Protein AF-A0A9N8F0C7-F1 (afdb_monomer_lite)

Sequence (1007 aa):
MGDLCKSLGCKVITGYLIVAVLGLASSATMNYLWTFNYNYATQPADQWLLVGGITENSASFRIRLADNGRARTAQQDDSRLVIAEDPGLLLVVSEHSLFSQNDDSTSTSSSDSDNHPASNPQYGIHAITVTDLTPQSLLYYGVRSSYYGTSLNGKFQTPAPEGTRFNFSIAAAGCAWTGSRNSVFDFIRRDHPNLQFMMHMGDFHYEDIKSDSLTQRLDAYSTVLKSSQQANLYREVPLVYTWDDHDYVGDEDINYQVPSSRVRRSAQLAYQQAIPHYPLPAAAADGLQNATVIPVPIYHAFTVGTVRFIMSDLQSDKSNTSIYSAQQQEWLFNELQQADQYDFVIWITSKPWIGSETEENRDDVAGSWLDASYAQDRSALSNLITQVFADGPRNLLVLAGDAHMVAFDQGTHTYYGDDPSGAYSFPILQSAPLDRLGTTKGGPFTDGCASLSGERTHQYSTLWFEFVEGEDPCIEIESYRIDEWEYSDRIFQKKLCGQFFVPAKAPNDIPIEDQKCRIALVSDITQVFYIVAVVVSFALAVGTCMVVSLEPGSDQGCASRTCCGLIATFIAWATAALILLIALIIPLSSDIPQYDLRWSFVISICTTVLMAVVLFIIFCCCSKKQTPQQEPKIGESTNLSYAGPIVQSTKTPAILPPSVYRAAATSDVDEDRLPLGVMLTGGAKLQEEGLTGKGVRVAVIDSGVDQEHPGFRGQVKSRDWIRSGTPLEEDDHGTHVAGTIHLMAPDAELYDYRVFGSEGSLSVDQAIAKAIRDATDAKCQVINMSLGGAFPNDKIWEAVQYASNKGVVLVCAAGNEGDDNPLTNEISFPASYKECFSIAAVAKAEGLPVAVFSNSNPLIDYAGIGVDVTSFKPGGGFQNMSGTSMACPHVAGLIACLMTNGQYYSADRLRNRLDRLAIDIDVAGVDNATGVGFVTYLDEDSFDKIMPRKAGMVPPQGEEGVEVSATLDPPTGSVRSSASNPAASVRASSLAPGSVRGSSSVPATNV

InterPro domains:
  IPR000209 Peptidase S8/S53 domain [PF00082] (693-933)
  IPR015500 Peptidase S8, subtilisin-related [PR00723] (693-712)
  IPR015500 Peptidase S8, subtilisin-related [PR00723] (729-742)
  IPR015500 Peptidase S8, subtilisin-related [PR00723] (882-898)
  IPR018946 PhoD-like phosphatase, metallophosphatase domain [PF09423] (174-411)
  IPR023827 Peptidase S8, subtilisin, Asp-active site [PS00136] (698-709)
  IPR023828 Peptidase S8, subtilisin, Ser-active site [PS00138] (883-893)
  IPR029052 Metallo-dependent phosphatase-like [SSF56300] (168-420)
  IPR036852 Peptidase S8/S53 domain superfamily [G3DSA:3.40.50.200] (674-946)
  IPR036852 Peptidase S8/S53 domain superfamily [SSF52743] (684-936)
  IPR038607 PhoD-like superfamily [G3DSA:3.60.21.70] (162-434)
  IPR050131 Subtilisin-like serine protease [PTHR43806] (668-918)

Radius of gyration: 35.98 Å; chains: 1; bounding box: 130×80×90 Å

Foldseek 3Di:
DVVVCVPPDPVVVVVVVVVVLVVVVVVVVVVVVVVVPPFFQPWFAQWAKFWAQFAQFKIKMKIHHRDQQDPDACVGWAKWKFKALDQVSPRTPDIGGQHDNPPDDPDDDDDDDDDFPLDPSVGRIGMDMGGRHHGQGKMKIFMDTPPPPTPHIEIATHFHHAQADDKAKEWFFEAAEQGGQDCLLVCCCPVVVGHNAYEYFEALYQQQDLDLDLPVLLGSLRRNCVRPSSRHSRRHHHYDYAYDRSLQHDQDWDDFDQRDPSSLFSSLLSCSRRHGYHDDVQCVVVVNRTYDSGRDDRWDWDDRHQEIEGEDHQRSADHSQASHDPVSLVVVLVVLLCCQSGLAYEYEENADQAADDDPVCVRVCRSGNNPPSHLVVLQVVQVSNQVRCLPHFQHYEYEYHDQQFWAKALFQGRHSYDDLVSGKGHIYTYHHHQFDAFDGHHDDGPFLGETAHPDTFNKMKMWIWDDDVPFFIKIKIWMWTQDPVRDIDISDIDMDGGRRIDRYDDPPDDDPPPVPRPNPPDDCVLVVVVVSLVVVLVVVVVVLVVVVPPDDDDDPPCPVVVVVSVVVVVVSVVVSVVVVVCSVVVVVPPDDDPPCVVVVVVVVVVVVVVVVVVVVVVVVVPPPDDDDDDDDDDDDDDDDDDDDDDPDDPDDDDWDAADKDFDPFDPDDPPVDQFLQLVLQPLVVLVVVVLQLAPAEEEQEEQWAQCVAVLLVNLAPEEDEQFDADPCLVVVLSNFLVQLLCSSRVNYRYYYQHLDHDGHPDHSLLSLLVSLQVCLVVVHQEYFAAIWDQDDDPSNLVSLVVSLVSLRAYFYQQGQQAQQDLSDARGIPPLQPLSYAYEFEFAPAALGHGDRRTGFDQSHAFYGHFFQDWGFGRPYDITGMGGSSNRRSSVRSSLSSCCPPNHDSHPVVVSVVQLVQADARPSPAAGRRGGSHHGHPDDPVSSCVSHNHDPPSDDPDDDDDDDDDDDDDDDDDDDDDDDDDDDDDDDDDDDDDDDDDDDDDDDDDDD

Secondary structure (DSSP, 8-state):
-HHHHHHH-HHHHHHHHHHHHHHHHHHHHHHHHHTTSSSB--S--SEEEEEEEEETTEEEEEEEE--SS----TTT---EEEEESSTTS-SEEEEEESS-TT-----------------BTTTTEEEEEE-SPPTT-EEEEEEE-TTT-S--EEEEE--PPTT----EEEEEEEEE-TTB--THHHHHHHH-TT-SEEEEES-S------S--HHHHHHHHHHHTTSHHHHHHHHHS-EEEE--STTTT----SS-----HHHHHHHHHHHHHHS--PPPHHHHHTT-SSS--------EEEEETTEEEEEE-SSTT--SS-SS-HHHHHHHHHHHHTGGGSSEEEEEESS-------SSSHHHHTTSTT-GGGHHHHHHHHHHHHHHHSSS---EEEEE--SSSEEEE-SSS---SS--TT-EE--EEEPEEEESBB---S---SEEEE--BTSB--EEEEEEEE--TTS--EEEEEEEEE-TTS-EEEEEEEEEES---EEPPPTTS--------------THHHHHHHHHHHHHHHHHHHHHHHHTS----TTSHHHHHHHHHHHHHHHHHHHHHHHHHHHHGGG-----GGGHHHHHHHHHHHHHHHHHHHHHHHHHH----------------------------PPPPPB----EEPPPPS---TTS--HHHHHTTHHHHHHTT-S-TT-EEEEEES---TT-GGGTT-EEEEEESSB-S-TTT--HHHHHHHHHHHH-TTPEEEEEE---SB-SS-HHHHHHHHHHHHHHTT-SEEEE--BBSS--HHHHHHHHHHHHTT-EEEEE--S---S-TTS----BTTTSTTEEEEEEEESSTT-PBPTTS---TT--EEEEEESEEEE-TTSSEEEEESHHHHHHHHHHHHHHHTGGG---SHHHHHHHHHTTEEP-SSSSSBTTTBT-EE-SS-HHHHHHHSPPPTT-SPP-PPP-----------------------------------------------

Structure (mmCIF, N/CA/C/O backbone):
data_AF-A0A9N8F0C7-F1
#
_entry.id   AF-A0A9N8F0C7-F1
#
loop_
_atom_site.group_PDB
_atom_site.id
_atom_site.type_symbol
_atom_site.label_atom_id
_atom_site.label_alt_id
_atom_site.label_comp_id
_atom_site.label_asym_id
_atom_site.label_entity_id
_atom_site.label_seq_id
_atom_site.pdbx_PDB_ins_code
_atom_site.Cartn_x
_atom_site.Cartn_y
_atom_site.Cartn_z
_atom_site.occupancy
_atom_site.B_iso_or_equiv
_atom_site.auth_seq_id
_atom_site.auth_comp_id
_atom_site.auth_asym_id
_atom_site.auth_atom_id
_atom_site.pdbx_PDB_model_num
ATOM 1 N N . MET A 1 1 ? 50.670 -28.737 12.733 1.00 33.75 1 MET A N 1
ATOM 2 C CA . MET A 1 1 ? 50.566 -27.305 13.106 1.00 33.75 1 MET A CA 1
ATOM 3 C C . MET A 1 1 ? 51.916 -26.687 13.455 1.00 33.75 1 MET A C 1
ATOM 5 O O . MET A 1 1 ? 52.259 -25.696 12.831 1.00 33.75 1 MET A O 1
ATOM 9 N N . GLY A 1 2 ? 52.715 -27.281 14.355 1.00 37.91 2 GLY A N 1
ATOM 10 C CA . GLY A 1 2 ? 54.055 -26.768 14.700 1.00 37.91 2 GLY A CA 1
ATOM 11 C C . GLY A 1 2 ? 55.017 -26.604 13.511 1.00 37.91 2 GLY A C 1
ATOM 12 O O . GLY A 1 2 ? 55.696 -25.586 13.418 1.00 37.91 2 GLY A O 1
ATOM 13 N N . ASP A 1 3 ? 55.003 -27.531 12.549 1.00 33.72 3 ASP A N 1
ATOM 14 C CA . ASP A 1 3 ? 55.842 -27.422 11.341 1.00 33.72 3 ASP A CA 1
ATOM 15 C C . ASP A 1 3 ? 55.278 -26.455 10.286 1.00 33.72 3 ASP A C 1
ATOM 17 O O . ASP A 1 3 ? 56.037 -25.840 9.542 1.00 33.72 3 ASP A O 1
ATOM 21 N N . LEU A 1 4 ? 53.957 -26.234 10.285 1.00 38.50 4 LEU A N 1
ATOM 22 C CA . LEU A 1 4 ? 53.286 -25.267 9.406 1.00 38.50 4 LEU A CA 1
ATOM 23 C C . LEU A 1 4 ? 53.572 -23.816 9.848 1.00 38.50 4 LEU A C 1
ATOM 25 O O . LEU A 1 4 ? 53.736 -22.924 9.020 1.00 38.50 4 LEU A O 1
ATOM 29 N N . CYS A 1 5 ? 53.707 -23.582 11.160 1.00 38.44 5 CYS A N 1
ATOM 30 C CA . CYS A 1 5 ? 54.113 -22.284 11.710 1.00 38.44 5 CYS A CA 1
ATOM 31 C C . CYS A 1 5 ? 55.572 -21.928 11.386 1.00 38.44 5 CYS A C 1
ATOM 33 O O . CYS A 1 5 ? 55.890 -20.750 11.235 1.00 38.44 5 CYS A O 1
ATOM 35 N N . LYS A 1 6 ? 56.457 -22.925 11.244 1.00 42.81 6 LYS A N 1
ATOM 36 C CA . LYS A 1 6 ? 57.858 -22.692 10.863 1.00 42.81 6 LYS A CA 1
ATOM 37 C C . LYS A 1 6 ? 58.019 -22.297 9.393 1.00 42.81 6 LYS A C 1
ATOM 39 O O . LYS A 1 6 ? 58.952 -21.562 9.087 1.00 42.81 6 LYS A O 1
ATOM 44 N N . SER A 1 7 ? 57.133 -22.745 8.499 1.00 42.28 7 SER A N 1
ATOM 45 C CA . SER A 1 7 ? 57.271 -22.496 7.056 1.00 42.28 7 SER A CA 1
ATOM 46 C C . SER A 1 7 ? 56.627 -21.194 6.569 1.00 42.28 7 SER A C 1
ATOM 48 O O . SER A 1 7 ? 57.057 -20.664 5.551 1.00 42.28 7 SER A O 1
ATOM 50 N N . LEU A 1 8 ? 55.606 -20.671 7.258 1.00 41.19 8 LEU A N 1
ATOM 51 C CA . LEU A 1 8 ? 54.816 -19.530 6.763 1.00 41.19 8 LEU A CA 1
ATOM 52 C C . LEU A 1 8 ? 55.243 -18.161 7.313 1.00 41.19 8 LEU A C 1
ATOM 54 O O . LEU A 1 8 ? 54.853 -17.141 6.754 1.00 41.19 8 LEU A O 1
ATOM 58 N N . GLY A 1 9 ? 56.070 -18.117 8.363 1.00 42.44 9 GLY A N 1
ATOM 59 C CA . GLY A 1 9 ? 56.484 -16.873 9.017 1.00 42.44 9 GLY A CA 1
ATOM 60 C C . GLY A 1 9 ? 55.324 -16.173 9.744 1.00 42.44 9 GLY A C 1
ATOM 61 O O . GLY A 1 9 ? 54.255 -15.935 9.186 1.00 42.44 9 GLY A O 1
ATOM 62 N N . CYS A 1 10 ? 55.530 -15.782 11.006 1.00 41.50 10 CYS A N 1
ATOM 63 C CA . CYS A 1 10 ? 54.481 -15.216 11.874 1.00 41.50 10 CYS A CA 1
ATOM 64 C C . CYS A 1 10 ? 53.710 -14.012 11.289 1.00 41.50 10 CYS A C 1
ATOM 66 O O . CYS A 1 10 ? 52.603 -13.735 11.734 1.00 41.50 10 CYS A O 1
ATOM 68 N N . LYS A 1 11 ? 54.244 -13.312 10.278 1.00 42.22 11 LYS A N 1
ATOM 69 C CA . LYS A 1 11 ? 53.556 -12.195 9.605 1.00 42.22 11 LYS A CA 1
ATOM 70 C C . LYS A 1 11 ? 52.319 -12.630 8.811 1.00 42.22 11 LYS A C 1
ATOM 72 O O . LYS A 1 11 ? 51.364 -11.866 8.721 1.00 42.22 11 LYS A O 1
ATOM 77 N N . VAL A 1 12 ? 52.329 -13.839 8.251 1.00 40.56 12 VAL A N 1
ATOM 78 C CA . VAL A 1 12 ? 51.256 -14.328 7.375 1.00 40.56 12 VAL A CA 1
ATOM 79 C C . VAL A 1 12 ? 50.042 -14.758 8.202 1.00 40.56 12 VAL A C 1
ATOM 81 O O . VAL A 1 12 ? 48.916 -14.394 7.882 1.00 40.56 12 VAL A O 1
ATOM 84 N N . ILE A 1 13 ? 50.268 -15.438 9.328 1.00 43.62 13 ILE A N 1
ATOM 85 C CA . ILE A 1 13 ? 49.198 -15.946 10.201 1.00 43.62 13 ILE A CA 1
ATOM 86 C C . ILE A 1 13 ? 48.434 -14.799 10.884 1.00 43.62 13 ILE A C 1
ATOM 88 O O . ILE A 1 13 ? 47.207 -14.826 10.917 1.00 43.62 13 ILE A O 1
ATOM 92 N N . THR A 1 14 ? 49.124 -13.753 11.357 1.00 44.53 14 THR A N 1
ATOM 93 C CA . THR A 1 14 ? 48.466 -12.575 11.955 1.00 44.53 14 THR A CA 1
ATOM 94 C C . THR A 1 14 ? 47.661 -11.781 10.923 1.00 44.53 14 THR A C 1
ATOM 96 O O . THR A 1 14 ? 46.577 -11.298 11.237 1.00 44.53 14 THR A O 1
ATOM 99 N N . GLY A 1 15 ? 48.146 -11.697 9.677 1.00 40.41 15 GLY A N 1
ATOM 100 C CA . GLY A 1 15 ? 47.399 -11.098 8.568 1.00 40.41 15 GLY A CA 1
ATOM 101 C C . GLY A 1 15 ? 46.108 -11.858 8.259 1.00 40.41 15 GLY A C 1
ATOM 102 O O . GLY A 1 15 ? 45.049 -11.245 8.169 1.00 40.41 15 GLY A O 1
ATOM 103 N N . TYR A 1 16 ? 46.168 -13.193 8.194 1.00 42.16 16 TYR A N 1
ATOM 104 C CA . TYR A 1 16 ? 44.977 -14.022 7.986 1.00 42.16 16 TYR A CA 1
ATOM 105 C C . TYR A 1 16 ? 43.977 -13.935 9.141 1.00 42.16 16 TYR A C 1
ATOM 107 O O . TYR A 1 16 ? 42.778 -13.930 8.887 1.00 42.16 16 TYR A O 1
ATOM 115 N N . LEU A 1 17 ? 44.439 -13.815 10.391 1.00 43.16 17 LEU A N 1
ATOM 116 C CA . LEU A 1 17 ? 43.542 -13.672 11.540 1.00 43.16 17 LEU A CA 1
ATOM 117 C C . LEU A 1 17 ? 42.807 -12.321 11.531 1.00 43.16 17 LEU A C 1
ATOM 119 O O . LEU A 1 17 ? 41.611 -12.276 11.798 1.00 43.16 17 LEU A O 1
ATOM 123 N N . ILE A 1 18 ? 43.499 -11.232 11.175 1.00 45.75 18 ILE A N 1
ATOM 124 C CA . ILE A 1 18 ? 42.893 -9.898 11.036 1.00 45.75 18 ILE A CA 1
ATOM 125 C C . ILE A 1 18 ? 41.884 -9.885 9.884 1.00 45.75 18 ILE A C 1
ATOM 127 O O . ILE A 1 18 ? 40.776 -9.387 10.052 1.00 45.75 18 ILE A O 1
ATOM 131 N N . VAL A 1 19 ? 42.227 -10.480 8.738 1.00 44.00 19 VAL A N 1
ATOM 132 C CA . VAL A 1 19 ? 41.310 -10.601 7.594 1.00 44.00 19 VAL A CA 1
ATOM 133 C C . VAL A 1 19 ? 40.110 -11.488 7.932 1.00 44.00 19 VAL A C 1
ATOM 135 O O . VAL A 1 19 ? 38.999 -11.167 7.529 1.00 44.00 19 VAL A O 1
ATOM 138 N N . ALA A 1 20 ? 40.292 -12.556 8.712 1.00 42.09 20 ALA A N 1
ATOM 139 C CA . ALA A 1 20 ? 39.197 -13.421 9.147 1.00 42.09 20 ALA A CA 1
ATOM 140 C C . ALA A 1 20 ? 38.248 -12.714 10.126 1.00 42.09 20 ALA A C 1
ATOM 142 O O . ALA A 1 20 ? 37.036 -12.836 9.987 1.00 42.09 20 ALA A O 1
ATOM 143 N N . VAL A 1 21 ? 38.774 -11.939 11.081 1.00 46.66 21 VAL A N 1
ATOM 144 C CA . VAL A 1 21 ? 37.954 -11.165 12.029 1.00 46.66 21 VAL A CA 1
ATOM 145 C C . VAL A 1 21 ? 37.242 -10.007 11.328 1.00 46.66 21 VAL A C 1
ATOM 147 O O . VAL A 1 21 ? 36.055 -9.807 11.564 1.00 46.66 21 VAL A O 1
ATOM 150 N N . LEU A 1 22 ? 37.917 -9.289 10.423 1.00 43.34 22 LEU A N 1
ATOM 151 C CA . LEU A 1 22 ? 37.284 -8.252 9.600 1.00 43.34 22 LEU A CA 1
ATOM 152 C C . LEU A 1 22 ? 36.241 -8.850 8.650 1.00 43.34 22 LEU A C 1
ATOM 154 O O . LEU A 1 22 ? 35.168 -8.284 8.502 1.00 43.34 22 LEU A O 1
ATOM 158 N N . GLY A 1 23 ? 36.513 -10.018 8.067 1.00 40.22 23 GLY A N 1
ATOM 159 C CA . GLY A 1 23 ? 35.564 -10.750 7.231 1.00 40.22 23 GLY A CA 1
ATOM 160 C C . GLY A 1 23 ? 34.338 -11.230 8.007 1.00 40.22 23 GLY A C 1
ATOM 161 O O . GLY A 1 23 ? 33.226 -11.104 7.509 1.00 40.22 23 GLY A O 1
ATOM 162 N N . LEU A 1 24 ? 34.510 -11.715 9.242 1.00 43.09 24 LEU A N 1
ATOM 163 C CA . LEU A 1 24 ? 33.406 -12.102 10.128 1.00 43.09 24 LEU A CA 1
ATOM 164 C C . LEU A 1 24 ? 32.593 -10.892 10.596 1.00 43.09 24 LEU A C 1
ATOM 166 O O . LEU A 1 24 ? 31.369 -10.956 10.583 1.00 43.09 24 LEU A O 1
ATOM 170 N N . ALA A 1 25 ? 33.247 -9.782 10.951 1.00 40.16 25 ALA A N 1
ATOM 171 C CA . ALA A 1 25 ? 32.572 -8.540 11.318 1.00 40.16 25 ALA A CA 1
ATOM 172 C C . ALA A 1 25 ? 31.788 -7.966 10.129 1.00 40.16 25 ALA A C 1
ATOM 174 O O . ALA A 1 25 ? 30.601 -7.698 10.260 1.00 40.16 25 ALA A O 1
ATOM 175 N N . SER A 1 26 ? 32.401 -7.880 8.943 1.00 39.94 26 SER A N 1
ATOM 176 C CA . SER A 1 26 ? 31.709 -7.472 7.718 1.00 39.94 26 SER A CA 1
ATOM 177 C C . SER A 1 26 ? 30.591 -8.437 7.338 1.00 39.94 26 SER A C 1
ATOM 179 O O . SER A 1 26 ? 29.548 -7.977 6.901 1.00 39.94 26 SER A O 1
ATOM 181 N N . SER A 1 27 ? 30.750 -9.748 7.534 1.00 35.94 27 SER A N 1
ATOM 182 C CA . SER A 1 27 ? 29.686 -10.726 7.282 1.00 35.94 27 SER A CA 1
ATOM 183 C C . SER A 1 27 ? 28.531 -10.601 8.274 1.00 35.94 27 SER A C 1
ATOM 185 O O . SER A 1 27 ? 27.392 -10.790 7.870 1.00 35.94 27 SER A O 1
ATOM 187 N N . ALA A 1 28 ? 28.794 -10.286 9.544 1.00 36.81 28 ALA A N 1
ATOM 188 C CA . ALA A 1 28 ? 27.758 -10.059 10.548 1.00 36.81 28 ALA A CA 1
ATOM 189 C C . ALA A 1 28 ? 27.016 -8.739 10.294 1.00 36.81 28 ALA A C 1
ATOM 191 O O . ALA A 1 28 ? 25.792 -8.720 10.313 1.00 36.81 28 ALA A O 1
ATOM 192 N N . THR A 1 29 ? 27.737 -7.663 9.958 1.00 36.56 29 THR A N 1
ATOM 193 C CA . THR A 1 29 ? 27.137 -6.380 9.558 1.00 36.56 29 THR A CA 1
ATOM 194 C C . THR A 1 29 ? 26.360 -6.508 8.248 1.00 36.56 29 THR A C 1
ATOM 196 O O . THR A 1 29 ? 25.266 -5.973 8.140 1.00 36.56 29 THR A O 1
ATOM 199 N N . MET A 1 30 ? 26.874 -7.257 7.268 1.00 34.97 30 MET A N 1
ATOM 200 C CA . MET A 1 30 ? 26.164 -7.523 6.015 1.00 34.97 30 MET A CA 1
ATOM 201 C C . MET A 1 30 ? 24.947 -8.420 6.228 1.00 34.97 30 MET A C 1
ATOM 203 O O . MET A 1 30 ? 23.926 -8.126 5.633 1.00 34.97 30 MET A O 1
ATOM 207 N N . ASN A 1 31 ? 25.007 -9.448 7.084 1.00 32.94 31 ASN A N 1
ATOM 208 C CA . ASN A 1 31 ? 23.831 -10.257 7.426 1.00 32.94 31 ASN A CA 1
ATOM 209 C C . ASN A 1 31 ? 22.766 -9.433 8.158 1.00 32.94 31 ASN A C 1
ATOM 211 O O . ASN A 1 31 ? 21.598 -9.574 7.832 1.00 32.94 31 ASN A O 1
ATOM 215 N N . TYR A 1 32 ? 23.167 -8.540 9.069 1.00 36.34 32 TYR A N 1
ATOM 216 C CA . TYR A 1 32 ? 22.258 -7.640 9.786 1.00 36.34 32 TYR A CA 1
ATOM 217 C C . TYR A 1 32 ? 21.609 -6.596 8.856 1.00 36.34 32 TYR A C 1
ATOM 219 O O . TYR A 1 32 ? 20.418 -6.316 8.963 1.00 36.34 32 TYR A O 1
ATOM 227 N N . LEU A 1 33 ? 22.361 -6.074 7.878 1.00 35.38 33 LEU A N 1
ATOM 228 C CA . LEU A 1 33 ? 21.824 -5.202 6.825 1.00 35.38 33 LEU A CA 1
ATOM 229 C C . LEU A 1 33 ? 20.983 -5.978 5.791 1.00 35.38 33 LEU A C 1
ATOM 231 O O . LEU A 1 33 ? 20.032 -5.431 5.243 1.00 35.38 33 LEU A O 1
ATOM 235 N N . TRP A 1 34 ? 21.290 -7.256 5.542 1.00 28.58 34 TRP A N 1
ATOM 236 C CA . TRP A 1 34 ? 20.539 -8.136 4.636 1.00 28.58 34 TRP A CA 1
ATOM 237 C C . TRP A 1 34 ? 19.193 -8.593 5.207 1.00 28.58 34 TRP A C 1
ATOM 239 O O . TRP A 1 34 ? 18.262 -8.806 4.431 1.00 28.58 34 TRP A O 1
ATOM 249 N N . THR A 1 35 ? 19.044 -8.706 6.531 1.00 32.19 35 THR A N 1
ATOM 250 C CA . THR A 1 35 ? 17.763 -9.045 7.182 1.00 32.19 35 THR A CA 1
ATOM 251 C C . THR A 1 35 ? 16.663 -8.006 6.959 1.00 32.19 35 THR A C 1
ATOM 253 O O . THR A 1 35 ? 15.491 -8.338 7.101 1.00 32.19 35 THR A O 1
ATOM 256 N N . PHE A 1 36 ? 16.995 -6.784 6.531 1.00 36.03 36 PHE A N 1
ATOM 257 C CA . PHE A 1 36 ? 15.990 -5.771 6.200 1.00 36.03 36 PHE A CA 1
ATOM 258 C C . PHE A 1 36 ? 15.333 -5.968 4.822 1.00 36.03 36 PHE A C 1
ATOM 260 O O . PHE A 1 36 ? 14.203 -5.530 4.646 1.00 36.03 36 PHE A O 1
ATOM 267 N N . ASN A 1 37 ? 15.959 -6.667 3.866 1.00 36.66 37 ASN A N 1
ATOM 268 C CA . ASN A 1 37 ? 15.472 -6.730 2.474 1.00 36.66 37 ASN A CA 1
ATOM 269 C C . ASN A 1 37 ? 14.581 -7.945 2.127 1.00 36.66 37 ASN A C 1
ATOM 271 O O . ASN A 1 37 ? 14.116 -8.046 0.995 1.00 36.66 37 ASN A O 1
ATOM 275 N N . TYR A 1 38 ? 14.291 -8.854 3.068 1.00 39.06 38 TYR A N 1
ATOM 276 C CA . TYR A 1 38 ? 13.431 -10.036 2.828 1.00 39.06 38 TYR A CA 1
ATOM 277 C C . TYR A 1 38 ? 12.018 -9.944 3.436 1.00 39.06 38 TYR A C 1
ATOM 279 O O . TYR A 1 38 ? 11.198 -10.853 3.248 1.00 39.06 38 TYR A O 1
ATOM 287 N N . ASN A 1 39 ? 11.712 -8.846 4.132 1.00 50.69 39 ASN A N 1
ATOM 288 C CA . ASN A 1 39 ? 10.536 -8.749 5.000 1.00 50.69 39 ASN A CA 1
ATOM 289 C C . ASN A 1 39 ? 9.330 -8.038 4.379 1.00 50.69 39 ASN A C 1
ATOM 291 O O . ASN A 1 39 ? 8.344 -7.858 5.083 1.00 50.69 39 ASN A O 1
ATOM 295 N N . TYR A 1 40 ? 9.363 -7.665 3.096 1.00 58.06 40 TYR A N 1
ATOM 296 C CA . TYR A 1 40 ? 8.264 -6.916 2.477 1.00 58.06 40 TYR A CA 1
ATOM 297 C C . TYR A 1 40 ? 7.818 -7.540 1.160 1.00 58.06 40 TYR A C 1
ATOM 299 O O . TYR A 1 40 ? 8.636 -7.999 0.360 1.00 58.06 40 TYR A O 1
ATOM 307 N N . ALA A 1 41 ? 6.511 -7.567 0.931 1.00 54.94 41 ALA A N 1
ATOM 308 C CA . ALA A 1 41 ? 5.973 -7.759 -0.404 1.00 54.94 41 ALA A CA 1
ATOM 309 C C . ALA A 1 41 ? 6.097 -6.453 -1.202 1.00 54.94 41 ALA A C 1
ATOM 311 O O . ALA A 1 41 ? 5.813 -5.381 -0.683 1.00 54.94 41 ALA A O 1
ATOM 312 N N . THR A 1 42 ? 6.519 -6.553 -2.461 1.00 57.78 42 THR A N 1
ATOM 313 C CA . THR A 1 42 ? 6.748 -5.401 -3.354 1.00 57.78 42 THR A CA 1
ATOM 314 C C . THR A 1 42 ? 5.833 -5.405 -4.579 1.00 57.78 42 THR A C 1
ATOM 316 O O . THR A 1 42 ? 6.036 -4.623 -5.500 1.00 57.78 42 THR A O 1
ATOM 319 N N . GLN A 1 43 ? 4.864 -6.322 -4.619 1.00 66.00 43 GLN A N 1
ATOM 320 C CA . GLN A 1 43 ? 3.925 -6.508 -5.723 1.00 66.00 43 GLN A CA 1
ATOM 321 C C . GLN A 1 43 ? 2.511 -6.718 -5.165 1.00 66.00 43 GLN A C 1
ATOM 323 O O . GLN A 1 43 ? 2.379 -7.350 -4.106 1.00 66.00 43 GLN A O 1
ATOM 328 N N . PRO A 1 44 ? 1.463 -6.258 -5.868 1.00 72.44 44 PRO A N 1
ATOM 329 C CA . PRO A 1 44 ? 0.088 -6.438 -5.432 1.00 72.44 44 PRO A CA 1
ATOM 330 C C . PRO A 1 44 ? -0.315 -7.918 -5.413 1.00 72.44 44 PRO A C 1
ATOM 332 O O . PRO A 1 44 ? 0.148 -8.739 -6.207 1.00 72.44 44 PRO A O 1
ATOM 335 N N . ALA A 1 45 ? -1.182 -8.289 -4.474 1.00 76.00 45 ALA A N 1
ATOM 336 C CA . ALA A 1 45 ? -1.824 -9.592 -4.464 1.00 76.00 45 ALA A CA 1
ATOM 337 C C . ALA A 1 45 ? -2.894 -9.696 -5.546 1.00 76.00 45 ALA A C 1
ATOM 339 O O . ALA A 1 45 ? -3.823 -8.892 -5.605 1.00 76.00 45 ALA A O 1
ATOM 340 N N . ASP A 1 46 ? -2.785 -10.763 -6.331 1.00 75.12 46 ASP A N 1
ATOM 341 C CA . ASP A 1 46 ? -3.767 -11.152 -7.340 1.00 75.12 46 ASP A CA 1
ATOM 342 C C . ASP A 1 46 ? -5.087 -11.573 -6.687 1.00 75.12 46 ASP A C 1
ATOM 344 O O . ASP A 1 46 ? -6.162 -11.401 -7.249 1.00 75.12 46 ASP A O 1
ATOM 348 N N . GLN A 1 47 ? -5.023 -12.116 -5.471 1.00 81.75 47 GLN A N 1
ATOM 349 C CA . GLN A 1 47 ? -6.203 -12.531 -4.733 1.00 81.75 47 GLN A CA 1
ATOM 350 C C . GLN A 1 47 ? -6.083 -12.179 -3.263 1.00 81.75 47 GLN A C 1
ATOM 352 O O . GLN A 1 47 ? -5.050 -12.419 -2.634 1.00 81.75 47 GLN A O 1
ATOM 357 N N . TRP A 1 48 ? -7.165 -11.661 -2.705 1.00 89.31 48 TRP A N 1
ATOM 358 C CA . TRP A 1 48 ? -7.274 -11.398 -1.283 1.00 89.31 48 TRP A CA 1
ATOM 359 C C . TRP A 1 48 ? -8.736 -11.320 -0.866 1.00 89.31 48 TRP A C 1
ATOM 361 O O . TRP A 1 48 ? -9.649 -11.176 -1.677 1.00 89.31 48 TRP A O 1
ATOM 371 N N . LEU A 1 49 ? -8.952 -11.452 0.433 1.00 91.81 49 LEU A N 1
ATOM 372 C CA . LEU A 1 49 ? -10.267 -11.527 1.035 1.00 91.81 49 LEU A CA 1
ATOM 373 C C . LEU A 1 49 ? -10.188 -10.858 2.404 1.00 91.81 49 LEU A C 1
ATOM 375 O O . LEU A 1 49 ? -9.336 -11.227 3.210 1.00 91.81 49 LEU A O 1
ATOM 379 N N . LEU A 1 50 ? -11.064 -9.888 2.639 1.00 94.56 50 LEU A N 1
ATOM 380 C CA . LEU A 1 50 ? -11.201 -9.158 3.892 1.00 94.56 50 LEU A CA 1
ATOM 381 C C . LEU A 1 50 ? -12.633 -9.262 4.410 1.00 94.56 50 LEU A C 1
ATOM 383 O O . LEU A 1 50 ? -13.583 -9.274 3.623 1.00 94.56 50 LEU A O 1
ATOM 387 N N . VAL A 1 51 ? -12.772 -9.274 5.734 1.00 96.31 51 VAL A N 1
ATOM 388 C CA . VAL A 1 51 ? -14.051 -9.200 6.446 1.00 96.31 51 VAL A CA 1
ATOM 389 C C . VAL A 1 51 ? -14.016 -8.060 7.463 1.00 96.31 51 VAL A C 1
ATOM 391 O O . VAL A 1 51 ? -12.998 -7.817 8.110 1.00 96.31 51 VAL A O 1
ATOM 394 N N . GLY A 1 52 ? -15.132 -7.356 7.600 1.00 96.19 52 GLY A N 1
ATOM 395 C CA . GLY A 1 52 ? -15.316 -6.232 8.514 1.00 96.19 52 GLY A CA 1
ATOM 396 C C . GLY A 1 52 ? -16.782 -5.807 8.543 1.00 96.19 52 GLY A C 1
ATOM 397 O O . GLY A 1 52 ? -17.646 -6.527 8.039 1.00 96.19 52 GLY A O 1
ATOM 398 N N . GLY A 1 53 ? -17.080 -4.651 9.142 1.00 94.00 53 GLY A N 1
ATOM 399 C CA . GLY A 1 53 ? -18.459 -4.147 9.231 1.00 94.00 53 GLY A CA 1
ATOM 400 C C . GLY A 1 53 ? -19.429 -5.174 9.828 1.00 94.00 53 GLY A C 1
ATOM 401 O O . GLY A 1 53 ? -20.476 -5.439 9.239 1.00 94.00 53 GLY A O 1
ATOM 402 N N . ILE A 1 54 ? -19.025 -5.828 10.921 1.00 96.06 54 ILE A N 1
ATOM 403 C CA . ILE A 1 54 ? -19.762 -6.946 11.518 1.00 96.06 54 ILE A CA 1
ATOM 404 C C . ILE A 1 54 ? -20.785 -6.403 12.511 1.00 96.06 54 ILE A C 1
ATOM 406 O O . ILE A 1 54 ? -20.431 -5.711 13.461 1.00 96.06 54 ILE A O 1
ATOM 410 N N . THR A 1 55 ? -22.044 -6.773 12.317 1.00 95.69 55 THR A N 1
ATOM 411 C CA . THR A 1 55 ? -23.133 -6.559 13.277 1.00 95.69 55 THR A CA 1
ATOM 412 C C . THR A 1 55 ? -23.539 -7.893 13.895 1.00 95.69 55 THR A C 1
ATOM 414 O O . THR A 1 55 ? -23.053 -8.955 13.501 1.00 95.69 55 THR A O 1
ATOM 417 N N . GLU A 1 56 ? -24.467 -7.877 14.847 1.00 95.06 56 GLU A N 1
ATOM 418 C CA . GLU A 1 56 ? -25.007 -9.091 15.461 1.00 95.06 56 GLU A CA 1
ATOM 419 C C . GLU A 1 56 ? -25.610 -10.079 14.448 1.00 95.06 56 GLU A C 1
ATOM 421 O O . GLU A 1 56 ? -25.727 -11.262 14.748 1.00 95.06 56 GLU A O 1
ATOM 426 N N . ASN A 1 57 ? -25.985 -9.615 13.255 1.00 95.56 57 ASN A N 1
ATOM 427 C CA . ASN A 1 57 ? -26.665 -10.414 12.238 1.00 95.56 57 ASN A CA 1
ATOM 428 C C . ASN A 1 57 ? -26.114 -10.226 10.818 1.00 95.56 57 ASN A C 1
ATOM 430 O O . ASN A 1 57 ? -26.701 -10.750 9.870 1.00 95.56 57 ASN A O 1
ATOM 434 N N . SER A 1 58 ? -25.014 -9.493 10.639 1.00 95.56 58 SER A N 1
ATOM 435 C CA . SER A 1 58 ? -24.438 -9.262 9.317 1.00 95.56 58 SER A CA 1
ATOM 436 C C . SER A 1 58 ? -22.919 -9.130 9.335 1.00 95.56 58 SER A C 1
ATOM 438 O O . SER A 1 58 ? -22.318 -8.833 10.365 1.00 95.56 58 SER A O 1
ATOM 440 N N . ALA A 1 59 ? -22.290 -9.371 8.189 1.00 95.75 59 ALA A N 1
ATOM 441 C CA . ALA A 1 59 ? -20.862 -9.155 7.980 1.00 95.75 59 ALA A CA 1
ATOM 442 C C . ALA A 1 59 ? -20.602 -8.691 6.544 1.00 95.75 59 ALA A C 1
ATOM 444 O O . ALA A 1 59 ? -21.232 -9.176 5.599 1.00 95.75 59 ALA A O 1
ATOM 445 N N . SER A 1 60 ? -19.664 -7.759 6.379 1.00 94.44 60 SER A N 1
ATOM 446 C CA . SER A 1 60 ? -19.275 -7.217 5.078 1.00 94.44 60 SER A CA 1
ATOM 447 C C . SER A 1 60 ? -17.926 -7.764 4.632 1.00 94.44 60 SER A C 1
ATOM 449 O O . SER A 1 60 ? -16.958 -7.787 5.388 1.00 94.44 60 SER A O 1
ATOM 451 N N . PHE A 1 61 ? -17.853 -8.160 3.369 1.00 93.44 61 PHE A N 1
ATOM 452 C CA . PHE A 1 61 ? -16.686 -8.761 2.747 1.00 93.44 61 PHE A CA 1
ATOM 453 C C . PHE A 1 61 ? -16.209 -7.915 1.570 1.00 93.44 61 PHE A C 1
ATOM 455 O O . PHE A 1 61 ? -17.013 -7.299 0.858 1.00 93.44 61 PHE A O 1
ATOM 462 N N . ARG A 1 62 ? -14.892 -7.912 1.362 1.00 91.38 62 ARG A N 1
ATOM 463 C CA . ARG A 1 62 ? -14.235 -7.421 0.146 1.00 91.38 62 ARG A CA 1
ATOM 464 C C . ARG A 1 62 ? -13.343 -8.518 -0.392 1.00 91.38 62 ARG A C 1
ATOM 466 O O . ARG A 1 62 ? -12.541 -9.083 0.349 1.00 91.38 62 ARG A O 1
ATOM 473 N N . ILE A 1 63 ? -13.533 -8.857 -1.658 1.00 87.44 63 ILE A N 1
ATOM 474 C CA . ILE A 1 63 ? -12.952 -10.055 -2.253 1.00 87.44 63 ILE A CA 1
ATOM 475 C C . ILE A 1 63 ? -12.350 -9.659 -3.583 1.00 87.44 63 ILE A C 1
ATOM 477 O O . ILE A 1 63 ? -13.090 -9.370 -4.516 1.00 87.44 63 ILE A O 1
ATOM 481 N N . ARG A 1 64 ? -11.023 -9.655 -3.679 1.00 83.75 64 ARG A N 1
ATOM 482 C CA . ARG A 1 64 ? -10.350 -9.597 -4.972 1.00 83.75 64 ARG A CA 1
ATOM 483 C C . ARG A 1 64 ? -10.081 -11.014 -5.421 1.00 83.75 64 ARG A C 1
ATOM 485 O O . ARG A 1 64 ? -9.342 -11.743 -4.761 1.00 83.75 64 ARG A O 1
ATOM 492 N N . LEU A 1 65 ? -10.658 -11.378 -6.553 1.00 76.56 65 LEU A N 1
ATOM 493 C CA . LEU A 1 65 ? -10.218 -12.526 -7.323 1.00 76.56 65 LEU A CA 1
ATOM 494 C C . LEU A 1 65 ? -9.652 -11.957 -8.616 1.00 76.56 65 LEU A C 1
ATOM 496 O O . LEU A 1 65 ? -10.370 -11.290 -9.353 1.00 76.56 65 LEU A O 1
ATOM 500 N N . ALA A 1 66 ? -8.357 -12.146 -8.870 1.00 62.38 66 ALA A N 1
ATOM 501 C CA . ALA A 1 66 ? -7.805 -11.800 -10.167 1.00 62.38 66 ALA A CA 1
ATOM 502 C C . ALA A 1 66 ? -8.549 -12.595 -11.240 1.00 62.38 66 ALA A C 1
ATOM 504 O O . ALA A 1 66 ? -8.435 -13.822 -11.346 1.00 62.38 66 ALA A O 1
ATOM 505 N N . ASP A 1 67 ? -9.289 -11.856 -12.053 1.00 50.03 67 ASP A N 1
ATOM 506 C CA . ASP A 1 67 ? -9.587 -12.270 -13.400 1.00 50.03 67 ASP A CA 1
ATOM 507 C C . ASP A 1 67 ? -8.305 -12.103 -14.205 1.00 50.03 67 ASP A C 1
ATOM 509 O O . ASP A 1 67 ? -7.699 -11.034 -14.235 1.00 50.03 67 ASP A O 1
ATOM 513 N N . ASN A 1 68 ? -7.893 -13.183 -14.858 1.00 37.34 68 ASN A N 1
ATOM 514 C CA . ASN A 1 68 ? -6.808 -13.241 -15.834 1.00 37.34 68 ASN A CA 1
ATOM 515 C C . ASN A 1 68 ? -7.125 -12.367 -17.076 1.00 37.34 68 ASN A C 1
ATOM 517 O O . ASN A 1 68 ? -7.234 -12.890 -18.185 1.00 37.34 68 ASN A O 1
ATOM 521 N N . GLY A 1 69 ? -7.388 -11.068 -16.895 1.00 35.41 69 GLY A N 1
ATOM 522 C CA . GLY A 1 69 ? -7.726 -10.112 -17.950 1.00 35.41 69 GLY A CA 1
ATOM 523 C C . GLY A 1 69 ? -9.045 -10.381 -18.684 1.00 35.41 69 GLY A C 1
ATOM 524 O O . GLY A 1 69 ? -9.200 -9.960 -19.826 1.00 35.41 69 GLY A O 1
ATOM 525 N N . ARG A 1 70 ? -10.006 -11.107 -18.094 1.00 34.19 70 ARG A N 1
ATOM 526 C CA . ARG A 1 70 ? -11.315 -11.365 -18.723 1.00 34.19 70 ARG A CA 1
ATOM 527 C C . ARG A 1 70 ? -12.441 -11.117 -17.741 1.00 34.19 70 ARG A C 1
ATOM 529 O O . ARG A 1 70 ? -12.493 -11.806 -16.736 1.00 34.19 70 ARG A O 1
ATOM 536 N N . ALA A 1 71 ? -13.397 -10.264 -18.103 1.00 35.09 71 ALA A N 1
ATOM 537 C CA . ALA A 1 71 ? -14.725 -10.319 -17.507 1.00 35.09 71 ALA A CA 1
ATOM 538 C C . ALA A 1 71 ? -15.312 -11.710 -17.797 1.00 35.09 71 ALA A C 1
ATOM 540 O O . ALA A 1 71 ? -15.744 -11.992 -18.920 1.00 35.09 71 ALA A O 1
ATOM 541 N N . ARG A 1 72 ? -15.263 -12.624 -16.825 1.00 44.50 72 ARG A N 1
ATOM 542 C CA . ARG A 1 72 ? -16.006 -13.879 -16.930 1.00 44.50 72 ARG A CA 1
ATOM 543 C C . ARG A 1 72 ? -17.463 -13.570 -16.624 1.00 44.50 72 ARG A C 1
ATOM 545 O O . ARG A 1 72 ? -17.789 -13.020 -15.579 1.00 44.50 72 ARG A O 1
ATOM 552 N N . THR A 1 73 ? -18.356 -13.923 -17.543 1.00 44.03 73 THR A N 1
ATOM 553 C CA . THR A 1 73 ? -19.789 -13.916 -17.242 1.00 44.03 73 THR A CA 1
ATOM 554 C C . THR A 1 73 ? -20.062 -14.978 -16.174 1.00 44.03 73 THR A C 1
ATOM 556 O O . THR A 1 73 ? -19.350 -15.984 -16.099 1.00 44.03 73 THR A O 1
ATOM 559 N N . ALA A 1 74 ? -21.123 -14.833 -15.378 1.00 46.03 74 ALA A N 1
ATOM 560 C CA . ALA A 1 74 ? -21.511 -15.837 -14.374 1.00 46.03 74 ALA A CA 1
ATOM 561 C C . ALA A 1 74 ? -21.811 -17.242 -14.941 1.00 46.03 74 ALA A C 1
ATOM 563 O O . ALA A 1 74 ? -22.096 -18.177 -14.195 1.00 46.03 74 ALA A O 1
ATOM 564 N N . GLN A 1 75 ? -21.759 -17.411 -16.265 1.00 44.53 75 GLN A N 1
ATOM 565 C CA . GLN A 1 75 ? -21.798 -18.703 -16.940 1.00 44.53 75 GLN A CA 1
ATOM 566 C C . GLN A 1 75 ? -20.452 -19.456 -16.915 1.00 44.53 75 GLN A C 1
ATOM 568 O O . GLN A 1 75 ? -20.446 -20.658 -17.177 1.00 44.53 75 GLN A O 1
ATOM 573 N N . GLN A 1 76 ? -19.325 -18.787 -16.628 1.00 53.94 76 GLN A N 1
ATOM 574 C CA . GLN A 1 76 ? -17.967 -19.354 -16.697 1.00 53.94 76 GLN A CA 1
ATOM 575 C C . GLN A 1 76 ? -17.233 -19.451 -15.352 1.00 53.94 76 GLN A C 1
ATOM 577 O O . GLN A 1 76 ? -16.255 -20.201 -15.278 1.00 53.94 76 GLN A O 1
ATOM 582 N N . ASP A 1 77 ? -17.680 -18.743 -14.313 1.00 65.12 77 ASP A N 1
ATOM 583 C CA . ASP A 1 77 ? -17.071 -18.757 -12.979 1.00 65.12 77 ASP A CA 1
ATOM 584 C C . ASP A 1 77 ? -18.117 -19.087 -11.899 1.00 65.12 77 ASP A C 1
ATOM 586 O O . ASP A 1 77 ? -19.116 -18.386 -11.741 1.00 65.12 77 ASP A O 1
ATOM 590 N N . ASP A 1 78 ? -17.902 -20.197 -11.188 1.00 74.56 78 ASP A N 1
ATOM 591 C CA . ASP A 1 78 ? -18.782 -20.705 -10.135 1.00 74.56 78 ASP A CA 1
ATOM 592 C C . ASP A 1 78 ? -18.344 -20.280 -8.726 1.00 74.56 78 ASP A C 1
ATOM 594 O O . ASP A 1 78 ? -18.823 -20.848 -7.740 1.00 74.56 78 ASP A O 1
ATOM 598 N N . SER A 1 79 ? -17.438 -19.303 -8.619 1.00 81.94 79 SER A N 1
ATOM 599 C CA . SER A 1 79 ? -16.863 -18.890 -7.344 1.00 81.94 79 SER A CA 1
ATOM 600 C C . SER A 1 79 ? -17.923 -18.316 -6.405 1.00 81.94 79 SER A C 1
ATOM 602 O O . SER A 1 79 ? -18.688 -17.403 -6.736 1.00 81.94 79 SER A O 1
ATOM 604 N N . ARG A 1 80 ? -17.950 -18.860 -5.190 1.00 86.69 80 ARG A N 1
ATOM 605 C CA . ARG A 1 80 ? -18.890 -18.497 -4.129 1.00 86.69 80 ARG A CA 1
ATOM 606 C C . ARG A 1 80 ? -18.145 -18.154 -2.858 1.00 86.69 80 ARG A C 1
ATOM 608 O O . ARG A 1 80 ? -17.240 -18.883 -2.453 1.00 86.69 80 ARG A O 1
ATOM 615 N N . LEU A 1 81 ? -18.587 -17.097 -2.190 1.00 91.00 81 LEU A N 1
ATOM 616 C CA . LEU A 1 81 ? -18.304 -16.915 -0.775 1.00 91.00 81 LEU A CA 1
ATOM 617 C C . LEU A 1 81 ? -19.160 -17.915 0.006 1.00 91.00 81 LEU A C 1
ATOM 619 O O . LEU A 1 81 ? -20.383 -17.924 -0.127 1.00 91.00 81 LEU A O 1
ATOM 623 N N . VAL A 1 82 ? -18.517 -18.753 0.809 1.00 93.50 82 VAL A N 1
ATOM 624 C CA . VAL A 1 82 ? -19.162 -19.735 1.682 1.00 93.50 82 VAL A CA 1
ATOM 625 C C . VAL A 1 82 ? -18.973 -19.290 3.122 1.00 93.50 82 VAL A C 1
ATOM 627 O O . VAL A 1 82 ? -17.843 -19.012 3.520 1.00 93.50 82 VAL A O 1
ATOM 630 N N . ILE A 1 83 ? -20.059 -19.260 3.892 1.00 95.88 83 ILE A N 1
ATOM 631 C CA . ILE A 1 83 ? -20.062 -19.063 5.344 1.00 95.88 83 ILE A CA 1
ATOM 632 C C . ILE A 1 83 ? -20.479 -20.381 5.997 1.00 95.88 83 ILE A C 1
ATOM 634 O O . ILE A 1 83 ? -21.441 -21.010 5.557 1.00 95.88 83 ILE A O 1
ATOM 638 N N . ALA A 1 84 ? -19.769 -20.817 7.032 1.00 95.50 84 ALA A N 1
ATOM 639 C CA . ALA A 1 84 ? -19.966 -22.109 7.680 1.00 95.50 84 ALA A CA 1
ATOM 640 C C . ALA A 1 84 ? -19.728 -22.052 9.196 1.00 95.50 84 ALA A C 1
ATOM 642 O O . ALA A 1 84 ? -19.063 -21.151 9.702 1.00 95.50 84 ALA A O 1
ATOM 643 N N . GLU A 1 85 ? -20.232 -23.052 9.917 1.00 95.44 85 GLU A N 1
ATOM 644 C CA . GLU A 1 85 ? -20.031 -23.208 11.370 1.00 95.44 85 GLU A CA 1
ATOM 645 C C . GLU A 1 85 ? -18.746 -23.980 11.724 1.00 95.44 85 GLU A C 1
ATOM 647 O O . GLU A 1 85 ? -18.389 -24.105 12.895 1.00 95.44 85 GLU A O 1
ATOM 652 N N . ASP A 1 86 ? -18.031 -24.510 10.728 1.00 94.00 86 ASP A N 1
ATOM 653 C CA . ASP A 1 86 ? -16.811 -25.295 10.919 1.00 94.00 86 ASP A CA 1
ATOM 654 C C . ASP A 1 86 ? -15.645 -24.800 10.040 1.00 94.00 86 ASP A C 1
ATOM 656 O O . ASP A 1 86 ? -15.857 -24.336 8.915 1.00 94.00 86 ASP A O 1
ATOM 660 N N . PRO A 1 87 ? -14.387 -24.965 10.494 1.00 89.25 87 PRO A N 1
ATOM 661 C CA . PRO A 1 87 ? -13.207 -24.508 9.756 1.00 89.25 87 PRO A CA 1
ATOM 662 C C . PRO A 1 87 ? -12.983 -25.235 8.423 1.00 89.25 87 PRO A C 1
ATOM 664 O O . PRO A 1 87 ? -12.228 -24.747 7.584 1.00 89.25 87 PRO A O 1
ATOM 667 N N . GLY A 1 88 ? -13.605 -26.402 8.220 1.00 86.94 88 GLY A N 1
ATOM 668 C CA . GLY A 1 88 ? -13.548 -27.150 6.967 1.00 86.94 88 GLY A CA 1
ATOM 669 C C . GLY A 1 88 ? -14.511 -26.635 5.895 1.00 86.94 88 GLY A C 1
ATOM 670 O O . GLY A 1 88 ? -14.455 -27.126 4.767 1.00 86.94 88 GLY A O 1
ATOM 671 N N . LEU A 1 89 ? -15.369 -25.661 6.222 1.00 88.75 89 LEU A N 1
ATOM 672 C CA . LEU A 1 89 ? -16.413 -25.127 5.344 1.00 88.75 89 LEU A CA 1
ATOM 673 C C . LEU A 1 89 ? -17.387 -26.216 4.844 1.00 88.75 89 LEU A C 1
ATOM 675 O O . LEU A 1 89 ? -17.774 -26.225 3.670 1.00 88.75 89 LEU A O 1
ATOM 679 N N . LEU A 1 90 ? -17.756 -27.161 5.718 1.00 87.31 90 LEU A N 1
ATOM 680 C CA . LEU A 1 90 ? -18.635 -28.300 5.415 1.00 87.31 90 LEU A CA 1
ATOM 681 C C . LEU A 1 90 ? -20.073 -28.101 5.928 1.00 87.31 90 LEU A C 1
ATOM 683 O O . LEU A 1 90 ? -21.026 -28.518 5.271 1.00 87.31 90 LEU A O 1
ATOM 687 N N . LEU A 1 91 ? -20.233 -27.461 7.083 1.00 91.81 91 LEU A N 1
ATOM 688 C CA . LEU A 1 91 ? -21.484 -27.078 7.734 1.00 91.81 91 LEU A CA 1
ATOM 689 C C . LEU A 1 91 ? -21.880 -25.673 7.275 1.00 91.81 91 LEU A C 1
ATOM 691 O O . LEU A 1 91 ? -21.761 -24.694 8.009 1.00 91.81 91 LEU A O 1
ATOM 695 N N . VAL A 1 92 ? -22.287 -25.578 6.012 1.00 92.75 92 VAL A N 1
ATOM 696 C CA . VAL A 1 92 ? -22.593 -24.310 5.343 1.00 92.75 92 VAL A CA 1
ATOM 697 C C . VAL A 1 92 ? -23.849 -23.655 5.932 1.00 92.75 92 VAL A C 1
ATOM 699 O O . VAL A 1 92 ? -24.920 -24.259 5.939 1.00 92.75 92 VAL A O 1
ATOM 702 N N . VAL A 1 93 ? -23.704 -22.403 6.371 1.00 92.31 93 VAL A N 1
ATOM 703 C CA . VAL A 1 93 ? -24.780 -21.510 6.834 1.00 92.31 93 VAL A CA 1
ATOM 704 C C . VAL A 1 93 ? -25.377 -20.752 5.655 1.00 92.31 93 VAL A C 1
ATOM 706 O O . VAL A 1 93 ? -26.594 -20.722 5.481 1.00 92.31 93 VAL A O 1
ATOM 709 N N . SER A 1 94 ? -24.520 -20.162 4.820 1.00 92.50 94 SER A N 1
ATOM 710 C CA . SER A 1 94 ? -24.929 -19.437 3.620 1.00 92.50 94 SER A CA 1
ATOM 711 C C . SER A 1 94 ? -23.870 -19.525 2.523 1.00 92.50 94 SER A C 1
ATOM 713 O O . SER A 1 94 ? -22.680 -19.719 2.780 1.00 92.50 94 SER A O 1
ATOM 715 N N . GLU A 1 95 ? -24.311 -19.382 1.274 1.00 90.50 95 GLU A N 1
ATOM 716 C CA . GLU A 1 95 ? -23.431 -19.230 0.117 1.00 90.50 95 GLU A CA 1
ATOM 717 C C . GLU A 1 95 ? -23.901 -18.050 -0.725 1.00 90.50 95 GLU A C 1
ATOM 719 O O . GLU A 1 95 ? -25.095 -17.901 -0.990 1.00 90.50 95 GLU A O 1
ATOM 724 N N . HIS A 1 96 ? -22.954 -17.244 -1.189 1.00 87.88 96 HIS A N 1
ATOM 725 C CA . HIS A 1 96 ? -23.216 -16.063 -2.001 1.00 87.88 96 HIS A CA 1
ATOM 726 C C . HIS A 1 96 ? -22.380 -16.143 -3.279 1.00 87.88 96 HIS A C 1
ATOM 728 O O . HIS A 1 96 ? -21.159 -16.296 -3.217 1.00 87.88 96 HIS A O 1
ATOM 734 N N . SER A 1 97 ? -23.035 -16.078 -4.443 1.00 82.50 97 SER A N 1
ATOM 735 C CA . SER A 1 97 ? -22.333 -16.063 -5.735 1.00 82.50 97 SER A CA 1
ATOM 736 C C . SER A 1 97 ? -21.564 -14.759 -5.879 1.00 82.50 97 SER A C 1
ATOM 738 O O . SER A 1 97 ? -22.123 -13.694 -5.625 1.00 82.50 97 SER A O 1
ATOM 740 N N . LEU A 1 98 ? -20.303 -14.841 -6.301 1.00 76.31 98 LEU A N 1
ATOM 741 C CA . LEU A 1 98 ? -19.493 -13.650 -6.569 1.00 76.31 98 LEU A CA 1
ATOM 742 C C . LEU A 1 98 ? -19.853 -13.005 -7.914 1.00 76.31 98 LEU A C 1
ATOM 744 O O . LEU A 1 98 ? -19.681 -11.800 -8.084 1.00 76.31 98 LEU A O 1
ATOM 748 N N . PHE A 1 99 ? -20.432 -13.794 -8.821 1.00 69.62 99 PHE A N 1
ATOM 749 C CA . PHE A 1 99 ? -20.888 -13.385 -10.149 1.00 69.62 99 PHE A CA 1
ATOM 750 C C . PHE A 1 99 ? -22.402 -13.634 -10.295 1.00 69.62 99 PHE A C 1
ATOM 752 O O . PHE A 1 99 ? -22.906 -14.675 -9.851 1.00 69.62 99 PHE A O 1
ATOM 759 N N . SER A 1 100 ? -23.147 -12.701 -10.905 1.00 52.97 100 SER A N 1
ATOM 760 C CA . SER A 1 100 ? -24.610 -12.803 -11.087 1.00 52.97 100 SER A CA 1
ATOM 761 C C . SER A 1 100 ? -24.986 -13.349 -12.473 1.00 52.97 100 SER A C 1
ATOM 763 O O . SER A 1 100 ? -24.424 -12.929 -13.480 1.00 52.97 100 SER A O 1
ATOM 765 N N . GLN A 1 101 ? -25.992 -14.232 -12.559 1.00 38.44 101 GLN A N 1
ATOM 766 C CA . GLN A 1 101 ? -26.492 -14.797 -13.832 1.00 38.44 101 GLN A CA 1
ATOM 767 C C . GLN A 1 101 ? -27.082 -13.769 -14.824 1.00 38.44 101 GLN A C 1
ATOM 769 O O . GLN A 1 101 ? -27.438 -14.160 -15.931 1.00 38.44 101 GLN A O 1
ATOM 774 N N . ASN A 1 102 ? -27.170 -12.484 -14.461 1.00 33.38 102 ASN A N 1
ATOM 775 C CA . ASN A 1 102 ? -27.742 -11.426 -15.298 1.00 33.38 102 ASN A CA 1
ATOM 776 C C . ASN A 1 102 ? -26.699 -10.537 -16.002 1.00 33.38 102 ASN A C 1
ATOM 778 O O . ASN A 1 102 ? -27.097 -9.590 -16.676 1.00 33.38 102 ASN A O 1
ATOM 782 N N . ASP A 1 103 ? -25.400 -10.848 -15.930 1.00 36.16 103 ASP A N 1
ATOM 783 C CA . ASP A 1 103 ? -24.361 -10.160 -16.726 1.00 36.16 103 ASP A CA 1
ATOM 784 C C . ASP A 1 103 ? -24.340 -10.622 -18.198 1.00 36.16 103 ASP A C 1
ATOM 786 O O . ASP A 1 103 ? -23.290 -10.837 -18.802 1.00 36.16 103 ASP A O 1
ATOM 790 N N . ASP A 1 104 ? -25.529 -10.796 -18.778 1.00 31.64 104 ASP A N 1
ATOM 791 C CA . ASP A 1 104 ? -25.751 -11.197 -20.163 1.00 31.64 104 ASP A CA 1
ATOM 792 C C . ASP A 1 104 ? -26.748 -10.225 -20.822 1.00 31.64 104 ASP A C 1
ATOM 794 O O . ASP A 1 104 ? -27.946 -10.483 -20.885 1.00 31.64 104 ASP A O 1
ATOM 798 N N . SER A 1 105 ? -26.276 -9.048 -21.255 1.00 29.64 105 SER A N 1
ATOM 799 C CA . SER A 1 105 ? -26.872 -8.234 -22.339 1.00 29.64 105 SER A CA 1
ATOM 800 C C . SER A 1 105 ? -25.904 -7.074 -22.660 1.00 29.64 105 SER A C 1
ATOM 802 O O . SER A 1 105 ? -25.378 -6.447 -21.754 1.00 29.64 105 SER A O 1
ATOM 804 N N . THR A 1 106 ? -25.536 -6.690 -23.885 1.00 31.34 106 THR A N 1
ATOM 805 C CA . THR A 1 106 ? -26.338 -6.500 -25.105 1.00 31.34 106 THR A CA 1
ATOM 806 C C . THR A 1 106 ? -27.746 -5.957 -24.864 1.00 31.34 106 THR A C 1
ATOM 808 O O . THR A 1 106 ? -28.692 -6.380 -25.519 1.00 31.34 106 THR A O 1
ATOM 811 N N . SER A 1 107 ? -27.923 -4.986 -23.962 1.00 25.33 107 SER A N 1
ATOM 812 C CA . SER A 1 107 ? -29.150 -4.185 -23.985 1.00 25.33 107 SER A CA 1
ATOM 813 C C . SER A 1 107 ? -28.939 -2.721 -23.603 1.00 25.33 107 SER A C 1
ATOM 815 O O . SER A 1 107 ? -28.525 -2.334 -22.516 1.00 25.33 107 SER A O 1
ATOM 817 N N . THR A 1 108 ? -29.244 -1.885 -24.584 1.00 31.27 108 THR A N 1
ATOM 818 C CA . THR A 1 108 ? -29.601 -0.483 -24.444 1.00 31.27 108 THR A CA 1
ATOM 819 C C . THR A 1 108 ? -30.930 -0.349 -23.688 1.00 31.27 108 THR A C 1
ATOM 821 O O . THR A 1 108 ? -31.915 -0.974 -24.074 1.00 31.27 108 THR A O 1
ATOM 824 N N . SER A 1 109 ? -30.975 0.589 -22.739 1.00 30.44 109 SER A N 1
ATOM 825 C CA . SER A 1 109 ? -32.153 1.276 -22.170 1.00 30.44 109 SER A CA 1
ATOM 826 C C . SER A 1 109 ? -33.062 0.584 -21.125 1.00 30.44 109 SER A C 1
ATOM 828 O O . SER A 1 109 ? -33.628 -0.476 -21.351 1.00 30.44 109 SER A O 1
ATOM 830 N N . SER A 1 110 ? -33.293 1.372 -20.060 1.00 27.55 110 SER A N 1
ATOM 831 C CA . SER A 1 110 ? -34.442 1.487 -19.133 1.00 27.55 110 SER A CA 1
ATOM 832 C C . SER A 1 110 ? -34.623 0.541 -17.927 1.00 27.55 110 SER A C 1
ATOM 834 O O . SER A 1 110 ? -34.962 -0.622 -18.084 1.00 27.55 110 SER A O 1
ATOM 836 N N . SER A 1 111 ? -34.516 1.179 -16.746 1.00 30.98 111 SER A N 1
ATOM 837 C CA . SER A 1 111 ? -35.357 1.155 -15.522 1.00 30.98 111 SER A CA 1
ATOM 838 C C . SER A 1 111 ? -35.766 -0.160 -14.834 1.00 30.98 111 SER A C 1
ATOM 840 O O . SER A 1 111 ? -36.564 -0.918 -15.375 1.00 30.98 111 SER A O 1
ATOM 842 N N . ASP A 1 112 ? -35.361 -0.234 -13.556 1.00 28.36 112 ASP A N 1
ATOM 843 C CA . ASP A 1 112 ? -35.881 -1.012 -12.414 1.00 28.36 112 ASP A CA 1
ATOM 844 C C . ASP A 1 112 ? -35.811 -2.549 -12.459 1.00 28.36 112 ASP A C 1
ATOM 846 O O . ASP A 1 112 ? -36.674 -3.204 -13.034 1.00 28.36 112 ASP A O 1
ATOM 850 N N . SER A 1 113 ? -34.847 -3.124 -11.722 1.00 25.17 113 SER A N 1
ATOM 851 C CA . SER A 1 113 ? -35.090 -3.810 -10.431 1.00 25.17 113 SER A CA 1
ATOM 852 C C . SER A 1 113 ? -33.824 -4.539 -9.938 1.00 25.17 113 SER A C 1
ATOM 854 O O . SER A 1 113 ? -33.310 -5.405 -10.641 1.00 25.17 113 SER A O 1
ATOM 856 N N . ASP A 1 114 ? -33.368 -4.183 -8.734 1.00 28.53 114 ASP A N 1
ATOM 857 C CA . ASP A 1 114 ? -32.583 -4.968 -7.766 1.00 28.53 114 ASP A CA 1
ATOM 858 C C . ASP A 1 114 ? -31.460 -5.888 -8.286 1.00 28.53 114 ASP A C 1
ATOM 860 O O . ASP A 1 114 ? -31.646 -7.089 -8.454 1.00 28.53 114 ASP A O 1
ATOM 864 N N . ASN A 1 115 ? -30.251 -5.333 -8.430 1.00 29.61 115 ASN A N 1
ATOM 865 C CA . ASN A 1 115 ? -28.987 -6.040 -8.189 1.00 29.61 115 ASN A CA 1
ATOM 866 C C . ASN A 1 115 ? -27.880 -5.017 -7.862 1.00 29.61 115 ASN A C 1
ATOM 868 O O . ASN A 1 115 ? -27.683 -4.041 -8.583 1.00 29.61 115 ASN A O 1
ATOM 872 N N . HIS A 1 116 ? -27.204 -5.230 -6.730 1.00 29.56 116 HIS A N 1
ATOM 873 C CA . HIS A 1 116 ? -26.201 -4.355 -6.112 1.00 29.56 116 HIS A CA 1
ATOM 874 C C . HIS A 1 116 ? -25.027 -3.989 -7.047 1.00 29.56 116 HIS A C 1
ATOM 876 O O . HIS A 1 116 ? -24.291 -4.885 -7.459 1.00 29.56 116 HIS A O 1
ATOM 882 N N . PRO A 1 117 ? -24.745 -2.695 -7.297 1.00 32.34 117 PRO A N 1
ATOM 883 C CA . PRO A 1 117 ? -23.552 -2.259 -8.008 1.00 32.34 117 PRO A CA 1
ATOM 884 C C . PRO A 1 117 ? -22.504 -1.740 -7.006 1.00 32.34 117 PRO A C 1
ATOM 886 O O . PRO A 1 117 ? -22.460 -0.556 -6.677 1.00 32.34 117 PRO A O 1
ATOM 889 N N . ALA A 1 118 ? -21.656 -2.645 -6.510 1.00 35.94 118 ALA A N 1
ATOM 890 C CA . ALA A 1 118 ? -20.448 -2.318 -5.735 1.00 35.94 118 ALA A CA 1
ATOM 891 C C . ALA A 1 118 ? -19.163 -2.939 -6.325 1.00 35.94 118 ALA A C 1
ATOM 893 O O . ALA A 1 118 ? -18.072 -2.726 -5.802 1.00 35.94 118 ALA A O 1
ATOM 894 N N . SER A 1 119 ? -19.274 -3.677 -7.432 1.00 38.41 119 SER A N 1
ATOM 895 C CA . SER A 1 119 ? -18.141 -4.190 -8.199 1.00 38.41 119 SER A CA 1
ATOM 896 C C . SER A 1 119 ? -17.659 -3.136 -9.192 1.00 38.41 119 SER A C 1
ATOM 898 O O . SER A 1 119 ? -18.438 -2.675 -10.028 1.00 38.41 119 SER A O 1
ATOM 900 N N . ASN A 1 120 ? -16.373 -2.790 -9.156 1.00 42.03 120 ASN A N 1
ATOM 901 C CA . ASN A 1 120 ? -15.712 -2.284 -10.352 1.00 42.03 120 ASN A CA 1
ATOM 902 C C . ASN A 1 120 ? -15.268 -3.510 -11.170 1.00 42.03 120 ASN A C 1
ATOM 904 O O . ASN A 1 120 ? -14.273 -4.136 -10.790 1.00 42.03 120 ASN A O 1
ATOM 908 N N . PRO A 1 121 ? -15.960 -3.877 -12.267 1.00 42.81 121 PRO A N 1
ATOM 909 C CA . PRO A 1 121 ? -15.573 -5.034 -13.074 1.00 42.81 121 PRO A CA 1
ATOM 910 C C . PRO A 1 121 ? -14.152 -4.907 -13.652 1.00 42.81 121 PRO A C 1
ATOM 912 O O . PRO A 1 121 ? -13.561 -5.911 -14.022 1.00 42.81 121 PRO A O 1
ATOM 915 N N . GLN A 1 122 ? -13.566 -3.701 -13.671 1.00 43.00 122 GLN A N 1
ATOM 916 C CA . GLN A 1 122 ? -12.194 -3.459 -14.122 1.00 43.00 122 GLN A CA 1
ATOM 917 C C . GLN A 1 122 ? -11.112 -3.938 -13.132 1.00 43.00 122 GLN A C 1
ATOM 919 O O . GLN A 1 122 ? -9.980 -4.149 -13.551 1.00 43.00 122 GLN A O 1
ATOM 924 N N . TYR A 1 123 ? -11.424 -4.099 -11.836 1.00 52.59 123 TYR A N 1
ATOM 925 C CA . TYR A 1 123 ? -10.435 -4.465 -10.800 1.00 52.59 123 TYR A CA 1
ATOM 926 C C . TYR A 1 123 ? -10.702 -5.806 -10.102 1.00 52.59 123 TYR A C 1
ATOM 928 O O . TYR A 1 123 ? -9.916 -6.217 -9.247 1.00 52.59 123 TYR A O 1
ATOM 936 N N . GLY A 1 124 ? -11.809 -6.481 -10.436 1.00 66.56 124 GLY A N 1
ATOM 937 C CA . GLY A 1 124 ? -12.151 -7.799 -9.886 1.00 66.56 124 GLY A CA 1
ATOM 938 C C . GLY A 1 124 ? -12.394 -7.810 -8.372 1.00 66.56 124 GLY A C 1
ATOM 939 O O . GLY A 1 124 ? -12.197 -8.840 -7.727 1.00 66.56 124 GLY A O 1
ATOM 940 N N . ILE A 1 125 ? -12.765 -6.664 -7.779 1.00 78.19 125 ILE A N 1
ATOM 941 C CA . ILE A 1 125 ? -13.116 -6.569 -6.356 1.00 78.19 125 ILE A CA 1
ATOM 942 C C . ILE A 1 125 ? -14.633 -6.674 -6.205 1.00 78.19 125 ILE A C 1
ATOM 944 O O . ILE A 1 125 ? -15.386 -5.827 -6.690 1.00 78.19 125 ILE A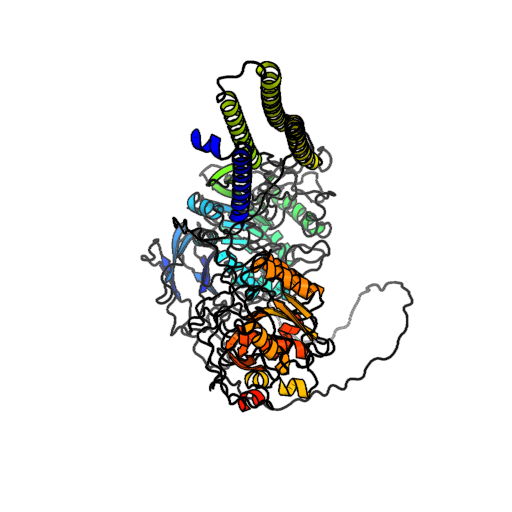 O 1
ATOM 948 N N . HIS A 1 126 ? -15.069 -7.702 -5.488 1.00 79.94 126 HIS A N 1
ATOM 949 C CA . HIS A 1 126 ? -16.455 -7.969 -5.142 1.00 79.94 126 HIS A CA 1
ATOM 950 C C . HIS A 1 126 ? -16.723 -7.520 -3.707 1.00 79.94 126 HIS A C 1
ATOM 952 O O . HIS A 1 126 ? -15.983 -7.863 -2.781 1.00 79.94 126 HIS A O 1
ATOM 958 N N . ALA A 1 127 ? -17.811 -6.781 -3.515 1.00 82.38 127 ALA A N 1
ATOM 959 C CA . ALA A 1 127 ? -18.321 -6.420 -2.203 1.00 82.38 127 ALA A CA 1
ATOM 960 C C . ALA A 1 127 ? -19.593 -7.221 -1.919 1.00 82.38 127 ALA A C 1
ATOM 962 O O . ALA A 1 127 ? -20.536 -7.192 -2.708 1.00 82.38 127 ALA A O 1
ATOM 963 N N . ILE A 1 128 ? -19.615 -7.933 -0.794 1.00 85.81 128 ILE A N 1
ATOM 964 C CA . ILE A 1 128 ? -20.768 -8.729 -0.363 1.00 85.81 128 ILE A CA 1
ATOM 965 C C . ILE A 1 128 ? -21.079 -8.389 1.085 1.00 85.81 128 ILE A C 1
ATOM 967 O O . ILE A 1 128 ? -20.191 -8.443 1.930 1.00 85.81 128 ILE A O 1
ATOM 971 N N . THR A 1 129 ? -22.343 -8.108 1.379 1.00 90.31 129 THR A N 1
ATOM 972 C CA . THR A 1 129 ? -22.852 -8.079 2.751 1.00 90.31 129 THR A CA 1
ATOM 973 C C . THR A 1 129 ? -23.735 -9.299 2.953 1.00 90.31 129 THR A C 1
ATOM 975 O O . THR A 1 129 ? -24.710 -9.502 2.231 1.00 90.31 129 THR A O 1
ATOM 978 N N . VAL A 1 130 ? -23.364 -10.133 3.919 1.00 93.06 130 VAL A N 1
ATOM 979 C CA . VAL A 1 130 ? -24.154 -11.287 4.349 1.00 93.06 130 VAL A CA 1
ATOM 980 C C . VAL A 1 130 ? -25.022 -10.846 5.516 1.00 93.06 130 VAL A C 1
ATOM 982 O O . VAL A 1 130 ? -24.498 -10.252 6.452 1.00 93.06 130 VAL A O 1
ATOM 985 N N . THR A 1 131 ? -26.321 -11.130 5.464 1.00 93.75 131 THR A N 1
ATOM 986 C CA . THR A 1 131 ? -27.305 -10.826 6.516 1.00 93.75 131 THR A CA 1
ATOM 987 C C . THR A 1 131 ? -27.871 -12.110 7.124 1.00 93.75 131 THR A C 1
ATOM 989 O O . THR A 1 131 ? -27.471 -13.210 6.742 1.00 93.75 131 THR A O 1
ATOM 992 N N . ASP A 1 132 ? -28.801 -11.973 8.073 1.00 94.12 132 ASP A N 1
ATOM 993 C CA . ASP A 1 132 ? -29.495 -13.081 8.746 1.00 94.12 132 ASP A CA 1
ATOM 994 C C . ASP A 1 132 ? -28.556 -14.058 9.480 1.00 94.12 132 ASP A C 1
ATOM 996 O O . ASP A 1 132 ? -28.888 -15.225 9.706 1.00 94.12 132 ASP A O 1
ATOM 1000 N N . LEU A 1 133 ? -27.378 -13.577 9.886 1.00 95.56 133 LEU A N 1
ATOM 1001 C CA . LEU A 1 133 ? -26.454 -14.332 10.721 1.00 95.56 133 LEU A CA 1
ATOM 1002 C C . LEU A 1 133 ? -27.001 -14.454 12.147 1.00 95.56 133 LEU A C 1
ATOM 1004 O O . LEU A 1 133 ? -27.736 -13.597 12.639 1.00 95.56 133 LEU A O 1
ATOM 1008 N N . THR A 1 134 ? -26.629 -15.538 12.824 1.00 96.44 134 THR A N 1
ATOM 1009 C CA . THR A 1 134 ? -27.037 -15.766 14.213 1.00 96.44 134 THR A CA 1
ATOM 1010 C C . THR A 1 134 ? -26.089 -15.023 15.157 1.00 96.44 134 THR A C 1
ATOM 1012 O O . THR A 1 134 ? -24.895 -15.317 15.109 1.00 96.44 134 THR A O 1
ATOM 1015 N N . PRO A 1 135 ? -26.583 -14.144 16.052 1.00 97.00 135 PRO A N 1
ATOM 1016 C CA . PRO A 1 135 ? -25.750 -13.451 17.034 1.00 97.00 135 PRO A CA 1
ATOM 1017 C C . PRO A 1 135 ? -24.900 -14.397 17.884 1.00 97.00 135 PRO A C 1
ATOM 1019 O O . PRO A 1 135 ? -25.285 -15.537 18.140 1.00 97.00 135 PRO A O 1
ATOM 1022 N N . GLN A 1 136 ? -23.758 -13.904 18.367 1.00 95.62 136 GLN A N 1
ATOM 1023 C CA . GLN A 1 136 ? -22.805 -14.660 19.196 1.00 95.62 136 GLN A CA 1
ATOM 1024 C C . GLN A 1 136 ? -22.300 -15.987 18.596 1.00 95.62 136 GLN A C 1
ATOM 1026 O O . GLN A 1 136 ? -21.858 -16.868 19.336 1.00 95.62 136 GLN A O 1
ATOM 1031 N N . SER A 1 137 ? -22.303 -16.127 17.271 1.00 95.50 137 SER A N 1
ATOM 1032 C CA . SER A 1 137 ? -21.805 -17.318 16.579 1.00 95.50 137 SER A CA 1
ATOM 1033 C C . SER A 1 137 ? -20.385 -17.114 16.060 1.00 95.50 137 SER A C 1
ATOM 1035 O O . SER A 1 137 ? -20.085 -16.094 15.441 1.00 95.50 137 SER A O 1
ATOM 1037 N N . LEU A 1 138 ? -19.515 -18.102 16.291 1.00 96.62 138 LEU A N 1
ATOM 1038 C CA . LEU A 1 138 ? -18.224 -18.206 15.611 1.00 96.62 138 LEU A CA 1
ATOM 1039 C C . LEU A 1 138 ? -18.453 -18.830 14.234 1.00 96.62 138 LEU A C 1
ATOM 1041 O O . LEU A 1 138 ? -18.913 -19.966 14.137 1.00 96.62 138 LEU A O 1
ATOM 1045 N N . LEU A 1 139 ? -18.117 -18.086 13.189 1.00 97.38 139 LEU A N 1
ATOM 1046 C CA . LEU A 1 139 ? -18.310 -18.477 11.803 1.00 97.38 139 LEU A CA 1
ATOM 1047 C C . LEU A 1 139 ? -16.970 -18.515 11.076 1.00 97.38 139 LEU A C 1
ATOM 1049 O O . LEU A 1 139 ? -16.063 -17.718 11.323 1.00 97.38 139 LEU A O 1
ATOM 1053 N N . TYR A 1 140 ? -16.871 -19.447 10.144 1.00 96.69 140 TYR A N 1
ATOM 1054 C CA . TYR A 1 140 ? -15.761 -19.590 9.221 1.00 96.69 140 TYR A CA 1
ATOM 1055 C C . TYR A 1 140 ? -16.234 -19.209 7.836 1.00 96.69 140 TYR A C 1
ATOM 1057 O O . TYR A 1 140 ? -17.393 -19.415 7.478 1.00 96.69 140 TYR A O 1
ATOM 1065 N N . TYR A 1 141 ? -15.336 -18.646 7.047 1.00 95.44 141 TYR A N 1
ATOM 1066 C CA . TYR A 1 141 ? -15.669 -18.242 5.698 1.00 95.44 141 TYR A CA 1
ATOM 1067 C C . TYR A 1 141 ? -14.529 -18.537 4.744 1.00 95.44 141 TYR A C 1
ATOM 1069 O O . TYR A 1 141 ? -13.372 -18.649 5.147 1.00 95.44 141 TYR A O 1
ATOM 1077 N N . GLY A 1 142 ? -14.857 -18.645 3.466 1.00 92.69 142 GLY A N 1
ATOM 1078 C CA . GLY A 1 142 ? -13.857 -18.710 2.420 1.00 92.69 142 GLY A CA 1
ATOM 1079 C C . GLY A 1 142 ? -14.459 -18.722 1.031 1.00 92.69 142 GLY A C 1
ATOM 1080 O O . GLY A 1 142 ? -15.674 -18.824 0.859 1.00 92.69 142 GLY A O 1
ATOM 1081 N N . VAL A 1 143 ? -13.594 -18.613 0.031 1.00 88.12 143 VAL A N 1
ATOM 1082 C CA . VAL A 1 143 ? -14.005 -18.708 -1.370 1.00 88.12 143 VAL A CA 1
ATOM 1083 C C . VAL A 1 143 ? -13.932 -20.167 -1.810 1.00 88.12 143 VAL A C 1
ATOM 1085 O O . VAL A 1 143 ? -12.875 -20.796 -1.746 1.00 88.12 143 VAL A O 1
ATOM 1088 N N . ARG A 1 144 ? -15.062 -20.711 -2.267 1.00 84.00 144 ARG A N 1
ATOM 1089 C CA . ARG A 1 144 ? -15.122 -21.999 -2.961 1.00 84.00 144 ARG A CA 1
ATOM 1090 C C . ARG A 1 144 ? -15.188 -21.724 -4.455 1.00 84.00 144 ARG A C 1
ATOM 1092 O O . ARG A 1 144 ? -16.115 -21.069 -4.914 1.00 84.00 144 ARG A O 1
ATOM 1099 N N . SER A 1 145 ? -14.217 -22.245 -5.192 1.00 74.50 145 SER A N 1
ATOM 1100 C CA . SER A 1 145 ? -14.133 -22.110 -6.644 1.00 74.50 145 SER A CA 1
ATOM 1101 C C . SER A 1 145 ? -13.636 -23.409 -7.261 1.00 74.50 145 SER A C 1
ATOM 1103 O O . SER A 1 145 ? -12.732 -24.048 -6.713 1.00 74.50 145 SER A O 1
ATOM 1105 N N . SER A 1 146 ? -14.190 -23.783 -8.414 1.00 65.56 146 SER A N 1
ATOM 1106 C CA . SER A 1 146 ? -13.650 -24.882 -9.221 1.00 65.56 146 SER A CA 1
ATOM 1107 C C . SER A 1 146 ? -12.281 -24.557 -9.841 1.00 65.56 146 SER A C 1
ATOM 1109 O O . SER A 1 146 ? -11.547 -25.479 -10.199 1.00 65.56 146 SER A O 1
ATOM 1111 N N . TYR A 1 147 ? -11.907 -23.271 -9.916 1.00 59.81 147 TYR A N 1
ATOM 1112 C CA . TYR A 1 147 ? -10.676 -22.790 -10.553 1.00 59.81 147 TYR A CA 1
ATOM 1113 C C . TYR A 1 147 ? -9.555 -22.457 -9.564 1.00 59.81 147 TYR A C 1
ATOM 1115 O O . TYR A 1 147 ? -8.396 -22.770 -9.828 1.00 59.81 147 TYR A O 1
ATOM 1123 N N . TYR A 1 148 ? -9.885 -21.819 -8.438 1.00 57.22 148 TYR A N 1
ATOM 1124 C CA . TYR A 1 148 ? -8.887 -21.178 -7.571 1.00 57.22 148 TYR A CA 1
ATOM 1125 C C . TYR A 1 148 ? -8.461 -22.009 -6.342 1.00 57.22 148 TYR A C 1
ATOM 1127 O O . TYR A 1 148 ? -7.532 -21.626 -5.634 1.00 57.22 148 TYR A O 1
ATOM 1135 N N . GLY A 1 149 ? -9.084 -23.168 -6.084 1.00 54.22 149 GLY A N 1
ATOM 1136 C CA . GLY A 1 149 ? -8.846 -23.939 -4.851 1.00 54.22 149 GLY A CA 1
ATOM 1137 C C . GLY A 1 149 ? -9.388 -23.235 -3.591 1.00 54.22 149 GLY A C 1
ATOM 1138 O O . GLY A 1 149 ? -10.134 -22.267 -3.694 1.00 54.22 149 GLY A O 1
ATOM 1139 N N . THR A 1 150 ? -9.065 -23.733 -2.387 1.00 52.97 150 THR A N 1
ATOM 1140 C CA . THR A 1 150 ? -9.651 -23.273 -1.100 1.00 52.97 150 THR A CA 1
ATOM 1141 C C . THR A 1 150 ? -8.672 -22.507 -0.189 1.00 52.97 150 THR A C 1
ATOM 1143 O O . THR A 1 150 ? -8.717 -22.671 1.029 1.00 52.97 150 THR A O 1
ATOM 1146 N N . SER A 1 151 ? -7.745 -21.705 -0.727 1.00 63.03 151 SER A N 1
ATOM 1147 C CA . SER A 1 151 ? -6.690 -21.044 0.077 1.00 63.03 151 SER A CA 1
ATOM 1148 C C . SER A 1 151 ? -7.069 -19.691 0.697 1.00 63.03 151 SER A C 1
ATOM 1150 O O . SER A 1 151 ? -6.288 -19.145 1.472 1.00 63.03 151 SER A O 1
ATOM 1152 N N . LEU A 1 152 ? -8.239 -19.133 0.370 1.00 79.56 152 LEU A N 1
ATOM 1153 C CA . LEU A 1 152 ? -8.741 -17.877 0.940 1.00 79.56 152 LEU A CA 1
ATOM 1154 C C . LEU A 1 152 ? -9.833 -18.182 1.960 1.00 79.56 152 LEU A C 1
ATOM 1156 O O . LEU A 1 152 ? -11.013 -18.207 1.613 1.00 79.56 152 LEU A O 1
ATOM 1160 N N . ASN A 1 153 ? -9.439 -18.439 3.202 1.00 90.12 153 ASN A N 1
ATOM 1161 C CA . ASN A 1 153 ? -10.363 -18.669 4.302 1.00 90.12 153 ASN A CA 1
ATOM 1162 C C . ASN A 1 153 ? -9.977 -17.874 5.551 1.00 90.12 153 ASN A C 1
ATOM 1164 O O . ASN A 1 153 ? -8.844 -17.418 5.713 1.00 90.12 153 ASN A O 1
ATOM 1168 N N . GLY A 1 154 ? -10.962 -17.689 6.418 1.00 94.06 154 GLY A N 1
ATOM 1169 C CA . GLY A 1 154 ? -10.836 -16.941 7.653 1.00 94.06 154 GLY A CA 1
ATOM 1170 C C . GLY A 1 154 ? -11.954 -17.286 8.624 1.00 94.06 154 GLY A C 1
ATOM 1171 O O . GLY A 1 154 ? -12.724 -18.230 8.416 1.00 94.06 154 GLY A O 1
ATOM 1172 N N . LYS A 1 155 ? -12.042 -16.509 9.699 1.00 95.75 155 LYS A N 1
ATOM 1173 C CA . LYS A 1 155 ? -13.095 -16.634 10.708 1.00 95.75 155 LYS A CA 1
ATOM 1174 C C . LYS A 1 155 ? -13.514 -15.267 11.228 1.00 95.75 155 LYS A C 1
ATOM 1176 O O . LYS A 1 155 ? -12.749 -14.311 11.158 1.00 95.75 155 LYS A O 1
ATOM 1181 N N . PHE A 1 156 ? -14.720 -15.192 11.762 1.00 96.75 156 PHE A N 1
ATOM 1182 C CA . PHE A 1 156 ? -15.201 -14.043 12.514 1.00 96.75 156 PHE A CA 1
ATOM 1183 C C . PHE A 1 156 ? -16.255 -14.490 13.522 1.00 96.75 156 PHE A C 1
ATOM 1185 O O . PHE A 1 156 ? -16.814 -15.579 13.412 1.00 96.75 156 PHE A O 1
ATOM 1192 N N . GLN A 1 157 ? -16.536 -13.643 14.506 1.00 96.00 157 GLN A N 1
ATOM 1193 C CA . GLN A 1 157 ? -17.611 -13.871 15.461 1.00 96.00 157 GLN A CA 1
ATOM 1194 C C . GLN A 1 157 ? -18.627 -12.740 15.343 1.00 96.00 157 GLN A C 1
ATOM 1196 O O . GLN A 1 157 ? -18.249 -11.573 15.351 1.00 96.00 157 GLN A O 1
ATOM 1201 N N . THR A 1 158 ? -19.913 -13.056 15.233 1.00 97.25 158 THR A N 1
ATOM 1202 C CA . THR A 1 158 ? -20.964 -12.033 15.359 1.00 97.25 158 THR A CA 1
ATOM 1203 C C . THR A 1 158 ? -21.083 -11.616 16.831 1.00 97.25 158 THR A C 1
ATOM 1205 O O . THR A 1 158 ? -21.128 -12.508 17.685 1.00 97.25 158 THR A O 1
ATOM 1208 N N . PRO A 1 159 ? -21.174 -10.322 17.165 1.00 97.50 159 PRO A N 1
ATOM 1209 C CA . PRO A 1 159 ? -21.333 -9.869 18.542 1.00 97.50 159 PRO A CA 1
ATOM 1210 C C . PRO A 1 159 ? -22.712 -10.223 19.122 1.00 97.50 159 PRO A C 1
ATOM 1212 O O . PRO A 1 159 ? -23.587 -10.766 18.439 1.00 97.50 159 PRO A O 1
ATOM 1215 N N . ALA A 1 160 ? -22.911 -9.925 20.410 1.00 97.00 160 ALA A N 1
ATOM 1216 C CA . ALA A 1 160 ? -24.252 -9.918 20.988 1.00 97.00 160 ALA A CA 1
ATOM 1217 C C . ALA A 1 160 ? -25.101 -8.788 20.380 1.00 97.00 160 ALA A C 1
ATOM 1219 O O . ALA A 1 160 ? -24.532 -7.781 19.947 1.00 97.00 160 ALA A O 1
ATOM 1220 N N . PRO A 1 161 ? -26.441 -8.916 20.391 1.00 96.44 161 PRO A N 1
ATOM 1221 C CA . PRO A 1 161 ? -27.327 -7.852 19.936 1.00 96.44 161 PRO A CA 1
ATOM 1222 C C . PRO A 1 161 ? -27.043 -6.522 20.633 1.00 96.44 161 PRO A C 1
ATOM 1224 O O . PRO A 1 161 ? -26.743 -6.497 21.834 1.00 96.44 161 PRO A O 1
ATOM 1227 N N . GLU A 1 162 ? -27.182 -5.426 19.891 1.00 94.69 162 GLU A N 1
ATOM 1228 C CA . GLU A 1 162 ? -27.057 -4.073 20.430 1.00 94.69 162 GLU A CA 1
ATOM 1229 C C . GLU A 1 162 ? -27.927 -3.888 21.690 1.00 94.69 162 GLU A C 1
ATOM 1231 O O . GLU A 1 162 ? -29.062 -4.364 21.776 1.00 94.69 162 GLU A O 1
ATOM 1236 N N . GLY A 1 163 ? -27.355 -3.255 22.715 1.00 94.50 163 GLY A N 1
ATOM 1237 C CA . GLY A 1 163 ? -27.948 -3.118 24.047 1.00 94.50 163 GLY A CA 1
ATOM 1238 C C . GLY A 1 163 ? -27.667 -4.285 25.007 1.00 94.50 163 GLY A C 1
ATOM 1239 O O . GLY A 1 163 ? -28.040 -4.209 26.178 1.00 94.50 163 GLY A O 1
ATOM 1240 N N . THR A 1 164 ? -26.994 -5.352 24.562 1.00 96.50 164 THR A N 1
ATOM 1241 C CA . THR A 1 164 ? -26.657 -6.507 25.414 1.00 96.50 164 THR A CA 1
ATOM 1242 C C . THR A 1 164 ? -25.233 -6.404 25.956 1.00 96.50 164 THR A C 1
ATOM 1244 O O . THR A 1 164 ? -24.275 -6.350 25.187 1.00 96.50 164 THR A O 1
ATOM 1247 N N . ARG A 1 165 ? -25.070 -6.441 27.284 1.00 95.69 165 ARG A N 1
ATOM 1248 C CA . ARG A 1 165 ? -23.751 -6.562 27.927 1.00 95.69 165 ARG A CA 1
ATOM 1249 C C . ARG A 1 165 ? -23.173 -7.957 27.689 1.00 95.69 165 ARG A C 1
ATOM 1251 O O . ARG A 1 165 ? -23.812 -8.951 28.032 1.00 95.69 165 ARG A O 1
ATOM 1258 N N . PHE A 1 166 ? -21.966 -8.035 27.139 1.00 96.56 166 PHE A N 1
ATOM 1259 C CA . PHE A 1 166 ? -21.225 -9.285 26.972 1.00 96.56 166 PHE A CA 1
ATOM 1260 C C . PHE A 1 166 ? -19.723 -9.008 26.908 1.00 96.56 166 PHE A C 1
ATOM 1262 O O . PHE A 1 166 ? -19.309 -7.953 26.436 1.00 96.56 166 PHE A O 1
ATOM 1269 N N . ASN A 1 167 ? -18.910 -9.955 27.373 1.00 97.25 167 ASN A N 1
ATOM 1270 C CA . ASN A 1 167 ? -17.459 -9.793 27.361 1.00 97.25 167 ASN A CA 1
ATOM 1271 C C . ASN A 1 167 ? -16.907 -10.000 25.951 1.00 97.25 167 ASN A C 1
ATOM 1273 O O . ASN A 1 167 ? -17.241 -10.988 25.294 1.00 97.25 167 ASN A O 1
ATOM 1277 N N . PHE A 1 168 ? -16.017 -9.112 25.526 1.00 97.94 168 PHE A N 1
ATOM 1278 C CA . PHE A 1 168 ? -15.278 -9.243 24.274 1.00 97.94 168 PHE A CA 1
ATOM 1279 C C . PHE A 1 168 ? -13.947 -8.497 24.361 1.00 97.94 168 PHE A C 1
ATOM 1281 O O . PHE A 1 168 ? -13.736 -7.682 25.259 1.00 97.94 168 PHE A O 1
ATOM 1288 N N . SER A 1 169 ? -13.043 -8.769 23.425 1.00 97.69 169 SER A N 1
ATOM 1289 C CA . SER A 1 169 ? -11.781 -8.044 23.318 1.00 97.69 169 SER A CA 1
ATOM 1290 C C . SER A 1 169 ? -11.480 -7.622 21.890 1.00 97.69 169 SER A C 1
ATOM 1292 O O . SER A 1 169 ? -11.965 -8.225 20.934 1.00 97.69 169 SER A O 1
ATOM 1294 N N . ILE A 1 170 ? -10.696 -6.559 21.749 1.00 98.00 170 ILE A N 1
ATOM 1295 C CA . ILE A 1 170 ? -10.238 -6.025 20.464 1.00 98.00 170 ILE A CA 1
ATOM 1296 C C . ILE A 1 170 ? -8.731 -5.791 20.510 1.00 98.00 170 ILE A C 1
ATOM 1298 O O . ILE A 1 170 ? -8.164 -5.575 21.583 1.00 98.00 170 ILE A O 1
ATOM 1302 N N . ALA A 1 171 ? -8.091 -5.810 19.345 1.00 97.19 171 ALA A N 1
ATOM 1303 C CA . ALA A 1 171 ? -6.730 -5.311 19.191 1.00 97.19 171 ALA A CA 1
ATOM 1304 C C . ALA A 1 171 ? -6.766 -3.883 18.641 1.00 97.19 171 ALA A C 1
ATOM 1306 O O . ALA A 1 171 ? -7.641 -3.549 17.848 1.00 97.19 171 ALA A O 1
ATOM 1307 N N . ALA A 1 172 ? -5.814 -3.055 19.048 1.00 95.94 172 ALA A N 1
ATOM 1308 C CA . ALA A 1 172 ? -5.655 -1.671 18.629 1.00 95.94 172 ALA A CA 1
ATOM 1309 C C . ALA A 1 172 ? -4.188 -1.437 18.252 1.00 95.94 172 ALA A C 1
ATOM 1311 O O . ALA A 1 172 ? -3.298 -1.558 19.097 1.00 95.94 172 ALA A O 1
ATOM 1312 N N . ALA A 1 173 ? -3.937 -1.164 16.975 1.00 94.62 173 ALA A N 1
ATOM 1313 C CA . ALA A 1 173 ? -2.603 -0.906 16.438 1.00 94.62 173 ALA A CA 1
ATOM 1314 C C . ALA A 1 173 ? -2.715 -0.168 15.092 1.00 94.62 173 ALA A C 1
ATOM 1316 O O . ALA A 1 173 ? -3.816 0.086 14.614 1.0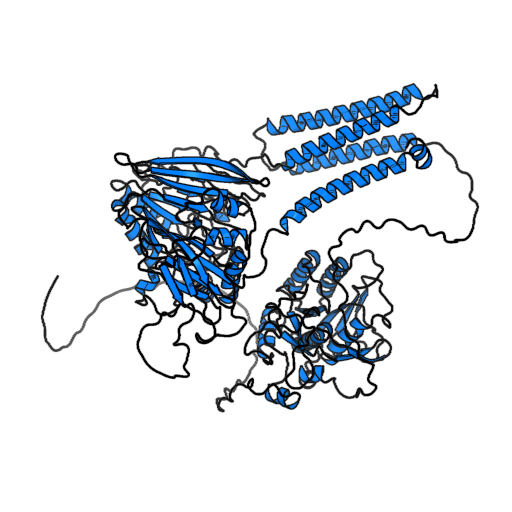0 94.62 173 ALA A O 1
ATOM 1317 N N . GLY A 1 174 ? -1.606 0.179 14.457 1.00 91.44 174 GLY A N 1
ATOM 1318 C CA . GLY A 1 174 ? -1.591 0.702 13.090 1.00 91.44 174 GLY A CA 1
ATOM 1319 C C . GLY A 1 174 ? -0.172 0.924 12.598 1.00 91.44 174 GLY A C 1
ATOM 1320 O O . GLY A 1 174 ? 0.759 0.450 13.243 1.00 91.44 174 GLY A O 1
ATOM 1321 N N . CYS A 1 175 ? 0.003 1.628 11.481 1.00 90.25 175 CYS A N 1
ATOM 1322 C CA . CYS A 1 175 ? 1.312 2.016 10.948 1.00 90.25 175 CYS A CA 1
ATOM 1323 C C . CYS A 1 175 ? 2.252 0.811 10.750 1.00 90.25 175 CYS A C 1
ATOM 1325 O O . CYS A 1 175 ? 3.094 0.471 11.592 1.00 90.25 175 CYS A O 1
ATOM 1327 N N . ALA A 1 176 ? 2.110 0.150 9.604 1.00 89.12 176 ALA A N 1
ATOM 1328 C CA . ALA A 1 176 ? 3.012 -0.907 9.165 1.00 89.12 176 ALA A CA 1
ATOM 1329 C C . ALA A 1 176 ? 3.555 -0.607 7.774 1.00 89.12 176 ALA A C 1
ATOM 1331 O O . ALA A 1 176 ? 2.824 -0.140 6.908 1.00 89.12 176 ALA A O 1
ATOM 1332 N N . TRP A 1 177 ? 4.821 -0.944 7.533 1.00 85.19 177 TRP A N 1
ATOM 1333 C CA . TRP A 1 177 ? 5.383 -0.858 6.187 1.00 85.19 177 TRP A CA 1
ATOM 1334 C C . TRP A 1 177 ? 4.547 -1.652 5.168 1.00 85.19 177 TRP A C 1
ATOM 1336 O O . TRP A 1 177 ? 4.045 -2.738 5.490 1.00 85.19 177 TRP A O 1
ATOM 1346 N N . THR A 1 178 ? 4.437 -1.148 3.932 1.00 87.25 178 THR A N 1
ATOM 1347 C CA . THR A 1 178 ? 3.687 -1.828 2.868 1.00 87.25 178 THR A CA 1
ATOM 1348 C C . THR A 1 178 ? 4.214 -3.254 2.686 1.00 87.25 178 THR A C 1
ATOM 1350 O O . THR A 1 178 ? 5.404 -3.471 2.444 1.00 87.25 178 THR A O 1
ATOM 1353 N N . GLY A 1 179 ? 3.333 -4.245 2.843 1.00 81.25 179 GLY A N 1
ATOM 1354 C CA . GLY A 1 179 ? 3.671 -5.655 2.658 1.00 81.25 179 GLY A CA 1
ATOM 1355 C C . GLY A 1 179 ? 4.536 -6.272 3.765 1.00 81.25 179 GLY A C 1
ATOM 1356 O O . GLY A 1 179 ? 5.194 -7.278 3.496 1.00 81.25 179 GLY A O 1
ATOM 1357 N N . SER A 1 180 ? 4.573 -5.701 4.973 1.00 86.69 180 SER A N 1
ATOM 1358 C CA . SER A 1 180 ? 5.329 -6.228 6.117 1.00 86.69 180 SER A CA 1
ATOM 1359 C C . SER A 1 180 ? 5.073 -7.706 6.425 1.00 86.69 180 SER A C 1
ATOM 1361 O O . SER A 1 180 ? 3.938 -8.168 6.513 1.00 86.69 180 SER A O 1
ATOM 1363 N N . ARG A 1 181 ? 6.158 -8.449 6.654 1.00 84.25 181 ARG A N 1
ATOM 1364 C CA . ARG A 1 181 ? 6.189 -9.861 7.070 1.00 84.25 181 ARG A CA 1
ATOM 1365 C C . ARG A 1 181 ? 6.621 -10.039 8.527 1.00 84.25 181 ARG A C 1
ATOM 1367 O O . ARG A 1 181 ? 7.068 -11.122 8.896 1.00 84.25 181 ARG A O 1
ATOM 1374 N N . ASN A 1 182 ? 6.547 -8.985 9.339 1.00 86.44 182 ASN A N 1
ATOM 1375 C CA . ASN A 1 182 ? 6.958 -9.046 10.739 1.00 86.44 182 ASN A CA 1
ATOM 1376 C C . ASN A 1 182 ? 6.120 -10.071 11.536 1.00 86.44 182 ASN A C 1
ATOM 1378 O O . ASN A 1 182 ? 4.945 -10.293 11.247 1.00 86.44 182 ASN A O 1
ATOM 1382 N N . SER A 1 183 ? 6.708 -10.696 12.556 1.00 87.19 183 SER A N 1
ATOM 1383 C CA . SER A 1 183 ? 6.016 -11.691 13.379 1.00 87.19 183 SER A CA 1
ATOM 1384 C C . SER A 1 183 ? 4.887 -11.093 14.227 1.00 87.19 183 SER A C 1
ATOM 1386 O O . SER A 1 183 ? 3.978 -11.830 14.599 1.00 87.19 183 SER A O 1
ATOM 1388 N N . VAL A 1 184 ? 4.861 -9.778 14.483 1.00 90.50 184 VAL A N 1
ATOM 1389 C CA . VAL A 1 184 ? 3.804 -9.096 15.259 1.00 90.50 184 VAL A CA 1
ATOM 1390 C C . VAL A 1 184 ? 2.387 -9.454 14.793 1.00 90.50 184 VAL A C 1
ATOM 1392 O O . VAL A 1 184 ? 1.508 -9.682 15.622 1.00 90.50 184 VAL A O 1
ATOM 1395 N N . PHE A 1 185 ? 2.165 -9.592 13.480 1.00 93.69 185 PHE A N 1
ATOM 1396 C CA . PHE A 1 185 ? 0.856 -9.958 12.934 1.00 93.69 185 PHE A CA 1
ATOM 1397 C C . PHE A 1 185 ? 0.466 -11.393 13.314 1.00 93.69 185 PHE A C 1
ATOM 1399 O O . PHE A 1 185 ? -0.691 -11.663 13.637 1.00 93.69 185 PHE A O 1
ATOM 1406 N N . ASP A 1 186 ? 1.442 -12.307 13.325 1.00 91.56 186 ASP A N 1
ATOM 1407 C CA . ASP A 1 186 ? 1.256 -13.681 13.787 1.00 91.56 186 ASP A CA 1
ATOM 1408 C C . ASP A 1 186 ? 1.035 -13.743 15.304 1.00 91.56 186 ASP A C 1
ATOM 1410 O O . ASP A 1 186 ? 0.201 -14.526 15.755 1.00 91.56 186 ASP A O 1
ATOM 1414 N N . PHE A 1 187 ? 1.715 -12.900 16.089 1.00 91.81 187 PHE A N 1
ATOM 1415 C CA . PHE A 1 187 ? 1.505 -12.793 17.538 1.00 91.81 187 PHE A CA 1
ATOM 1416 C C . PHE A 1 187 ? 0.077 -12.375 17.879 1.00 91.81 187 PHE A C 1
ATOM 1418 O O . PHE A 1 187 ? -0.568 -13.041 18.685 1.00 91.81 187 PHE A O 1
ATOM 1425 N N . ILE A 1 188 ? -0.446 -11.330 17.227 1.00 94.56 188 ILE A N 1
ATOM 1426 C CA . ILE A 1 188 ? -1.811 -10.847 17.476 1.00 94.56 188 ILE A CA 1
ATOM 1427 C C . ILE A 1 188 ? -2.826 -11.974 17.252 1.00 94.56 188 ILE A C 1
ATOM 1429 O O . ILE A 1 188 ? -3.612 -12.277 18.147 1.00 94.56 188 ILE A O 1
ATOM 1433 N N . ARG A 1 189 ? -2.792 -12.646 16.092 1.00 92.00 189 ARG A N 1
ATOM 1434 C CA . ARG A 1 189 ? -3.775 -13.701 15.777 1.00 92.00 189 ARG A CA 1
ATOM 1435 C C . ARG A 1 189 ? -3.585 -14.985 16.596 1.00 92.00 189 ARG A C 1
ATOM 1437 O O . ARG A 1 189 ? -4.568 -15.657 16.906 1.00 92.00 189 ARG A O 1
ATOM 1444 N N . ARG A 1 190 ? -2.340 -15.358 16.922 1.00 91.44 190 ARG A N 1
ATOM 1445 C CA . ARG A 1 190 ? -2.015 -16.616 17.616 1.00 91.44 190 ARG A CA 1
ATOM 1446 C C . ARG A 1 190 ? -2.270 -16.517 19.114 1.00 91.44 190 ARG A C 1
ATOM 1448 O O . ARG A 1 190 ? -2.848 -17.441 19.684 1.00 91.44 190 ARG A O 1
ATOM 1455 N N . ASP A 1 191 ? -1.835 -15.424 19.731 1.00 90.69 191 ASP A N 1
ATOM 1456 C CA . ASP A 1 191 ? -1.859 -15.270 21.186 1.00 90.69 191 ASP A CA 1
ATOM 1457 C C . ASP A 1 191 ? -3.199 -14.678 21.659 1.00 90.69 191 ASP A C 1
ATOM 1459 O O . ASP A 1 191 ? -3.611 -14.926 22.792 1.00 90.69 191 ASP A O 1
ATOM 1463 N N . HIS A 1 192 ? -3.943 -14.015 20.760 1.00 92.50 192 HIS A N 1
ATOM 1464 C CA . HIS A 1 192 ? -5.292 -13.491 21.015 1.00 92.50 192 HIS A CA 1
ATOM 1465 C C . HIS A 1 192 ? -6.324 -14.049 20.011 1.00 92.50 192 HIS A C 1
ATOM 1467 O O . HIS A 1 192 ? -6.906 -13.315 19.215 1.00 92.50 192 HIS A O 1
ATOM 1473 N N . PRO A 1 193 ? -6.617 -15.362 20.029 1.00 90.50 193 PRO A N 1
ATOM 1474 C CA . PRO A 1 193 ? -7.429 -16.013 18.993 1.00 90.50 193 PRO A CA 1
ATOM 1475 C C . PRO A 1 193 ? -8.933 -15.676 19.025 1.00 90.50 193 PRO A C 1
ATOM 1477 O O . PRO A 1 193 ? -9.653 -16.095 18.113 1.00 90.50 193 PRO A O 1
ATOM 1480 N N . ASN A 1 194 ? -9.401 -14.973 20.065 1.00 91.88 194 ASN A N 1
ATOM 1481 C CA . ASN A 1 194 ? -10.813 -14.659 20.334 1.00 91.88 194 ASN A CA 1
ATOM 1482 C C . ASN A 1 194 ? -11.135 -13.160 20.187 1.00 91.88 194 ASN A C 1
ATOM 1484 O O . ASN A 1 194 ? -12.124 -12.688 20.744 1.00 91.88 194 ASN A O 1
ATOM 1488 N N . LEU A 1 195 ? -10.285 -12.400 19.493 1.00 97.12 195 LEU A N 1
ATOM 1489 C CA . LEU A 1 195 ? -10.536 -10.985 19.232 1.00 97.12 195 LEU A CA 1
ATOM 1490 C C . LEU A 1 195 ? -11.804 -10.806 18.387 1.00 97.12 195 LEU A C 1
ATOM 1492 O O . LEU A 1 195 ? -11.967 -11.439 17.345 1.00 97.12 195 LEU A O 1
ATOM 1496 N N . GLN A 1 196 ? -12.673 -9.896 18.822 1.00 97.50 196 GLN A N 1
ATOM 1497 C CA . GLN A 1 196 ? -13.901 -9.523 18.126 1.00 97.50 196 GLN A CA 1
ATOM 1498 C C . GLN A 1 196 ? -13.594 -8.795 16.809 1.00 97.50 196 GLN A C 1
ATOM 1500 O O . GLN A 1 196 ? -14.273 -9.026 15.808 1.00 97.50 196 GLN A O 1
ATOM 1505 N N . PHE A 1 197 ? -12.575 -7.931 16.812 1.00 97.69 197 PHE A N 1
ATOM 1506 C CA . PHE A 1 197 ? -11.975 -7.305 15.632 1.00 97.69 197 PHE A CA 1
ATOM 1507 C C . PHE A 1 197 ? -10.621 -6.667 15.981 1.00 97.69 197 PHE A C 1
ATOM 1509 O O . PHE A 1 197 ? -10.264 -6.496 17.152 1.00 97.69 197 PHE A O 1
ATOM 1516 N N . MET A 1 198 ? -9.877 -6.289 14.946 1.00 95.75 198 MET A N 1
ATOM 1517 C CA . MET A 1 198 ? -8.697 -5.445 15.015 1.00 95.75 198 MET A CA 1
ATOM 1518 C C . MET A 1 198 ? -9.055 -4.044 14.528 1.00 95.75 198 MET A C 1
ATOM 1520 O O . MET A 1 198 ? -9.516 -3.856 13.404 1.00 95.75 198 MET A O 1
ATOM 1524 N N . MET A 1 199 ? -8.802 -3.064 15.384 1.00 95.44 199 MET A N 1
ATOM 1525 C CA . MET A 1 199 ? -8.876 -1.648 15.081 1.00 95.44 199 MET A CA 1
ATOM 1526 C C . MET A 1 199 ? -7.518 -1.180 14.542 1.00 95.44 199 MET A C 1
ATOM 1528 O O . MET A 1 199 ? -6.565 -1.033 15.310 1.00 95.44 199 MET A O 1
ATOM 1532 N N . HIS A 1 200 ? -7.431 -0.959 13.230 1.00 94.00 200 HIS A N 1
ATOM 1533 C CA . HIS A 1 200 ? -6.263 -0.391 12.565 1.00 94.00 200 HIS A CA 1
ATOM 1534 C C . HIS A 1 200 ? -6.392 1.140 12.485 1.00 94.00 200 HIS A C 1
ATOM 1536 O O . HIS A 1 200 ? -7.311 1.649 11.841 1.00 94.00 200 HIS A O 1
ATOM 1542 N N . MET A 1 201 ? -5.491 1.878 13.137 1.00 89.81 201 MET A N 1
ATOM 1543 C CA . MET A 1 201 ? -5.520 3.348 13.227 1.00 89.81 201 MET A CA 1
ATOM 1544 C C . MET A 1 201 ? -4.184 3.944 12.795 1.00 89.81 201 MET A C 1
ATOM 1546 O O . MET A 1 201 ? -3.175 3.708 13.458 1.00 89.81 201 MET A O 1
ATOM 1550 N N . GLY A 1 202 ? -4.190 4.722 11.716 1.00 86.12 202 GLY A N 1
ATOM 1551 C CA . GLY A 1 202 ? -2.973 5.191 11.049 1.00 86.12 202 GLY A CA 1
ATOM 1552 C C . GLY A 1 202 ? -2.789 4.491 9.704 1.00 86.12 202 GLY A C 1
ATOM 1553 O O . GLY A 1 202 ? -3.717 3.839 9.220 1.00 86.12 202 GLY A O 1
ATOM 1554 N N . ASP A 1 203 ? -1.585 4.558 9.144 1.00 89.25 203 ASP A N 1
ATOM 1555 C CA . ASP A 1 203 ? -1.353 4.136 7.761 1.00 89.25 203 ASP A CA 1
ATOM 1556 C C . ASP A 1 203 ? -1.416 2.628 7.548 1.00 89.25 203 ASP A C 1
ATOM 1558 O O . ASP A 1 203 ? -0.673 1.860 8.177 1.00 89.25 203 ASP A O 1
ATOM 1562 N N . PHE A 1 204 ? -2.275 2.196 6.626 1.00 91.69 204 PHE A N 1
ATOM 1563 C CA . PHE A 1 204 ? -2.339 0.801 6.189 1.00 91.69 204 PHE A CA 1
ATOM 1564 C C . PHE A 1 204 ? -1.220 0.477 5.195 1.00 91.69 204 PHE A C 1
ATOM 1566 O O . PHE A 1 204 ? -0.738 -0.658 5.160 1.00 91.69 204 PHE A O 1
ATOM 1573 N N . HIS A 1 205 ? -0.794 1.470 4.407 1.00 91.31 205 HIS A N 1
ATOM 1574 C CA . HIS A 1 205 ? 0.351 1.403 3.500 1.00 91.31 205 HIS A CA 1
ATOM 1575 C C . HIS A 1 205 ? 1.145 2.723 3.469 1.00 91.31 205 HIS A C 1
ATOM 1577 O O . HIS A 1 205 ? 0.597 3.788 3.722 1.00 91.31 205 HIS A O 1
ATOM 1583 N N . TYR A 1 206 ? 2.409 2.682 3.033 1.00 87.88 206 TYR A N 1
ATOM 1584 C CA . TYR A 1 206 ? 3.314 3.849 2.981 1.00 87.88 206 TYR A CA 1
ATOM 1585 C C . TYR A 1 206 ? 3.697 4.272 1.544 1.00 87.88 206 TYR A C 1
ATOM 1587 O O . TYR A 1 206 ? 4.835 4.654 1.284 1.00 87.88 206 TYR A O 1
ATOM 1595 N N . GLU A 1 207 ? 2.779 4.157 0.576 1.00 82.06 207 GLU A N 1
ATOM 1596 C CA . GLU A 1 207 ? 3.083 4.377 -0.855 1.00 82.06 207 GLU A CA 1
ATOM 1597 C C . GLU A 1 207 ? 3.047 5.846 -1.335 1.00 82.06 207 GLU A C 1
ATOM 1599 O O . GLU A 1 207 ? 3.522 6.125 -2.436 1.00 82.06 207 GLU A O 1
ATOM 1604 N N . ASP A 1 208 ? 2.498 6.792 -0.562 1.00 82.88 208 ASP A N 1
ATOM 1605 C CA . ASP A 1 208 ? 2.454 8.236 -0.888 1.00 82.88 208 ASP A CA 1
ATOM 1606 C C . ASP A 1 208 ? 1.914 8.564 -2.282 1.00 82.88 208 ASP A C 1
ATOM 1608 O O . ASP A 1 208 ? 2.537 9.233 -3.118 1.00 82.88 208 ASP A O 1
ATOM 1612 N N . ILE A 1 209 ? 0.710 8.071 -2.559 1.00 80.69 209 ILE A N 1
ATOM 1613 C CA . ILE A 1 209 ? 0.124 8.151 -3.895 1.00 80.69 209 ILE A CA 1
ATOM 1614 C C . ILE A 1 209 ? -0.452 9.548 -4.128 1.00 80.69 209 ILE A C 1
ATOM 1616 O O . ILE A 1 209 ? -1.558 9.883 -3.702 1.00 80.69 209 ILE A O 1
ATOM 1620 N N . LYS A 1 210 ? 0.294 10.364 -4.874 1.00 82.38 210 LYS A N 1
ATOM 1621 C CA . LYS A 1 210 ? -0.073 11.753 -5.219 1.00 82.38 210 LYS A CA 1
ATOM 1622 C C . LYS A 1 210 ? -0.922 11.878 -6.489 1.00 82.38 210 LYS A C 1
ATOM 1624 O O . LYS A 1 210 ? -1.411 12.963 -6.803 1.00 82.38 210 LYS A O 1
ATOM 1629 N N . SER A 1 211 ? -1.091 10.788 -7.237 1.00 77.19 211 SER A N 1
ATOM 1630 C CA . SER A 1 211 ? -1.905 10.746 -8.456 1.00 77.19 211 SER A CA 1
ATOM 1631 C C . SER A 1 211 ? -3.398 10.543 -8.139 1.00 77.19 211 SER A C 1
ATOM 1633 O O . SER A 1 211 ? -3.777 10.153 -7.029 1.00 77.19 211 SER A O 1
ATOM 1635 N N . ASP A 1 212 ? -4.265 10.804 -9.121 1.00 74.69 212 ASP A N 1
ATOM 1636 C CA . ASP A 1 212 ? -5.688 10.434 -9.087 1.00 74.69 212 ASP A CA 1
ATOM 1637 C C . ASP A 1 212 ? -5.944 9.007 -9.612 1.00 74.69 212 ASP A C 1
ATOM 1639 O O . ASP A 1 212 ? -7.086 8.636 -9.897 1.00 74.69 212 ASP A O 1
ATOM 1643 N N . SER A 1 213 ? -4.891 8.185 -9.710 1.00 77.88 213 SER A N 1
ATOM 1644 C CA . SER A 1 213 ? -4.979 6.798 -10.160 1.00 77.88 213 SER A CA 1
ATOM 1645 C C . SER A 1 213 ? -5.599 5.913 -9.083 1.00 77.88 213 SER A C 1
ATOM 1647 O O . SER A 1 213 ? -4.954 5.552 -8.098 1.00 77.88 213 SER A O 1
ATOM 1649 N N . LEU A 1 214 ? -6.857 5.521 -9.294 1.00 76.81 214 LEU A N 1
ATOM 1650 C CA . LEU A 1 214 ? -7.538 4.535 -8.453 1.00 76.81 214 LEU A CA 1
ATOM 1651 C C . LEU A 1 214 ? -6.786 3.193 -8.438 1.00 76.81 214 LEU A C 1
ATOM 1653 O O . LEU A 1 214 ? -6.659 2.577 -7.386 1.00 76.81 214 LEU A O 1
ATOM 1657 N N . THR A 1 215 ? -6.237 2.790 -9.586 1.00 74.62 215 THR A N 1
ATOM 1658 C CA . THR A 1 215 ? -5.417 1.584 -9.771 1.00 74.62 215 THR A CA 1
ATOM 1659 C C . THR A 1 215 ? -4.245 1.541 -8.793 1.00 74.62 215 THR A C 1
ATOM 1661 O O . THR A 1 215 ? -4.156 0.631 -7.975 1.00 74.62 215 THR A O 1
ATOM 1664 N N . GLN A 1 216 ? -3.407 2.586 -8.779 1.00 78.31 216 GLN A N 1
ATOM 1665 C CA . GLN A 1 216 ? -2.240 2.642 -7.886 1.00 78.31 216 GLN A CA 1
ATOM 1666 C C . GLN A 1 216 ? -2.634 2.494 -6.410 1.00 78.31 216 GLN A C 1
ATOM 1668 O O . GLN A 1 216 ? -1.933 1.840 -5.641 1.00 78.31 216 GLN A O 1
ATOM 1673 N N . ARG A 1 217 ? -3.780 3.059 -6.013 1.00 84.69 217 ARG A N 1
ATOM 1674 C CA . ARG A 1 217 ? -4.284 2.975 -4.634 1.00 84.69 217 ARG A CA 1
ATOM 1675 C C . ARG A 1 217 ? -4.779 1.580 -4.276 1.00 84.69 217 ARG A C 1
ATOM 1677 O O . ARG A 1 217 ? -4.456 1.064 -3.211 1.00 84.69 217 ARG A O 1
ATOM 1684 N N . LEU A 1 218 ? -5.534 0.943 -5.168 1.00 85.56 218 LEU A N 1
ATOM 1685 C CA . LEU A 1 218 ? -5.987 -0.436 -4.971 1.00 85.56 218 LEU A CA 1
ATOM 1686 C C . LEU A 1 218 ? -4.814 -1.428 -4.963 1.00 85.56 218 LEU A C 1
ATOM 1688 O O . LEU A 1 218 ? -4.849 -2.423 -4.230 1.00 85.56 218 LEU A O 1
ATOM 1692 N N . ASP A 1 219 ? -3.754 -1.149 -5.721 1.00 83.06 219 ASP A N 1
ATOM 1693 C CA . ASP A 1 219 ? -2.527 -1.946 -5.706 1.00 83.06 219 ASP A CA 1
ATOM 1694 C C . ASP A 1 219 ? -1.742 -1.795 -4.405 1.00 83.06 219 ASP A C 1
ATOM 1696 O O . ASP A 1 219 ? -1.187 -2.786 -3.931 1.00 83.06 219 ASP A O 1
ATOM 1700 N N . ALA A 1 220 ? -1.756 -0.625 -3.766 1.00 88.44 220 ALA A N 1
ATOM 1701 C CA . ALA A 1 220 ? -1.144 -0.444 -2.452 1.00 88.44 220 ALA A CA 1
ATOM 1702 C C . ALA A 1 220 ? -1.819 -1.325 -1.384 1.00 88.44 220 ALA A C 1
ATOM 1704 O O . ALA A 1 220 ? -1.140 -2.117 -0.724 1.00 88.44 220 ALA A O 1
ATOM 1705 N N . TYR A 1 221 ? -3.158 -1.310 -1.301 1.00 92.50 221 TYR A N 1
ATOM 1706 C CA . TYR A 1 221 ? -3.909 -2.249 -0.450 1.00 92.50 221 TYR A CA 1
ATOM 1707 C C . TYR A 1 221 ? -3.594 -3.709 -0.795 1.00 92.50 221 TYR A C 1
ATOM 1709 O O . TYR A 1 221 ? -3.367 -4.542 0.082 1.00 92.50 221 TYR A O 1
ATOM 1717 N N . SER A 1 222 ? -3.529 -4.031 -2.085 1.00 88.94 222 SER A N 1
ATOM 1718 C CA . SER A 1 222 ? -3.244 -5.395 -2.532 1.00 88.94 222 SER A CA 1
ATOM 1719 C C . SER A 1 222 ? -1.809 -5.824 -2.207 1.00 88.94 222 SER A C 1
ATOM 1721 O O . SER A 1 222 ? -1.574 -7.000 -1.950 1.00 88.94 222 SER A O 1
ATOM 1723 N N . THR A 1 223 ? -0.848 -4.902 -2.181 1.00 85.69 223 THR A N 1
ATOM 1724 C CA . THR A 1 223 ? 0.556 -5.180 -1.835 1.00 85.69 223 THR A CA 1
ATOM 1725 C C . THR A 1 223 ? 0.696 -5.518 -0.354 1.00 85.69 223 THR A C 1
ATOM 1727 O O . THR A 1 223 ? 1.376 -6.485 -0.010 1.00 85.69 223 THR A O 1
ATOM 1730 N N . VAL A 1 224 ? -0.035 -4.816 0.520 1.00 91.81 224 VAL A N 1
ATOM 1731 C CA . VAL A 1 224 ? -0.181 -5.195 1.938 1.00 91.81 224 VAL A CA 1
ATOM 1732 C C . VAL A 1 224 ? -0.694 -6.632 2.053 1.00 91.81 224 VAL A C 1
ATOM 1734 O O . VAL A 1 224 ? -0.101 -7.471 2.730 1.00 91.81 224 VAL A O 1
ATOM 1737 N N . LEU A 1 225 ? -1.749 -6.963 1.307 1.00 92.38 225 LEU A N 1
ATOM 1738 C CA . LEU A 1 225 ? -2.394 -8.278 1.354 1.00 92.38 225 LEU A CA 1
ATOM 1739 C C . LEU A 1 225 ? -1.628 -9.385 0.609 1.00 92.38 225 LEU A C 1
ATOM 1741 O O . LEU A 1 225 ? -2.020 -10.551 0.674 1.00 92.38 225 LEU A O 1
ATOM 1745 N N . LYS A 1 226 ? -0.508 -9.062 -0.053 1.00 86.38 226 LYS A N 1
ATOM 1746 C CA . LYS A 1 226 ? 0.439 -10.055 -0.588 1.00 86.38 226 LYS A CA 1
ATOM 1747 C C . LYS A 1 226 ? 1.295 -10.667 0.514 1.00 86.38 226 LYS A C 1
ATOM 1749 O O . LYS A 1 226 ? 1.758 -11.801 0.373 1.00 86.38 226 LYS A O 1
ATOM 1754 N N . SER A 1 227 ? 1.520 -9.938 1.607 1.00 87.81 227 SER A N 1
ATOM 1755 C CA . SER A 1 227 ? 2.198 -10.489 2.774 1.00 87.81 227 SER A CA 1
ATOM 1756 C C . SER A 1 227 ? 1.325 -11.543 3.444 1.00 87.81 227 SER A C 1
ATOM 1758 O O . SER A 1 227 ? 0.200 -11.265 3.856 1.00 87.81 227 SER A O 1
ATOM 1760 N N . SER A 1 228 ? 1.859 -12.755 3.604 1.00 87.81 228 SER A N 1
ATOM 1761 C CA . SER A 1 228 ? 1.155 -13.833 4.299 1.00 87.81 228 SER A CA 1
ATOM 1762 C C . SER A 1 228 ? 0.800 -13.460 5.736 1.00 87.81 228 SER A C 1
ATOM 1764 O O . SER A 1 228 ? -0.291 -13.785 6.184 1.00 87.81 228 SER A O 1
ATOM 1766 N N . GLN A 1 229 ? 1.684 -12.762 6.447 1.00 90.06 229 GLN A N 1
ATOM 1767 C CA . GLN A 1 229 ? 1.514 -12.397 7.852 1.00 90.06 229 GLN A CA 1
ATOM 1768 C C . GLN A 1 229 ? 0.348 -11.419 8.023 1.00 90.06 229 GLN A C 1
ATOM 1770 O O . GLN A 1 229 ? -0.583 -11.690 8.781 1.00 90.06 229 GLN A O 1
ATOM 1775 N N . GLN A 1 230 ? 0.352 -10.331 7.249 1.00 92.31 230 GLN A N 1
ATOM 1776 C CA . GLN A 1 230 ? -0.730 -9.344 7.252 1.00 92.31 230 GLN A CA 1
ATOM 1777 C C . GLN A 1 230 ? -2.045 -9.964 6.773 1.00 92.31 230 GLN A C 1
ATOM 1779 O O . GLN A 1 230 ? -3.067 -9.860 7.447 1.00 92.31 230 GLN A O 1
ATOM 1784 N N . ALA A 1 231 ? -2.020 -10.681 5.647 1.00 92.12 231 ALA A N 1
ATOM 1785 C CA . ALA A 1 231 ? -3.221 -11.279 5.080 1.00 92.12 231 ALA A CA 1
ATOM 1786 C C . ALA A 1 231 ? -3.839 -12.360 5.984 1.00 92.12 231 ALA A C 1
ATOM 1788 O O . ALA A 1 231 ? -5.059 -12.485 6.031 1.00 92.12 231 ALA A O 1
ATOM 1789 N N . ASN A 1 232 ? -3.028 -13.136 6.712 1.00 92.69 232 ASN A N 1
ATOM 1790 C CA . ASN A 1 232 ? -3.528 -14.115 7.679 1.00 92.69 232 ASN A CA 1
ATOM 1791 C C . ASN A 1 232 ? -4.200 -13.432 8.872 1.00 92.69 232 ASN A C 1
ATOM 1793 O O . ASN A 1 232 ? -5.299 -13.839 9.244 1.00 92.69 232 ASN A O 1
ATOM 1797 N N . LEU A 1 233 ? -3.586 -12.386 9.439 1.00 95.12 233 LEU A N 1
ATOM 1798 C CA . LEU A 1 233 ? -4.201 -11.627 10.529 1.00 95.12 233 LEU A CA 1
ATOM 1799 C C . LEU A 1 233 ? -5.554 -11.056 10.102 1.00 95.12 233 LEU A C 1
ATOM 1801 O O . LEU A 1 233 ? -6.552 -11.322 10.761 1.00 95.12 233 LEU A O 1
ATOM 1805 N N . TYR A 1 234 ? -5.606 -10.340 8.977 1.00 94.88 234 TYR A N 1
ATOM 1806 C CA . TYR A 1 234 ? -6.828 -9.664 8.531 1.00 94.88 234 TYR A CA 1
ATOM 1807 C C . TYR A 1 234 ? -7.929 -10.616 8.031 1.00 94.88 234 TYR A C 1
ATOM 1809 O O . TYR A 1 234 ? -9.078 -10.201 7.879 1.00 94.88 234 TYR A O 1
ATOM 1817 N N . ARG A 1 235 ? -7.611 -11.899 7.791 1.00 93.62 235 ARG A N 1
ATOM 1818 C CA . ARG A 1 235 ? -8.616 -12.947 7.544 1.00 93.62 235 ARG A CA 1
ATOM 1819 C C . ARG A 1 235 ? -9.119 -13.616 8.824 1.00 93.62 235 ARG A C 1
ATOM 1821 O O . ARG A 1 235 ? -10.286 -14.005 8.887 1.00 93.62 235 ARG A O 1
ATOM 1828 N N . GLU A 1 236 ? -8.258 -13.797 9.824 1.00 93.75 236 GLU A N 1
ATOM 1829 C CA . GLU A 1 236 ? -8.609 -14.462 11.090 1.00 93.75 236 GLU A CA 1
ATOM 1830 C C . GLU A 1 236 ? -9.191 -13.513 12.143 1.00 93.75 236 GLU A C 1
ATOM 1832 O O . GLU A 1 236 ? -9.876 -13.974 13.058 1.00 93.75 236 GLU A O 1
ATOM 1837 N N . VAL A 1 237 ? -8.914 -12.214 12.019 1.00 96.12 237 VAL A N 1
ATOM 1838 C CA . VAL A 1 237 ? -9.394 -11.153 12.901 1.00 96.12 237 VAL A CA 1
ATOM 1839 C C . VAL A 1 237 ? -10.020 -10.059 12.028 1.00 96.12 237 VAL A C 1
ATOM 1841 O O . VAL A 1 237 ? -9.302 -9.433 11.247 1.00 96.12 237 VAL A O 1
ATOM 1844 N N . PRO A 1 238 ? -11.341 -9.818 12.134 1.00 96.12 238 PRO A N 1
ATOM 1845 C CA . PRO A 1 238 ? -12.030 -8.820 11.319 1.00 96.12 238 PRO A CA 1
ATOM 1846 C C . PRO A 1 238 ? -11.401 -7.432 11.413 1.00 96.12 238 PRO A C 1
ATOM 1848 O O . PRO A 1 238 ? -10.964 -7.024 12.488 1.00 96.12 238 PRO A O 1
ATOM 1851 N N . LEU A 1 239 ? -11.392 -6.694 10.305 1.00 96.00 239 LEU A N 1
ATOM 1852 C CA . LEU A 1 239 ? -10.754 -5.383 10.219 1.00 96.00 239 LEU A CA 1
ATOM 1853 C C . LEU A 1 239 ? -11.767 -4.250 10.437 1.00 96.00 239 LEU A C 1
ATOM 1855 O O . LEU A 1 239 ? -12.814 -4.197 9.792 1.00 96.00 239 LEU A O 1
ATOM 1859 N N . VAL A 1 240 ? -11.409 -3.307 11.305 1.00 95.62 240 VAL A N 1
ATOM 1860 C CA . VAL A 1 240 ? -12.012 -1.974 11.404 1.00 95.62 240 VAL A CA 1
ATOM 1861 C C . VAL A 1 240 ? -10.889 -0.965 11.208 1.00 95.62 240 VAL A C 1
ATOM 1863 O O . VAL A 1 240 ? -9.918 -0.984 11.956 1.00 95.62 240 VAL A O 1
ATOM 1866 N N . TYR A 1 241 ? -10.978 -0.112 10.190 1.00 93.62 241 TYR A N 1
ATOM 1867 C CA . TYR A 1 241 ? -9.824 0.664 9.735 1.00 93.62 241 TYR A CA 1
ATOM 1868 C C . TYR A 1 241 ? -10.157 2.140 9.504 1.00 93.62 241 TYR A C 1
ATOM 1870 O O . TYR A 1 241 ? -11.100 2.464 8.783 1.00 93.62 241 TYR A O 1
ATOM 1878 N N . THR A 1 242 ? -9.352 3.019 10.104 1.00 88.31 242 THR A N 1
ATOM 1879 C CA . THR A 1 242 ? -9.287 4.452 9.789 1.00 88.31 242 THR A CA 1
ATOM 1880 C C . THR A 1 242 ? -7.918 4.772 9.206 1.00 88.31 242 THR A C 1
ATOM 1882 O O . THR A 1 242 ? -6.898 4.418 9.798 1.00 88.31 242 THR A O 1
ATOM 1885 N N . TRP A 1 243 ? -7.910 5.444 8.060 1.00 87.69 243 TRP A N 1
ATOM 1886 C CA . TRP A 1 243 ? -6.691 5.804 7.341 1.00 87.69 243 TRP A CA 1
ATOM 1887 C C . TRP A 1 243 ? -5.994 7.039 7.923 1.00 87.69 243 TRP A C 1
ATOM 1889 O O . TRP A 1 243 ? -6.588 7.733 8.758 1.00 87.69 243 TRP A O 1
ATOM 1899 N N . ASP A 1 244 ? -4.773 7.332 7.469 1.00 85.94 244 ASP A N 1
ATOM 1900 C CA . ASP A 1 244 ? -4.125 8.627 7.722 1.00 85.94 244 ASP A CA 1
ATOM 1901 C C . ASP A 1 244 ? -3.517 9.275 6.465 1.00 85.94 244 ASP A C 1
ATOM 1903 O O . ASP A 1 244 ? -4.162 9.302 5.412 1.00 85.94 244 ASP A O 1
ATOM 1907 N N . ASP A 1 245 ? -2.366 9.941 6.561 1.00 77.12 245 ASP A N 1
ATOM 1908 C CA . ASP A 1 245 ? -1.787 10.715 5.465 1.00 77.12 245 ASP A CA 1
ATOM 1909 C C . ASP A 1 245 ? -1.175 9.860 4.364 1.00 77.12 245 ASP A C 1
ATOM 1911 O O . ASP A 1 245 ? -1.450 10.168 3.201 1.00 77.12 245 ASP A O 1
ATOM 1915 N N . HIS A 1 246 ? -0.440 8.789 4.654 1.00 84.38 246 HIS A N 1
ATOM 1916 C CA . HIS A 1 246 ? 0.197 7.965 3.618 1.00 84.38 246 HIS A CA 1
ATOM 1917 C C . HIS A 1 246 ? -0.807 7.147 2.788 1.00 84.38 246 HIS A C 1
ATOM 1919 O O . HIS A 1 246 ? -0.578 6.867 1.605 1.00 84.38 246 HIS A O 1
ATOM 1925 N N . ASP A 1 247 ? -1.968 6.833 3.362 1.00 84.75 247 ASP A N 1
ATOM 1926 C CA . ASP A 1 247 ? -3.107 6.245 2.645 1.00 84.75 247 ASP A CA 1
ATOM 1927 C C . ASP A 1 247 ? -3.807 7.260 1.714 1.00 84.75 247 ASP A C 1
ATOM 1929 O O . ASP A 1 247 ? -4.481 6.905 0.737 1.00 84.75 247 ASP A O 1
ATOM 1933 N N . TYR A 1 248 ? -3.633 8.552 2.003 1.00 82.38 248 TYR A N 1
ATOM 1934 C CA . TYR A 1 248 ? -4.237 9.660 1.278 1.00 82.38 248 TYR A CA 1
ATOM 1935 C C . TYR A 1 248 ? -3.296 10.251 0.214 1.00 82.38 248 TYR A C 1
ATOM 1937 O O . TYR A 1 248 ? -3.579 10.114 -0.978 1.00 82.38 248 TYR A O 1
ATOM 1945 N N . VAL A 1 249 ? -2.189 10.899 0.593 1.00 75.19 249 VAL A N 1
ATOM 1946 C CA . VAL A 1 249 ? -1.173 11.459 -0.335 1.00 75.19 249 VAL A CA 1
ATOM 1947 C C . VAL A 1 249 ? 0.268 11.487 0.210 1.00 75.19 249 VAL A C 1
ATOM 1949 O O . VAL A 1 249 ? 1.183 11.748 -0.575 1.00 75.19 249 VAL A O 1
ATOM 1952 N N . GLY A 1 250 ? 0.469 11.234 1.507 1.00 70.56 250 GLY A N 1
ATOM 1953 C CA . GLY A 1 250 ? 1.753 11.265 2.214 1.00 70.56 250 GLY A CA 1
ATOM 1954 C C . GLY A 1 250 ? 2.085 12.562 2.957 1.00 70.56 250 GLY A C 1
ATOM 1955 O O . GLY A 1 250 ? 1.334 13.543 2.905 1.00 70.56 250 GLY A O 1
ATOM 1956 N N . ASP A 1 251 ? 3.263 12.550 3.592 1.00 63.12 251 ASP A N 1
ATOM 1957 C CA . ASP A 1 251 ? 3.905 13.667 4.300 1.00 63.12 251 ASP A CA 1
ATOM 1958 C C . ASP A 1 251 ? 4.363 14.770 3.321 1.00 63.12 251 ASP A C 1
ATOM 1960 O O . ASP A 1 251 ? 5.530 14.856 2.927 1.00 63.12 251 ASP A O 1
ATOM 1964 N N . GLU A 1 252 ? 3.456 15.647 2.889 1.00 49.84 252 GLU A N 1
ATOM 1965 C CA . GLU A 1 252 ? 3.843 16.932 2.291 1.00 49.84 252 GLU A CA 1
ATOM 1966 C C . GLU A 1 252 ? 3.747 18.073 3.318 1.00 49.84 252 GLU A C 1
ATOM 1968 O O . GLU A 1 252 ? 2.739 18.767 3.447 1.00 49.84 252 GLU A O 1
ATOM 1973 N N . ASP A 1 253 ? 4.858 18.226 4.038 1.00 40.84 253 ASP A N 1
ATOM 1974 C CA . ASP A 1 253 ? 5.452 19.422 4.650 1.00 40.84 253 ASP A CA 1
ATOM 1975 C C . ASP A 1 253 ? 4.663 20.757 4.502 1.00 40.84 253 ASP A C 1
ATOM 1977 O O . ASP A 1 253 ? 4.591 21.374 3.432 1.00 40.84 253 ASP A O 1
ATOM 1981 N N . ILE A 1 254 ? 4.139 21.238 5.640 1.00 40.50 254 ILE A N 1
ATOM 1982 C CA . ILE A 1 254 ? 3.962 22.638 6.109 1.00 40.50 254 ILE A CA 1
ATOM 1983 C C . ILE A 1 254 ? 3.268 23.701 5.230 1.00 40.50 254 ILE A C 1
ATOM 1985 O O . ILE A 1 254 ? 3.108 24.840 5.675 1.00 40.50 254 ILE A O 1
ATOM 1989 N N . ASN A 1 255 ? 2.797 23.385 4.023 1.00 40.94 255 ASN A N 1
ATOM 1990 C CA . ASN A 1 255 ? 2.139 24.349 3.133 1.00 40.94 255 ASN A CA 1
ATOM 1991 C C . ASN A 1 255 ? 0.767 23.873 2.636 1.00 40.94 255 ASN A C 1
ATOM 1993 O O . ASN A 1 255 ? 0.544 23.839 1.434 1.00 40.94 255 ASN A O 1
ATOM 1997 N N . TYR A 1 256 ? -0.150 23.557 3.561 1.00 48.56 256 TYR A N 1
ATOM 1998 C CA . TYR A 1 256 ? -1.628 23.625 3.457 1.00 48.56 256 TYR A CA 1
ATOM 1999 C C . TYR A 1 256 ? -2.267 23.561 2.054 1.00 48.56 256 TYR A C 1
ATOM 2001 O O . TYR A 1 256 ? -3.147 24.365 1.717 1.00 48.56 256 TYR A O 1
ATOM 2009 N N . GLN A 1 257 ? -1.858 22.616 1.212 1.00 52.53 257 GLN A N 1
ATOM 2010 C CA . GLN A 1 257 ? -2.535 22.360 -0.048 1.00 52.53 257 GLN A CA 1
ATOM 2011 C C . GLN A 1 257 ? -3.322 21.076 0.113 1.00 52.53 257 GLN A C 1
ATOM 2013 O O . GLN A 1 257 ? -2.815 19.971 -0.045 1.00 52.53 257 GLN A O 1
ATOM 2018 N N . VAL A 1 258 ? -4.603 21.253 0.440 1.00 61.28 258 VAL A N 1
ATOM 2019 C CA . VAL A 1 258 ? -5.621 20.235 0.201 1.00 61.28 258 VAL A CA 1
ATOM 2020 C C . VAL A 1 258 ? -5.412 19.688 -1.218 1.00 61.28 258 VAL A C 1
ATOM 2022 O O . VAL A 1 258 ? -5.423 20.483 -2.166 1.00 61.28 258 VAL A O 1
ATOM 2025 N N . PRO A 1 259 ? -5.209 18.368 -1.387 1.00 59.31 259 PRO A N 1
ATOM 2026 C CA . PRO A 1 259 ? -5.027 17.775 -2.702 1.00 59.31 259 PRO A CA 1
ATOM 2027 C C . PRO A 1 259 ? -6.154 18.153 -3.651 1.00 59.31 259 PRO A C 1
ATOM 2029 O O . PRO A 1 259 ? -7.278 18.442 -3.229 1.00 59.31 259 PRO A O 1
ATOM 2032 N N . SER A 1 260 ? -5.865 18.122 -4.954 1.00 63.38 260 SER A N 1
ATOM 2033 C CA . SER A 1 260 ? -6.904 18.380 -5.950 1.00 63.38 260 SER A CA 1
ATOM 2034 C C . SER A 1 260 ? -8.119 17.483 -5.694 1.00 63.38 260 SER A C 1
ATOM 2036 O O . SER A 1 260 ? -7.981 16.334 -5.262 1.00 63.38 260 SER A O 1
ATOM 2038 N N . SER A 1 261 ? -9.316 17.988 -5.995 1.00 70.62 261 SER A N 1
ATOM 2039 C CA . SER A 1 261 ? -10.561 17.255 -5.750 1.00 70.62 261 SER A CA 1
ATOM 2040 C C . SER A 1 261 ? -10.563 15.853 -6.368 1.00 70.62 261 SER A C 1
ATOM 2042 O O . SER A 1 261 ? -11.189 14.962 -5.810 1.00 70.62 261 SER A O 1
ATOM 2044 N N . ARG A 1 262 ? -9.825 15.622 -7.465 1.00 73.06 262 ARG A N 1
ATOM 2045 C CA . ARG A 1 262 ? -9.674 14.303 -8.103 1.00 73.06 262 ARG A CA 1
ATOM 2046 C C . ARG A 1 262 ? -8.828 13.318 -7.293 1.00 73.06 262 ARG A C 1
ATOM 2048 O O . ARG A 1 262 ? -9.212 12.161 -7.175 1.00 73.06 262 ARG A O 1
ATOM 2055 N N . VAL A 1 263 ? -7.727 13.773 -6.698 1.00 79.94 263 VAL A N 1
ATOM 2056 C CA . VAL A 1 263 ? -6.853 12.933 -5.860 1.00 79.94 263 VAL A CA 1
ATOM 2057 C C . VAL A 1 263 ? -7.616 12.481 -4.618 1.00 79.94 263 VAL A C 1
ATOM 2059 O O . VAL A 1 263 ? -7.712 11.283 -4.357 1.00 79.94 263 VAL A O 1
ATOM 2062 N N . ARG A 1 264 ? -8.294 13.420 -3.944 1.00 84.06 264 ARG A N 1
ATOM 2063 C CA . ARG A 1 264 ? -9.190 13.115 -2.819 1.00 84.06 264 ARG A CA 1
ATOM 2064 C C . ARG A 1 264 ? -10.242 12.077 -3.181 1.00 84.06 264 ARG A C 1
ATOM 2066 O O . ARG A 1 264 ? -10.420 11.082 -2.483 1.00 84.06 264 ARG A O 1
ATOM 2073 N N . ARG A 1 265 ? -10.907 12.324 -4.309 1.00 82.94 265 ARG A N 1
ATOM 2074 C CA . ARG A 1 265 ? -11.943 11.462 -4.861 1.00 82.94 265 ARG A CA 1
ATOM 2075 C C . ARG A 1 265 ? -11.434 10.033 -5.059 1.00 82.94 265 ARG A C 1
ATOM 2077 O O . ARG A 1 265 ? -12.113 9.087 -4.684 1.00 82.94 265 ARG A O 1
ATOM 2084 N N . SER A 1 266 ? -10.241 9.884 -5.632 1.00 82.25 266 SER A N 1
ATOM 2085 C CA . SER A 1 266 ? -9.635 8.573 -5.883 1.00 82.25 266 SER A CA 1
ATOM 2086 C C . SER A 1 266 ? -9.291 7.817 -4.595 1.00 82.25 266 SER A C 1
ATOM 2088 O O . SER A 1 266 ? -9.516 6.612 -4.541 1.00 82.25 266 SER A O 1
ATOM 2090 N N . ALA A 1 267 ? -8.828 8.510 -3.547 1.00 87.50 267 ALA A N 1
ATOM 2091 C CA . ALA A 1 267 ? -8.573 7.904 -2.241 1.00 87.50 267 ALA A CA 1
ATOM 2092 C C . ALA A 1 267 ? -9.866 7.358 -1.622 1.00 87.50 267 ALA A C 1
ATOM 2094 O O . ALA A 1 267 ? -9.936 6.175 -1.302 1.00 87.50 267 ALA A O 1
ATOM 2095 N N . GLN A 1 268 ? -10.921 8.179 -1.555 1.00 88.06 268 GLN A N 1
ATOM 2096 C CA . GLN A 1 268 ? -12.225 7.778 -1.001 1.00 88.06 268 GLN A CA 1
ATOM 2097 C C . GLN A 1 268 ? -12.786 6.543 -1.713 1.00 88.06 268 GLN A C 1
ATOM 2099 O O . GLN A 1 268 ? -13.210 5.588 -1.064 1.00 88.06 268 GLN A O 1
ATOM 2104 N N . LEU A 1 269 ? -12.695 6.523 -3.046 1.00 84.56 269 LEU A N 1
ATOM 2105 C CA . LEU A 1 269 ? -13.110 5.369 -3.839 1.00 84.56 269 LEU A CA 1
ATOM 2106 C C . LEU A 1 269 ? -12.287 4.113 -3.548 1.00 84.56 269 LEU A C 1
ATOM 2108 O O . LEU A 1 269 ? -12.864 3.030 -3.469 1.00 84.56 269 LEU A O 1
ATOM 2112 N N . ALA A 1 270 ? -10.968 4.241 -3.392 1.00 87.69 270 ALA A N 1
ATOM 2113 C CA . ALA A 1 270 ? -10.103 3.107 -3.088 1.00 87.69 270 ALA A CA 1
ATOM 2114 C C . ALA A 1 270 ? -10.473 2.473 -1.740 1.00 87.69 270 ALA A C 1
ATOM 2116 O O . ALA A 1 270 ? -10.623 1.255 -1.672 1.00 87.69 270 ALA A O 1
ATOM 2117 N N . TYR A 1 271 ? -10.718 3.288 -0.708 1.00 91.50 271 TYR A N 1
ATOM 2118 C CA . TYR A 1 271 ? -11.175 2.804 0.597 1.00 91.50 271 TYR A CA 1
ATOM 2119 C C . TYR A 1 271 ? -12.528 2.094 0.498 1.00 91.50 271 TYR A C 1
ATOM 2121 O O . TYR A 1 271 ? -12.650 0.946 0.919 1.00 91.50 271 TYR A O 1
ATOM 2129 N N . GLN A 1 272 ? -13.537 2.728 -0.111 1.00 87.06 272 GLN A N 1
ATOM 2130 C CA . GLN A 1 272 ? -14.880 2.141 -0.235 1.00 87.06 272 GLN A CA 1
ATOM 2131 C C . GLN A 1 272 ? -14.864 0.790 -0.977 1.00 87.06 272 GLN A C 1
ATOM 2133 O O . GLN A 1 272 ? -15.649 -0.112 -0.654 1.00 87.06 272 GLN A O 1
ATOM 2138 N N . GLN A 1 273 ? -13.960 0.638 -1.954 1.00 85.12 273 GLN A N 1
ATOM 2139 C CA . GLN A 1 273 ? -13.789 -0.595 -2.724 1.00 85.12 273 GLN A CA 1
ATOM 2140 C C . GLN A 1 273 ? -12.968 -1.654 -1.984 1.00 85.12 273 GLN A C 1
ATOM 2142 O O . GLN A 1 273 ? -13.374 -2.811 -1.966 1.00 85.12 273 GLN A O 1
ATOM 2147 N N . ALA A 1 274 ? -11.836 -1.300 -1.374 1.00 88.62 274 ALA A N 1
ATOM 2148 C CA . ALA A 1 274 ? -10.913 -2.278 -0.800 1.00 88.62 274 ALA A CA 1
ATOM 2149 C C . ALA A 1 274 ? -11.260 -2.688 0.638 1.00 88.62 274 ALA A C 1
ATOM 2151 O O . ALA A 1 274 ? -10.995 -3.823 1.033 1.00 88.62 274 ALA A O 1
ATOM 2152 N N . ILE A 1 275 ? -11.869 -1.792 1.416 1.00 93.06 275 ILE A N 1
ATOM 2153 C CA . ILE A 1 275 ? -12.046 -1.962 2.858 1.00 93.06 275 ILE A CA 1
ATOM 2154 C C . ILE A 1 275 ? -13.500 -2.330 3.179 1.00 93.06 275 ILE A C 1
ATOM 2156 O O . ILE A 1 275 ? -14.424 -1.620 2.773 1.00 93.06 275 ILE A O 1
ATOM 2160 N N . PRO A 1 276 ? -13.757 -3.428 3.912 1.00 93.25 276 PRO A N 1
ATOM 2161 C CA . PRO A 1 276 ? -15.075 -3.671 4.479 1.00 93.25 276 PRO A CA 1
ATOM 2162 C C . PRO A 1 276 ? -15.323 -2.675 5.619 1.00 93.25 276 PRO A C 1
ATOM 2164 O O . PRO A 1 276 ? -14.576 -2.631 6.593 1.00 93.25 276 PRO A O 1
ATOM 2167 N N . HIS A 1 277 ? -16.378 -1.875 5.504 1.00 91.44 277 HIS A N 1
ATOM 2168 C CA . HIS A 1 277 ? -16.679 -0.789 6.437 1.00 91.44 277 HIS A CA 1
A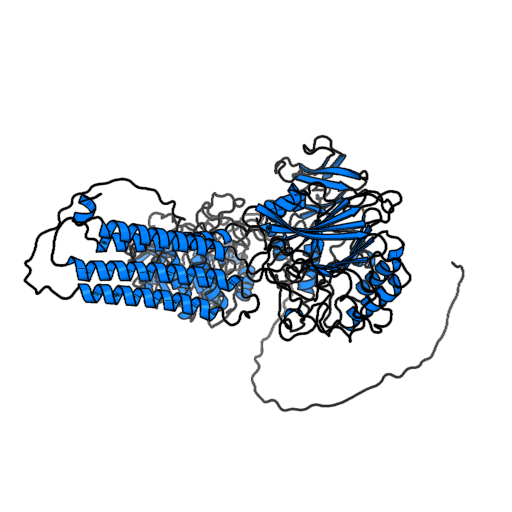TOM 2169 C C . HIS A 1 277 ? -18.149 -0.818 6.872 1.00 91.44 277 HIS A C 1
ATOM 2171 O O . HIS A 1 277 ? -19.004 -1.397 6.197 1.00 91.44 277 HIS A O 1
ATOM 2177 N N . TYR A 1 278 ? -18.447 -0.166 7.997 1.00 92.19 278 TYR A N 1
ATOM 2178 C CA . TYR A 1 278 ? -19.823 0.110 8.420 1.00 92.19 278 TYR A CA 1
ATOM 2179 C C . TYR A 1 278 ? -20.458 1.180 7.516 1.00 92.19 278 TYR A C 1
ATOM 2181 O O . TYR A 1 278 ? -19.739 1.853 6.769 1.00 92.19 278 TYR A O 1
ATOM 2189 N N . PRO A 1 279 ? -21.790 1.359 7.536 1.00 88.00 279 PRO A N 1
ATOM 2190 C CA . PRO A 1 279 ? -22.444 2.374 6.717 1.00 88.00 279 PRO A CA 1
ATOM 2191 C C . PRO A 1 279 ? -21.831 3.769 6.909 1.00 88.00 279 PRO A C 1
ATOM 2193 O O . PRO A 1 279 ? -21.715 4.257 8.032 1.00 88.00 279 PRO A O 1
ATOM 2196 N N . LEU A 1 280 ? -21.460 4.414 5.799 1.00 89.19 280 LEU A N 1
ATOM 2197 C CA . LEU A 1 280 ? -20.916 5.773 5.797 1.00 89.19 280 LEU A CA 1
ATOM 2198 C C . LEU A 1 280 ? -22.084 6.777 5.818 1.00 89.19 280 LEU A C 1
ATOM 2200 O O . LEU A 1 280 ? -22.857 6.806 4.855 1.00 89.19 280 LEU A O 1
ATOM 2204 N N . PRO A 1 281 ? -22.244 7.623 6.855 1.00 87.75 281 PRO A N 1
ATOM 2205 C CA . PRO A 1 281 ? -23.390 8.527 6.972 1.00 87.75 281 PRO A CA 1
ATOM 2206 C C . PRO A 1 281 ? -23.508 9.515 5.807 1.00 87.75 281 PRO A C 1
ATOM 2208 O O . PRO A 1 281 ? -24.616 9.851 5.390 1.00 87.75 281 PRO A O 1
ATOM 2211 N N . ALA A 1 282 ? -22.378 9.946 5.241 1.00 83.19 282 ALA A N 1
ATOM 2212 C CA . ALA A 1 282 ? -22.360 10.830 4.079 1.00 83.19 282 ALA A CA 1
ATOM 2213 C C . ALA A 1 282 ? -23.030 10.195 2.842 1.00 83.19 282 ALA A C 1
ATOM 2215 O O . ALA A 1 282 ? -23.760 10.880 2.131 1.00 83.19 282 ALA A O 1
ATOM 2216 N N . ALA A 1 283 ? -22.898 8.878 2.639 1.00 75.25 283 ALA A N 1
ATOM 2217 C CA . ALA A 1 283 ? -23.579 8.180 1.543 1.00 75.25 283 ALA A CA 1
ATOM 2218 C C . ALA A 1 283 ? -25.110 8.143 1.724 1.00 75.25 283 ALA A C 1
ATOM 2220 O O . ALA A 1 283 ? -25.863 8.185 0.750 1.00 75.25 283 ALA A O 1
ATOM 2221 N N . ALA A 1 284 ? -25.586 8.099 2.973 1.00 64.50 284 ALA A N 1
ATOM 2222 C CA . ALA A 1 284 ? -27.014 8.117 3.280 1.00 64.50 284 ALA A CA 1
ATOM 2223 C C . ALA A 1 284 ? -27.647 9.505 3.071 1.00 64.50 284 ALA A C 1
ATOM 2225 O O . ALA A 1 284 ? -28.803 9.590 2.652 1.00 64.50 284 ALA A O 1
ATOM 2226 N N . ALA A 1 285 ? -26.896 10.581 3.329 1.00 58.03 285 ALA A N 1
ATOM 2227 C CA . ALA A 1 285 ? -27.353 11.958 3.136 1.00 58.03 285 ALA A CA 1
ATOM 2228 C C . ALA A 1 285 ? -27.598 12.310 1.658 1.00 58.03 285 ALA A C 1
ATOM 2230 O O . ALA A 1 285 ? -28.514 13.073 1.355 1.00 58.03 285 ALA A O 1
ATOM 2231 N N . ASP A 1 286 ? -26.852 11.690 0.741 1.00 53.03 286 ASP A N 1
ATOM 2232 C CA . ASP A 1 286 ? -27.030 11.861 -0.706 1.00 53.03 286 ASP A CA 1
ATOM 2233 C C . ASP A 1 286 ? -28.223 11.063 -1.275 1.00 53.03 286 ASP A C 1
ATOM 2235 O O . ASP A 1 286 ? -28.476 11.083 -2.480 1.00 53.03 286 ASP A O 1
ATOM 2239 N N . GLY A 1 287 ? -28.985 10.352 -0.429 1.00 44.00 287 GLY A N 1
ATOM 2240 C CA . GLY A 1 287 ? -30.156 9.566 -0.838 1.00 44.00 287 GLY A CA 1
ATOM 2241 C C . GLY A 1 287 ? -29.817 8.296 -1.627 1.00 44.00 287 GLY A C 1
ATOM 2242 O O . GLY A 1 287 ? -30.708 7.634 -2.156 1.00 44.00 287 GLY A O 1
ATOM 2243 N N . LEU A 1 288 ? -28.536 7.935 -1.697 1.00 45.69 288 LEU A N 1
ATOM 2244 C CA . LEU A 1 288 ? -28.016 6.811 -2.465 1.00 45.69 288 LEU A CA 1
ATOM 2245 C C . LEU A 1 288 ? -27.603 5.702 -1.506 1.00 45.69 288 LEU A C 1
ATOM 2247 O O . LEU A 1 288 ? -26.425 5.404 -1.347 1.00 45.69 288 LEU A O 1
ATOM 2251 N N . GLN A 1 289 ? -28.585 5.077 -0.857 1.00 41.28 289 GLN A N 1
ATOM 2252 C CA . GLN A 1 289 ? -28.282 4.061 0.149 1.00 41.28 289 GLN A CA 1
ATOM 2253 C C . GLN A 1 289 ? -27.604 2.807 -0.414 1.00 41.28 289 GLN A C 1
ATOM 2255 O O . GLN A 1 289 ? -27.081 2.052 0.390 1.00 41.28 289 GLN A O 1
ATOM 2260 N N . ASN A 1 290 ? -27.585 2.569 -1.739 1.00 43.91 290 ASN A N 1
ATOM 2261 C CA . ASN A 1 290 ? -27.020 1.322 -2.275 1.00 43.91 290 ASN A CA 1
ATOM 2262 C C . ASN A 1 290 ? -26.636 1.260 -3.776 1.00 43.91 290 ASN A C 1
ATOM 2264 O O . ASN A 1 290 ? -26.479 0.147 -4.268 1.00 43.91 290 ASN A O 1
ATOM 2268 N N . ALA A 1 291 ? -26.495 2.355 -4.550 1.00 35.72 291 ALA A N 1
ATOM 2269 C CA . ALA A 1 291 ? -26.434 2.172 -6.021 1.00 35.72 291 ALA A CA 1
ATOM 2270 C C . ALA A 1 291 ? -25.586 3.114 -6.903 1.00 35.72 291 ALA A C 1
ATOM 2272 O O . ALA A 1 291 ? -25.665 3.013 -8.125 1.00 35.72 291 ALA A O 1
ATOM 2273 N N . THR A 1 292 ? -24.723 3.976 -6.361 1.00 37.12 292 THR A N 1
ATOM 2274 C CA . THR A 1 292 ? -23.759 4.697 -7.218 1.00 37.12 292 THR A CA 1
ATOM 2275 C C . THR A 1 292 ? -22.471 4.933 -6.457 1.00 37.12 292 THR A C 1
ATOM 2277 O O . THR A 1 292 ? -22.511 5.429 -5.336 1.00 37.12 292 THR A O 1
ATOM 2280 N N . VAL A 1 293 ? -21.339 4.578 -7.070 1.00 54.34 293 VAL A N 1
ATOM 2281 C CA . VAL A 1 293 ? -19.976 4.741 -6.543 1.00 54.34 293 VAL A CA 1
ATOM 2282 C C . VAL A 1 293 ? -19.637 6.238 -6.499 1.00 54.34 293 VAL A C 1
ATOM 2284 O O . VAL A 1 293 ? -18.897 6.772 -7.330 1.00 54.34 293 VAL A O 1
ATOM 2287 N N . ILE A 1 294 ? -20.277 6.949 -5.568 1.00 66.38 294 ILE A N 1
ATOM 2288 C CA . ILE A 1 294 ? -19.951 8.322 -5.225 1.00 66.38 294 ILE A CA 1
ATOM 2289 C C . ILE A 1 294 ? -18.944 8.265 -4.069 1.00 66.38 294 ILE A C 1
ATOM 2291 O O . ILE A 1 294 ? -19.238 7.701 -3.014 1.00 66.38 294 ILE A O 1
ATOM 2295 N N . PRO A 1 295 ? -17.750 8.821 -4.282 1.00 78.38 295 PRO A N 1
ATOM 2296 C CA . PRO A 1 295 ? -16.770 9.027 -3.232 1.00 78.38 295 PRO A CA 1
ATOM 2297 C C . PRO A 1 295 ? -17.334 9.943 -2.164 1.00 78.38 295 PRO A C 1
ATOM 2299 O O . PRO A 1 295 ? -17.722 11.075 -2.460 1.00 78.38 295 PRO A O 1
ATOM 2302 N N . VAL A 1 296 ? -17.363 9.430 -0.941 1.00 84.81 296 VAL A N 1
ATOM 2303 C CA . VAL A 1 296 ? -17.818 10.162 0.234 1.00 84.81 296 VAL A CA 1
ATOM 2304 C C . VAL A 1 296 ? -16.756 10.126 1.327 1.00 84.81 296 VAL A C 1
ATOM 2306 O O . VAL A 1 296 ? -15.893 9.242 1.322 1.00 84.81 296 VAL A O 1
ATOM 2309 N N . PRO A 1 297 ? -16.814 11.068 2.277 1.00 88.62 297 PRO A N 1
ATOM 2310 C CA . PRO A 1 297 ? -16.026 10.985 3.491 1.00 88.62 297 PRO A CA 1
ATOM 2311 C C . PRO A 1 297 ? -16.268 9.680 4.257 1.00 88.62 297 PRO A C 1
ATOM 2313 O O . PRO A 1 297 ? -17.389 9.169 4.283 1.00 88.62 297 PRO A O 1
ATOM 2316 N N . ILE A 1 298 ? -15.220 9.143 4.882 1.00 90.50 298 ILE A N 1
ATOM 2317 C CA . ILE A 1 298 ? -15.222 7.765 5.410 1.00 90.50 298 ILE A CA 1
ATOM 2318 C C . ILE A 1 298 ? -15.468 7.666 6.926 1.00 90.50 298 ILE A C 1
ATOM 2320 O O . ILE A 1 298 ? -15.195 6.634 7.532 1.00 90.50 298 ILE A O 1
ATOM 2324 N N . TYR A 1 299 ? -15.977 8.723 7.559 1.00 92.62 299 TYR A N 1
ATOM 2325 C CA . TYR A 1 299 ? -16.359 8.676 8.973 1.00 92.62 299 TYR A CA 1
ATOM 2326 C C . TYR A 1 299 ? -17.593 7.787 9.176 1.00 92.62 299 TYR A C 1
ATOM 2328 O O . TYR A 1 299 ? -18.477 7.753 8.322 1.00 92.62 299 TYR A O 1
ATOM 2336 N N . HIS A 1 300 ? -17.672 7.068 10.297 1.00 93.69 300 HIS A N 1
ATOM 2337 C CA . HIS A 1 300 ? -18.817 6.213 10.633 1.00 93.69 300 HIS A CA 1
ATOM 2338 C C . HIS A 1 300 ? -18.828 5.826 12.120 1.00 93.69 300 HIS A C 1
ATOM 2340 O O . HIS A 1 300 ? -17.846 6.010 12.836 1.00 93.69 300 HIS A O 1
ATOM 2346 N N . ALA A 1 301 ? -19.936 5.256 12.595 1.00 96.06 301 ALA A N 1
ATOM 2347 C CA . ALA A 1 301 ? -20.061 4.729 13.952 1.00 96.06 301 ALA A CA 1
ATOM 2348 C C . ALA A 1 301 ? -20.821 3.399 13.955 1.00 96.06 301 ALA A C 1
ATOM 2350 O O . ALA A 1 301 ? -21.616 3.127 13.054 1.00 96.06 301 ALA A O 1
ATOM 2351 N N . PHE A 1 302 ? -20.556 2.567 14.957 1.00 96.56 302 PHE A N 1
ATOM 2352 C CA . PHE A 1 302 ? -21.185 1.259 15.128 1.00 96.56 302 PHE A CA 1
ATOM 2353 C C . PHE A 1 302 ? -21.208 0.858 16.603 1.00 96.56 302 PHE A C 1
ATOM 2355 O O . PHE A 1 302 ? -20.472 1.418 17.417 1.00 96.56 302 PHE A O 1
ATOM 2362 N N . THR A 1 303 ? -22.045 -0.117 16.949 1.00 97.25 303 THR A N 1
ATOM 2363 C CA . THR A 1 303 ? -22.204 -0.584 18.328 1.00 97.25 303 THR A CA 1
ATOM 2364 C C . THR A 1 303 ? -21.892 -2.076 18.420 1.00 97.25 303 THR A C 1
ATOM 2366 O O . THR A 1 303 ? -22.302 -2.858 17.568 1.00 97.25 303 THR A O 1
ATOM 2369 N N . VAL A 1 304 ? -21.176 -2.477 19.471 1.00 97.50 304 VAL A N 1
ATOM 2370 C CA . VAL A 1 304 ? -20.930 -3.880 19.823 1.00 97.50 304 VAL A CA 1
ATOM 2371 C C . VAL A 1 304 ? -21.462 -4.111 21.229 1.00 97.50 304 VAL A C 1
ATOM 2373 O O . VAL A 1 304 ? -20.888 -3.630 22.207 1.00 97.50 304 VAL A O 1
ATOM 2376 N N . GLY A 1 305 ? -22.592 -4.816 21.338 1.00 96.50 305 GLY A N 1
ATOM 2377 C CA . GLY A 1 305 ? -23.301 -4.956 22.610 1.00 96.50 305 GLY A CA 1
ATOM 2378 C C . GLY A 1 305 ? -23.733 -3.590 23.138 1.00 96.50 305 GLY A C 1
ATOM 2379 O O . GLY A 1 305 ? -24.578 -2.938 22.533 1.00 96.50 305 GLY A O 1
ATOM 2380 N N . THR A 1 306 ? -23.143 -3.134 24.242 1.00 95.56 306 THR A N 1
ATOM 2381 C CA . THR A 1 306 ? -23.391 -1.805 24.834 1.00 95.56 306 THR A CA 1
ATOM 2382 C C . THR A 1 306 ? -22.246 -0.805 24.628 1.00 95.56 306 THR A C 1
ATOM 2384 O O . THR A 1 306 ? -22.247 0.256 25.253 1.00 95.56 306 THR A O 1
ATOM 2387 N N . VAL A 1 307 ? -21.266 -1.120 23.773 1.00 97.44 307 VAL A N 1
ATOM 2388 C CA . VAL A 1 307 ? -20.096 -0.269 23.497 1.00 97.44 307 VAL A CA 1
ATOM 2389 C C . VAL A 1 307 ? -20.243 0.419 22.144 1.00 97.44 307 VAL A C 1
ATOM 2391 O O . VAL A 1 307 ? -20.308 -0.252 21.112 1.00 97.44 307 VAL A O 1
ATOM 2394 N N . ARG A 1 308 ? -20.259 1.756 22.138 1.00 97.44 308 ARG A N 1
ATOM 2395 C CA . ARG A 1 308 ? -20.315 2.584 20.926 1.00 97.44 308 ARG A CA 1
ATOM 2396 C C . ARG A 1 308 ? -18.910 2.898 20.434 1.00 97.44 308 ARG A C 1
ATOM 2398 O O . ARG A 1 308 ? -18.102 3.414 21.196 1.00 97.44 308 ARG A O 1
ATOM 2405 N N . PHE A 1 309 ? -18.640 2.659 19.160 1.00 97.94 309 PHE A N 1
ATOM 2406 C CA . PHE A 1 309 ? -17.405 3.051 18.486 1.00 97.94 309 PHE A CA 1
ATOM 2407 C C . PHE A 1 309 ? -17.708 4.186 17.507 1.00 97.94 309 PHE A C 1
ATOM 2409 O O . PHE A 1 309 ? -18.571 4.040 16.642 1.00 97.94 309 PHE A O 1
ATOM 2416 N N . ILE A 1 310 ? -17.007 5.311 17.640 1.00 97.50 310 ILE A N 1
ATOM 2417 C CA . ILE A 1 310 ? -17.169 6.503 16.798 1.00 97.50 310 ILE A CA 1
ATOM 2418 C C . ILE A 1 310 ? -15.853 6.756 16.072 1.00 97.50 310 ILE A C 1
ATOM 2420 O O . ILE A 1 310 ? -14.856 7.094 16.704 1.00 97.50 310 ILE A O 1
ATOM 2424 N N . MET A 1 311 ? -15.837 6.624 14.750 1.00 95.06 311 MET A N 1
ATOM 2425 C CA . MET A 1 311 ? -14.646 6.841 13.931 1.00 95.06 311 MET A CA 1
ATOM 2426 C C . MET A 1 311 ? -14.748 8.177 13.208 1.00 95.06 311 MET A C 1
ATOM 2428 O O . MET A 1 311 ? -15.510 8.327 12.251 1.00 95.06 311 MET A O 1
ATOM 2432 N N . SER A 1 312 ? -13.970 9.156 13.674 1.00 90.25 312 SER A N 1
ATOM 2433 C CA . SER A 1 312 ? -13.828 10.441 12.996 1.00 90.25 312 SER A CA 1
ATOM 2434 C C . SER A 1 312 ? -12.615 10.394 12.075 1.00 90.25 312 SER A C 1
ATOM 2436 O O . SER A 1 312 ? -11.477 10.454 12.541 1.00 90.25 312 SER A O 1
ATOM 2438 N N . ASP A 1 313 ? -12.859 10.305 10.772 1.00 87.44 313 ASP A N 1
ATOM 2439 C CA . ASP A 1 313 ? -11.816 10.517 9.772 1.00 87.44 313 ASP A CA 1
ATOM 2440 C C . ASP A 1 313 ? -11.339 11.980 9.792 1.00 87.44 313 ASP A C 1
ATOM 2442 O O . ASP A 1 313 ? -12.146 12.896 9.904 1.00 87.44 313 ASP A O 1
ATOM 2446 N N . LEU A 1 314 ? -10.033 12.208 9.678 1.00 87.50 314 LEU A N 1
ATOM 2447 C CA . LEU A 1 314 ? -9.440 13.550 9.758 1.00 87.50 314 LEU A CA 1
ATOM 2448 C C . LEU A 1 314 ? -8.771 13.994 8.455 1.00 87.50 314 LEU A C 1
ATOM 2450 O O . LEU A 1 314 ? -8.035 14.984 8.447 1.00 87.50 314 LEU A O 1
ATOM 2454 N N . GLN A 1 315 ? -8.981 13.248 7.367 1.00 85.56 315 GLN A N 1
ATOM 2455 C CA . GLN A 1 315 ? -8.274 13.444 6.102 1.00 85.56 315 GLN A CA 1
ATOM 2456 C C . GLN A 1 315 ? -9.227 13.567 4.913 1.00 85.56 315 GLN A C 1
ATOM 2458 O O . GLN A 1 315 ? -9.015 14.428 4.051 1.00 85.56 315 GLN A O 1
ATOM 2463 N N . SER A 1 316 ? -10.285 12.752 4.863 1.00 85.44 316 SER A N 1
ATOM 2464 C CA . SER A 1 316 ? -11.116 12.595 3.665 1.00 85.44 316 SER A CA 1
ATOM 2465 C C . SER A 1 316 ? -11.865 13.868 3.270 1.00 85.44 316 SER A C 1
ATOM 2467 O O . SER A 1 316 ? -12.118 14.065 2.081 1.00 85.44 316 SER A O 1
ATOM 2469 N N . ASP A 1 317 ? -12.164 14.753 4.228 1.00 84.94 317 ASP A N 1
ATOM 2470 C CA . ASP A 1 317 ? -12.949 15.970 3.981 1.00 84.94 317 ASP A CA 1
ATOM 2471 C C . ASP A 1 317 ? -12.452 17.224 4.718 1.00 84.94 317 ASP A C 1
ATOM 2473 O O . ASP A 1 317 ? -13.186 18.197 4.898 1.00 84.94 317 ASP A O 1
ATOM 2477 N N . LYS A 1 318 ? -11.177 17.238 5.127 1.00 85.75 318 LYS A N 1
ATOM 2478 C CA . LYS A 1 318 ? -10.581 18.417 5.770 1.00 85.75 318 LYS A CA 1
ATOM 2479 C C . LYS A 1 318 ? -10.442 19.602 4.806 1.00 85.75 318 LYS A C 1
ATOM 2481 O O . LYS A 1 318 ? -10.309 19.451 3.583 1.00 85.75 318 LYS A O 1
ATOM 2486 N N . SER A 1 319 ? -10.390 20.798 5.375 1.00 83.44 319 SER A N 1
ATOM 2487 C CA . SER A 1 319 ? -10.100 22.061 4.693 1.00 83.44 319 SER A CA 1
ATOM 2488 C C . SER A 1 319 ? -8.872 22.740 5.308 1.00 83.44 319 SER A C 1
ATOM 2490 O O . SER A 1 319 ? -8.309 22.257 6.283 1.00 83.44 319 SER A O 1
ATOM 2492 N N . ASN A 1 320 ? -8.469 23.897 4.779 1.00 79.19 320 ASN A N 1
ATOM 2493 C CA . ASN A 1 320 ? -7.338 24.653 5.334 1.00 79.19 320 ASN A CA 1
ATOM 2494 C C . ASN A 1 320 ? -7.613 25.248 6.727 1.00 79.19 320 ASN A C 1
ATOM 2496 O O . ASN A 1 320 ? -6.683 25.720 7.368 1.00 79.19 320 ASN A O 1
ATOM 2500 N N . THR A 1 321 ? -8.872 25.297 7.168 1.00 82.25 321 THR A N 1
ATOM 2501 C CA . THR A 1 321 ? -9.277 25.949 8.428 1.00 82.25 321 THR A CA 1
ATOM 2502 C C . THR A 1 321 ? -10.127 25.057 9.321 1.00 82.25 321 THR A C 1
ATOM 2504 O O . THR A 1 321 ? -10.612 25.517 10.347 1.00 82.25 321 THR A O 1
ATOM 2507 N N . SER A 1 322 ? -10.389 23.820 8.903 1.00 87.88 322 SER A N 1
ATOM 2508 C CA . SER A 1 322 ? -11.161 22.866 9.690 1.00 87.88 322 SER A CA 1
ATOM 2509 C C . SER A 1 322 ? -10.752 21.439 9.346 1.00 87.88 322 SER A C 1
ATOM 2511 O O . SER A 1 322 ? -10.533 21.134 8.171 1.00 87.88 322 SER A O 1
ATOM 2513 N N . ILE A 1 323 ? -10.620 20.592 10.366 1.00 86.38 323 ILE A N 1
ATOM 2514 C CA . ILE A 1 323 ? -10.123 19.214 10.249 1.00 86.38 323 ILE A CA 1
ATOM 2515 C C . ILE A 1 323 ? -11.201 18.235 9.765 1.00 86.38 323 ILE A C 1
ATOM 2517 O O . ILE A 1 323 ? -10.886 17.162 9.260 1.00 86.38 323 ILE A O 1
ATOM 2521 N N . TYR A 1 324 ? -12.466 18.631 9.864 1.00 88.75 324 TYR A N 1
ATOM 2522 C CA . TYR A 1 324 ? -13.632 17.908 9.368 1.00 88.75 324 TYR A CA 1
ATOM 2523 C C . TYR A 1 324 ? -14.507 18.844 8.526 1.00 88.75 324 TYR A C 1
ATOM 2525 O O . TYR A 1 324 ? -14.351 20.066 8.553 1.00 88.75 324 TYR A O 1
ATOM 2533 N N . SER A 1 325 ? -15.455 18.297 7.769 1.00 88.50 325 SER A N 1
ATOM 2534 C CA . SER A 1 325 ? -16.505 19.126 7.174 1.00 88.50 325 SER A CA 1
ATOM 2535 C C . SER A 1 325 ? -17.585 19.473 8.195 1.00 88.50 325 SER A C 1
ATOM 2537 O O . SER A 1 325 ? -17.739 18.806 9.218 1.00 88.50 325 SER A O 1
ATOM 2539 N N . ALA A 1 326 ? -18.381 20.507 7.908 1.00 89.94 326 ALA A N 1
ATOM 2540 C CA . ALA A 1 326 ? -19.478 20.919 8.789 1.00 89.94 326 ALA A CA 1
ATOM 2541 C C . ALA A 1 326 ? -20.478 19.775 9.054 1.00 89.94 326 ALA A C 1
ATOM 2543 O O . ALA A 1 326 ? -20.964 19.627 10.172 1.00 89.94 326 ALA A O 1
ATOM 2544 N N . GLN A 1 327 ? -20.741 18.940 8.043 1.00 90.62 327 GLN A N 1
ATOM 2545 C CA . GLN A 1 327 ? -21.627 17.782 8.165 1.00 90.62 327 GLN A CA 1
ATOM 2546 C C . GLN A 1 327 ? -21.039 16.709 9.086 1.00 90.62 327 GLN A C 1
ATOM 2548 O O . GLN A 1 327 ? -21.749 16.159 9.927 1.00 90.62 327 GLN A O 1
ATOM 2553 N N . GLN A 1 328 ? -19.744 16.421 8.950 1.00 93.25 328 GLN A N 1
ATOM 2554 C CA . GLN A 1 328 ? -19.064 15.476 9.826 1.00 93.25 328 GLN A CA 1
ATOM 2555 C C . GLN A 1 328 ? -18.992 15.990 11.267 1.00 93.25 328 GLN A C 1
ATOM 2557 O O . GLN A 1 328 ? -19.190 15.212 12.197 1.00 93.25 328 GLN A O 1
ATOM 2562 N N . GLN A 1 329 ? -18.737 17.285 11.461 1.00 93.62 329 GLN A N 1
ATOM 2563 C CA . GLN A 1 329 ? -18.718 17.900 12.786 1.00 93.62 329 GLN A CA 1
ATOM 2564 C C . GLN A 1 329 ? -20.070 17.759 13.484 1.00 93.62 329 GLN A C 1
ATOM 2566 O O . GLN A 1 329 ? -20.132 17.303 14.623 1.00 93.62 329 GLN A O 1
ATOM 2571 N N . GLU A 1 330 ? -21.152 18.128 12.796 1.00 94.06 330 GLU A N 1
ATOM 2572 C CA . GLU A 1 330 ? -22.511 18.003 13.320 1.00 94.06 330 GLU A CA 1
ATOM 2573 C C . GLU A 1 330 ? -22.839 16.544 13.657 1.00 94.06 330 GLU A C 1
ATOM 2575 O O . GLU A 1 330 ? -23.349 16.256 14.740 1.00 94.06 330 GLU A O 1
ATOM 2580 N N . TRP A 1 331 ? -22.481 15.612 12.770 1.00 95.38 331 TRP A N 1
ATOM 2581 C CA . TRP A 1 331 ? -22.638 14.181 13.013 1.00 95.38 331 TRP A CA 1
ATOM 2582 C C . TRP A 1 331 ? -21.878 13.718 14.266 1.00 95.38 331 TRP A C 1
ATOM 2584 O O . TRP A 1 331 ? -22.491 13.134 15.157 1.00 95.38 331 TRP A O 1
ATOM 2594 N N . LEU A 1 332 ? -20.583 14.029 14.386 1.00 95.75 332 LEU A N 1
ATOM 2595 C CA . LEU A 1 332 ? -19.760 13.650 15.540 1.00 95.75 332 LEU A CA 1
ATOM 2596 C C . LEU A 1 332 ? -20.330 14.220 16.844 1.00 95.75 332 LEU A C 1
ATOM 2598 O O . LEU A 1 332 ? -20.359 13.544 17.871 1.00 95.75 332 LEU A O 1
ATOM 2602 N N . PHE A 1 333 ? -20.807 15.463 16.805 1.00 95.69 333 PHE A N 1
ATOM 2603 C CA . PHE A 1 333 ? -21.379 16.121 17.973 1.00 95.69 333 PHE A CA 1
ATOM 2604 C C . PHE A 1 333 ? -22.665 15.417 18.419 1.00 95.69 333 PHE A C 1
ATOM 2606 O O . PHE A 1 333 ? -22.848 15.173 19.612 1.00 95.69 333 PHE A O 1
ATOM 2613 N N . ASN A 1 334 ? -23.514 15.026 17.469 1.00 95.56 334 ASN A N 1
ATOM 2614 C CA . ASN A 1 334 ? -24.735 14.271 17.745 1.00 95.56 334 ASN A CA 1
ATOM 2615 C C . ASN A 1 334 ? -24.448 12.859 18.281 1.00 95.56 334 ASN A C 1
ATOM 2617 O O . ASN A 1 334 ? -25.190 12.377 19.136 1.00 95.56 334 ASN A O 1
ATOM 2621 N N . GLU A 1 335 ? -23.389 12.195 17.811 1.00 96.12 335 GLU A N 1
ATOM 2622 C CA . GLU A 1 335 ? -22.953 10.895 18.340 1.00 96.12 335 GLU A CA 1
ATOM 2623 C C . GLU A 1 335 ? -22.506 11.010 19.803 1.00 96.12 335 GLU A C 1
ATOM 2625 O O . GLU A 1 335 ? -22.953 10.247 20.659 1.00 96.12 335 GLU A O 1
ATOM 2630 N N . LEU A 1 336 ? -21.678 12.011 20.122 1.00 94.50 336 LEU A N 1
ATOM 2631 C CA . LEU A 1 336 ? -21.194 12.230 21.487 1.00 94.50 336 LEU A CA 1
ATOM 2632 C C . LEU A 1 336 ? -22.316 12.627 22.450 1.00 94.50 336 LEU A C 1
ATOM 2634 O O . LEU A 1 336 ? -22.316 12.186 23.593 1.00 94.50 336 LEU A O 1
ATOM 2638 N N . GLN A 1 337 ? -23.301 13.410 22.005 1.00 94.44 337 GLN A N 1
ATOM 2639 C CA . GLN A 1 337 ? -24.453 13.788 22.833 1.00 94.44 337 GLN A CA 1
ATOM 2640 C C . GLN A 1 337 ? -25.324 12.600 23.270 1.00 94.44 337 GLN A C 1
ATOM 2642 O O . GLN A 1 337 ? -26.072 12.732 24.233 1.00 94.44 337 GLN A O 1
ATOM 2647 N N . GLN A 1 338 ? -25.220 11.452 22.595 1.00 93.12 338 GLN A N 1
ATOM 2648 C CA . GLN A 1 338 ? -25.958 10.223 22.911 1.00 93.12 338 GLN A CA 1
ATOM 2649 C C . GLN A 1 338 ? -25.149 9.245 23.777 1.00 93.12 338 GLN A C 1
ATOM 2651 O O . GLN A 1 338 ? -25.525 8.082 23.924 1.00 93.12 338 GLN A O 1
ATOM 2656 N N . ALA A 1 339 ? -24.024 9.687 24.349 1.00 91.62 339 ALA A N 1
ATOM 2657 C CA . ALA A 1 339 ? -23.120 8.833 25.116 1.00 91.62 339 ALA A CA 1
ATOM 2658 C C . ALA A 1 339 ? -23.772 8.133 26.324 1.00 91.62 339 ALA A C 1
ATOM 2660 O O . ALA A 1 339 ? -23.241 7.133 26.803 1.00 91.62 339 ALA A O 1
ATOM 2661 N N . ASP A 1 340 ? -24.897 8.642 26.830 1.00 91.38 340 ASP A N 1
ATOM 2662 C CA . ASP A 1 340 ? -25.587 8.134 28.021 1.00 91.38 340 ASP A CA 1
ATOM 2663 C C . ASP A 1 340 ? -26.356 6.832 27.773 1.00 91.38 340 ASP A C 1
ATOM 2665 O O . ASP A 1 340 ? -26.718 6.135 28.721 1.00 91.38 340 ASP A O 1
ATOM 2669 N N . GLN A 1 341 ? -26.561 6.482 26.505 1.00 93.19 341 GLN A N 1
ATOM 2670 C CA . GLN A 1 341 ? -27.225 5.251 26.082 1.00 93.19 341 GLN A CA 1
ATOM 2671 C C . GLN A 1 341 ? -26.302 4.027 26.130 1.00 93.19 341 GLN A C 1
ATOM 2673 O O . GLN A 1 341 ? -26.779 2.895 26.045 1.00 93.19 341 GLN A O 1
ATOM 2678 N N . TYR A 1 342 ? -24.993 4.242 26.267 1.00 93.88 342 TYR A N 1
ATOM 2679 C CA . TYR A 1 342 ? -23.970 3.208 26.143 1.00 93.88 342 TYR A CA 1
ATOM 2680 C C . TYR A 1 342 ? -23.217 3.011 27.460 1.00 93.88 342 TYR A C 1
ATOM 2682 O O . TYR A 1 342 ? -23.045 3.943 28.244 1.00 93.88 342 TYR A O 1
ATOM 2690 N N . ASP A 1 343 ? -22.703 1.805 27.699 1.00 92.88 343 ASP A N 1
ATOM 2691 C CA . ASP A 1 343 ? -21.815 1.571 28.845 1.00 92.88 343 ASP A CA 1
ATOM 2692 C C . ASP A 1 343 ? -20.429 2.173 28.602 1.00 92.88 343 ASP A C 1
ATOM 2694 O O . ASP A 1 343 ? -19.800 2.642 29.545 1.00 92.88 343 ASP A O 1
ATOM 2698 N N . PHE A 1 344 ? -19.984 2.200 27.340 1.00 94.69 344 PHE A N 1
ATOM 2699 C CA . PHE A 1 344 ? -18.735 2.819 26.902 1.00 94.69 344 PHE A CA 1
ATOM 2700 C C . PHE A 1 344 ? -18.898 3.499 25.545 1.00 94.69 344 PHE A C 1
ATOM 2702 O O . PHE A 1 344 ? -19.559 2.969 24.651 1.00 94.69 344 PHE A O 1
ATOM 2709 N N . VAL A 1 345 ? -18.228 4.638 25.380 1.00 95.31 345 VAL A N 1
ATOM 2710 C CA . VAL A 1 345 ? -18.023 5.297 24.090 1.00 95.31 345 VAL A CA 1
ATOM 2711 C C . VAL A 1 345 ? -16.532 5.282 23.786 1.00 95.31 345 VAL A C 1
ATOM 2713 O O . VAL A 1 345 ? -15.726 5.798 24.553 1.00 95.31 345 VAL A O 1
ATOM 2716 N N . ILE A 1 346 ? -16.157 4.686 22.665 1.00 96.62 346 ILE A N 1
ATOM 2717 C CA . ILE A 1 346 ? -14.790 4.646 22.164 1.00 96.62 346 ILE A CA 1
ATOM 2718 C C . ILE A 1 346 ? -14.726 5.582 20.967 1.00 96.62 346 ILE A C 1
ATOM 2720 O O . ILE A 1 346 ? -15.306 5.294 19.921 1.00 96.62 346 ILE A O 1
ATOM 2724 N N . TRP A 1 347 ? -14.055 6.717 21.122 1.00 95.88 347 TRP A N 1
ATOM 2725 C CA . TRP A 1 347 ? -13.848 7.661 20.028 1.00 95.88 347 TRP A CA 1
ATOM 2726 C C . TRP A 1 347 ? -12.467 7.445 19.411 1.00 95.88 347 TRP A C 1
ATOM 2728 O O . TRP A 1 347 ? -11.456 7.423 20.106 1.00 95.88 347 TRP A O 1
ATOM 2738 N N . ILE A 1 348 ? -12.432 7.260 18.097 1.00 94.75 348 ILE A N 1
ATOM 2739 C CA . ILE A 1 348 ? -11.239 6.945 17.328 1.00 94.75 348 ILE A CA 1
ATOM 2740 C C . ILE A 1 348 ? -10.862 8.126 16.433 1.00 94.75 348 ILE A C 1
ATOM 2742 O O . ILE A 1 348 ? -11.697 8.649 15.691 1.00 94.75 348 ILE A O 1
ATOM 2746 N N . THR A 1 349 ? -9.578 8.478 16.459 1.00 90.00 349 THR A N 1
ATOM 2747 C CA . THR A 1 349 ? -8.937 9.506 15.627 1.00 90.00 349 THR A CA 1
ATOM 2748 C C . THR A 1 349 ? -7.648 8.952 15.016 1.00 90.00 349 THR A C 1
ATOM 2750 O O . THR A 1 349 ? -6.931 8.200 15.673 1.00 90.00 349 THR A O 1
ATOM 2753 N N . SER A 1 350 ? -7.313 9.322 13.775 1.00 85.50 350 SER A N 1
ATOM 2754 C CA . SER A 1 350 ? -6.017 8.944 13.186 1.00 85.50 350 SER A CA 1
ATOM 2755 C C . SER A 1 350 ? -4.849 9.721 13.796 1.00 85.50 350 SER A C 1
ATOM 2757 O O . SER A 1 350 ? -3.749 9.202 13.829 1.00 85.50 350 SER A O 1
ATOM 2759 N N . LYS A 1 351 ? -5.101 10.903 14.381 1.00 84.00 351 LYS A N 1
ATOM 2760 C CA . LYS A 1 351 ? -4.050 11.823 14.843 1.00 84.00 351 LYS A CA 1
ATOM 2761 C C . LYS A 1 351 ? -3.940 11.931 16.365 1.00 84.00 351 LYS A C 1
ATOM 2763 O O . LYS A 1 351 ? -4.977 11.901 17.045 1.00 84.00 351 LYS A O 1
ATOM 2768 N N . PRO A 1 352 ? -2.731 12.182 16.905 1.00 82.62 352 PRO A N 1
ATOM 2769 C CA . PRO A 1 352 ? -2.529 12.469 18.323 1.00 82.62 352 PRO A CA 1
ATOM 2770 C C . PRO A 1 352 ? -3.281 13.726 18.780 1.00 82.62 352 PRO A C 1
ATOM 2772 O O . PRO A 1 352 ? -3.200 14.776 18.146 1.00 82.62 352 PRO A O 1
ATOM 2775 N N . TRP A 1 353 ? -4.000 13.626 19.902 1.00 85.62 353 TRP A N 1
ATOM 2776 C CA . TRP A 1 353 ? -4.758 14.742 20.491 1.00 85.62 353 TRP A CA 1
ATOM 2777 C C . TRP A 1 353 ? -3.926 15.623 21.435 1.00 85.62 353 TRP A C 1
ATOM 2779 O O . TRP A 1 353 ? -4.095 16.838 21.454 1.00 85.62 353 TRP A O 1
ATOM 2789 N N . ILE A 1 354 ? -3.050 15.013 22.244 1.00 81.94 354 ILE A N 1
ATOM 2790 C CA . ILE A 1 354 ? -2.271 15.706 23.282 1.00 81.94 354 ILE A CA 1
ATOM 2791 C C . ILE A 1 354 ? -0.992 16.273 22.676 1.00 81.94 354 ILE A C 1
ATOM 2793 O O . ILE A 1 354 ? -0.262 15.538 22.024 1.00 81.94 354 ILE A O 1
ATOM 2797 N N . GLY A 1 355 ? -0.646 17.518 22.995 1.00 73.56 355 GLY A N 1
ATOM 2798 C CA . GLY A 1 355 ? 0.670 18.094 22.720 1.00 73.56 355 GLY A CA 1
ATOM 2799 C C . GLY A 1 355 ? 0.771 19.591 23.008 1.00 73.56 355 GLY A C 1
ATOM 2800 O O . GLY A 1 355 ? -0.228 20.254 23.307 1.00 73.56 355 GLY A O 1
ATOM 2801 N N . SER A 1 356 ? 1.992 20.116 22.896 1.00 62.53 356 SER A N 1
ATOM 2802 C CA . SER A 1 356 ? 2.323 21.544 22.956 1.00 62.53 356 SER A CA 1
ATOM 2803 C C . SER A 1 356 ? 3.172 21.945 21.747 1.00 62.53 356 SER A C 1
ATOM 2805 O O . SER A 1 356 ? 3.964 21.143 21.257 1.00 62.53 356 SER A O 1
ATOM 2807 N N . GLU A 1 357 ? 3.026 23.176 21.250 1.00 55.91 357 GLU A N 1
ATOM 2808 C CA . GLU A 1 357 ? 3.931 23.704 20.222 1.00 55.91 357 GLU A CA 1
ATOM 2809 C C . GLU A 1 357 ? 5.319 23.947 20.837 1.00 55.91 357 GLU A C 1
ATOM 2811 O O . GLU A 1 357 ? 5.485 24.794 21.719 1.00 55.91 357 GLU A O 1
ATOM 2816 N N . THR A 1 358 ? 6.330 23.218 20.370 1.00 53.12 358 THR A N 1
ATOM 2817 C CA . THR A 1 358 ? 7.742 23.432 20.713 1.00 53.12 358 THR A CA 1
ATOM 2818 C C . THR A 1 358 ? 8.567 23.623 19.438 1.00 53.12 358 THR A C 1
ATOM 2820 O O . THR A 1 358 ? 8.092 23.400 18.327 1.00 53.12 358 THR A O 1
ATOM 2823 N N . GLU A 1 359 ? 9.818 24.073 19.559 1.00 43.91 359 GLU A N 1
ATOM 2824 C CA . GLU A 1 359 ? 10.710 24.162 18.391 1.00 43.91 359 GLU A CA 1
ATOM 2825 C C . GLU A 1 359 ? 11.122 22.782 17.847 1.00 43.91 359 GLU A C 1
ATOM 2827 O O . GLU A 1 359 ? 11.498 22.698 16.683 1.00 43.91 359 GLU A O 1
ATOM 2832 N N . GLU A 1 360 ? 11.030 21.718 18.656 1.00 46.91 360 GLU A N 1
ATOM 2833 C CA . GLU A 1 360 ? 11.474 20.359 18.307 1.00 46.91 360 GLU A CA 1
ATOM 2834 C C . GLU A 1 360 ? 10.397 19.517 17.601 1.00 46.91 360 GLU A C 1
ATOM 2836 O O . GLU A 1 360 ? 10.749 18.599 16.872 1.00 46.91 360 GLU A O 1
ATOM 2841 N N . ASN A 1 361 ? 9.109 19.833 17.775 1.00 54.25 361 ASN A N 1
ATOM 2842 C CA . ASN A 1 361 ? 7.979 19.105 17.172 1.00 54.25 361 ASN A CA 1
ATOM 2843 C C . ASN A 1 361 ? 7.198 19.949 16.151 1.00 54.25 361 ASN A C 1
ATOM 2845 O O . ASN A 1 361 ? 6.047 19.655 15.843 1.00 54.25 361 ASN A O 1
ATOM 2849 N N . ARG A 1 362 ? 7.801 21.038 15.661 1.00 51.38 362 ARG A N 1
ATOM 2850 C CA . ARG A 1 362 ? 7.120 22.028 14.818 1.00 51.38 362 ARG A CA 1
ATOM 2851 C C . ARG A 1 362 ? 6.625 21.433 13.489 1.00 51.38 362 ARG A C 1
ATOM 2853 O O . ARG A 1 362 ? 5.595 21.879 12.989 1.00 51.38 362 ARG A O 1
ATOM 2860 N N . ASP A 1 363 ? 7.310 20.409 12.985 1.00 52.56 363 ASP A N 1
ATOM 2861 C CA . ASP A 1 363 ? 6.945 19.693 11.758 1.00 52.56 363 ASP A CA 1
ATOM 2862 C C . ASP A 1 363 ? 5.790 18.692 12.008 1.00 52.56 363 ASP A C 1
ATOM 2864 O O . ASP A 1 363 ? 4.917 18.552 11.160 1.00 52.56 363 ASP A O 1
ATOM 2868 N N . ASP A 1 364 ? 5.687 18.117 13.218 1.00 56.75 364 ASP A N 1
ATOM 2869 C CA . ASP A 1 364 ? 4.586 17.223 13.644 1.00 56.75 364 ASP A CA 1
ATOM 2870 C C . ASP A 1 364 ? 3.295 17.983 14.039 1.00 56.75 364 ASP A C 1
ATOM 2872 O O . ASP A 1 364 ? 2.224 17.398 14.237 1.00 56.75 364 ASP A O 1
ATOM 2876 N N . VAL A 1 365 ? 3.378 19.305 14.222 1.00 61.69 365 VAL A N 1
ATOM 2877 C CA . VAL A 1 365 ? 2.226 20.161 14.562 1.00 61.69 365 VAL A CA 1
ATOM 2878 C C . VAL A 1 365 ? 1.398 20.496 13.319 1.00 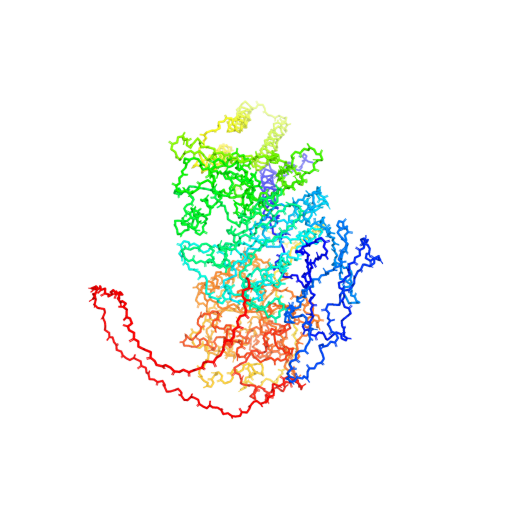61.69 365 VAL A C 1
ATOM 2880 O O . VAL A 1 365 ? 0.176 20.619 13.412 1.00 61.69 365 VAL A O 1
ATOM 2883 N N . ALA A 1 366 ? 2.038 20.635 12.157 1.00 58.31 366 ALA A N 1
ATOM 2884 C CA . ALA A 1 366 ? 1.364 21.028 10.928 1.00 58.31 366 ALA A CA 1
ATOM 2885 C C . ALA A 1 366 ? 0.374 19.944 10.477 1.00 58.31 366 ALA A C 1
ATOM 2887 O O . ALA A 1 366 ? 0.732 18.791 10.267 1.00 58.31 366 ALA A O 1
ATOM 2888 N N . GLY A 1 367 ? -0.900 20.306 10.327 1.00 64.81 367 GLY A N 1
ATOM 2889 C CA . GLY A 1 367 ? -1.938 19.358 9.933 1.00 64.81 367 GLY A CA 1
ATOM 2890 C C . GLY A 1 367 ? -2.407 18.399 11.037 1.00 64.81 367 GLY A C 1
ATOM 2891 O O . GLY A 1 367 ? -3.292 17.586 10.748 1.00 64.81 367 GLY A O 1
ATOM 2892 N N . SER A 1 368 ? -1.886 18.492 12.268 1.00 75.81 368 SER A N 1
ATOM 2893 C CA . SER A 1 368 ? -2.338 17.707 13.427 1.00 75.81 368 SER A CA 1
ATOM 2894 C C . SER A 1 368 ? -3.420 18.424 14.232 1.00 75.81 368 SER A C 1
ATOM 2896 O O . SER A 1 368 ? -3.772 19.566 13.941 1.00 75.81 368 SER A O 1
ATOM 2898 N N . TRP A 1 369 ? -3.952 17.780 15.277 1.00 81.06 369 TRP A N 1
ATOM 2899 C CA . TRP A 1 369 ? -4.885 18.447 16.186 1.00 81.06 369 TRP A CA 1
ATOM 2900 C C . TRP A 1 369 ? -4.301 19.709 16.808 1.00 81.06 369 TRP A C 1
ATOM 2902 O O . TRP A 1 369 ? -5.087 20.556 17.197 1.00 81.06 369 TRP A O 1
ATOM 2912 N N . LEU A 1 370 ? -2.978 19.861 16.906 1.00 77.81 370 LEU A N 1
ATOM 2913 C CA . LEU A 1 370 ? -2.329 21.001 17.561 1.00 77.81 370 LEU A CA 1
ATOM 2914 C C . LEU A 1 370 ? -2.194 22.227 16.663 1.00 77.81 370 LEU A C 1
ATOM 2916 O O . LEU A 1 370 ? -1.959 23.317 17.178 1.00 77.81 370 LEU A O 1
ATOM 2920 N N . ASP A 1 371 ? -2.405 22.063 15.360 1.00 78.38 371 ASP A N 1
ATOM 2921 C CA . ASP A 1 371 ? -2.361 23.144 14.390 1.00 78.38 371 ASP A CA 1
ATOM 2922 C C . ASP A 1 371 ? -3.281 24.305 14.814 1.00 78.38 371 ASP A C 1
ATOM 2924 O O . ASP A 1 371 ? -4.452 24.122 15.189 1.00 78.38 371 ASP A O 1
ATOM 2928 N N . ALA A 1 372 ? -2.749 25.527 14.760 1.00 80.06 372 ALA A N 1
ATOM 2929 C CA . ALA A 1 372 ? -3.494 26.740 15.076 1.00 80.06 372 ALA A CA 1
ATOM 2930 C C . ALA A 1 372 ? -4.728 26.918 14.172 1.00 80.06 372 ALA A C 1
ATOM 2932 O O . ALA A 1 372 ? -5.736 27.480 14.610 1.00 80.06 372 ALA A O 1
ATOM 2933 N N . SER A 1 373 ? -4.680 26.399 12.943 1.00 82.75 373 SER A N 1
ATOM 2934 C CA . SER A 1 373 ? -5.772 26.440 11.966 1.00 82.75 373 SER A CA 1
ATOM 2935 C C . SER A 1 373 ? -6.998 25.645 12.421 1.00 82.75 373 SER A C 1
ATOM 2937 O O . SER A 1 373 ? -8.108 25.984 12.021 1.00 82.75 373 SER A O 1
ATOM 2939 N N . TYR A 1 374 ? -6.823 24.647 13.297 1.00 86.44 374 TYR A N 1
ATOM 2940 C CA . TYR A 1 374 ? -7.902 23.805 13.834 1.00 86.44 374 TYR A CA 1
ATOM 2941 C C . TYR A 1 374 ? -8.206 24.084 15.312 1.00 86.44 374 TYR A C 1
ATOM 2943 O O . TYR A 1 374 ? -8.945 23.337 15.953 1.00 86.44 374 TYR A O 1
ATOM 2951 N N . ALA A 1 375 ? -7.675 25.172 15.880 1.00 86.50 375 ALA A N 1
ATOM 2952 C CA . ALA A 1 375 ? -7.914 25.525 17.280 1.00 86.50 375 ALA A CA 1
ATOM 2953 C C . ALA A 1 375 ? -9.407 25.709 17.609 1.00 86.50 375 ALA A C 1
ATOM 2955 O O . ALA A 1 375 ? -9.836 25.374 18.712 1.00 86.50 375 ALA A O 1
ATOM 2956 N N . GLN A 1 376 ? -10.202 26.202 16.652 1.00 89.69 376 GLN A N 1
ATOM 2957 C CA . GLN A 1 376 ? -11.652 26.347 16.819 1.00 89.69 376 GLN A CA 1
ATOM 2958 C C . GLN A 1 376 ? -12.355 24.990 16.899 1.00 89.69 376 GLN A C 1
ATOM 2960 O O . GLN A 1 376 ? -13.165 24.788 17.800 1.00 89.69 376 GLN A O 1
ATOM 2965 N N . ASP A 1 377 ? -12.005 24.056 16.015 1.00 91.62 377 ASP A N 1
ATOM 2966 C CA . ASP A 1 377 ? -12.534 22.690 16.022 1.00 91.62 377 ASP A CA 1
ATOM 2967 C C . ASP A 1 377 ? -12.190 21.972 17.326 1.00 91.62 377 ASP A C 1
ATOM 2969 O O . ASP A 1 377 ? -13.064 21.434 18.008 1.00 91.62 377 ASP A O 1
ATOM 2973 N N . ARG A 1 378 ? -10.914 22.048 17.718 1.00 89.88 378 ARG A N 1
ATOM 2974 C CA . ARG A 1 378 ? -10.392 21.440 18.942 1.00 89.88 378 ARG A CA 1
ATOM 2975 C C . ARG A 1 378 ? -11.068 21.996 20.200 1.00 89.88 378 ARG A C 1
ATOM 2977 O O . ARG A 1 378 ? -11.495 21.211 21.047 1.00 89.88 378 ARG A O 1
ATOM 2984 N N . SER A 1 379 ? -11.207 23.322 20.318 1.00 89.00 379 SER A N 1
ATOM 2985 C CA . SER A 1 379 ? -11.905 23.947 21.456 1.00 89.00 379 SER A CA 1
ATOM 2986 C C . SER A 1 379 ? -13.397 23.600 21.456 1.00 89.00 379 SER A C 1
ATOM 2988 O O . SER A 1 379 ? -13.926 23.192 22.488 1.00 89.00 379 SER A O 1
ATOM 2990 N N . ALA A 1 380 ? -14.076 23.658 20.304 1.00 91.94 380 ALA A N 1
ATOM 2991 C CA . ALA A 1 380 ? -15.499 23.332 20.202 1.00 91.94 380 ALA A CA 1
ATOM 2992 C C . ALA A 1 380 ? -15.798 21.889 20.639 1.00 91.94 380 ALA A C 1
ATOM 2994 O O . ALA A 1 380 ? -16.720 21.663 21.423 1.00 91.94 380 ALA A O 1
ATOM 2995 N N . LEU A 1 381 ? -14.994 20.926 20.183 1.00 91.88 381 LEU A N 1
ATOM 2996 C CA . LEU A 1 381 ? -15.128 19.526 20.572 1.00 91.88 381 LEU A CA 1
ATOM 2997 C C . LEU A 1 381 ? -14.800 19.312 22.057 1.00 91.88 381 LEU A C 1
ATOM 2999 O O . LEU A 1 381 ? -15.550 18.640 22.761 1.00 91.88 381 LEU A O 1
ATOM 3003 N N . SER A 1 382 ? -13.736 19.941 22.567 1.00 89.06 382 SER A N 1
ATOM 3004 C CA . SER A 1 382 ? -13.386 19.878 23.991 1.00 89.06 382 SER A CA 1
ATOM 3005 C C . SER A 1 382 ? -14.477 20.480 24.887 1.00 89.06 382 SER A C 1
ATOM 3007 O O . SER A 1 382 ? -14.772 19.929 25.946 1.00 89.06 382 SER A O 1
ATOM 3009 N N . ASN A 1 383 ? -15.090 21.591 24.474 1.00 89.31 383 ASN A N 1
ATOM 3010 C CA . ASN A 1 383 ? -16.199 22.230 25.180 1.00 89.31 383 ASN A CA 1
ATOM 3011 C C . ASN A 1 383 ? -17.453 21.344 25.166 1.00 89.31 383 ASN A C 1
ATOM 3013 O O . ASN A 1 383 ? -18.111 21.213 26.197 1.00 89.31 383 ASN A O 1
ATOM 3017 N N . LEU A 1 384 ? -17.768 20.707 24.030 1.00 90.38 384 LEU A N 1
ATOM 3018 C CA . LEU A 1 384 ? -18.875 19.755 23.939 1.00 90.38 384 LEU A CA 1
ATOM 3019 C C . LEU A 1 384 ? -18.654 18.560 24.869 1.00 90.38 384 LEU A C 1
ATOM 3021 O O . LEU A 1 384 ? -19.571 18.178 25.589 1.00 90.38 384 LEU A O 1
ATOM 3025 N N . ILE A 1 385 ? -17.451 17.982 24.881 1.00 89.06 385 ILE A N 1
ATOM 3026 C CA . ILE A 1 385 ? -17.129 16.866 25.776 1.00 89.06 385 ILE A CA 1
ATOM 3027 C C . ILE A 1 385 ? -17.282 17.306 27.236 1.00 89.06 385 ILE A C 1
ATOM 3029 O O . ILE A 1 385 ? -17.930 16.619 28.020 1.00 89.06 385 ILE A O 1
ATOM 3033 N N . THR A 1 386 ? -16.793 18.490 27.612 1.00 85.31 386 THR A N 1
ATOM 3034 C CA . THR A 1 386 ? -17.074 19.027 28.950 1.00 85.31 386 THR A CA 1
ATOM 3035 C C . THR A 1 386 ? -18.578 19.124 29.200 1.00 85.31 386 THR A C 1
ATOM 3037 O O . THR A 1 386 ? -19.043 18.655 30.229 1.00 85.31 386 THR A O 1
ATOM 3040 N N . GLN A 1 387 ? -19.363 19.665 28.267 1.00 86.44 387 GLN A N 1
ATOM 3041 C CA . GLN A 1 387 ? -20.809 19.817 28.437 1.00 86.44 387 GLN A CA 1
ATOM 3042 C C . GLN A 1 387 ? -21.538 18.477 28.617 1.00 86.44 387 GLN A C 1
ATOM 3044 O O . GLN A 1 387 ? -22.398 18.364 29.488 1.00 86.44 387 GLN A O 1
ATOM 3049 N N . VAL A 1 388 ? -21.220 17.480 27.792 1.00 87.56 388 VAL A N 1
ATOM 3050 C CA . VAL A 1 388 ? -21.896 16.177 27.794 1.00 87.56 388 VAL A CA 1
ATOM 3051 C C . VAL A 1 388 ? -21.488 15.349 29.011 1.00 87.56 388 VAL A C 1
ATOM 3053 O O . VAL A 1 388 ? -22.340 14.746 29.655 1.00 87.56 388 VAL A O 1
ATOM 3056 N N . PHE A 1 389 ? -20.200 15.333 29.356 1.00 83.44 389 PHE A N 1
ATOM 3057 C CA . PHE A 1 389 ? -19.645 14.398 30.339 1.00 83.44 389 PHE A CA 1
ATOM 3058 C C . PHE A 1 389 ? -19.473 15.021 31.738 1.00 83.44 389 PHE A C 1
ATOM 3060 O O . PHE A 1 389 ? -19.141 14.314 32.693 1.00 83.44 389 PHE A O 1
ATOM 3067 N N . ALA A 1 390 ? -19.733 16.329 31.896 1.00 74.88 390 ALA A N 1
ATOM 3068 C CA . ALA A 1 390 ? -19.615 17.005 33.185 1.00 74.88 390 ALA A CA 1
ATOM 3069 C C . ALA A 1 390 ? -20.533 16.436 34.258 1.00 74.88 390 ALA A C 1
ATOM 3071 O O . ALA A 1 390 ? -20.075 15.972 35.305 1.00 74.88 390 ALA A O 1
ATOM 3072 N N . ASP A 1 391 ? -21.823 16.443 33.954 1.00 73.06 391 ASP A N 1
ATOM 3073 C CA . ASP A 1 391 ? -22.882 15.905 34.805 1.00 73.06 391 ASP A CA 1
ATOM 3074 C C . ASP A 1 391 ? -23.548 14.673 34.163 1.00 73.06 391 ASP A C 1
ATOM 3076 O O . ASP A 1 391 ? -24.514 14.137 34.706 1.00 73.06 391 ASP A O 1
ATOM 3080 N N . GLY A 1 392 ? -23.050 14.243 32.998 1.00 72.94 392 GLY A N 1
ATOM 3081 C CA . GLY A 1 392 ? -23.571 13.121 32.223 1.00 72.94 392 GLY A CA 1
ATOM 3082 C C . GLY A 1 392 ? -22.775 11.820 32.402 1.00 72.94 392 GLY A C 1
ATOM 3083 O O . GLY A 1 392 ? -22.180 11.589 33.462 1.00 72.94 392 GLY A O 1
ATOM 3084 N N . PRO A 1 393 ? -22.792 10.925 31.400 1.00 74.69 393 PRO A N 1
ATOM 3085 C CA . PRO A 1 393 ? -22.114 9.637 31.481 1.00 74.69 393 PRO A CA 1
ATOM 3086 C C . PRO A 1 393 ? -20.598 9.858 31.546 1.00 74.69 393 PRO A C 1
ATOM 3088 O O . PRO A 1 393 ? -20.086 10.849 31.045 1.00 74.69 393 PRO A O 1
ATOM 3091 N N . ARG A 1 394 ? -19.862 8.968 32.212 1.00 81.62 394 ARG A N 1
ATOM 3092 C CA . ARG A 1 394 ? -18.410 9.103 32.460 1.00 81.62 394 ARG A CA 1
ATOM 3093 C C . ARG A 1 394 ? -17.649 7.954 31.801 1.00 81.62 394 ARG A C 1
ATOM 3095 O O . ARG A 1 394 ? -16.824 7.310 32.442 1.00 81.62 394 ARG A O 1
ATOM 3102 N N . ASN A 1 395 ? -17.976 7.694 30.538 1.00 87.81 395 ASN A N 1
ATOM 3103 C CA . ASN A 1 395 ? -17.716 6.438 29.834 1.00 87.81 395 ASN A CA 1
ATOM 3104 C C . ASN A 1 395 ? -16.941 6.564 28.495 1.00 87.81 395 ASN A C 1
ATOM 3106 O O . ASN A 1 395 ? -16.884 5.595 27.742 1.00 87.81 395 ASN A O 1
ATOM 3110 N N . LEU A 1 396 ? -16.352 7.723 28.180 1.00 91.69 396 LEU A N 1
ATOM 3111 C CA . LEU A 1 396 ? -15.536 7.959 26.978 1.00 91.69 396 LEU A CA 1
ATOM 3112 C C . LEU A 1 396 ? -14.075 7.519 27.148 1.00 91.69 396 LEU A C 1
ATOM 3114 O O . LEU A 1 396 ? -13.396 7.980 28.064 1.00 91.69 396 LEU A O 1
ATOM 3118 N N . LEU A 1 397 ? -13.561 6.749 26.193 1.00 93.75 397 LEU A N 1
ATOM 3119 C CA . LEU A 1 397 ? -12.131 6.523 25.969 1.00 93.75 397 LEU A CA 1
ATOM 3120 C C . LEU A 1 397 ? -11.774 6.934 24.539 1.00 93.75 397 LEU A C 1
ATOM 3122 O O . LEU A 1 397 ? -12.489 6.590 23.600 1.00 93.75 397 LEU A O 1
ATOM 3126 N N . VAL A 1 398 ? -10.656 7.640 24.367 1.00 94.06 398 VAL A N 1
ATOM 3127 C CA . VAL A 1 398 ? -10.151 7.998 23.036 1.00 94.06 398 VAL A CA 1
ATOM 3128 C C . VAL A 1 398 ? -9.016 7.070 22.620 1.00 94.06 398 VAL A C 1
ATOM 3130 O O . VAL A 1 398 ? -8.102 6.815 23.402 1.00 94.06 398 VAL A O 1
ATOM 3133 N N . LEU A 1 399 ? -9.059 6.581 21.383 1.00 94.50 399 LEU A N 1
ATOM 3134 C CA . LEU A 1 399 ? -7.962 5.864 20.734 1.00 94.50 399 LEU A CA 1
ATOM 3135 C C . LEU A 1 399 ? -7.411 6.734 19.600 1.00 94.50 399 LEU A C 1
ATOM 3137 O O . LEU A 1 399 ? -8.177 7.197 18.753 1.00 94.50 399 LEU A O 1
ATOM 3141 N N . ALA A 1 400 ? -6.101 6.968 19.587 1.00 90.25 400 ALA A N 1
ATOM 3142 C CA . ALA A 1 400 ? -5.440 7.800 18.583 1.00 90.25 400 ALA A CA 1
ATOM 3143 C C . ALA A 1 400 ? -4.359 7.031 17.817 1.00 90.25 400 ALA A C 1
ATOM 3145 O O . ALA A 1 400 ? -3.592 6.298 18.427 1.00 90.25 400 ALA A O 1
ATOM 3146 N N . GLY A 1 401 ? -4.316 7.180 16.493 1.00 87.19 401 GLY A N 1
ATOM 3147 C CA . GLY A 1 401 ? -3.325 6.572 15.597 1.00 87.19 401 GLY A CA 1
ATOM 3148 C C . GLY A 1 401 ? -2.039 7.387 15.412 1.00 87.19 401 GLY A C 1
ATOM 3149 O O . GLY A 1 401 ? -1.853 8.432 16.035 1.00 87.19 401 GLY A O 1
ATOM 3150 N N . ASP A 1 402 ? -1.153 6.865 14.556 1.00 84.06 402 ASP A N 1
ATOM 3151 C CA . ASP A 1 402 ? -0.022 7.568 13.915 1.00 84.06 402 ASP A CA 1
ATOM 3152 C C . ASP A 1 402 ? 1.046 8.212 14.835 1.00 84.06 402 ASP A C 1
ATOM 3154 O O . ASP A 1 402 ? 2.025 8.817 14.400 1.00 84.06 402 ASP A O 1
ATOM 3158 N N . ALA A 1 403 ? 0.964 8.007 16.150 1.00 81.81 403 ALA A N 1
ATOM 3159 C CA . ALA A 1 403 ? 1.984 8.500 17.078 1.00 81.81 403 ALA A CA 1
ATOM 3160 C C . ALA A 1 403 ? 3.346 7.780 16.958 1.00 81.81 403 ALA A C 1
ATOM 3162 O O . ALA A 1 403 ? 4.351 8.274 17.474 1.00 81.81 403 ALA A O 1
ATOM 3163 N N . HIS A 1 404 ? 3.367 6.600 16.326 1.00 85.81 404 HIS A N 1
ATOM 3164 C CA . HIS A 1 404 ? 4.452 5.606 16.336 1.00 85.81 404 HIS A CA 1
ATOM 3165 C C . HIS A 1 404 ? 5.044 5.327 17.723 1.00 85.81 404 HIS A C 1
ATOM 3167 O O . HIS A 1 404 ? 6.249 5.108 17.891 1.00 85.81 404 HIS A O 1
ATOM 3173 N N . MET A 1 405 ? 4.167 5.280 18.717 1.00 84.75 405 MET A N 1
ATOM 3174 C CA . MET A 1 405 ? 4.463 4.818 20.060 1.00 84.75 405 MET A CA 1
ATOM 3175 C C . MET A 1 405 ? 3.172 4.377 20.726 1.00 84.75 405 MET A C 1
ATOM 3177 O O . MET A 1 405 ? 2.113 4.945 20.468 1.00 84.75 405 MET A O 1
ATOM 3181 N N . VAL A 1 406 ? 3.273 3.449 21.666 1.00 89.12 406 VAL A N 1
ATOM 3182 C CA . VAL A 1 406 ? 2.213 3.307 22.661 1.00 89.12 406 VAL A CA 1
ATOM 3183 C C . VAL A 1 406 ? 2.416 4.378 23.730 1.00 89.12 406 VAL A C 1
ATOM 3185 O O . VAL A 1 406 ? 3.547 4.641 24.134 1.00 89.12 406 VAL A O 1
ATOM 3188 N N . ALA A 1 407 ? 1.331 5.006 24.177 1.00 88.56 407 ALA A N 1
ATOM 3189 C CA . ALA A 1 407 ? 1.301 5.881 25.346 1.00 88.56 407 ALA A CA 1
ATOM 3190 C C . ALA A 1 407 ? -0.123 5.959 25.913 1.00 88.56 407 ALA A C 1
ATOM 3192 O O . ALA A 1 407 ? -1.093 5.812 25.175 1.00 88.56 407 ALA A O 1
ATOM 3193 N N . PHE A 1 408 ? -0.268 6.216 27.212 1.00 89.62 408 PHE A N 1
ATOM 3194 C CA . PHE A 1 408 ? -1.572 6.378 27.853 1.00 89.62 408 PHE A CA 1
ATOM 3195 C C . PHE A 1 408 ? -1.613 7.645 28.708 1.00 89.62 408 PHE A C 1
ATOM 3197 O O . PHE A 1 408 ? -0.779 7.849 29.596 1.00 89.62 408 PHE A O 1
ATOM 3204 N N . ASP A 1 409 ? -2.621 8.482 28.488 1.00 88.00 409 ASP A N 1
ATOM 3205 C CA . ASP A 1 409 ? -2.952 9.588 29.382 1.00 88.00 409 ASP A CA 1
ATOM 3206 C C . ASP A 1 409 ? -4.297 9.317 30.049 1.00 88.00 409 ASP A C 1
ATOM 3208 O O . ASP A 1 409 ? -5.289 9.036 29.384 1.00 88.00 409 ASP A O 1
ATOM 3212 N N . GLN A 1 410 ? -4.344 9.424 31.373 1.00 84.81 410 GLN A N 1
ATOM 3213 C CA . GLN A 1 410 ? -5.569 9.234 32.158 1.00 84.81 410 GLN A CA 1
ATOM 3214 C C . GLN A 1 410 ? -6.544 10.429 32.086 1.00 84.81 410 GLN A C 1
ATOM 3216 O O . GLN A 1 410 ? -7.457 10.525 32.900 1.00 84.81 410 GLN A O 1
ATOM 3221 N N . GLY A 1 411 ? -6.328 11.368 31.162 1.00 82.62 411 GLY A N 1
ATOM 3222 C CA . GLY A 1 411 ? -7.092 12.603 31.047 1.00 82.62 411 GLY A CA 1
ATOM 3223 C C . GLY A 1 411 ? -6.536 13.720 31.917 1.00 82.62 411 GLY A C 1
ATOM 3224 O O . GLY A 1 411 ? -7.290 14.499 32.476 1.00 82.62 411 GLY A O 1
ATOM 3225 N N . THR A 1 412 ? -5.223 13.827 32.079 1.00 77.62 412 THR A N 1
ATOM 3226 C CA . THR A 1 412 ? -4.607 15.001 32.718 1.00 77.62 412 THR A CA 1
ATOM 3227 C C . THR A 1 412 ? -4.249 16.100 31.725 1.00 77.62 412 THR A C 1
ATOM 3229 O O . THR A 1 412 ? -4.092 17.244 32.150 1.00 77.62 412 THR A O 1
ATOM 3232 N N . HIS A 1 413 ? -4.155 15.777 30.429 1.00 80.19 413 HIS A N 1
ATOM 3233 C CA . HIS A 1 413 ? -3.648 16.692 29.397 1.00 80.19 413 HIS A CA 1
ATOM 3234 C C . HIS A 1 413 ? -4.539 16.779 28.145 1.00 80.19 413 HIS A C 1
ATOM 3236 O O . HIS A 1 413 ? -4.075 17.180 27.084 1.00 80.19 413 HIS A O 1
ATOM 3242 N N . THR A 1 414 ? -5.818 16.402 28.244 1.00 84.31 414 THR A N 1
ATOM 3243 C CA . THR A 1 414 ? -6.730 16.315 27.086 1.00 84.31 414 THR A CA 1
ATOM 3244 C C . THR A 1 414 ? -7.706 17.486 26.943 1.00 84.31 414 THR A C 1
ATOM 3246 O O . THR A 1 414 ? -8.526 17.474 26.029 1.00 84.31 414 THR A O 1
ATOM 3249 N N . TYR A 1 415 ? -7.633 18.515 27.793 1.00 85.50 415 TYR A N 1
ATOM 3250 C CA . TYR A 1 415 ? -8.551 19.655 27.721 1.00 85.50 415 TYR A CA 1
ATOM 3251 C C . TYR A 1 415 ? -7.999 20.820 26.889 1.00 85.50 415 TYR A C 1
ATOM 3253 O O . TYR A 1 415 ? -6.914 21.328 27.170 1.00 85.50 415 TYR A O 1
ATOM 3261 N N . TYR A 1 416 ? -8.793 21.283 25.920 1.00 85.44 416 TYR A N 1
ATOM 3262 C CA . TYR A 1 416 ? -8.481 22.409 25.028 1.00 85.44 416 TYR A CA 1
ATOM 3263 C C . TYR A 1 416 ? -9.614 23.446 24.930 1.00 85.44 416 TYR A C 1
ATOM 3265 O O . TYR A 1 416 ? -9.592 24.291 24.036 1.00 85.44 416 TYR A O 1
ATOM 3273 N N . GLY A 1 417 ? -10.616 23.360 25.808 1.00 82.12 417 GLY A N 1
ATOM 3274 C CA . GLY A 1 417 ? -11.763 24.266 25.817 1.00 82.12 417 GLY A CA 1
ATOM 3275 C C . GLY A 1 417 ? -11.473 25.629 26.453 1.00 82.12 417 GLY A C 1
ATOM 3276 O O . GLY A 1 417 ? -10.383 25.892 26.966 1.00 82.12 417 GLY A O 1
ATOM 3277 N N . ASP A 1 418 ? -12.479 26.502 26.436 1.00 81.00 418 ASP A N 1
ATOM 3278 C CA . ASP A 1 418 ? -12.306 27.929 26.748 1.00 81.00 418 ASP A CA 1
ATOM 3279 C C . ASP A 1 418 ? -12.278 28.235 28.258 1.00 81.00 418 ASP A C 1
ATOM 3281 O O . ASP A 1 418 ? -11.680 29.228 28.679 1.00 81.00 418 ASP A O 1
ATOM 3285 N N . ASP A 1 419 ? -12.912 27.393 29.085 1.00 72.50 419 ASP A N 1
ATOM 3286 C CA . ASP A 1 419 ? -12.974 27.558 30.545 1.00 72.50 419 ASP A CA 1
ATOM 3287 C C . ASP A 1 419 ? -12.341 26.357 31.264 1.00 72.50 419 ASP A C 1
ATOM 3289 O O . ASP A 1 419 ? -12.953 25.292 31.341 1.00 72.50 419 ASP A O 1
ATOM 3293 N N . PRO A 1 420 ? -11.116 26.475 31.798 1.00 66.62 420 PRO A N 1
ATOM 3294 C CA . PRO A 1 420 ? -10.481 25.382 32.526 1.00 66.62 420 PRO A CA 1
ATOM 3295 C C . PRO A 1 420 ? -11.068 25.161 33.930 1.00 66.62 420 PRO A C 1
ATOM 3297 O O . PRO A 1 420 ? -10.753 24.159 34.574 1.00 66.62 420 PRO A O 1
ATOM 3300 N N . SER A 1 421 ? -11.894 26.079 34.444 1.00 59.16 421 SER A N 1
ATOM 3301 C CA . SER A 1 421 ? -12.482 25.965 35.778 1.00 59.16 421 SER A CA 1
ATOM 3302 C C . SER A 1 421 ? -13.720 25.060 35.755 1.00 59.16 421 SER A C 1
ATOM 3304 O O . SER A 1 421 ? -14.827 25.478 35.451 1.00 59.16 421 SER A O 1
ATOM 3306 N N . GLY A 1 422 ? -13.524 23.778 36.081 1.00 57.78 422 GLY A N 1
ATOM 3307 C CA . GLY A 1 422 ? -14.595 22.768 36.067 1.00 57.78 422 GLY A CA 1
ATOM 3308 C C . GLY A 1 422 ? -14.672 21.936 34.783 1.00 57.78 422 GLY A C 1
ATOM 3309 O O . GLY A 1 422 ? -15.664 21.245 34.567 1.00 57.78 422 GLY A O 1
ATOM 3310 N N . ALA A 1 423 ? -13.631 21.984 33.952 1.00 67.00 423 ALA A N 1
ATOM 3311 C CA . ALA A 1 423 ? -13.516 21.177 32.748 1.00 67.00 423 ALA A CA 1
ATOM 3312 C C . ALA A 1 423 ? -13.325 19.681 33.047 1.00 67.00 423 ALA A C 1
ATOM 3314 O O . ALA A 1 423 ? -12.685 19.302 34.033 1.00 67.00 423 ALA A O 1
ATOM 3315 N N . TYR A 1 424 ? -13.852 18.836 32.162 1.00 67.69 424 TYR A N 1
ATOM 3316 C CA . TYR A 1 424 ? -13.689 17.389 32.225 1.00 67.69 424 TYR A CA 1
ATOM 3317 C C . TYR A 1 424 ? -12.795 16.928 31.094 1.00 67.69 424 TYR A C 1
ATOM 3319 O O . TYR A 1 424 ? -12.973 17.304 29.938 1.00 67.69 424 TYR A O 1
ATOM 3327 N N . SER A 1 425 ? -11.822 16.107 31.447 1.00 78.38 425 SER A N 1
ATOM 3328 C CA . SER A 1 425 ? -10.870 15.525 30.521 1.00 78.38 425 SER A CA 1
ATOM 3329 C C . SER A 1 425 ? -11.070 14.019 30.459 1.00 78.38 425 SER A C 1
ATOM 3331 O O . SER A 1 425 ? -11.537 13.380 31.402 1.00 78.38 425 SER A O 1
ATOM 3333 N N . PHE A 1 426 ? -10.737 13.456 29.309 1.00 87.44 426 PHE A N 1
ATOM 3334 C CA . PHE A 1 426 ? -10.971 12.057 28.974 1.00 87.44 426 PHE A CA 1
ATOM 3335 C C . PHE A 1 426 ? -9.643 11.305 28.867 1.00 87.44 426 PHE A C 1
ATOM 3337 O O . PHE A 1 426 ? -8.640 11.918 28.479 1.00 87.44 426 PHE A O 1
ATOM 3344 N N . PRO A 1 427 ? -9.606 10.001 29.190 1.00 91.25 427 PRO A N 1
ATOM 3345 C CA . PRO A 1 427 ? -8.432 9.187 28.935 1.00 91.25 427 PRO A CA 1
ATOM 3346 C C . PRO A 1 427 ? -8.215 8.981 27.436 1.00 91.25 427 PRO A C 1
ATOM 3348 O O . PRO A 1 427 ? -9.164 8.925 26.648 1.00 91.25 427 PRO A O 1
ATOM 3351 N N . ILE A 1 428 ? -6.954 8.816 27.055 1.00 91.94 428 ILE A N 1
ATOM 3352 C CA . ILE A 1 428 ? -6.553 8.541 25.681 1.00 91.94 428 ILE A CA 1
ATOM 3353 C C . ILE A 1 428 ? -5.426 7.510 25.637 1.00 91.94 428 ILE A C 1
ATOM 3355 O O . ILE A 1 428 ? -4.452 7.595 26.388 1.00 91.94 428 ILE A O 1
ATOM 3359 N N . LEU A 1 429 ? -5.565 6.549 24.728 1.00 92.94 429 LEU A N 1
ATOM 3360 C CA . LEU A 1 429 ? -4.535 5.591 24.347 1.00 92.94 429 LEU A CA 1
ATOM 3361 C C . LEU A 1 429 ? -3.981 5.977 22.970 1.00 92.94 429 LEU A C 1
ATOM 3363 O O . LEU A 1 429 ? -4.734 6.055 22.001 1.00 92.94 429 LEU A O 1
ATOM 3367 N N . GLN A 1 430 ? -2.669 6.188 22.885 1.00 90.69 430 GLN A N 1
ATOM 3368 C CA . GLN A 1 430 ? -1.952 6.248 21.614 1.00 90.69 430 GLN A CA 1
ATOM 3369 C C . GLN A 1 430 ? -1.689 4.825 21.127 1.00 90.69 430 GLN A C 1
ATOM 3371 O O . GLN A 1 430 ? -1.170 3.983 21.866 1.00 90.69 430 GLN A O 1
ATOM 3376 N N . SER A 1 431 ? -2.111 4.577 19.895 1.00 81.75 431 SER A N 1
ATOM 3377 C CA . SER A 1 431 ? -2.066 3.302 19.207 1.00 81.75 431 SER A CA 1
ATOM 3378 C C . SER A 1 431 ? -0.643 2.933 18.838 1.00 81.75 431 SER A C 1
ATOM 3380 O O . SER A 1 431 ? 0.215 3.762 18.536 1.00 81.75 431 SER A O 1
ATOM 3382 N N . ALA A 1 432 ? -0.426 1.634 18.837 1.00 81.94 432 ALA A N 1
ATOM 3383 C CA . ALA A 1 432 ? 0.865 1.035 18.689 1.00 81.94 432 ALA A CA 1
ATOM 3384 C C . ALA A 1 432 ? 1.282 0.896 17.207 1.00 81.94 432 ALA A C 1
ATOM 3386 O O . ALA A 1 432 ? 0.516 0.341 16.415 1.00 81.94 432 ALA A O 1
ATOM 3387 N N . PRO A 1 433 ? 2.494 1.325 16.823 1.00 88.56 433 PRO A N 1
ATOM 3388 C CA . PRO A 1 433 ? 3.090 1.009 15.521 1.00 88.56 433 PRO A CA 1
ATOM 3389 C C . PRO A 1 433 ? 3.428 -0.483 15.374 1.00 88.56 433 PRO A C 1
ATOM 3391 O O . PRO A 1 433 ? 4.367 -0.984 16.011 1.00 88.56 433 PRO A O 1
ATOM 3394 N N . LEU A 1 434 ? 2.712 -1.165 14.480 1.00 92.12 434 LEU A N 1
ATOM 3395 C CA . LEU A 1 434 ? 2.895 -2.578 14.143 1.00 92.12 434 LEU A CA 1
ATOM 3396 C C . LEU A 1 434 ? 4.270 -2.838 13.534 1.00 92.12 434 LEU A C 1
ATOM 3398 O O . LEU A 1 434 ? 4.951 -3.772 13.928 1.00 92.12 434 LEU A O 1
ATOM 3402 N N . ASP A 1 435 ? 4.701 -2.035 12.566 1.00 88.56 435 ASP A N 1
ATOM 3403 C CA . ASP A 1 435 ? 5.995 -2.241 11.911 1.00 88.56 435 ASP A CA 1
ATOM 3404 C C . ASP A 1 435 ? 6.529 -0.932 11.329 1.00 88.56 435 ASP A C 1
ATOM 3406 O O . ASP A 1 435 ? 6.718 -0.778 10.117 1.00 88.56 435 ASP A O 1
ATOM 3410 N N . ARG A 1 436 ? 6.743 0.041 12.221 1.00 85.88 436 ARG A N 1
ATOM 3411 C CA . ARG A 1 436 ? 7.261 1.366 11.881 1.00 85.88 436 ARG A CA 1
ATOM 3412 C C . ARG A 1 436 ? 8.347 1.815 12.852 1.00 85.88 436 ARG A C 1
ATOM 3414 O O . ARG A 1 436 ? 8.484 1.266 13.944 1.00 85.88 436 ARG A O 1
ATOM 3421 N N . LEU A 1 437 ? 9.168 2.768 12.406 1.00 81.19 437 LEU A N 1
ATOM 3422 C CA . LEU A 1 437 ? 10.192 3.381 13.248 1.00 81.19 437 LEU A CA 1
ATOM 3423 C C . LEU A 1 437 ? 9.526 4.175 14.368 1.00 81.19 437 LEU A C 1
ATOM 3425 O O . LEU A 1 437 ? 8.591 4.928 14.102 1.00 81.19 437 LEU A O 1
ATOM 3429 N N . GLY A 1 438 ? 10.033 4.031 15.590 1.00 75.81 438 GLY A N 1
ATOM 3430 C CA . GLY A 1 438 ? 9.503 4.762 16.732 1.00 75.81 438 GLY A CA 1
ATOM 3431 C C . GLY A 1 438 ? 9.705 6.269 16.583 1.00 75.81 438 GLY A C 1
ATOM 3432 O O . GLY A 1 438 ? 10.831 6.743 16.411 1.00 75.81 438 GLY A O 1
ATOM 3433 N N . THR A 1 439 ? 8.615 7.022 16.694 1.00 74.44 439 THR A N 1
ATOM 3434 C CA . THR A 1 439 ? 8.624 8.480 16.882 1.00 74.44 439 THR A CA 1
ATOM 3435 C C . THR A 1 439 ? 7.836 8.828 18.138 1.00 74.44 439 THR A C 1
ATOM 3437 O O . THR A 1 439 ? 7.127 7.983 18.679 1.00 74.44 439 THR A O 1
ATOM 3440 N N . THR A 1 440 ? 8.004 10.040 18.657 1.00 74.19 440 THR A N 1
ATOM 3441 C CA . THR A 1 440 ? 7.235 10.518 19.810 1.00 74.19 440 THR A CA 1
ATOM 3442 C C . THR A 1 440 ? 6.421 11.713 19.355 1.00 74.19 440 THR A C 1
ATOM 3444 O O . THR A 1 440 ? 6.968 12.809 19.261 1.00 74.19 440 THR A O 1
ATOM 3447 N N . LYS A 1 441 ? 5.131 11.510 19.068 1.00 77.12 441 LYS A N 1
ATOM 3448 C CA . LYS A 1 441 ? 4.215 12.604 18.720 1.00 77.12 441 LYS A CA 1
ATOM 3449 C C . LYS A 1 441 ? 3.346 12.979 19.922 1.00 77.12 441 LYS A C 1
ATOM 3451 O O . LYS A 1 441 ? 2.717 12.124 20.547 1.00 77.12 441 LYS A O 1
ATOM 3456 N N . GLY A 1 442 ? 3.281 14.271 20.231 1.00 75.38 442 GLY A N 1
ATOM 3457 C CA . GLY A 1 442 ? 2.425 14.789 21.296 1.00 75.38 442 GLY A CA 1
ATOM 3458 C C . GLY A 1 442 ? 2.971 14.646 22.724 1.00 75.38 442 GLY A C 1
ATOM 3459 O O . GLY A 1 442 ? 4.170 14.490 22.941 1.00 75.38 442 GLY A O 1
ATOM 3460 N N . GLY A 1 443 ? 2.072 14.721 23.709 1.00 74.19 443 GLY A N 1
ATOM 3461 C CA . GLY A 1 443 ? 2.373 14.584 25.142 1.00 74.19 443 GLY A CA 1
ATOM 3462 C C . GLY A 1 443 ? 2.331 15.898 25.942 1.00 74.19 443 GLY A C 1
ATOM 3463 O O . GLY A 1 443 ? 2.111 16.969 25.379 1.00 74.19 443 GLY A O 1
ATOM 3464 N N . PRO A 1 444 ? 2.515 15.852 27.272 1.00 76.31 444 PRO A N 1
ATOM 3465 C CA . PRO A 1 444 ? 2.935 14.700 28.075 1.00 76.31 444 PRO A CA 1
ATOM 3466 C C . PRO A 1 444 ? 1.847 13.628 28.252 1.00 76.31 444 PRO A C 1
ATOM 3468 O O . PRO A 1 444 ? 0.655 13.918 28.197 1.00 76.31 444 PRO A O 1
ATOM 3471 N N . PHE A 1 445 ? 2.274 12.387 28.502 1.00 79.44 445 PHE A N 1
ATOM 3472 C CA . PHE A 1 445 ? 1.405 11.242 28.802 1.00 79.44 445 PHE A CA 1
ATOM 3473 C C . PHE A 1 445 ? 1.677 10.738 30.217 1.00 79.44 445 PHE A C 1
ATOM 3475 O O . PHE A 1 445 ? 2.809 10.797 30.692 1.00 79.44 445 PHE A O 1
ATOM 3482 N N . THR A 1 446 ? 0.654 10.215 30.890 1.00 79.06 446 THR A N 1
ATOM 3483 C CA . THR A 1 446 ? 0.802 9.723 32.270 1.00 79.06 446 THR A CA 1
ATOM 3484 C C . THR A 1 446 ? 1.504 8.381 32.410 1.00 79.06 446 THR A C 1
ATOM 3486 O O . THR A 1 446 ? 2.023 8.084 33.484 1.00 79.06 446 THR A O 1
ATOM 3489 N N . ASP A 1 447 ? 1.475 7.541 31.377 1.00 79.44 447 ASP A N 1
ATOM 3490 C CA . ASP A 1 447 ? 2.096 6.223 31.409 1.00 79.44 447 ASP A CA 1
ATOM 3491 C C . ASP A 1 447 ? 2.418 5.721 30.001 1.00 79.44 447 ASP A C 1
ATOM 3493 O O . ASP A 1 447 ? 1.965 6.268 28.994 1.00 79.44 447 ASP A O 1
ATOM 3497 N N . GLY A 1 448 ? 3.186 4.640 29.943 1.00 71.44 448 GLY A N 1
ATOM 3498 C CA . GLY A 1 448 ? 3.271 3.787 28.777 1.00 71.44 448 GLY A CA 1
ATOM 3499 C C . GLY A 1 448 ? 3.999 4.374 27.586 1.00 71.44 448 GLY A C 1
ATOM 3500 O O . GLY A 1 448 ? 4.014 3.691 26.575 1.00 71.44 448 GLY A O 1
ATOM 3501 N N . CYS A 1 449 ? 4.585 5.575 27.690 1.00 74.81 449 CYS A N 1
ATOM 3502 C CA . CYS A 1 449 ? 5.245 6.228 26.566 1.00 74.81 449 CYS A CA 1
ATOM 3503 C C . CYS A 1 449 ? 6.526 5.488 26.157 1.00 74.81 449 CYS A C 1
ATOM 3505 O O . CYS A 1 449 ? 7.610 5.739 26.695 1.00 74.81 449 CYS A O 1
ATOM 3507 N N . ALA A 1 450 ? 6.377 4.561 25.216 1.00 74.00 450 ALA A N 1
ATOM 3508 C CA . ALA A 1 450 ? 7.422 3.668 24.749 1.00 74.00 450 ALA A CA 1
ATOM 3509 C C . ALA A 1 450 ? 7.641 3.870 23.247 1.00 74.00 450 ALA A C 1
ATOM 3511 O O . ALA A 1 450 ? 6.966 3.261 22.419 1.00 74.00 450 ALA A O 1
ATOM 3512 N N . SER A 1 451 ? 8.627 4.703 22.917 1.00 73.81 451 SER A N 1
ATOM 3513 C CA . SER A 1 451 ? 9.112 4.923 21.554 1.00 73.81 451 SER A CA 1
ATOM 3514 C C . SER A 1 451 ? 10.589 4.552 21.452 1.00 73.81 451 SER A C 1
ATOM 3516 O O . SER A 1 451 ? 11.349 4.713 22.413 1.00 73.81 451 SER A O 1
ATOM 3518 N N . LEU A 1 452 ? 11.004 4.060 20.287 1.00 66.06 452 LEU A N 1
ATOM 3519 C CA . LEU A 1 452 ? 12.384 3.668 20.011 1.00 66.06 452 LEU A CA 1
ATOM 3520 C C . LEU A 1 452 ? 12.859 4.357 18.743 1.00 66.06 452 LEU A C 1
ATOM 3522 O O . LEU A 1 452 ? 12.680 3.867 17.631 1.00 66.06 452 LEU A O 1
ATOM 3526 N N . SER A 1 453 ? 13.455 5.531 18.928 1.00 64.44 453 SER A N 1
ATOM 3527 C CA . SER A 1 453 ? 13.971 6.314 17.812 1.00 64.44 453 SER A CA 1
ATOM 3528 C C . SER A 1 453 ? 15.049 5.533 17.059 1.00 64.44 453 SER A C 1
ATOM 3530 O O . SER A 1 453 ? 16.043 5.104 17.645 1.00 64.44 453 SER A O 1
ATOM 3532 N N . GLY A 1 454 ? 14.841 5.349 15.754 1.00 59.72 454 GLY A N 1
ATOM 3533 C CA . GLY A 1 454 ? 15.758 4.618 14.877 1.00 59.72 454 GLY A CA 1
ATOM 3534 C C . GLY A 1 454 ? 15.608 3.092 14.898 1.00 59.72 454 GLY A C 1
ATOM 3535 O O . GLY A 1 454 ? 16.268 2.429 14.102 1.00 59.72 454 GLY A O 1
ATOM 3536 N N . GLU A 1 455 ? 14.721 2.540 15.729 1.00 66.44 455 GLU A N 1
ATOM 3537 C CA . GLU A 1 455 ? 14.359 1.120 15.721 1.00 66.44 455 GLU A CA 1
ATOM 3538 C C . GLU A 1 455 ? 12.880 0.944 15.378 1.00 66.44 455 GLU A C 1
ATOM 3540 O O . GLU A 1 455 ? 12.053 1.836 15.578 1.00 66.44 455 GLU A O 1
ATOM 3545 N N . ARG A 1 456 ? 12.540 -0.235 14.856 1.00 74.62 456 ARG A N 1
ATOM 3546 C CA . ARG A 1 456 ? 11.144 -0.620 14.682 1.00 74.62 456 ARG A CA 1
ATOM 3547 C C . ARG A 1 456 ? 10.586 -1.132 16.000 1.00 74.62 456 ARG A C 1
ATOM 3549 O O . ARG A 1 456 ? 11.241 -1.865 16.740 1.00 74.62 456 ARG A O 1
ATOM 3556 N N . THR A 1 457 ? 9.382 -0.695 16.309 1.00 74.19 457 THR A N 1
ATOM 3557 C CA . THR A 1 457 ? 8.773 -0.856 17.631 1.00 74.19 457 THR A CA 1
ATOM 3558 C C . THR A 1 457 ? 8.050 -2.188 17.797 1.00 74.19 457 THR A C 1
ATOM 3560 O O . THR A 1 457 ? 8.142 -2.759 18.877 1.00 74.19 457 THR A O 1
ATOM 3563 N N . HIS A 1 458 ? 7.365 -2.682 16.760 1.00 88.44 458 HIS A N 1
ATOM 3564 C CA . HIS A 1 458 ? 6.563 -3.917 16.765 1.00 88.44 458 HIS A CA 1
ATOM 3565 C C . HIS A 1 458 ? 5.567 -4.014 17.924 1.00 88.44 458 HIS A C 1
ATOM 3567 O O . HIS A 1 458 ? 5.569 -4.971 18.703 1.00 88.44 458 HIS A O 1
ATOM 3573 N N . GLN A 1 459 ? 4.742 -2.984 18.078 1.00 90.88 459 GLN A N 1
ATOM 3574 C CA . GLN A 1 459 ? 3.851 -2.844 19.221 1.00 90.88 459 GLN A CA 1
ATOM 3575 C C . GLN A 1 459 ? 2.386 -3.044 18.813 1.00 90.88 459 GLN A C 1
ATOM 3577 O O . GLN A 1 459 ? 1.991 -2.735 17.691 1.00 90.88 459 GLN A O 1
ATOM 3582 N N . TYR A 1 460 ? 1.569 -3.518 19.753 1.00 94.38 460 TYR A N 1
ATOM 3583 C CA . TYR A 1 460 ? 0.103 -3.554 19.659 1.00 94.38 460 TYR A CA 1
ATOM 3584 C C . TYR A 1 460 ? -0.521 -3.448 21.052 1.00 94.38 460 TYR A C 1
ATOM 3586 O O . TYR A 1 460 ? 0.118 -3.783 22.053 1.00 94.38 460 TYR A O 1
ATOM 3594 N N . SER A 1 461 ? -1.770 -2.998 21.127 1.00 95.69 461 SER A N 1
ATOM 3595 C CA . SER A 1 461 ? -2.558 -3.009 22.360 1.00 95.69 461 SER A CA 1
ATOM 3596 C C . SER A 1 461 ? -3.759 -3.938 22.225 1.00 95.69 461 SER A C 1
ATOM 3598 O O . SER A 1 461 ? -4.297 -4.127 21.138 1.00 95.69 461 SER A O 1
ATOM 3600 N N . THR A 1 462 ? -4.205 -4.503 23.340 1.00 96.88 462 THR A N 1
ATOM 3601 C CA . THR A 1 462 ? -5.478 -5.218 23.462 1.00 96.88 462 THR A CA 1
ATOM 3602 C C . THR A 1 462 ? -6.359 -4.503 24.469 1.00 96.88 462 THR A C 1
ATOM 3604 O O . THR A 1 462 ? -5.859 -3.982 25.466 1.00 96.88 462 THR A O 1
ATOM 3607 N N . LEU A 1 463 ? -7.657 -4.444 24.186 1.00 97.56 463 LEU A N 1
ATOM 3608 C CA . LEU A 1 463 ? -8.666 -3.890 25.078 1.00 97.56 463 LEU A CA 1
ATOM 3609 C C . LEU A 1 463 ? -9.697 -4.977 25.364 1.00 97.56 463 LEU A C 1
ATOM 3611 O O . LEU A 1 463 ? -10.277 -5.535 24.435 1.00 97.56 463 LEU A O 1
ATOM 3615 N N . TRP A 1 464 ? -9.924 -5.260 26.639 1.00 97.56 464 TRP A N 1
ATOM 3616 C CA . TRP A 1 464 ? -10.849 -6.272 27.133 1.00 97.56 464 TRP A CA 1
ATOM 3617 C C . TRP A 1 464 ? -12.015 -5.581 27.823 1.00 97.56 464 TRP A C 1
ATOM 3619 O O . TRP A 1 464 ? -11.832 -4.922 28.845 1.00 97.56 464 TRP A O 1
ATOM 3629 N N . PHE A 1 465 ? -13.206 -5.726 27.258 1.00 97.12 465 PHE A N 1
ATOM 3630 C CA . PHE A 1 465 ? -14.440 -5.198 27.820 1.00 97.12 465 PHE A CA 1
ATOM 3631 C C . PHE A 1 465 ? -15.052 -6.260 28.728 1.00 97.12 465 PHE A C 1
ATOM 3633 O O . PHE A 1 465 ? -15.415 -7.349 28.277 1.00 97.12 465 PHE A O 1
ATOM 3640 N N . GLU A 1 466 ? -15.132 -5.948 30.016 1.00 95.69 466 GLU A N 1
ATOM 3641 C CA . GLU A 1 466 ? -15.577 -6.856 31.064 1.00 95.69 466 GLU A CA 1
ATOM 3642 C C . GLU A 1 466 ? -16.879 -6.345 31.692 1.00 95.69 466 GLU A C 1
ATOM 3644 O O . GLU A 1 466 ? -16.962 -5.224 32.198 1.00 95.69 466 GLU A O 1
ATOM 3649 N N . PHE A 1 467 ? -17.896 -7.202 31.676 1.00 95.06 467 PHE A N 1
ATOM 3650 C CA . PHE A 1 467 ? -19.219 -6.965 32.231 1.00 95.06 467 PHE A CA 1
ATOM 3651 C C . PHE A 1 467 ? -19.556 -8.084 33.218 1.00 95.06 467 PHE A C 1
ATOM 3653 O O . PHE A 1 467 ? -20.058 -9.146 32.842 1.00 95.06 467 PHE A O 1
ATOM 3660 N N . VAL A 1 468 ? -19.277 -7.844 34.498 1.00 92.75 468 VAL A N 1
ATOM 3661 C CA . VAL A 1 468 ? -19.622 -8.764 35.589 1.00 92.75 468 VAL A CA 1
ATOM 3662 C C . VAL A 1 468 ? -20.954 -8.342 36.208 1.00 92.75 468 VAL A C 1
ATOM 3664 O O . VAL A 1 468 ? -21.195 -7.165 36.475 1.00 92.75 468 VAL 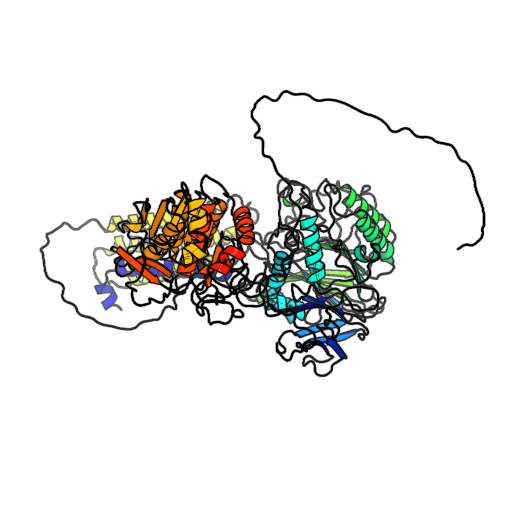A O 1
ATOM 3667 N N . GLU A 1 469 ? -21.853 -9.302 36.425 1.00 90.44 469 GLU A N 1
ATOM 3668 C CA . GLU A 1 469 ? -23.154 -9.030 37.039 1.00 90.44 469 GLU A CA 1
ATOM 3669 C C . GLU A 1 469 ? -22.980 -8.452 38.454 1.00 90.44 469 GLU A C 1
ATOM 3671 O O . GLU A 1 469 ? -22.394 -9.085 39.331 1.00 90.44 469 GLU A O 1
ATOM 3676 N N . GLY A 1 470 ? -23.518 -7.250 38.682 1.00 88.75 470 GLY A N 1
ATOM 3677 C CA . GLY A 1 470 ? -23.442 -6.557 39.972 1.00 88.75 470 GLY A CA 1
ATOM 3678 C C . GLY A 1 470 ? -22.181 -5.715 40.191 1.00 88.75 470 GLY A C 1
ATOM 3679 O O . GLY A 1 470 ? -22.081 -5.083 41.242 1.00 88.75 470 GLY A O 1
ATOM 3680 N N . GLU A 1 471 ? -21.265 -5.663 39.223 1.00 90.38 471 GLU A N 1
ATOM 3681 C CA . GLU A 1 471 ? -20.085 -4.790 39.239 1.00 90.38 471 GLU A CA 1
ATOM 3682 C C . GLU A 1 471 ? -20.182 -3.710 38.149 1.00 90.38 471 GLU A C 1
ATOM 3684 O O . GLU A 1 471 ? -20.973 -3.817 37.204 1.00 90.38 471 GLU A O 1
ATOM 3689 N N . ASP A 1 472 ? -19.391 -2.645 38.296 1.00 89.75 472 ASP A N 1
ATOM 3690 C CA . ASP A 1 472 ? -19.275 -1.626 37.254 1.00 89.75 472 ASP A CA 1
ATOM 3691 C C . ASP A 1 472 ? -18.560 -2.215 36.025 1.00 89.75 472 ASP A C 1
ATOM 3693 O O . ASP A 1 472 ? -17.566 -2.927 36.193 1.00 89.75 472 ASP A O 1
ATOM 3697 N N . PRO A 1 473 ? -19.007 -1.904 34.793 1.00 92.88 473 PRO A N 1
ATOM 3698 C CA . PRO A 1 473 ? -18.288 -2.288 33.584 1.00 92.88 473 PRO A CA 1
ATOM 3699 C C . PRO A 1 473 ? -16.836 -1.802 33.613 1.00 92.88 473 PRO A C 1
ATOM 3701 O O . PRO A 1 473 ? -16.551 -0.693 34.085 1.00 92.88 473 PRO A O 1
ATOM 3704 N N . CYS A 1 474 ? -15.930 -2.607 33.058 1.00 94.44 474 CYS A N 1
ATOM 3705 C CA . CYS A 1 474 ? -14.509 -2.288 32.985 1.00 94.44 474 CYS A CA 1
ATOM 3706 C C . CYS A 1 474 ? -13.933 -2.456 31.572 1.00 94.44 474 CYS A C 1
ATOM 3708 O O . CYS A 1 474 ? -14.354 -3.329 30.817 1.00 94.44 474 CYS A O 1
ATOM 3710 N N . ILE A 1 475 ? -12.906 -1.664 31.257 1.00 95.19 475 ILE A N 1
ATOM 3711 C CA . ILE A 1 475 ? -11.994 -1.865 30.128 1.00 95.19 475 ILE A CA 1
ATOM 3712 C C . ILE A 1 475 ? -10.607 -2.154 30.691 1.00 95.19 475 ILE A C 1
ATOM 3714 O O . ILE A 1 475 ? -10.045 -1.339 31.426 1.00 95.19 475 ILE A O 1
ATOM 3718 N N . GLU A 1 476 ? -10.032 -3.289 30.329 1.00 95.75 476 GLU A N 1
ATOM 3719 C CA . GLU A 1 476 ? -8.645 -3.621 30.624 1.00 95.75 476 GLU A CA 1
ATOM 3720 C C . GLU A 1 476 ? -7.790 -3.491 29.362 1.00 95.75 476 GLU A C 1
ATOM 3722 O O . GLU A 1 476 ? -8.057 -4.117 28.344 1.00 95.75 476 GLU A O 1
ATOM 3727 N N . ILE A 1 477 ? -6.781 -2.629 29.423 1.00 95.25 477 ILE A N 1
ATOM 3728 C CA . ILE A 1 477 ? -5.878 -2.284 28.332 1.00 95.25 477 ILE A CA 1
ATOM 3729 C C . ILE A 1 477 ? -4.519 -2.895 28.638 1.00 95.25 477 ILE A C 1
ATOM 3731 O O . ILE A 1 477 ? -3.905 -2.561 29.653 1.00 95.25 477 ILE A O 1
ATOM 3735 N N . GLU A 1 478 ? -4.014 -3.725 27.738 1.00 94.12 478 GLU A N 1
ATOM 3736 C CA . GLU A 1 478 ? -2.651 -4.245 27.793 1.00 94.12 478 GLU A CA 1
ATOM 3737 C C . GLU A 1 478 ? -1.916 -3.900 26.511 1.00 94.12 478 GLU A C 1
ATOM 3739 O O . GLU A 1 478 ? -2.447 -4.101 25.422 1.00 94.12 478 GLU A O 1
ATOM 3744 N N . SER A 1 479 ? -0.689 -3.409 26.638 1.00 92.00 479 SER A N 1
ATOM 3745 C CA . SER A 1 479 ? 0.142 -3.056 25.488 1.00 92.00 479 SER A CA 1
ATOM 3746 C C . SER A 1 479 ? 1.403 -3.893 25.457 1.00 92.00 479 SER A C 1
ATOM 3748 O O . SER A 1 479 ? 2.026 -4.125 26.494 1.00 92.00 479 SER A O 1
ATOM 3750 N N . TYR A 1 480 ? 1.787 -4.314 24.261 1.00 90.00 480 TYR A N 1
ATOM 3751 C CA . TYR A 1 480 ? 2.824 -5.300 24.010 1.00 90.00 480 TYR A CA 1
ATOM 3752 C C . TYR A 1 480 ? 3.863 -4.764 23.026 1.00 90.00 480 TYR A C 1
ATOM 3754 O O . TYR A 1 480 ? 3.539 -3.954 22.158 1.00 90.00 480 TYR A O 1
ATOM 3762 N N . ARG A 1 481 ? 5.099 -5.251 23.149 1.00 87.38 481 ARG A N 1
ATOM 3763 C CA . ARG A 1 481 ? 6.177 -5.140 22.163 1.00 87.38 481 ARG A CA 1
ATOM 3764 C C . ARG A 1 481 ? 6.657 -6.540 21.802 1.00 87.38 481 ARG A C 1
ATOM 3766 O O . ARG A 1 481 ? 6.898 -7.340 22.699 1.00 87.38 481 ARG A O 1
ATOM 3773 N N . ILE A 1 482 ? 6.844 -6.797 20.513 1.00 83.44 482 ILE A N 1
ATOM 3774 C CA . ILE A 1 482 ? 7.461 -8.025 20.012 1.00 83.44 482 ILE A CA 1
ATOM 3775 C C . ILE A 1 482 ? 8.922 -7.742 19.650 1.00 83.44 482 ILE A C 1
ATOM 3777 O O . ILE A 1 482 ? 9.218 -6.854 18.849 1.00 83.44 482 ILE A O 1
ATOM 3781 N N . ASP A 1 483 ? 9.856 -8.463 20.262 1.00 68.88 483 ASP A N 1
ATOM 3782 C CA . ASP A 1 483 ? 11.277 -8.337 19.936 1.00 68.88 483 ASP A CA 1
ATOM 3783 C C . ASP A 1 483 ? 11.689 -9.216 18.734 1.00 68.88 483 ASP A C 1
ATOM 3785 O O . ASP A 1 483 ? 10.906 -10.011 18.207 1.00 68.88 483 ASP A O 1
ATOM 3789 N N . GLU A 1 484 ? 12.935 -9.066 18.269 1.00 57.53 484 GLU A N 1
ATOM 3790 C CA . GLU A 1 484 ? 13.477 -9.838 17.135 1.00 57.53 484 GLU A CA 1
ATOM 3791 C C . GLU A 1 484 ? 13.576 -11.352 17.412 1.00 57.53 484 GLU A C 1
ATOM 3793 O O . GLU A 1 484 ? 13.742 -12.141 16.482 1.00 57.53 484 GLU A O 1
ATOM 3798 N N . TRP A 1 485 ? 13.473 -11.768 18.676 1.00 55.66 485 TRP A N 1
ATOM 3799 C CA . TRP A 1 485 ? 13.558 -13.161 19.114 1.00 55.66 485 TRP A CA 1
ATOM 3800 C C . TRP A 1 485 ? 12.187 -13.801 19.326 1.00 55.66 485 TRP A C 1
ATOM 3802 O O . TRP A 1 485 ? 12.120 -14.920 19.839 1.00 55.66 485 TRP A O 1
ATOM 3812 N N . GLU A 1 486 ? 11.114 -13.118 18.917 1.00 61.12 486 GLU A N 1
ATOM 3813 C CA . GLU A 1 486 ? 9.736 -13.559 19.117 1.00 61.12 486 GLU A CA 1
ATOM 3814 C C . GLU A 1 486 ? 9.365 -13.683 20.612 1.00 61.12 486 GLU A C 1
ATOM 3816 O O . GLU A 1 486 ? 8.557 -14.528 21.004 1.00 61.12 486 GLU A O 1
ATOM 3821 N N . TYR A 1 487 ? 9.927 -12.836 21.478 1.00 62.84 487 TYR A N 1
ATOM 3822 C CA . TYR A 1 487 ? 9.399 -12.621 22.824 1.00 62.84 487 TYR A CA 1
ATOM 3823 C C . TYR A 1 487 ? 8.438 -11.433 22.837 1.00 62.84 487 TYR A C 1
ATOM 3825 O O . TYR A 1 487 ? 8.651 -10.408 22.191 1.00 62.84 487 TYR A O 1
ATOM 3833 N N . SER A 1 488 ? 7.354 -11.596 23.595 1.00 75.19 488 SER A N 1
ATOM 3834 C CA . SER A 1 488 ? 6.351 -10.560 23.813 1.00 75.19 488 SER A CA 1
ATOM 3835 C C . SER A 1 488 ? 6.551 -9.929 25.187 1.00 75.19 488 SER A C 1
ATOM 3837 O O . SER A 1 488 ? 6.253 -10.552 26.209 1.00 75.19 488 SER A O 1
ATOM 3839 N N . ASP A 1 489 ? 6.985 -8.673 25.205 1.00 77.62 489 ASP A N 1
ATOM 3840 C CA . ASP A 1 489 ? 7.128 -7.870 26.414 1.00 77.62 489 ASP A CA 1
ATOM 3841 C C . ASP A 1 489 ? 5.888 -7.003 26.628 1.00 77.62 489 ASP A C 1
ATOM 3843 O O . ASP A 1 489 ? 5.509 -6.198 25.775 1.00 77.62 489 ASP A O 1
ATOM 3847 N N . ARG A 1 490 ? 5.254 -7.122 27.799 1.00 84.94 490 ARG A N 1
ATOM 3848 C CA . ARG A 1 490 ? 4.154 -6.227 28.176 1.00 84.94 490 ARG A CA 1
ATOM 3849 C C . ARG A 1 490 ? 4.718 -4.880 28.629 1.00 84.94 490 ARG A C 1
ATOM 3851 O O . ARG A 1 490 ? 5.402 -4.804 29.647 1.00 84.94 490 ARG A O 1
ATOM 3858 N N . ILE A 1 491 ? 4.380 -3.823 27.896 1.00 84.50 491 ILE A N 1
ATOM 3859 C CA . ILE A 1 491 ? 4.799 -2.440 28.149 1.00 84.50 491 ILE A CA 1
ATOM 3860 C C . ILE A 1 491 ? 4.060 -1.880 29.367 1.00 84.50 491 ILE A C 1
ATOM 3862 O O . ILE A 1 491 ? 4.684 -1.377 30.298 1.00 84.50 491 ILE A O 1
ATOM 3866 N N . PHE A 1 492 ? 2.728 -1.980 29.378 1.00 85.44 492 PHE A N 1
ATOM 3867 C CA . PHE A 1 492 ? 1.901 -1.592 30.520 1.00 85.44 492 PHE A CA 1
ATOM 3868 C C . PHE A 1 492 ? 0.545 -2.300 30.514 1.00 85.44 492 PHE A C 1
ATOM 3870 O O . PHE A 1 492 ? 0.137 -2.904 29.521 1.00 85.44 492 PHE A O 1
ATOM 3877 N N . GLN A 1 493 ? -0.152 -2.167 31.642 1.00 91.06 493 GLN A N 1
ATOM 3878 C CA . GLN A 1 493 ? -1.512 -2.641 31.868 1.00 91.06 493 GLN A CA 1
ATOM 3879 C C . GLN A 1 493 ? -2.314 -1.550 32.594 1.00 91.06 493 GLN A C 1
ATOM 3881 O O . GLN A 1 493 ? -1.834 -0.969 33.573 1.00 91.06 493 GLN A O 1
ATOM 3886 N N . LYS A 1 494 ? -3.526 -1.255 32.122 1.00 90.94 494 LYS A N 1
ATOM 3887 C CA . LYS A 1 494 ? -4.463 -0.301 32.735 1.00 90.94 494 LYS A CA 1
ATOM 3888 C C . LYS A 1 494 ? -5.842 -0.920 32.830 1.00 90.94 494 LYS A C 1
ATOM 3890 O O . LYS A 1 494 ? -6.282 -1.565 31.894 1.00 90.94 494 LYS A O 1
ATOM 3895 N N . LYS A 1 495 ? -6.545 -0.678 33.933 1.00 91.81 495 LYS A N 1
ATOM 3896 C CA . LYS A 1 495 ? -7.942 -1.081 34.096 1.00 91.81 495 LYS A CA 1
ATOM 3897 C C . LYS A 1 495 ? -8.779 0.149 34.426 1.00 91.81 495 LYS A C 1
ATOM 3899 O O . LYS A 1 495 ? -8.489 0.842 35.400 1.00 91.81 495 LYS A O 1
ATOM 3904 N N . LEU A 1 496 ? -9.767 0.432 33.587 1.00 90.50 496 LEU A N 1
ATOM 3905 C CA . LEU A 1 496 ? -10.696 1.552 33.703 1.00 90.50 496 LEU A CA 1
ATOM 3906 C C . LEU A 1 496 ? -12.067 0.978 34.046 1.00 90.50 496 LEU A C 1
ATOM 3908 O O . LEU A 1 496 ? -12.645 0.286 33.221 1.00 90.50 496 LEU A O 1
ATOM 3912 N N . CYS A 1 497 ? -12.569 1.228 35.251 1.00 88.75 497 CYS A N 1
ATOM 3913 C CA . CYS A 1 497 ? -13.866 0.727 35.711 1.00 88.75 497 CYS A CA 1
ATOM 3914 C C . CYS A 1 497 ? -14.746 1.882 36.176 1.00 88.75 497 CYS A C 1
ATOM 3916 O O . CYS A 1 497 ? -14.236 2.852 36.745 1.00 88.75 497 CYS A O 1
ATOM 3918 N N . GLY A 1 498 ? -16.059 1.755 35.994 1.00 76.50 498 GLY A N 1
ATOM 3919 C CA . GLY A 1 498 ? -17.024 2.739 36.486 1.00 76.50 498 GLY A CA 1
ATOM 3920 C C . GLY A 1 498 ? -16.793 4.133 35.892 1.00 76.50 498 GLY A C 1
ATOM 3921 O O . GLY A 1 498 ? -16.691 4.285 34.679 1.00 76.50 498 GLY A O 1
ATOM 3922 N N . GLN A 1 499 ? -16.721 5.165 36.739 1.00 66.38 499 GLN A N 1
ATOM 3923 C CA . GLN A 1 499 ? -16.464 6.546 36.307 1.00 66.38 499 GLN A CA 1
ATOM 3924 C C . GLN A 1 499 ? -14.958 6.848 36.312 1.00 66.38 499 GLN A C 1
ATOM 3926 O O . GLN A 1 499 ? -14.362 6.985 37.378 1.00 66.38 499 GLN A O 1
ATOM 3931 N N . PHE A 1 500 ? -14.344 7.010 35.137 1.00 74.62 500 PHE A N 1
ATOM 3932 C CA . PHE A 1 500 ? -12.884 7.186 35.015 1.00 74.62 500 PHE A CA 1
ATOM 3933 C C . PHE A 1 500 ? -12.453 8.523 34.385 1.00 74.62 500 PHE A C 1
ATOM 3935 O O . PHE A 1 500 ? -11.317 8.670 33.941 1.00 74.62 500 PHE A O 1
ATOM 3942 N N . PHE A 1 501 ? -13.332 9.527 34.391 1.00 72.62 501 PHE A N 1
ATOM 3943 C CA . PHE A 1 501 ? -12.954 10.903 34.050 1.00 72.62 501 PHE A CA 1
ATOM 3944 C C . PHE A 1 501 ? -12.274 11.601 35.220 1.00 72.62 501 PHE A C 1
ATOM 3946 O O . PHE A 1 501 ? -12.720 11.503 36.367 1.00 72.62 501 PHE A O 1
ATOM 3953 N N . VAL A 1 502 ? -11.271 12.413 34.900 1.00 65.19 502 VAL A N 1
ATOM 3954 C CA . VAL A 1 502 ? -10.570 13.265 35.859 1.00 65.19 502 VAL A CA 1
ATOM 3955 C C . VAL A 1 502 ? -10.945 14.728 35.575 1.00 65.19 502 VAL A C 1
ATOM 3957 O O . VAL A 1 502 ? -11.103 15.094 34.412 1.00 65.19 502 VAL A O 1
ATOM 3960 N N . PRO A 1 503 ? -11.135 15.589 36.593 1.00 62.12 503 PRO A N 1
ATOM 3961 C CA . PRO A 1 503 ? -11.223 17.029 36.368 1.00 62.12 503 PRO A CA 1
ATOM 3962 C C . PRO A 1 503 ? -9.945 17.538 35.694 1.00 62.12 503 PRO A C 1
ATOM 3964 O O . PRO A 1 503 ? -8.839 17.212 36.140 1.00 62.12 503 PRO A O 1
ATOM 3967 N N . ALA A 1 504 ? -10.086 18.352 34.652 1.00 59.31 504 ALA A N 1
ATOM 3968 C CA . ALA A 1 504 ? -8.947 18.929 33.956 1.00 59.31 504 ALA A CA 1
ATOM 3969 C C . ALA A 1 504 ? -8.134 19.806 34.920 1.00 59.31 504 ALA A C 1
ATOM 3971 O O . ALA A 1 504 ? -8.684 20.574 35.717 1.00 59.31 504 ALA A O 1
ATOM 3972 N N . LYS A 1 505 ? -6.802 19.700 34.872 1.00 56.03 505 LYS A N 1
ATOM 3973 C CA . LYS A 1 505 ? -5.938 20.592 35.653 1.00 56.03 505 LYS A CA 1
ATOM 3974 C C . LYS A 1 505 ? -5.933 21.982 35.014 1.00 56.03 505 LYS A C 1
ATOM 3976 O O . LYS A 1 505 ? -5.851 22.108 33.796 1.00 56.03 505 LYS A O 1
ATOM 3981 N N . ALA A 1 506 ? -5.998 23.028 35.841 1.00 47.91 506 ALA A N 1
ATOM 3982 C CA . ALA A 1 506 ? -5.888 24.403 35.365 1.00 47.91 506 ALA A CA 1
ATOM 3983 C C . ALA A 1 506 ? -4.548 24.604 34.612 1.00 47.91 506 ALA A C 1
ATOM 3985 O O . ALA A 1 506 ? -3.522 24.139 35.115 1.00 47.91 506 ALA A O 1
ATOM 3986 N N . PRO A 1 507 ? -4.517 25.331 33.476 1.00 45.78 507 PRO A N 1
ATOM 3987 C CA . PRO A 1 507 ? -3.339 25.485 32.611 1.00 45.78 507 PRO A CA 1
ATOM 3988 C C . PRO A 1 507 ? -2.069 26.079 33.250 1.00 45.78 507 PRO A C 1
ATOM 3990 O O . PRO A 1 507 ? -1.056 26.183 32.570 1.00 45.78 507 PRO A O 1
ATOM 3993 N N . ASN A 1 508 ? -2.096 26.502 34.520 1.00 40.41 508 ASN A N 1
ATOM 3994 C CA . ASN A 1 508 ? -1.107 27.433 35.072 1.00 40.41 508 ASN A CA 1
ATOM 3995 C C . ASN A 1 508 ? -0.267 26.941 36.265 1.00 40.41 508 ASN A C 1
ATOM 3997 O O . ASN A 1 508 ? 0.512 27.742 36.764 1.00 40.41 508 ASN A O 1
ATOM 4001 N N . ASP A 1 509 ? -0.355 25.686 36.725 1.00 38.56 509 ASP A N 1
ATOM 4002 C CA . ASP A 1 509 ? 0.335 25.290 37.978 1.00 38.56 509 ASP A CA 1
ATOM 4003 C C . ASP A 1 509 ? 1.055 23.931 37.960 1.00 38.56 509 ASP A C 1
ATOM 4005 O O . ASP A 1 509 ? 1.211 23.279 38.994 1.00 38.56 509 ASP A O 1
ATOM 4009 N N . ILE A 1 510 ? 1.566 23.491 36.809 1.00 40.22 510 ILE A N 1
ATOM 4010 C CA . ILE A 1 510 ? 2.504 22.361 36.792 1.00 40.22 510 ILE A CA 1
ATOM 4011 C C . ILE A 1 510 ? 3.762 22.793 36.044 1.00 40.22 510 ILE A C 1
ATOM 4013 O O . ILE A 1 510 ? 3.685 23.064 34.845 1.00 40.22 510 ILE A O 1
ATOM 4017 N N . PRO A 1 511 ? 4.929 22.863 36.714 1.00 37.03 511 PRO A N 1
ATOM 4018 C CA . PRO A 1 511 ? 6.187 22.772 35.994 1.00 37.03 511 PRO A CA 1
ATOM 4019 C C . PRO A 1 511 ? 6.083 21.504 35.157 1.00 37.03 511 PRO A C 1
ATOM 4021 O O . PRO A 1 511 ? 5.803 20.454 35.732 1.00 37.03 511 PRO A O 1
ATOM 4024 N N . ILE A 1 512 ? 6.246 21.606 33.837 1.00 43.88 512 ILE A N 1
ATOM 4025 C CA . ILE A 1 512 ? 6.429 20.451 32.955 1.00 43.88 512 ILE A CA 1
ATOM 4026 C C . ILE A 1 512 ? 7.684 19.748 33.479 1.00 43.88 512 ILE A C 1
ATOM 4028 O O . ILE A 1 512 ? 8.805 20.061 33.087 1.00 43.88 512 ILE A O 1
ATOM 4032 N N . GLU A 1 513 ? 7.522 18.905 34.495 1.00 40.38 513 GLU A N 1
ATOM 4033 C CA . GLU A 1 513 ? 8.568 18.017 34.939 1.00 40.38 513 GLU A CA 1
ATOM 4034 C C . GLU A 1 513 ? 8.695 17.056 33.773 1.00 40.38 513 GLU A C 1
ATOM 4036 O O . GLU A 1 513 ? 7.729 16.385 33.414 1.00 40.38 513 GLU A O 1
ATOM 4041 N N . ASP A 1 514 ? 9.842 17.157 33.114 1.00 41.09 514 ASP A N 1
ATOM 4042 C CA . ASP A 1 514 ? 10.232 16.581 31.835 1.00 41.09 514 ASP A CA 1
ATOM 4043 C C . ASP A 1 514 ? 10.095 15.039 31.879 1.00 41.09 514 ASP A C 1
ATOM 4045 O O . ASP A 1 514 ? 11.075 14.301 31.812 1.00 41.09 514 ASP A O 1
ATOM 4049 N N . GLN A 1 515 ? 8.876 14.498 31.993 1.00 42.91 515 GLN A N 1
ATOM 4050 C CA . GLN A 1 515 ? 8.554 13.118 31.639 1.00 42.91 515 GLN A CA 1
ATOM 4051 C C . GLN A 1 515 ? 8.524 13.035 30.113 1.00 42.91 515 GLN A C 1
ATOM 4053 O O . GLN A 1 515 ? 7.539 12.648 29.490 1.00 42.91 515 GLN A O 1
ATOM 4058 N N . LYS A 1 516 ? 9.650 13.421 29.502 1.00 51.47 516 LYS A N 1
ATOM 4059 C CA . LYS A 1 516 ? 10.002 13.011 28.154 1.00 51.47 516 LYS A CA 1
ATOM 4060 C C . LYS A 1 516 ? 9.871 11.502 28.120 1.00 51.47 516 LYS A C 1
ATOM 4062 O O . LYS A 1 516 ? 10.359 10.812 29.021 1.00 51.47 516 LYS A O 1
ATOM 4067 N N . CYS A 1 517 ? 9.198 11.011 27.089 1.00 53.22 517 CYS A N 1
ATOM 4068 C CA . CYS A 1 517 ? 9.138 9.596 26.778 1.00 53.22 517 CYS A CA 1
ATOM 4069 C C . CYS A 1 517 ? 10.555 9.035 26.871 1.00 53.22 517 CYS A C 1
ATOM 4071 O O . CYS A 1 517 ? 11.451 9.459 26.136 1.00 53.22 517 CYS A O 1
ATOM 4073 N N . ARG A 1 518 ? 10.799 8.186 27.876 1.00 44.72 518 ARG A N 1
ATOM 4074 C CA . ARG A 1 518 ? 12.139 7.661 28.120 1.00 44.72 518 ARG A CA 1
ATOM 4075 C C . ARG A 1 518 ? 12.456 6.739 26.955 1.00 44.72 518 ARG A C 1
ATOM 4077 O O . ARG A 1 518 ? 11.938 5.630 26.897 1.00 44.72 518 ARG A O 1
ATOM 4084 N N . ILE A 1 519 ? 13.311 7.195 26.046 1.00 44.50 519 ILE A N 1
ATOM 4085 C CA . ILE A 1 519 ? 13.921 6.328 25.041 1.00 44.50 519 ILE A CA 1
ATOM 4086 C C . ILE A 1 519 ? 14.680 5.255 25.828 1.00 44.50 519 ILE A C 1
ATOM 4088 O O . ILE A 1 519 ? 15.621 5.570 26.564 1.00 44.50 519 ILE A O 1
ATOM 4092 N N . ALA A 1 520 ? 14.240 4.001 25.745 1.00 40.09 520 ALA A N 1
ATOM 4093 C CA . ALA A 1 520 ? 14.946 2.899 26.380 1.00 40.09 520 ALA A CA 1
ATOM 4094 C C . ALA A 1 520 ? 16.317 2.767 25.702 1.00 40.09 520 ALA A C 1
ATOM 4096 O O . ALA A 1 520 ? 16.423 2.366 24.551 1.00 40.09 520 ALA A O 1
ATOM 4097 N N . LEU A 1 521 ? 17.380 3.151 26.412 1.00 41.16 521 LEU A N 1
ATOM 4098 C CA . LEU A 1 521 ? 18.735 3.281 25.862 1.00 41.16 521 LEU A CA 1
ATOM 4099 C C . LEU A 1 521 ? 19.482 1.942 25.741 1.00 41.16 521 LEU A C 1
ATOM 4101 O O . LEU A 1 521 ? 20.706 1.916 25.638 1.00 41.16 521 LEU A O 1
ATOM 4105 N N . VAL A 1 522 ? 18.772 0.817 25.794 1.00 40.50 522 VAL A N 1
ATOM 4106 C CA . VAL A 1 522 ? 19.386 -0.511 25.734 1.00 40.50 522 VAL A CA 1
ATOM 4107 C C . VAL A 1 522 ? 19.118 -1.102 24.359 1.00 40.50 522 VAL A C 1
ATOM 4109 O O . VAL A 1 522 ? 18.287 -1.983 24.207 1.00 40.50 522 VAL A O 1
ATOM 4112 N N . SER A 1 523 ? 19.831 -0.606 23.348 1.00 45.12 523 SER A N 1
ATOM 4113 C CA . SER A 1 523 ? 19.916 -1.321 22.073 1.00 45.12 523 SER A CA 1
ATOM 4114 C C . SER A 1 523 ? 20.755 -2.587 22.279 1.00 45.12 523 SER A C 1
ATOM 4116 O O . SER A 1 523 ? 21.853 -2.507 22.858 1.00 45.12 523 SER A O 1
ATOM 4118 N N . ASP A 1 524 ? 20.301 -3.724 21.754 1.00 42.62 524 ASP A N 1
ATOM 4119 C CA . ASP A 1 524 ? 21.039 -4.998 21.702 1.00 42.62 524 ASP A CA 1
ATOM 4120 C C . ASP A 1 524 ? 22.395 -4.876 20.991 1.00 42.62 524 ASP A C 1
ATOM 4122 O O . ASP A 1 524 ? 23.317 -5.656 21.236 1.00 42.62 524 ASP A O 1
ATOM 4126 N N . ILE A 1 525 ? 22.579 -3.806 20.213 1.00 44.50 525 ILE A N 1
ATOM 4127 C CA . ILE A 1 525 ? 23.864 -3.340 19.680 1.00 44.50 525 ILE A CA 1
ATOM 4128 C C . ILE A 1 525 ? 24.937 -3.289 20.784 1.00 44.50 525 ILE A C 1
ATOM 4130 O O . ILE A 1 525 ? 26.071 -3.718 20.571 1.00 44.50 525 ILE A O 1
ATOM 4134 N N . THR A 1 526 ? 24.586 -2.856 21.998 1.00 45.44 526 THR A N 1
ATOM 4135 C CA . THR A 1 526 ? 25.509 -2.799 23.144 1.00 45.44 526 THR A CA 1
ATOM 4136 C C . THR A 1 526 ? 25.919 -4.196 23.621 1.00 45.44 526 THR A C 1
ATOM 4138 O O . THR A 1 526 ? 27.080 -4.405 23.975 1.00 45.44 526 THR A O 1
ATOM 4141 N N . GLN A 1 527 ? 25.004 -5.174 23.584 1.00 41.25 527 GLN A N 1
ATOM 4142 C CA . GLN A 1 527 ? 25.297 -6.569 23.932 1.00 41.25 527 GLN A CA 1
ATOM 4143 C C . GLN A 1 527 ? 26.123 -7.267 22.844 1.00 41.25 527 GLN A C 1
ATOM 4145 O O . GLN A 1 527 ? 27.071 -7.989 23.155 1.00 41.25 527 GLN A O 1
ATOM 4150 N N . VAL A 1 528 ? 25.834 -7.008 21.567 1.00 44.62 528 VAL A N 1
ATOM 4151 C CA . VAL A 1 528 ? 26.613 -7.540 20.439 1.00 44.62 528 VAL A CA 1
ATOM 4152 C C . VAL A 1 528 ? 28.036 -6.979 20.460 1.00 44.62 528 VAL A C 1
ATOM 4154 O O . VAL A 1 528 ? 28.998 -7.745 20.368 1.00 44.62 528 VAL A O 1
ATOM 4157 N N . PHE A 1 529 ? 28.207 -5.669 20.678 1.00 48.56 529 PHE A N 1
ATOM 4158 C CA . PHE A 1 529 ? 29.536 -5.074 20.850 1.00 48.56 529 PHE A CA 1
ATOM 4159 C C . PHE A 1 529 ? 30.260 -5.606 22.094 1.00 48.56 529 PHE A C 1
ATOM 4161 O O . PHE A 1 529 ? 31.474 -5.812 22.040 1.00 48.56 529 PHE A O 1
ATOM 4168 N N . TYR A 1 530 ? 29.539 -5.903 23.179 1.00 46.59 530 TYR A N 1
ATOM 4169 C CA . TYR A 1 530 ? 30.096 -6.549 24.369 1.00 46.59 530 TYR A CA 1
ATOM 4170 C C . TYR A 1 530 ? 30.622 -7.962 24.066 1.00 46.59 530 TYR A C 1
ATOM 4172 O O . TYR A 1 530 ? 31.767 -8.277 24.398 1.00 46.59 530 TYR A O 1
ATOM 4180 N N . ILE A 1 531 ? 29.843 -8.797 23.369 1.00 47.88 531 ILE A N 1
ATOM 4181 C CA . ILE A 1 531 ? 30.246 -10.160 22.988 1.00 47.88 531 ILE A CA 1
ATOM 4182 C C . ILE A 1 531 ? 31.449 -10.120 22.038 1.00 47.88 531 ILE A C 1
ATOM 4184 O O . ILE A 1 531 ? 32.431 -10.834 22.257 1.00 47.88 531 ILE A O 1
ATOM 4188 N N . VAL A 1 532 ? 31.423 -9.248 21.025 1.00 49.88 532 VAL A N 1
ATOM 4189 C CA . VAL A 1 532 ? 32.542 -9.078 20.084 1.00 49.88 532 VAL A CA 1
ATOM 4190 C C . VAL A 1 532 ? 33.810 -8.624 20.819 1.00 49.88 532 VAL A C 1
ATOM 4192 O O . VAL A 1 532 ? 34.880 -9.192 20.598 1.00 49.88 532 VAL A O 1
ATOM 4195 N N . ALA A 1 533 ? 33.710 -7.669 21.747 1.00 49.16 533 ALA A N 1
ATOM 4196 C CA . ALA A 1 533 ? 34.845 -7.189 22.536 1.00 49.16 533 ALA A CA 1
ATOM 4197 C C . ALA A 1 533 ? 35.443 -8.272 23.454 1.00 49.16 533 ALA A C 1
ATOM 4199 O O . ALA A 1 533 ? 36.670 -8.380 23.563 1.00 49.16 533 ALA A O 1
ATOM 4200 N N . VAL A 1 534 ? 34.603 -9.103 24.082 1.00 51.22 534 VAL A N 1
ATOM 4201 C CA . VAL A 1 534 ? 35.035 -10.248 24.904 1.00 51.22 534 VAL A CA 1
ATOM 4202 C C . VAL A 1 534 ? 35.727 -11.314 24.049 1.00 51.22 534 VAL A C 1
ATOM 4204 O O . VAL A 1 534 ? 36.814 -11.769 24.409 1.00 51.22 534 VAL A O 1
ATOM 4207 N N . VAL A 1 535 ? 35.160 -11.672 22.891 1.00 52.28 535 VAL A N 1
ATOM 4208 C CA . VAL A 1 535 ? 35.742 -12.674 21.978 1.00 52.28 535 VAL A CA 1
ATOM 4209 C C . VAL A 1 535 ? 37.084 -12.200 21.417 1.00 52.28 535 VAL A C 1
ATOM 4211 O O . VAL A 1 535 ? 38.055 -12.960 21.418 1.00 52.28 535 VAL A O 1
ATOM 4214 N N . VAL A 1 536 ? 37.183 -10.933 21.000 1.00 53.69 536 VAL A N 1
ATOM 4215 C CA . VAL A 1 536 ? 38.435 -10.352 20.487 1.00 53.69 536 VAL A CA 1
ATOM 4216 C C . VAL A 1 536 ? 39.498 -10.283 21.585 1.00 53.69 536 VAL A C 1
ATOM 4218 O O . VAL A 1 536 ? 40.652 -10.642 21.344 1.00 53.69 536 VAL A O 1
ATOM 4221 N N . SER A 1 537 ? 39.118 -9.913 22.811 1.00 50.53 537 SER A N 1
ATOM 4222 C CA . SER A 1 537 ? 40.034 -9.870 23.959 1.00 50.53 537 SER A CA 1
ATOM 4223 C C . SER A 1 537 ? 40.555 -11.260 24.329 1.00 50.53 537 SER A C 1
ATOM 4225 O O . SER A 1 537 ? 41.747 -11.429 24.594 1.00 50.53 537 SER A O 1
ATOM 4227 N N . PHE A 1 538 ? 39.693 -12.277 24.279 1.00 52.22 538 PHE A N 1
ATOM 4228 C CA . PHE A 1 538 ? 40.074 -13.665 24.526 1.00 52.22 538 PHE A CA 1
ATOM 4229 C C . PHE A 1 538 ? 41.001 -14.214 23.430 1.00 52.22 538 PHE A C 1
ATOM 4231 O O . PHE A 1 538 ? 42.024 -14.827 23.736 1.00 52.22 538 PHE A O 1
ATOM 4238 N N . ALA A 1 539 ? 40.713 -13.934 22.155 1.00 51.84 539 ALA A N 1
ATOM 4239 C CA . ALA A 1 539 ? 41.556 -14.338 21.029 1.00 51.84 539 ALA A CA 1
ATOM 4240 C C . ALA A 1 539 ? 42.954 -13.693 21.083 1.00 51.84 539 ALA A C 1
ATOM 4242 O O . ALA A 1 539 ? 43.963 -14.367 20.854 1.00 51.84 539 ALA A O 1
ATOM 4243 N N . LEU A 1 540 ? 43.031 -12.411 21.454 1.00 52.78 540 LEU A N 1
ATOM 4244 C CA . LEU A 1 540 ? 44.298 -11.704 21.650 1.00 52.78 540 LEU A CA 1
ATOM 4245 C C . LEU A 1 540 ? 45.082 -12.263 22.846 1.00 52.78 540 LEU A C 1
ATOM 4247 O O . LEU A 1 540 ? 46.294 -12.463 22.741 1.00 52.78 540 LEU A O 1
ATOM 4251 N N . ALA A 1 541 ? 44.413 -12.593 23.955 1.00 49.16 541 ALA A N 1
ATOM 4252 C CA . ALA A 1 541 ? 45.052 -13.210 25.119 1.00 49.16 541 ALA A CA 1
ATOM 4253 C C . ALA A 1 541 ? 45.653 -14.589 24.785 1.00 49.16 541 ALA A C 1
ATOM 4255 O O . ALA A 1 541 ? 46.813 -14.859 25.107 1.00 49.16 541 ALA A O 1
ATOM 4256 N N . VAL A 1 542 ? 44.907 -15.434 24.065 1.00 50.28 542 VAL A N 1
ATOM 4257 C CA . VAL A 1 542 ? 45.374 -16.759 23.625 1.00 50.28 542 VAL A CA 1
ATOM 4258 C C . VAL A 1 542 ? 46.541 -16.637 22.641 1.00 50.28 542 VAL A C 1
ATOM 4260 O O . VAL A 1 542 ? 47.553 -17.322 22.804 1.00 50.28 542 VAL A O 1
ATOM 4263 N N . GLY A 1 543 ? 46.450 -15.725 21.666 1.00 50.62 543 GLY A N 1
ATOM 4264 C CA . GLY A 1 543 ? 47.527 -15.467 20.706 1.00 50.62 543 GLY A CA 1
ATOM 4265 C C . GLY A 1 543 ? 48.825 -15.019 21.384 1.00 50.62 543 GLY A C 1
ATOM 4266 O O . GLY A 1 543 ? 49.906 -15.493 21.036 1.00 50.62 543 GLY A O 1
ATOM 4267 N N . THR A 1 544 ? 48.721 -14.181 22.417 1.00 52.44 544 THR A N 1
ATOM 4268 C CA . THR A 1 544 ? 49.886 -13.697 23.175 1.00 52.44 544 THR A CA 1
ATOM 4269 C C . THR A 1 544 ? 50.520 -14.817 24.015 1.00 52.44 544 THR A C 1
ATOM 4271 O O . THR A 1 544 ? 51.743 -14.966 24.020 1.00 52.44 544 THR A O 1
ATOM 4274 N N . CYS A 1 545 ? 49.714 -15.681 24.646 1.00 43.28 545 CYS A N 1
ATOM 4275 C CA . CYS A 1 545 ? 50.204 -16.854 25.386 1.00 43.28 545 CYS A CA 1
ATOM 4276 C C . CYS A 1 545 ? 50.909 -17.890 24.491 1.00 43.28 545 CYS A C 1
ATOM 4278 O O . CYS A 1 545 ? 51.912 -18.481 24.903 1.00 43.28 545 CYS A O 1
ATOM 4280 N N . MET A 1 546 ? 50.424 -18.104 23.264 1.00 46.81 546 MET A N 1
ATOM 4281 C CA . MET A 1 546 ? 51.041 -19.045 22.320 1.00 46.81 546 MET A CA 1
ATOM 4282 C C . MET A 1 546 ? 52.408 -18.565 21.818 1.00 46.81 546 MET A C 1
ATOM 4284 O O . MET A 1 546 ? 53.318 -19.379 21.664 1.00 46.81 546 MET A O 1
ATOM 4288 N N . VAL A 1 547 ? 52.585 -17.255 21.620 1.00 50.03 547 VAL A N 1
ATOM 4289 C CA . VAL A 1 547 ? 53.866 -16.666 21.189 1.00 50.03 547 VAL A CA 1
ATOM 4290 C C . VAL A 1 547 ? 54.935 -16.764 22.285 1.00 50.03 547 VAL A C 1
ATOM 4292 O O . VAL A 1 547 ? 56.103 -16.976 21.976 1.00 50.03 547 VAL A O 1
ATOM 4295 N N . VAL A 1 548 ? 54.546 -16.685 23.561 1.00 48.53 548 VAL A N 1
ATOM 4296 C CA . VAL A 1 548 ? 55.476 -16.807 24.701 1.00 48.53 548 VAL A CA 1
ATOM 4297 C C . VAL A 1 548 ? 55.883 -18.263 24.981 1.00 48.53 548 VAL A C 1
ATOM 4299 O O . VAL A 1 548 ? 56.961 -18.508 25.515 1.00 48.53 548 VAL A O 1
ATOM 4302 N N . SER A 1 549 ? 55.068 -19.247 24.588 1.00 44.12 549 SER A N 1
ATOM 4303 C CA . SER A 1 549 ? 55.276 -20.659 24.957 1.00 44.12 549 SER A CA 1
ATOM 4304 C C . SER A 1 549 ? 56.131 -21.472 23.967 1.00 44.12 549 SER A C 1
ATOM 4306 O O . SER A 1 549 ? 56.380 -22.651 24.215 1.00 44.12 549 SER A O 1
ATOM 4308 N N . LEU A 1 550 ? 56.571 -20.888 22.843 1.00 43.75 550 LEU A N 1
ATOM 4309 C CA . LEU A 1 550 ? 57.192 -21.627 21.728 1.00 43.75 550 LEU A CA 1
ATOM 4310 C C . LEU A 1 550 ? 58.705 -21.414 21.521 1.00 43.75 550 LEU A C 1
ATOM 4312 O O . LEU A 1 550 ? 59.244 -21.923 20.540 1.00 43.75 550 LEU A O 1
ATOM 4316 N N . GLU A 1 551 ? 59.426 -20.772 22.445 1.00 45.34 551 GLU A N 1
ATOM 4317 C CA . GLU A 1 551 ? 60.897 -20.677 22.366 1.00 45.34 551 GLU A CA 1
ATOM 4318 C C . GLU A 1 551 ? 61.605 -21.251 23.608 1.00 45.34 551 GLU A C 1
ATOM 4320 O O . GLU A 1 551 ? 61.853 -20.531 24.576 1.00 45.34 551 GLU A O 1
ATOM 4325 N N . PRO A 1 552 ? 62.022 -22.532 23.593 1.00 44.38 552 PRO A N 1
ATOM 4326 C CA . PRO A 1 552 ? 63.055 -23.011 24.492 1.00 44.38 552 PRO A CA 1
ATOM 4327 C C . PRO A 1 552 ? 64.430 -22.739 23.864 1.00 44.38 552 PRO A C 1
ATOM 4329 O O . PRO A 1 552 ? 64.905 -23.497 23.020 1.00 44.38 552 PRO A O 1
ATOM 4332 N N . GLY A 1 553 ? 65.076 -21.658 24.311 1.00 50.84 553 GLY A N 1
ATOM 4333 C CA . GLY A 1 553 ? 66.531 -21.501 24.229 1.00 50.84 553 GLY A CA 1
ATOM 4334 C C . GLY A 1 553 ? 67.042 -20.297 23.434 1.00 50.84 553 GLY A C 1
ATOM 4335 O O . GLY A 1 553 ? 67.297 -20.402 22.241 1.00 50.84 553 GLY A O 1
ATOM 4336 N N . SER A 1 554 ? 67.319 -19.184 24.124 1.00 42.34 554 SER A N 1
ATOM 4337 C CA . SER A 1 554 ? 68.585 -18.439 23.973 1.00 42.34 554 SER A CA 1
ATOM 4338 C C . SER A 1 554 ? 68.734 -17.368 25.072 1.00 42.34 554 SER A C 1
ATOM 4340 O O . SER A 1 554 ? 67.951 -16.426 25.189 1.00 42.34 554 SER A O 1
ATOM 4342 N N . ASP A 1 555 ? 69.778 -17.510 25.887 1.00 49.50 555 ASP A N 1
ATOM 4343 C CA . ASP A 1 555 ? 69.969 -16.832 27.180 1.00 49.50 555 ASP A CA 1
ATOM 4344 C C . ASP A 1 555 ? 70.439 -15.362 27.146 1.00 49.50 555 ASP A C 1
ATOM 4346 O O . ASP A 1 555 ? 70.903 -14.848 28.160 1.00 49.50 555 ASP A O 1
ATOM 4350 N N . GLN A 1 556 ? 70.333 -14.614 26.040 1.00 44.25 556 GLN A N 1
ATOM 4351 C CA . GLN A 1 556 ? 70.849 -13.223 26.020 1.00 44.25 556 GLN A CA 1
ATOM 4352 C C . GLN A 1 556 ? 69.919 -12.148 25.439 1.00 44.25 556 GLN A C 1
ATOM 4354 O O . GLN A 1 556 ? 70.273 -10.971 25.440 1.00 44.25 556 GLN A O 1
ATOM 4359 N N . GLY A 1 557 ? 68.692 -12.498 25.040 1.00 44.22 557 GLY A N 1
ATOM 4360 C CA . GLY A 1 557 ? 67.662 -11.528 24.622 1.00 44.22 557 GLY A CA 1
ATOM 4361 C C . GLY A 1 557 ? 66.469 -11.394 25.576 1.00 44.22 557 GLY A C 1
ATOM 4362 O O . GLY A 1 557 ? 65.600 -10.546 25.358 1.00 44.22 557 GLY A O 1
ATOM 4363 N N . CYS A 1 558 ? 66.406 -12.227 26.621 1.00 40.88 558 CYS A N 1
ATOM 4364 C CA . CYS A 1 558 ? 65.154 -12.516 27.316 1.00 40.88 558 CYS A CA 1
ATOM 4365 C C . CYS A 1 558 ? 64.655 -11.354 28.192 1.00 40.88 558 CYS A C 1
ATOM 4367 O O . CYS A 1 558 ? 63.474 -11.037 28.141 1.00 40.88 558 CYS A O 1
ATOM 4369 N N . ALA A 1 559 ? 65.506 -10.631 28.926 1.00 41.16 559 ALA A N 1
ATOM 4370 C CA . ALA A 1 559 ? 65.019 -9.619 29.878 1.00 41.16 559 ALA A CA 1
ATOM 4371 C C . ALA A 1 559 ? 64.339 -8.405 29.204 1.00 41.16 559 ALA A C 1
ATOM 4373 O O . ALA A 1 559 ? 63.273 -7.974 29.632 1.00 41.16 559 ALA A O 1
ATOM 4374 N N . SER A 1 560 ? 64.901 -7.882 28.107 1.00 43.91 560 SER A N 1
ATOM 4375 C CA . SER A 1 560 ? 64.328 -6.725 27.397 1.00 43.91 560 SER A CA 1
ATOM 4376 C C . SER A 1 560 ? 63.078 -7.093 26.588 1.00 43.91 560 SER A C 1
ATOM 4378 O O . SER A 1 560 ? 62.129 -6.313 26.555 1.00 43.91 560 SER A O 1
ATOM 4380 N N . ARG A 1 561 ? 63.037 -8.289 25.983 1.00 46.16 561 ARG A N 1
ATOM 4381 C CA . ARG A 1 561 ? 61.902 -8.733 25.156 1.00 46.16 561 ARG A CA 1
ATOM 4382 C C . ARG A 1 561 ? 60.743 -9.298 25.981 1.00 46.16 561 ARG A C 1
ATOM 4384 O O . ARG A 1 561 ? 59.594 -9.041 25.637 1.00 46.16 561 ARG A O 1
ATOM 4391 N N . THR A 1 562 ? 61.027 -9.957 27.107 1.00 46.53 562 THR A N 1
ATOM 4392 C CA . THR A 1 562 ? 59.994 -10.394 28.067 1.00 46.53 562 THR A CA 1
ATOM 4393 C C . THR A 1 562 ? 59.368 -9.190 28.769 1.00 46.53 562 THR A C 1
ATOM 4395 O O . THR A 1 562 ? 58.154 -9.156 28.927 1.00 46.53 562 THR A O 1
ATOM 4398 N N . CYS A 1 563 ? 60.147 -8.145 29.089 1.00 43.88 563 CYS A N 1
ATOM 4399 C CA . CYS A 1 563 ? 59.589 -6.873 29.562 1.00 43.88 563 CYS A CA 1
ATOM 4400 C C . CYS A 1 563 ? 58.675 -6.217 28.519 1.00 43.88 563 CYS A C 1
ATOM 4402 O O . CYS A 1 563 ? 57.586 -5.789 28.876 1.00 43.88 563 CYS A O 1
ATOM 4404 N N . CYS A 1 564 ? 59.052 -6.174 27.236 1.00 46.03 564 CYS A N 1
ATOM 4405 C CA . CYS A 1 564 ? 58.167 -5.645 26.191 1.00 46.03 564 CYS A CA 1
ATOM 4406 C C . CYS A 1 564 ? 56.883 -6.477 26.021 1.00 46.03 564 CYS A C 1
ATOM 4408 O O . CYS A 1 564 ? 55.815 -5.896 25.854 1.00 46.03 564 CYS A O 1
ATOM 4410 N N . GLY A 1 565 ? 56.963 -7.810 26.115 1.00 49.31 565 GLY A N 1
ATOM 4411 C CA . GLY A 1 565 ? 55.793 -8.695 26.073 1.00 49.31 565 GLY A CA 1
ATOM 4412 C C . GLY A 1 565 ? 54.871 -8.533 27.285 1.00 49.31 565 GLY A C 1
ATOM 4413 O O . GLY A 1 565 ? 53.656 -8.445 27.127 1.00 49.31 565 GLY A O 1
ATOM 4414 N N . LEU A 1 566 ? 55.435 -8.410 28.490 1.00 49.75 566 LEU A N 1
ATOM 4415 C CA . LEU A 1 566 ? 54.678 -8.154 29.719 1.00 49.75 566 LEU A CA 1
ATOM 4416 C C . LEU A 1 566 ? 54.052 -6.758 29.726 1.00 49.75 566 LEU A C 1
ATOM 4418 O O . LEU A 1 566 ? 52.902 -6.624 30.123 1.00 49.75 566 LEU A O 1
ATOM 4422 N N . ILE A 1 567 ? 54.757 -5.735 29.232 1.00 51.69 567 ILE A N 1
ATOM 4423 C CA . ILE A 1 567 ? 54.223 -4.374 29.082 1.00 51.69 567 ILE A CA 1
ATOM 4424 C C . ILE A 1 567 ? 53.092 -4.356 28.047 1.00 51.69 567 ILE A C 1
ATOM 4426 O O . ILE A 1 567 ? 52.047 -3.777 28.319 1.00 51.69 567 ILE A O 1
ATOM 4430 N N . ALA A 1 568 ? 53.242 -5.031 26.903 1.00 51.22 568 ALA A N 1
ATOM 4431 C CA . ALA A 1 568 ? 52.176 -5.143 25.905 1.00 51.22 568 ALA A CA 1
ATOM 4432 C C . ALA A 1 568 ? 50.950 -5.894 26.453 1.00 51.22 568 ALA A C 1
ATOM 4434 O O . ALA A 1 568 ? 49.819 -5.466 26.240 1.00 51.22 568 ALA A O 1
ATOM 4435 N N . THR A 1 569 ? 51.173 -6.963 27.224 1.00 51.69 569 THR A N 1
ATOM 4436 C CA . THR A 1 569 ? 50.099 -7.723 27.882 1.00 51.69 569 THR A CA 1
ATOM 4437 C C . THR A 1 569 ? 49.407 -6.878 28.951 1.00 51.69 569 THR A C 1
ATOM 4439 O O . THR A 1 569 ? 48.183 -6.850 29.015 1.00 51.69 569 THR A O 1
ATOM 4442 N N . PHE A 1 570 ? 50.164 -6.128 29.753 1.00 54.22 570 PHE A N 1
ATOM 4443 C CA . PHE A 1 570 ? 49.621 -5.233 30.772 1.00 54.22 570 PHE A CA 1
ATOM 4444 C C . PHE A 1 570 ? 48.839 -4.070 30.153 1.00 54.22 570 PHE A C 1
ATOM 4446 O O . PHE A 1 570 ? 47.767 -3.739 30.642 1.00 54.22 570 PHE A O 1
ATOM 4453 N N . ILE A 1 571 ? 49.320 -3.490 29.048 1.00 54.59 571 ILE A N 1
ATOM 4454 C CA . ILE A 1 571 ? 48.600 -2.456 28.292 1.00 54.59 571 ILE A CA 1
ATOM 4455 C C . ILE A 1 571 ? 47.312 -3.033 27.697 1.00 54.59 571 ILE A C 1
ATOM 4457 O O . ILE A 1 571 ? 46.272 -2.394 27.809 1.00 54.59 571 ILE A O 1
ATOM 4461 N N . ALA A 1 572 ? 47.336 -4.241 27.128 1.00 53.16 572 ALA A N 1
ATOM 4462 C CA . ALA A 1 572 ? 46.131 -4.896 26.617 1.00 53.16 572 ALA A CA 1
ATOM 4463 C C . ALA A 1 572 ? 45.100 -5.146 27.732 1.00 53.16 572 ALA A C 1
ATOM 4465 O O . ALA A 1 572 ? 43.933 -4.797 27.572 1.00 53.16 572 ALA A O 1
ATOM 4466 N N . TRP A 1 573 ? 45.535 -5.652 28.890 1.00 53.09 573 TRP A N 1
ATOM 4467 C CA . TRP A 1 573 ? 44.669 -5.862 30.055 1.00 53.09 573 TRP A CA 1
ATOM 4468 C C . TRP A 1 573 ? 44.151 -4.554 30.659 1.00 53.09 573 TRP A C 1
ATOM 4470 O O . TRP A 1 573 ? 42.973 -4.468 30.987 1.00 53.09 573 TRP A O 1
ATOM 4480 N N . ALA A 1 574 ? 44.984 -3.518 30.769 1.00 50.66 574 ALA A N 1
ATOM 4481 C CA . ALA A 1 574 ? 44.575 -2.205 31.262 1.00 50.66 574 ALA A CA 1
ATOM 4482 C C . ALA A 1 574 ? 43.604 -1.507 30.297 1.00 50.66 574 ALA A C 1
ATOM 4484 O O . ALA A 1 574 ? 42.672 -0.847 30.745 1.00 50.66 574 ALA A O 1
ATOM 4485 N N . THR A 1 575 ? 43.778 -1.690 28.985 1.00 53.78 575 THR A N 1
ATOM 4486 C CA . THR A 1 575 ? 42.861 -1.156 27.965 1.00 53.78 575 THR A CA 1
ATOM 4487 C C . THR A 1 575 ? 41.533 -1.910 27.987 1.00 53.78 575 THR A C 1
ATOM 4489 O O . THR A 1 575 ? 40.485 -1.277 27.988 1.00 53.78 575 THR A O 1
ATOM 4492 N N . ALA A 1 576 ? 41.555 -3.243 28.098 1.00 51.28 576 ALA A N 1
ATOM 4493 C CA . ALA A 1 576 ? 40.345 -4.047 28.266 1.00 51.28 576 ALA A CA 1
ATOM 4494 C C . ALA A 1 576 ? 39.605 -3.698 29.570 1.00 51.28 576 ALA A C 1
ATOM 4496 O O . ALA A 1 576 ? 38.388 -3.548 29.562 1.00 51.28 576 ALA A O 1
ATOM 4497 N N . ALA A 1 577 ? 40.333 -3.492 30.672 1.00 49.72 577 ALA A N 1
ATOM 4498 C CA . ALA A 1 577 ? 39.770 -3.060 31.948 1.00 49.72 577 ALA A CA 1
ATOM 4499 C C . ALA A 1 577 ? 39.203 -1.634 31.887 1.00 49.72 577 ALA A C 1
ATOM 4501 O O . ALA A 1 577 ? 38.164 -1.381 32.482 1.00 49.72 577 ALA A O 1
ATOM 4502 N N . LEU A 1 578 ? 39.839 -0.713 31.154 1.00 49.69 578 LEU A N 1
ATOM 4503 C CA . LEU A 1 578 ? 39.338 0.646 30.938 1.00 49.69 578 LEU A CA 1
ATOM 4504 C C . LEU A 1 578 ? 38.089 0.653 30.045 1.00 49.69 578 LEU A C 1
ATOM 4506 O O . LEU A 1 578 ? 37.150 1.378 30.345 1.00 49.69 578 LEU A O 1
ATOM 4510 N N . ILE A 1 579 ? 38.046 -0.180 29.000 1.00 52.91 579 ILE A N 1
ATOM 4511 C CA . ILE A 1 579 ? 36.852 -0.379 28.163 1.00 52.91 579 ILE A CA 1
ATOM 4512 C C . ILE A 1 579 ? 35.717 -0.976 29.002 1.00 52.91 579 ILE A C 1
ATOM 4514 O O . ILE A 1 579 ? 34.605 -0.467 28.943 1.00 52.91 579 ILE A O 1
ATOM 4518 N N . LEU A 1 580 ? 35.998 -1.985 29.837 1.00 47.59 580 LEU A N 1
ATOM 4519 C CA . LEU A 1 580 ? 35.038 -2.547 30.796 1.00 47.59 580 LEU A CA 1
ATOM 4520 C C . LEU A 1 580 ? 34.555 -1.497 31.802 1.00 47.59 580 LEU A C 1
ATOM 4522 O O . LEU A 1 580 ? 33.366 -1.437 32.081 1.00 47.59 580 LEU A O 1
ATOM 4526 N N . LEU A 1 581 ? 35.448 -0.653 32.324 1.00 46.00 581 LEU A N 1
ATOM 4527 C CA . LEU A 1 581 ? 35.109 0.402 33.279 1.00 46.00 581 LEU A CA 1
ATOM 4528 C C . LEU A 1 581 ? 34.248 1.493 32.625 1.00 46.00 581 LEU A C 1
ATOM 4530 O O . LEU A 1 581 ? 33.257 1.907 33.208 1.00 46.00 581 LEU A O 1
ATOM 4534 N N . ILE A 1 582 ? 34.580 1.924 31.407 1.00 49.91 582 ILE A N 1
ATOM 4535 C CA . ILE A 1 582 ? 33.792 2.897 30.635 1.00 49.91 582 ILE A CA 1
ATOM 4536 C C . ILE A 1 582 ? 32.425 2.297 30.271 1.00 49.91 582 ILE A C 1
ATOM 4538 O O . ILE A 1 582 ? 31.407 2.948 30.478 1.00 49.91 582 ILE A O 1
ATOM 4542 N N . ALA A 1 583 ? 32.378 1.037 29.830 1.00 47.44 583 ALA A N 1
ATOM 4543 C CA . ALA A 1 583 ? 31.136 0.323 29.524 1.00 47.44 583 ALA A CA 1
ATOM 4544 C C . ALA A 1 583 ? 30.267 0.043 30.765 1.00 47.44 583 ALA A C 1
ATOM 4546 O O . ALA A 1 583 ? 29.055 -0.066 30.636 1.00 47.44 583 ALA A O 1
ATOM 4547 N N . LEU A 1 584 ? 30.862 -0.053 31.960 1.00 42.97 584 LEU A N 1
ATOM 4548 C CA . LEU A 1 584 ? 30.144 -0.172 33.235 1.00 42.97 584 LEU A CA 1
ATOM 4549 C C . LEU A 1 584 ? 29.697 1.186 33.793 1.00 42.97 584 LEU A C 1
ATOM 4551 O O . LEU A 1 584 ? 28.676 1.245 34.469 1.00 42.97 584 LEU A O 1
ATOM 4555 N N . ILE A 1 585 ? 30.436 2.268 33.528 1.00 42.84 585 ILE A N 1
ATOM 4556 C CA . ILE A 1 585 ? 30.128 3.618 34.031 1.00 42.84 585 ILE A CA 1
ATOM 4557 C C . ILE A 1 585 ? 29.081 4.327 33.159 1.00 42.84 585 ILE A C 1
ATOM 4559 O O . ILE A 1 585 ? 28.237 5.025 33.712 1.00 42.84 585 ILE A O 1
ATOM 4563 N N . ILE A 1 586 ? 29.080 4.125 31.834 1.00 44.75 586 ILE A N 1
ATOM 4564 C CA . ILE A 1 586 ? 28.121 4.772 30.915 1.00 44.75 586 ILE A CA 1
ATOM 4565 C C . ILE A 1 586 ? 26.648 4.456 31.263 1.00 44.75 586 ILE A C 1
ATOM 4567 O O . ILE A 1 586 ? 25.854 5.394 31.292 1.00 44.75 586 ILE A O 1
ATOM 4571 N N . PRO A 1 587 ? 26.256 3.211 31.611 1.00 38.06 587 PRO A N 1
ATOM 4572 C CA . PRO A 1 587 ? 24.891 2.916 32.057 1.00 38.06 587 PRO A CA 1
ATOM 4573 C C . PRO A 1 587 ? 24.546 3.504 33.437 1.00 38.06 587 PRO A C 1
ATOM 4575 O O . PRO A 1 587 ? 23.371 3.635 33.766 1.00 38.06 587 PRO A O 1
ATOM 4578 N N . LEU A 1 588 ? 25.548 3.829 34.267 1.00 36.44 588 LEU A N 1
ATOM 4579 C CA . LEU A 1 588 ? 25.367 4.316 35.642 1.00 36.44 588 LEU A CA 1
ATOM 4580 C C . LEU A 1 588 ? 25.298 5.850 35.746 1.00 36.44 588 LEU A C 1
ATOM 4582 O O . LEU A 1 588 ? 24.900 6.361 36.791 1.00 36.44 588 LEU A O 1
ATOM 4586 N N . SER A 1 589 ? 25.660 6.593 34.695 1.00 37.09 589 SER A N 1
ATOM 4587 C CA . SER A 1 589 ? 25.526 8.055 34.634 1.00 37.09 589 SER A CA 1
ATOM 4588 C C . SER A 1 589 ? 24.301 8.446 33.803 1.00 37.09 589 SER A C 1
ATOM 4590 O O . SER A 1 589 ? 24.401 8.702 32.606 1.00 37.09 589 SER A O 1
ATOM 4592 N N . SER A 1 590 ? 23.139 8.474 34.446 1.00 37.12 590 SER A N 1
ATOM 4593 C CA . SER A 1 590 ? 21.807 8.629 33.848 1.00 37.12 590 SER A CA 1
ATOM 4594 C C . SER A 1 590 ? 21.450 10.017 33.280 1.00 37.12 590 SER A C 1
ATOM 4596 O O . SER A 1 590 ? 20.271 10.251 33.057 1.00 37.12 590 SER A O 1
ATOM 4598 N N . ASP A 1 591 ? 22.401 10.924 33.017 1.00 35.25 591 ASP A N 1
ATOM 4599 C CA . ASP A 1 591 ? 22.089 12.335 32.687 1.00 35.25 591 ASP A CA 1
ATOM 4600 C C . ASP A 1 591 ? 22.991 12.981 31.603 1.00 35.25 591 ASP A C 1
ATOM 4602 O O . ASP A 1 591 ? 23.338 14.158 31.706 1.00 35.25 591 ASP A O 1
ATOM 4606 N N . ILE A 1 592 ? 23.405 12.260 30.548 1.00 35.66 592 ILE A N 1
ATOM 4607 C CA . ILE A 1 592 ? 24.191 12.867 29.445 1.00 35.66 592 ILE A CA 1
ATOM 4608 C C . ILE A 1 592 ? 23.327 13.046 28.171 1.00 35.66 592 ILE A C 1
ATOM 4610 O O . ILE A 1 592 ? 22.868 12.048 27.616 1.00 35.66 592 ILE A O 1
ATOM 4614 N N . PRO A 1 593 ? 23.121 14.285 27.667 1.00 31.02 593 PRO A N 1
ATOM 4615 C CA . PRO A 1 593 ? 22.363 14.569 26.439 1.00 31.02 593 PRO A CA 1
ATOM 4616 C C . PRO A 1 593 ? 23.016 14.013 25.157 1.00 31.02 593 PRO A C 1
ATOM 4618 O O . PRO A 1 593 ? 24.239 14.009 25.020 1.00 31.02 593 PRO A O 1
ATOM 4621 N N . GLN A 1 594 ? 22.200 13.631 24.163 1.00 35.44 594 GLN A N 1
ATOM 4622 C CA . GLN A 1 594 ? 22.607 12.973 22.902 1.00 35.44 594 GLN A CA 1
ATOM 4623 C C . GLN A 1 594 ? 23.511 13.782 21.941 1.00 35.44 594 GLN A C 1
ATOM 4625 O O . GLN A 1 594 ? 23.913 13.255 20.902 1.00 35.44 594 GLN A O 1
ATOM 4630 N N . TYR A 1 595 ? 23.921 15.011 22.264 1.00 32.38 595 TYR A N 1
ATOM 4631 C CA . TYR A 1 595 ? 24.814 15.778 21.380 1.00 32.38 595 TYR A CA 1
ATOM 4632 C C . TYR A 1 595 ? 26.268 15.258 21.322 1.00 32.38 595 TYR A C 1
ATOM 4634 O O . TYR A 1 595 ? 27.024 15.686 20.448 1.00 32.38 595 TYR A O 1
ATOM 4642 N N . ASP A 1 596 ? 26.650 14.279 22.153 1.00 36.56 596 ASP A N 1
ATOM 4643 C CA . ASP A 1 596 ? 28.038 13.798 22.261 1.00 36.56 596 ASP A CA 1
ATOM 4644 C C . ASP A 1 596 ? 28.323 12.382 21.706 1.00 36.56 596 ASP A C 1
ATOM 4646 O O . ASP A 1 596 ? 29.453 11.900 21.805 1.00 36.56 596 ASP A O 1
ATOM 4650 N N . LEU A 1 597 ? 27.388 11.721 21.005 1.00 40.72 597 LEU A N 1
ATOM 4651 C CA . LEU A 1 597 ? 27.660 10.419 20.348 1.00 40.72 597 LEU A CA 1
ATOM 4652 C C . LEU A 1 597 ? 28.698 10.498 19.209 1.00 40.72 597 LEU A C 1
ATOM 4654 O O . LEU A 1 597 ? 29.331 9.496 18.864 1.00 40.72 597 LEU A O 1
ATOM 4658 N N . ARG A 1 598 ? 28.963 11.703 18.682 1.00 35.50 598 ARG A N 1
ATOM 4659 C CA . ARG A 1 598 ? 30.106 11.948 17.786 1.00 35.50 598 ARG A CA 1
ATOM 4660 C C . ARG A 1 598 ? 31.437 11.700 18.499 1.00 35.50 598 ARG A C 1
ATOM 4662 O O . ARG A 1 598 ? 32.371 11.211 17.867 1.00 35.50 598 ARG A O 1
ATOM 4669 N N . TRP A 1 599 ? 31.526 11.953 19.806 1.00 35.66 599 TRP A N 1
ATOM 4670 C CA . TRP A 1 599 ? 32.748 11.716 20.571 1.00 35.66 599 TRP A CA 1
ATOM 4671 C C . TRP A 1 599 ? 32.951 10.256 20.929 1.00 35.66 599 TRP A C 1
ATOM 4673 O O . TRP A 1 599 ? 34.090 9.827 20.909 1.00 35.66 599 TRP A O 1
ATOM 4683 N N . SER A 1 600 ? 31.912 9.451 21.152 1.00 42.03 600 SER A N 1
ATOM 4684 C CA . SER A 1 600 ? 32.072 8.002 21.377 1.00 42.03 600 SER A CA 1
ATOM 4685 C C . SER A 1 600 ? 32.664 7.304 20.146 1.00 42.03 600 SER A C 1
ATOM 4687 O O . SER A 1 600 ? 33.588 6.494 20.256 1.00 42.03 600 SER A O 1
ATOM 4689 N N . PHE A 1 601 ? 32.199 7.694 18.954 1.00 39.34 601 PHE A N 1
ATOM 4690 C CA . PHE A 1 601 ? 32.737 7.221 17.678 1.00 39.34 601 PHE A CA 1
ATOM 4691 C C . PHE A 1 601 ? 34.167 7.736 17.441 1.00 39.34 601 PHE A C 1
ATOM 4693 O O . PHE A 1 601 ? 35.058 6.965 17.086 1.00 39.34 601 PHE A O 1
ATOM 4700 N N . VAL A 1 602 ? 34.430 9.016 17.732 1.00 41.94 602 VAL A N 1
ATOM 4701 C CA . VAL A 1 602 ? 35.774 9.613 17.640 1.00 41.94 602 VAL A CA 1
ATOM 4702 C C . VAL A 1 602 ? 36.735 9.032 18.678 1.00 41.94 602 VAL A C 1
ATOM 4704 O O . VAL A 1 602 ? 37.898 8.837 18.357 1.00 41.94 602 VAL A O 1
ATOM 4707 N N . ILE A 1 603 ? 36.292 8.702 19.890 1.00 46.56 603 ILE A N 1
ATOM 4708 C CA . ILE A 1 603 ? 37.099 8.081 20.946 1.00 46.56 603 ILE A CA 1
ATOM 4709 C C . ILE A 1 603 ? 37.430 6.643 20.553 1.00 46.56 603 ILE A C 1
ATOM 4711 O O . ILE A 1 603 ? 38.584 6.251 20.708 1.00 46.56 603 ILE A O 1
ATOM 4715 N N . SER A 1 604 ? 36.481 5.891 19.984 1.00 43.59 604 SER A N 1
ATOM 4716 C CA . SER A 1 604 ? 36.701 4.531 19.463 1.00 43.59 604 SER A CA 1
ATOM 4717 C C . SER A 1 604 ? 37.665 4.517 18.268 1.00 43.59 604 SER A C 1
ATOM 4719 O O . SER A 1 604 ? 38.622 3.739 18.231 1.00 43.59 604 SER A O 1
ATOM 4721 N N . ILE A 1 605 ? 37.510 5.459 17.329 1.00 47.31 605 ILE A N 1
ATOM 4722 C CA . ILE A 1 605 ? 38.461 5.655 16.225 1.00 47.31 605 ILE A CA 1
ATOM 4723 C C . ILE A 1 605 ? 39.825 6.084 16.769 1.00 47.31 605 ILE A C 1
ATOM 4725 O O . ILE A 1 605 ? 40.837 5.503 16.390 1.00 47.31 605 ILE A O 1
ATOM 4729 N N . CYS A 1 606 ? 39.879 7.043 17.694 1.00 44.34 606 CYS A N 1
ATOM 4730 C CA . CYS A 1 606 ? 41.127 7.510 18.292 1.00 44.34 606 CYS A CA 1
ATOM 4731 C C . CYS A 1 606 ? 41.840 6.392 19.059 1.00 44.34 606 CYS A C 1
ATOM 4733 O O . CYS A 1 606 ? 43.053 6.272 18.930 1.00 44.34 606 CYS A O 1
ATOM 4735 N N . THR A 1 607 ? 41.129 5.542 19.805 1.00 49.34 607 THR A N 1
ATOM 4736 C CA . THR A 1 607 ? 41.732 4.394 20.510 1.00 49.34 607 THR A CA 1
ATOM 4737 C C . THR A 1 607 ? 42.193 3.307 19.544 1.00 49.34 607 THR A C 1
ATOM 4739 O O . THR A 1 607 ? 43.279 2.759 19.733 1.00 49.34 607 THR A O 1
ATOM 4742 N N . THR A 1 608 ? 41.449 3.054 18.466 1.00 47.47 608 THR A N 1
ATOM 4743 C CA . THR A 1 608 ? 41.844 2.104 17.411 1.00 47.47 608 THR A CA 1
ATOM 4744 C C . THR A 1 608 ? 43.070 2.598 16.637 1.00 47.47 608 THR A C 1
ATOM 4746 O O . THR A 1 608 ? 44.012 1.839 16.402 1.00 47.47 608 THR A O 1
ATOM 4749 N N . VAL A 1 609 ? 43.118 3.890 16.306 1.00 50.94 609 VAL A N 1
ATOM 4750 C CA . VAL A 1 609 ? 44.265 4.539 15.655 1.00 50.94 609 VAL A CA 1
ATOM 4751 C C . VAL A 1 609 ? 45.469 4.578 16.596 1.00 50.94 609 VAL A C 1
ATOM 4753 O O . VAL A 1 609 ? 46.578 4.266 16.171 1.00 50.94 609 VAL A O 1
ATOM 4756 N N . LEU A 1 610 ? 45.276 4.879 17.884 1.00 49.94 610 LEU A N 1
ATOM 4757 C CA . LEU A 1 610 ? 46.346 4.853 18.882 1.00 49.94 610 LEU A CA 1
ATOM 4758 C C . LEU A 1 610 ? 46.926 3.436 19.032 1.00 49.94 610 LEU A C 1
ATOM 4760 O O . LEU A 1 610 ? 48.145 3.279 19.052 1.00 49.94 610 LEU A O 1
ATOM 4764 N N . MET A 1 611 ? 46.077 2.402 19.050 1.00 50.53 611 MET A N 1
ATOM 4765 C CA . MET A 1 611 ? 46.502 0.996 19.046 1.00 50.53 611 MET A CA 1
ATOM 4766 C C . MET A 1 611 ? 47.282 0.634 17.778 1.00 50.53 611 MET A C 1
ATOM 4768 O O . MET A 1 611 ? 48.348 0.024 17.870 1.00 50.53 611 MET A O 1
ATOM 4772 N N . ALA A 1 612 ? 46.817 1.061 16.602 1.00 50.03 612 ALA A N 1
ATOM 4773 C CA . ALA A 1 612 ? 47.524 0.841 15.342 1.00 50.03 612 ALA A CA 1
ATOM 4774 C C . ALA A 1 612 ? 48.899 1.535 15.321 1.00 50.03 612 ALA A C 1
ATOM 4776 O O . ALA A 1 612 ? 49.884 0.941 14.880 1.00 50.03 612 ALA A O 1
ATOM 4777 N N . VAL A 1 613 ? 49.000 2.756 15.859 1.00 49.78 613 VAL A N 1
ATOM 4778 C CA . VAL A 1 613 ? 50.260 3.509 15.970 1.00 49.78 613 VAL A CA 1
ATOM 4779 C C . VAL A 1 613 ? 51.221 2.848 16.960 1.00 49.78 613 VAL A C 1
ATOM 4781 O O . VAL A 1 613 ? 52.403 2.701 16.650 1.00 49.78 613 VAL A O 1
ATOM 4784 N N . VAL A 1 614 ? 50.741 2.385 18.117 1.00 51.28 614 VAL A N 1
ATOM 4785 C CA . VAL A 1 614 ? 51.567 1.660 19.099 1.00 51.28 614 VAL A CA 1
ATOM 4786 C C . VAL A 1 614 ? 52.098 0.353 18.502 1.00 51.28 614 VAL A C 1
ATOM 4788 O O . VAL A 1 614 ? 53.295 0.075 18.600 1.00 51.28 614 VAL A O 1
ATOM 4791 N N . LEU A 1 615 ? 51.253 -0.410 17.802 1.00 51.28 615 LEU A N 1
ATOM 4792 C CA . LEU A 1 615 ? 51.657 -1.631 17.097 1.00 51.28 615 LEU A CA 1
ATOM 4793 C C . LEU A 1 615 ? 52.666 -1.341 15.972 1.00 51.28 615 LEU A C 1
ATOM 4795 O O . LEU A 1 615 ? 53.637 -2.083 15.809 1.00 51.28 615 LEU A O 1
ATOM 4799 N N . PHE A 1 616 ? 52.496 -0.236 15.242 1.00 48.09 616 PHE A N 1
ATOM 4800 C CA . PHE A 1 616 ? 53.417 0.192 14.187 1.00 48.09 616 PHE A CA 1
ATOM 4801 C C . PHE A 1 616 ? 54.785 0.628 14.736 1.00 48.09 616 PHE A C 1
ATOM 4803 O O . PHE A 1 616 ? 55.821 0.277 14.165 1.00 48.09 616 PHE A O 1
ATOM 4810 N N . ILE A 1 617 ? 54.819 1.336 15.871 1.00 47.75 617 ILE A N 1
ATOM 4811 C CA . ILE A 1 617 ? 56.062 1.728 16.556 1.00 47.75 617 ILE A CA 1
ATOM 4812 C C . ILE A 1 617 ? 56.818 0.486 17.047 1.00 47.75 617 ILE A C 1
ATOM 4814 O O . ILE A 1 617 ? 58.023 0.372 16.810 1.00 47.75 617 ILE A O 1
ATOM 4818 N N . ILE A 1 618 ? 56.118 -0.484 17.648 1.00 50.38 618 ILE A N 1
ATOM 4819 C CA . ILE A 1 618 ? 56.704 -1.766 18.072 1.00 50.38 618 ILE A CA 1
ATOM 4820 C C . ILE A 1 618 ? 57.297 -2.512 16.862 1.00 50.38 618 ILE A C 1
ATOM 4822 O O . ILE A 1 618 ? 58.436 -2.980 16.916 1.00 50.38 618 ILE A O 1
ATOM 4826 N N . PHE A 1 619 ? 56.578 -2.549 15.736 1.00 46.91 619 PHE A N 1
ATOM 4827 C CA . PHE A 1 619 ? 57.033 -3.190 14.499 1.00 46.91 619 PHE A CA 1
ATOM 4828 C C . PHE A 1 619 ? 58.273 -2.505 13.893 1.00 46.91 619 PHE A C 1
ATOM 4830 O O . PHE A 1 619 ? 59.223 -3.175 13.475 1.00 46.91 619 PHE A O 1
ATOM 4837 N N . CYS A 1 620 ? 58.312 -1.169 13.899 1.00 39.03 620 CYS A N 1
ATOM 4838 C CA . CYS A 1 620 ? 59.435 -0.381 13.384 1.00 39.03 620 CYS A CA 1
ATOM 4839 C C . CYS A 1 620 ? 60.694 -0.501 14.256 1.00 39.03 620 CYS A C 1
ATOM 4841 O O . CYS A 1 620 ? 61.806 -0.584 13.725 1.00 39.03 620 CYS A O 1
ATOM 4843 N N . CYS A 1 621 ? 60.542 -0.572 15.581 1.00 40.84 621 CYS A N 1
ATOM 4844 C CA . CYS A 1 621 ? 61.653 -0.798 16.507 1.00 40.84 621 CYS A CA 1
ATOM 4845 C C . CYS A 1 621 ? 62.282 -2.195 16.352 1.00 40.84 621 CYS A C 1
ATOM 4847 O O . CYS A 1 621 ? 63.482 -2.346 16.579 1.00 40.84 621 CYS A O 1
ATOM 4849 N N . CYS A 1 622 ? 61.522 -3.198 15.899 1.00 44.53 622 CYS A N 1
ATOM 4850 C CA . CYS A 1 622 ? 62.032 -4.552 15.660 1.00 44.53 622 CYS A CA 1
ATOM 4851 C C . CYS A 1 622 ? 62.686 -4.762 14.277 1.00 44.53 622 CYS A C 1
ATOM 4853 O O . CYS A 1 622 ? 63.384 -5.757 14.093 1.00 44.53 622 CYS A O 1
ATOM 4855 N N . SER A 1 623 ? 62.508 -3.849 13.311 1.00 37.31 623 SER A N 1
ATOM 4856 C CA . SER A 1 623 ? 62.923 -4.061 11.909 1.00 37.31 623 SER A CA 1
ATOM 4857 C C . SER A 1 623 ? 64.328 -3.551 11.539 1.00 37.31 623 SER A C 1
ATOM 4859 O O . SER A 1 623 ? 64.805 -3.833 10.437 1.00 37.31 623 SER A O 1
ATOM 4861 N N . LYS A 1 624 ? 65.030 -2.796 12.394 1.00 33.97 624 LYS A N 1
ATOM 4862 C CA . LYS A 1 624 ? 66.366 -2.267 12.051 1.00 33.97 624 LYS A CA 1
ATOM 4863 C C . LYS A 1 624 ? 67.489 -3.222 12.460 1.00 33.97 624 LYS A C 1
ATOM 4865 O O . LYS A 1 624 ? 68.076 -3.049 13.524 1.00 33.97 624 LYS A O 1
ATOM 4870 N N . LYS A 1 625 ? 67.819 -4.175 11.578 1.00 38.72 625 LYS A N 1
ATOM 4871 C CA . LYS A 1 625 ? 69.197 -4.613 11.245 1.00 38.72 625 LYS A CA 1
ATOM 4872 C C . LYS A 1 625 ? 69.158 -5.818 10.298 1.00 38.72 625 LYS A C 1
ATOM 4874 O O . LYS A 1 625 ? 69.002 -6.935 10.768 1.00 38.72 625 LYS A O 1
ATOM 4879 N N . GLN A 1 626 ? 69.376 -5.588 9.002 1.00 34.50 626 GLN A N 1
ATOM 4880 C CA . GLN A 1 626 ? 70.130 -6.490 8.117 1.00 34.50 626 GLN A CA 1
ATOM 4881 C C . GLN A 1 626 ? 70.434 -5.782 6.782 1.00 34.50 626 GLN A C 1
ATOM 4883 O O . GLN A 1 626 ? 69.557 -5.177 6.173 1.00 34.50 626 GLN A O 1
ATOM 4888 N N . THR A 1 627 ? 71.711 -5.782 6.398 1.00 31.11 627 THR A N 1
ATOM 4889 C CA . THR A 1 627 ? 72.298 -5.174 5.188 1.00 31.11 627 THR A CA 1
ATOM 4890 C C . THR A 1 627 ? 72.240 -6.123 3.973 1.00 31.11 627 THR A C 1
ATOM 4892 O O . THR A 1 627 ? 72.061 -7.324 4.168 1.00 31.11 627 THR A O 1
ATOM 4895 N N . PRO A 1 628 ? 72.393 -5.619 2.727 1.00 41.44 628 PRO A N 1
ATOM 4896 C CA . PRO A 1 628 ? 71.924 -6.302 1.515 1.00 41.44 628 PRO A CA 1
ATOM 4897 C C . PRO A 1 628 ? 73.008 -7.102 0.765 1.00 41.44 628 PRO A C 1
ATOM 4899 O O . PRO A 1 628 ? 74.152 -6.657 0.678 1.00 41.44 628 PRO A O 1
ATOM 4902 N N . GLN A 1 629 ? 72.621 -8.211 0.116 1.00 29.52 629 GLN A N 1
ATOM 4903 C CA . GLN A 1 629 ? 73.371 -8.810 -0.998 1.00 29.52 629 GLN A CA 1
ATOM 4904 C C . GLN A 1 629 ? 72.458 -9.442 -2.074 1.00 29.52 629 GLN A C 1
ATOM 4906 O O . GLN A 1 629 ? 71.652 -10.316 -1.782 1.00 29.52 629 GLN A O 1
ATOM 4911 N N . GLN A 1 630 ? 72.638 -8.915 -3.293 1.00 27.56 630 GLN 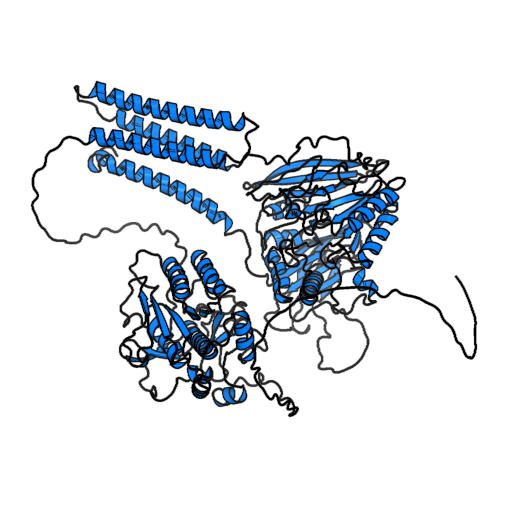A N 1
ATOM 4912 C CA . GLN A 1 630 ? 72.535 -9.442 -4.671 1.00 27.56 630 GLN A CA 1
ATOM 4913 C C . GLN A 1 630 ? 71.623 -10.634 -5.049 1.00 27.56 630 GLN A C 1
ATOM 4915 O O . GLN A 1 630 ? 71.772 -11.748 -4.561 1.00 27.56 630 GLN A O 1
ATOM 4920 N N . GLU A 1 631 ? 70.810 -10.390 -6.088 1.00 37.31 631 GLU A N 1
ATOM 4921 C CA . GLU A 1 631 ? 70.141 -11.375 -6.961 1.00 37.31 631 GLU A CA 1
ATOM 4922 C C . GLU A 1 631 ? 71.120 -12.216 -7.808 1.00 37.31 631 GLU A C 1
ATOM 4924 O O . GLU A 1 631 ? 72.225 -11.754 -8.121 1.00 37.31 631 GLU A O 1
ATOM 4929 N N . PRO A 1 632 ? 70.673 -13.392 -8.305 1.00 30.36 632 PRO A N 1
ATOM 4930 C CA . PRO A 1 632 ? 70.480 -13.491 -9.761 1.00 30.36 632 PRO A CA 1
ATOM 4931 C C . PRO A 1 632 ? 69.277 -14.343 -10.254 1.00 30.36 632 PRO A C 1
ATOM 4933 O O . PRO A 1 632 ? 69.075 -15.476 -9.838 1.00 30.36 632 PRO A O 1
ATOM 4936 N N . LYS A 1 633 ? 68.546 -13.764 -11.221 1.00 26.31 633 LYS A N 1
ATOM 4937 C CA . LYS A 1 633 ? 68.088 -14.246 -12.555 1.00 26.31 633 LYS A CA 1
ATOM 4938 C C . LYS A 1 633 ? 67.588 -15.692 -12.853 1.00 26.31 633 LYS A C 1
ATOM 4940 O O . LYS A 1 633 ? 68.361 -16.639 -12.830 1.00 26.31 633 LYS A O 1
ATOM 4945 N N . ILE A 1 634 ? 66.393 -15.686 -13.484 1.00 29.08 634 ILE A N 1
ATOM 4946 C CA . ILE A 1 634 ? 65.855 -16.443 -14.657 1.00 29.08 634 ILE A CA 1
ATOM 4947 C C . ILE A 1 634 ? 65.445 -17.922 -14.480 1.00 29.08 634 ILE A C 1
ATOM 4949 O O . ILE A 1 634 ? 66.267 -18.761 -14.140 1.00 29.08 634 ILE A O 1
ATOM 4953 N N . GLY A 1 635 ? 64.211 -18.251 -14.912 1.00 24.75 635 GLY A N 1
ATOM 4954 C CA . GLY A 1 635 ? 63.861 -19.591 -15.414 1.00 24.75 635 GLY A CA 1
ATOM 4955 C C . GLY A 1 635 ? 62.365 -19.939 -15.442 1.00 24.75 635 GLY A C 1
ATOM 4956 O O . GLY A 1 635 ? 61.802 -20.245 -14.405 1.00 24.75 635 GLY A O 1
ATOM 4957 N N . GLU A 1 636 ? 61.780 -19.883 -16.643 1.00 25.98 636 GLU A N 1
ATOM 4958 C CA . GLU A 1 636 ? 60.664 -20.670 -17.216 1.00 25.98 636 GLU A CA 1
ATOM 4959 C C . GLU A 1 636 ? 59.501 -21.203 -16.351 1.00 25.98 636 GLU A C 1
ATOM 4961 O O . GLU A 1 636 ? 59.643 -22.015 -15.440 1.00 25.98 636 GLU A O 1
ATOM 4966 N N . SER A 1 637 ? 58.293 -20.849 -16.797 1.00 32.19 637 SER A N 1
ATOM 4967 C CA . SER A 1 637 ? 57.020 -21.459 -16.436 1.00 32.19 637 SER A CA 1
ATOM 4968 C C . SER A 1 637 ? 56.839 -22.838 -17.085 1.00 32.19 637 SER A C 1
ATOM 4970 O O . SER A 1 637 ? 56.839 -22.972 -18.306 1.00 32.19 637 SER A O 1
ATOM 4972 N N . THR A 1 638 ? 56.566 -23.858 -16.268 1.00 25.80 638 THR A N 1
ATOM 4973 C CA . THR A 1 638 ? 55.830 -25.060 -16.689 1.00 25.80 638 THR A CA 1
ATOM 4974 C C . THR A 1 638 ? 54.835 -25.484 -15.607 1.00 25.80 638 THR A C 1
ATOM 4976 O O . THR A 1 638 ? 55.111 -25.432 -14.411 1.00 25.80 638 THR A O 1
ATOM 4979 N N . ASN A 1 639 ? 53.638 -25.840 -16.074 1.00 30.94 639 ASN A N 1
ATOM 4980 C CA . ASN A 1 639 ? 52.440 -26.184 -15.315 1.00 30.94 639 ASN A CA 1
ATOM 4981 C C . ASN A 1 639 ? 52.596 -27.430 -14.435 1.00 30.94 639 ASN A C 1
ATOM 4983 O O . ASN A 1 639 ? 53.161 -28.428 -14.873 1.00 30.94 639 ASN A O 1
ATOM 4987 N N . LEU A 1 640 ? 51.919 -27.428 -13.283 1.00 24.14 640 LEU A N 1
ATOM 4988 C CA . LEU A 1 640 ? 51.390 -28.635 -12.643 1.00 24.14 640 LEU A CA 1
ATOM 4989 C C . LEU A 1 640 ? 50.046 -28.304 -11.982 1.00 24.14 640 LEU A C 1
ATOM 4991 O O . LEU A 1 640 ? 49.970 -27.536 -11.026 1.00 24.14 640 LEU A O 1
ATOM 4995 N N . SER A 1 641 ? 48.980 -28.879 -12.539 1.00 28.28 641 SER A N 1
ATOM 4996 C CA . SER A 1 641 ? 47.626 -28.865 -11.994 1.00 28.28 641 SER A CA 1
ATOM 4997 C C . SER A 1 641 ? 47.534 -29.726 -10.734 1.00 28.28 641 SER A C 1
ATOM 4999 O O . SER A 1 641 ? 48.014 -30.862 -10.737 1.00 28.28 641 SER A O 1
ATOM 5001 N N . TYR A 1 642 ? 46.793 -29.266 -9.728 1.00 22.52 642 TYR A N 1
ATOM 5002 C CA . TYR A 1 642 ? 46.099 -30.165 -8.810 1.00 22.52 642 TYR A CA 1
ATOM 5003 C C . TYR A 1 642 ? 44.742 -29.569 -8.439 1.00 22.52 642 TYR A C 1
ATOM 5005 O O . TYR A 1 642 ? 44.653 -28.431 -7.984 1.00 22.52 642 TYR A O 1
ATOM 5013 N N . ALA A 1 643 ? 43.691 -30.339 -8.703 1.00 32.06 643 ALA A N 1
ATOM 5014 C CA . ALA A 1 643 ? 42.304 -29.994 -8.447 1.00 32.06 643 ALA A CA 1
ATOM 5015 C C . ALA A 1 643 ? 41.844 -30.540 -7.088 1.00 32.06 643 ALA A C 1
ATOM 5017 O O . ALA A 1 643 ? 42.177 -31.669 -6.726 1.00 32.06 643 ALA A O 1
ATOM 5018 N N . GLY A 1 644 ? 41.007 -29.756 -6.404 1.00 24.27 644 GLY A N 1
ATOM 5019 C CA . GLY A 1 644 ? 40.070 -30.204 -5.367 1.00 24.27 644 GLY A CA 1
ATOM 5020 C C . GLY A 1 644 ? 39.956 -29.238 -4.176 1.00 24.27 644 GLY A C 1
ATOM 5021 O O . GLY A 1 644 ? 40.940 -28.576 -3.857 1.00 24.27 644 GLY A O 1
ATOM 5022 N N . PRO A 1 645 ? 38.826 -29.196 -3.442 1.00 24.42 645 PRO A N 1
ATOM 5023 C CA . PRO A 1 645 ? 37.432 -29.425 -3.819 1.00 24.42 645 PRO A CA 1
ATOM 5024 C C . PRO A 1 645 ? 36.657 -28.092 -3.928 1.00 24.42 645 PRO A C 1
ATOM 5026 O O . PRO A 1 645 ? 36.918 -27.125 -3.215 1.00 24.42 645 PRO A O 1
ATOM 5029 N N . ILE A 1 646 ? 35.673 -28.053 -4.824 1.00 25.62 646 ILE A N 1
ATOM 5030 C CA . ILE A 1 646 ? 34.754 -26.922 -4.985 1.00 25.62 646 ILE A CA 1
ATOM 5031 C C . ILE A 1 646 ? 33.760 -26.952 -3.820 1.00 25.62 646 ILE A C 1
ATOM 5033 O O . ILE A 1 646 ? 32.921 -27.846 -3.745 1.00 25.62 646 ILE A O 1
ATOM 5037 N N . VAL A 1 647 ? 33.840 -25.964 -2.928 1.00 23.94 647 VAL A N 1
ATOM 5038 C CA . VAL A 1 647 ? 32.722 -25.580 -2.060 1.00 23.94 647 VAL A CA 1
ATOM 5039 C C . VAL A 1 647 ? 31.912 -24.558 -2.850 1.00 23.94 647 VAL A C 1
ATOM 5041 O O . VAL A 1 647 ? 32.372 -23.441 -3.087 1.00 23.94 647 VAL A O 1
ATOM 5044 N N . GLN A 1 648 ? 30.742 -24.970 -3.339 1.00 25.33 648 GLN A N 1
ATOM 5045 C CA . GLN A 1 648 ? 29.799 -24.087 -4.020 1.00 25.33 648 GLN A CA 1
ATOM 5046 C C . GLN A 1 648 ? 29.287 -23.036 -3.029 1.00 25.33 648 GLN A C 1
ATOM 5048 O O . GLN A 1 648 ? 28.432 -23.309 -2.195 1.00 25.33 648 GLN A O 1
ATOM 5053 N N . SER A 1 649 ? 29.820 -21.820 -3.139 1.00 28.19 649 SER A N 1
ATOM 5054 C CA . SER A 1 649 ? 29.116 -20.610 -2.724 1.00 28.19 649 SER A CA 1
ATOM 5055 C C . SER A 1 649 ? 27.927 -20.441 -3.670 1.00 28.19 649 SER A C 1
ATOM 5057 O O . SER A 1 649 ? 28.108 -20.300 -4.882 1.00 28.19 649 SER A O 1
ATOM 5059 N N . THR A 1 650 ? 26.712 -20.510 -3.134 1.00 26.67 650 THR A N 1
ATOM 5060 C CA . THR A 1 650 ? 25.484 -20.175 -3.857 1.00 26.67 650 THR A CA 1
ATOM 5061 C C . THR A 1 650 ? 25.490 -18.673 -4.145 1.00 26.67 650 THR A C 1
ATOM 5063 O O . THR A 1 650 ? 25.088 -17.865 -3.313 1.00 26.67 650 THR A O 1
ATOM 5066 N N . LYS A 1 651 ? 26.041 -18.304 -5.307 1.00 33.31 651 LYS A N 1
ATOM 5067 C CA . LYS A 1 651 ? 26.004 -16.956 -5.880 1.00 33.31 651 LYS A CA 1
ATOM 5068 C C . LYS A 1 651 ? 24.553 -16.550 -6.143 1.00 33.31 651 LYS A C 1
ATOM 5070 O O . LYS A 1 651 ? 23.848 -17.275 -6.839 1.00 33.31 651 LYS A O 1
ATOM 5075 N N . THR A 1 652 ? 24.152 -15.368 -5.687 1.00 34.38 652 THR A N 1
ATOM 5076 C CA . THR A 1 652 ? 23.059 -14.615 -6.319 1.00 34.38 652 THR A CA 1
ATOM 5077 C C . THR A 1 652 ? 23.409 -14.451 -7.806 1.00 34.38 652 THR A C 1
ATOM 5079 O O . THR A 1 652 ? 24.546 -14.057 -8.098 1.00 34.38 652 THR A O 1
ATOM 5082 N N . PRO A 1 653 ? 22.536 -14.810 -8.763 1.00 44.09 653 PRO A N 1
ATOM 5083 C CA . PRO A 1 653 ? 22.867 -14.676 -10.176 1.00 44.09 653 PRO A CA 1
ATOM 5084 C C . PRO A 1 653 ? 22.991 -13.187 -10.531 1.00 44.09 653 PRO A C 1
ATOM 5086 O O . PRO A 1 653 ? 22.089 -12.401 -10.260 1.00 44.09 653 PRO A O 1
ATOM 5089 N N . ALA A 1 654 ? 24.149 -12.801 -11.072 1.00 53.91 654 ALA A N 1
ATOM 5090 C CA . ALA A 1 654 ? 24.414 -11.448 -11.563 1.00 53.91 654 ALA A CA 1
ATOM 5091 C C . ALA A 1 654 ? 23.557 -11.141 -12.802 1.00 53.91 654 ALA A C 1
ATOM 5093 O O . ALA A 1 654 ? 23.138 -12.080 -13.480 1.00 53.91 654 ALA A O 1
ATOM 5094 N N . ILE A 1 655 ? 23.361 -9.859 -13.140 1.00 60.84 655 ILE A N 1
ATOM 5095 C CA . ILE A 1 655 ? 22.806 -9.477 -14.449 1.00 60.84 655 ILE A CA 1
ATOM 5096 C C . ILE A 1 655 ? 23.691 -10.078 -15.544 1.00 60.84 655 ILE A C 1
ATOM 5098 O O . ILE A 1 655 ? 24.917 -9.910 -15.538 1.00 60.84 655 ILE A O 1
ATOM 5102 N N . LEU A 1 656 ? 23.070 -10.816 -16.461 1.00 60.16 656 LEU A N 1
ATOM 5103 C CA . LEU A 1 656 ? 23.752 -11.513 -17.545 1.00 60.16 656 LEU A CA 1
ATOM 5104 C C . LEU A 1 656 ? 23.545 -10.764 -18.866 1.00 60.16 656 LEU A C 1
ATOM 5106 O O . LEU A 1 656 ? 22.549 -10.055 -19.024 1.00 60.16 656 LEU A O 1
ATOM 5110 N N . PRO A 1 657 ? 24.461 -10.927 -19.837 1.00 54.69 657 PRO A N 1
ATOM 5111 C CA . PRO A 1 657 ? 24.116 -10.623 -21.214 1.00 54.69 657 PRO A CA 1
ATOM 5112 C C . PRO A 1 657 ? 22.918 -11.506 -21.617 1.00 54.69 657 PRO A C 1
ATOM 5114 O O . PRO A 1 657 ? 22.905 -12.698 -21.287 1.00 54.69 657 PRO A O 1
ATOM 5117 N N . PRO A 1 658 ? 21.905 -10.949 -22.294 1.00 55.84 658 PRO A N 1
ATOM 5118 C CA . PRO A 1 658 ? 20.682 -11.674 -22.616 1.00 55.84 658 PRO A CA 1
ATOM 5119 C C . PRO A 1 658 ? 20.957 -12.852 -23.560 1.00 55.84 658 PRO A C 1
ATOM 5121 O O . PRO A 1 658 ? 21.771 -12.767 -24.483 1.00 55.84 658 PRO A O 1
ATOM 5124 N N . SER A 1 659 ? 20.246 -13.965 -23.363 1.00 55.41 659 SER A N 1
ATOM 5125 C CA . SER A 1 659 ? 20.200 -15.054 -24.341 1.00 55.41 659 SER A CA 1
ATOM 5126 C C . SER A 1 659 ? 19.473 -14.573 -25.596 1.00 55.41 659 SER A C 1
ATOM 5128 O O . SER A 1 659 ? 18.284 -14.266 -25.541 1.00 55.41 659 SER A O 1
ATOM 5130 N N . VAL A 1 660 ? 20.192 -14.501 -26.720 1.00 60.53 660 VAL A N 1
ATOM 5131 C CA . VAL A 1 660 ? 19.650 -14.100 -28.029 1.00 60.53 660 VAL A CA 1
ATOM 5132 C C . VAL A 1 660 ? 19.672 -15.257 -29.020 1.00 60.53 660 VAL A C 1
ATOM 5134 O O . VAL A 1 660 ? 20.657 -15.997 -29.120 1.00 60.53 660 VAL A O 1
ATOM 5137 N N . TYR A 1 661 ? 18.598 -15.387 -29.797 1.00 58.19 661 TYR A N 1
ATOM 5138 C CA . TYR A 1 661 ? 18.545 -16.330 -30.910 1.00 58.19 661 TYR A CA 1
ATOM 5139 C C . TYR A 1 661 ? 19.135 -15.671 -32.159 1.00 58.19 661 TYR A C 1
ATOM 5141 O O . TYR A 1 661 ? 18.672 -14.618 -32.601 1.00 58.19 661 TYR A O 1
ATOM 5149 N N . ARG A 1 662 ? 20.171 -16.298 -32.727 1.00 62.38 662 ARG A N 1
ATOM 5150 C CA . ARG A 1 662 ? 20.812 -15.863 -33.975 1.00 62.38 662 ARG A CA 1
ATOM 5151 C C . ARG A 1 662 ? 20.308 -16.731 -35.126 1.00 62.38 662 ARG A C 1
ATOM 5153 O O . ARG A 1 662 ? 20.564 -17.935 -35.143 1.00 62.38 662 ARG A O 1
ATOM 5160 N N . ALA A 1 663 ? 19.607 -16.130 -36.084 1.00 51.38 663 ALA A N 1
ATOM 5161 C CA . ALA A 1 663 ? 19.311 -16.776 -37.360 1.00 51.38 663 ALA A CA 1
ATOM 5162 C C . ALA A 1 663 ? 20.539 -16.689 -38.288 1.00 51.38 663 ALA A C 1
ATOM 5164 O O . ALA A 1 663 ? 21.384 -15.805 -38.136 1.00 51.38 663 ALA A O 1
ATOM 5165 N N . ALA A 1 664 ? 20.661 -17.604 -39.255 1.00 38.75 664 ALA A N 1
ATOM 5166 C CA . ALA A 1 664 ? 21.732 -17.535 -40.249 1.00 38.75 664 ALA A CA 1
ATOM 5167 C C . ALA A 1 664 ? 21.657 -16.203 -41.020 1.00 38.75 664 ALA A C 1
ATOM 5169 O O . ALA A 1 664 ? 20.573 -15.791 -41.431 1.00 38.75 664 ALA A O 1
ATOM 5170 N N . ALA A 1 665 ? 22.803 -15.538 -41.206 1.00 41.16 665 ALA A N 1
ATOM 5171 C CA . ALA A 1 665 ? 22.893 -14.274 -41.932 1.00 41.16 665 ALA A CA 1
ATOM 5172 C C . ALA A 1 665 ? 22.225 -14.399 -43.312 1.00 41.16 665 ALA A C 1
ATOM 5174 O O . ALA A 1 665 ? 22.625 -15.231 -44.127 1.00 41.16 665 ALA A O 1
ATOM 5175 N N . THR A 1 666 ? 21.198 -13.590 -43.563 1.00 43.72 666 THR A N 1
ATOM 5176 C CA . THR A 1 666 ? 20.518 -13.549 -44.858 1.00 43.72 666 THR A CA 1
ATOM 5177 C C . THR A 1 666 ? 21.256 -12.569 -45.763 1.00 43.72 666 THR A C 1
ATOM 5179 O O . THR A 1 666 ? 21.462 -11.422 -45.377 1.00 43.72 666 THR A O 1
ATOM 5182 N N . SER A 1 667 ? 21.627 -12.996 -46.969 1.00 40.47 667 SER A N 1
ATOM 5183 C CA . SER A 1 667 ? 22.278 -12.162 -47.994 1.00 40.47 667 SER A CA 1
ATOM 5184 C C . SER A 1 667 ? 21.358 -11.122 -48.647 1.00 40.47 667 SER A C 1
ATOM 5186 O O . SER A 1 667 ? 21.804 -10.395 -49.529 1.00 40.47 667 SER A O 1
ATOM 5188 N N . ASP A 1 668 ? 20.093 -11.053 -48.230 1.00 44.00 668 ASP A N 1
ATOM 5189 C CA . ASP A 1 668 ? 19.023 -10.361 -48.950 1.00 44.00 668 ASP A CA 1
ATOM 5190 C C . ASP A 1 668 ? 18.510 -9.145 -48.159 1.00 44.00 668 ASP A C 1
ATOM 5192 O O . ASP A 1 668 ? 17.306 -8.969 -47.972 1.00 44.00 668 ASP A O 1
ATOM 5196 N N . VAL A 1 669 ? 19.423 -8.319 -47.642 1.00 54.28 669 VAL A N 1
ATOM 5197 C CA . VAL A 1 669 ? 19.059 -7.021 -47.055 1.00 54.28 669 VAL A CA 1
ATOM 5198 C C . VAL A 1 669 ? 19.250 -5.952 -48.125 1.00 54.28 669 VAL A C 1
ATOM 5200 O O . VAL A 1 669 ? 20.363 -5.712 -48.584 1.00 54.28 669 VAL A O 1
ATOM 5203 N N . ASP A 1 670 ? 18.145 -5.346 -48.551 1.00 60.75 670 ASP A N 1
ATOM 5204 C CA . ASP A 1 670 ? 18.145 -4.175 -49.428 1.00 60.75 670 ASP A CA 1
ATOM 5205 C C . ASP A 1 670 ? 18.686 -2.975 -48.634 1.00 60.75 670 ASP A C 1
ATOM 5207 O O . ASP A 1 670 ? 17.962 -2.387 -47.833 1.00 60.75 670 ASP A O 1
ATOM 5211 N N . GLU A 1 671 ? 19.975 -2.649 -48.799 1.00 56.56 671 GLU A N 1
ATOM 5212 C CA . GLU A 1 671 ? 20.645 -1.564 -48.058 1.00 56.56 671 GLU A CA 1
ATOM 5213 C C . GLU A 1 671 ? 20.029 -0.177 -48.330 1.00 56.56 671 GLU A C 1
ATOM 5215 O O . GLU A 1 671 ? 20.238 0.751 -47.545 1.00 56.56 671 GLU A O 1
ATOM 5220 N N . ASP A 1 672 ? 19.239 -0.041 -49.403 1.00 58.91 672 ASP A N 1
ATOM 5221 C CA . ASP A 1 672 ? 18.551 1.194 -49.785 1.00 58.91 672 ASP A CA 1
ATOM 5222 C C . ASP A 1 672 ? 17.164 1.342 -49.120 1.00 58.91 672 ASP A C 1
ATOM 5224 O O . ASP A 1 672 ? 16.481 2.353 -49.316 1.00 58.91 672 ASP A O 1
ATOM 5228 N N . ARG A 1 673 ? 16.726 0.363 -48.310 1.00 74.44 673 ARG A N 1
ATOM 5229 C CA . ARG A 1 673 ? 15.439 0.381 -47.596 1.00 74.44 673 ARG A CA 1
ATOM 5230 C C . ARG A 1 673 ? 15.591 0.159 -46.094 1.00 74.44 673 ARG A C 1
ATOM 5232 O O . ARG A 1 673 ? 16.371 -0.667 -45.634 1.00 74.44 673 ARG A O 1
ATOM 5239 N N . LEU A 1 674 ? 14.777 0.873 -45.312 1.00 86.44 674 LEU A N 1
ATOM 5240 C CA . LEU A 1 674 ? 14.715 0.672 -43.864 1.00 86.44 674 LEU A CA 1
ATOM 5241 C C . LEU A 1 674 ? 14.179 -0.735 -43.536 1.00 86.44 674 LEU A C 1
ATOM 5243 O O . LEU A 1 674 ? 13.233 -1.191 -44.187 1.00 86.44 674 LEU A O 1
ATOM 5247 N N . PRO A 1 675 ? 14.723 -1.417 -42.508 1.00 90.31 675 PRO A N 1
ATOM 5248 C CA . PRO A 1 675 ? 14.176 -2.685 -42.040 1.00 90.31 675 PRO A CA 1
ATOM 5249 C C . PRO A 1 675 ? 12.697 -2.583 -41.665 1.00 90.31 675 PRO A C 1
ATOM 5251 O O . PRO A 1 675 ? 12.237 -1.558 -41.165 1.00 90.31 675 PRO A O 1
ATOM 5254 N N . LEU A 1 676 ? 11.955 -3.680 -41.836 1.00 86.88 676 LEU A N 1
ATOM 5255 C CA . LEU A 1 676 ? 10.509 -3.702 -41.586 1.00 86.88 676 LEU A CA 1
ATOM 5256 C C . LEU A 1 676 ? 10.129 -3.247 -40.169 1.00 86.88 676 LEU A C 1
ATOM 5258 O O . LEU A 1 676 ? 9.145 -2.534 -40.024 1.00 86.88 676 LEU A O 1
ATOM 5262 N N . GLY A 1 677 ? 10.915 -3.596 -39.144 1.00 90.31 677 GLY A N 1
ATOM 5263 C CA . GLY A 1 677 ? 10.649 -3.133 -37.777 1.00 90.31 677 GLY A CA 1
ATOM 5264 C C . GLY A 1 677 ? 10.757 -1.616 -37.629 1.00 90.31 677 GLY A C 1
ATOM 5265 O O . GLY A 1 677 ? 9.862 -0.988 -37.075 1.00 90.31 677 GLY A O 1
ATOM 5266 N N . VAL A 1 678 ? 11.772 -1.013 -38.251 1.00 93.62 678 VAL A N 1
ATOM 5267 C CA . VAL A 1 678 ? 11.951 0.445 -38.307 1.00 93.62 678 VAL A CA 1
ATOM 5268 C C . VAL A 1 678 ? 10.795 1.111 -39.058 1.00 93.62 678 VAL A C 1
ATOM 5270 O O . VAL A 1 678 ? 10.292 2.149 -38.633 1.00 93.62 678 VAL A O 1
ATOM 5273 N N . MET A 1 679 ? 10.328 0.510 -40.157 1.00 92.62 679 MET A N 1
ATOM 5274 C CA . MET A 1 679 ? 9.165 1.016 -40.892 1.00 92.62 679 MET A CA 1
ATOM 5275 C C . MET A 1 679 ? 7.873 0.928 -40.071 1.00 92.62 679 MET A C 1
ATOM 5277 O O . MET A 1 679 ? 7.141 1.912 -40.021 1.00 92.62 679 MET A O 1
ATOM 5281 N N . LEU A 1 680 ? 7.617 -0.199 -39.397 1.00 93.44 680 LEU A N 1
ATOM 5282 C CA . LEU A 1 680 ? 6.417 -0.412 -38.578 1.00 93.44 680 LEU A CA 1
ATOM 5283 C C . LEU A 1 680 ? 6.353 0.512 -37.364 1.00 93.44 680 LEU A C 1
ATOM 5285 O O . LEU A 1 680 ? 5.271 0.981 -37.030 1.00 93.44 680 LEU A O 1
ATOM 5289 N N . THR A 1 681 ? 7.488 0.835 -36.742 1.00 96.06 681 THR A N 1
ATOM 5290 C CA . THR A 1 681 ? 7.565 1.845 -35.670 1.00 96.06 681 THR A CA 1
ATOM 5291 C C . THR A 1 681 ? 7.414 3.283 -36.206 1.00 96.06 681 THR A C 1
ATOM 5293 O O . THR A 1 681 ? 7.231 4.226 -35.437 1.00 96.06 681 THR A O 1
ATOM 5296 N N . GLY A 1 682 ? 7.435 3.479 -37.531 1.00 95.31 682 GLY A N 1
ATOM 5297 C CA . GLY A 1 682 ? 7.193 4.768 -38.187 1.00 95.31 682 GLY A CA 1
ATOM 5298 C C . GLY A 1 682 ? 8.453 5.553 -38.565 1.00 95.31 682 GLY A C 1
ATOM 5299 O O . GLY A 1 682 ? 8.361 6.746 -38.847 1.00 95.31 682 GLY A O 1
ATOM 5300 N N . GLY A 1 683 ? 9.625 4.909 -38.610 1.00 93.75 683 GLY A N 1
ATOM 5301 C CA . GLY A 1 683 ? 10.913 5.555 -38.887 1.00 93.75 683 GLY A CA 1
ATOM 5302 C C . GLY A 1 683 ? 10.948 6.357 -40.193 1.00 93.75 683 GLY A C 1
ATOM 5303 O O . GLY A 1 683 ? 11.435 7.483 -40.198 1.00 93.75 683 GLY A O 1
ATOM 5304 N N . ALA A 1 684 ? 10.366 5.837 -41.281 1.00 92.00 684 ALA A N 1
ATOM 5305 C CA . ALA A 1 684 ? 10.297 6.560 -42.557 1.00 92.00 684 ALA A CA 1
ATOM 5306 C C . ALA A 1 684 ? 9.502 7.874 -42.435 1.00 92.00 684 ALA A C 1
ATOM 5308 O O . ALA A 1 684 ? 9.995 8.931 -42.822 1.00 92.00 684 ALA A O 1
ATOM 5309 N N . LYS A 1 685 ? 8.314 7.819 -41.817 1.00 94.31 685 LYS A N 1
ATOM 5310 C CA . LYS A 1 685 ? 7.435 8.981 -41.611 1.00 94.31 685 LYS A CA 1
ATOM 5311 C C . LYS A 1 685 ? 8.091 10.034 -40.714 1.00 94.31 685 LYS A C 1
ATOM 5313 O O . LYS A 1 685 ? 8.076 11.215 -41.038 1.00 94.31 685 LYS A O 1
ATOM 5318 N N . LEU A 1 686 ? 8.733 9.608 -39.625 1.00 94.62 686 LEU A N 1
ATOM 5319 C CA . LEU A 1 686 ? 9.487 10.500 -38.736 1.00 94.62 686 LEU A CA 1
ATOM 5320 C C . LEU A 1 686 ? 10.620 11.221 -39.479 1.00 94.62 686 LEU A C 1
ATOM 5322 O O . LEU A 1 686 ? 10.779 12.433 -39.336 1.00 94.62 686 LEU A O 1
ATOM 5326 N N . GLN A 1 687 ? 11.389 10.494 -40.295 1.00 92.38 687 GLN A N 1
ATOM 5327 C CA . GLN A 1 687 ? 12.489 11.068 -41.074 1.00 92.38 687 GLN A CA 1
ATOM 5328 C C . GLN A 1 687 ? 11.988 12.041 -42.151 1.00 92.38 687 GLN A C 1
ATOM 5330 O O . GLN A 1 687 ? 12.587 13.102 -42.329 1.00 92.38 687 GLN A O 1
ATOM 5335 N N . GLU A 1 688 ? 10.872 11.735 -42.818 1.00 93.50 688 GLU A N 1
ATOM 5336 C CA . GLU A 1 688 ? 10.201 12.645 -43.760 1.00 93.50 688 GLU A CA 1
ATOM 5337 C C . GLU A 1 688 ? 9.715 13.936 -43.080 1.00 93.50 688 GLU A C 1
ATOM 5339 O O . GLU A 1 688 ? 9.841 15.021 -43.651 1.00 93.50 688 GLU A O 1
ATOM 5344 N N . GLU A 1 689 ? 9.233 13.844 -41.837 1.00 93.44 689 GLU A N 1
ATOM 5345 C CA . GLU A 1 689 ? 8.823 14.990 -41.011 1.00 93.44 689 GLU A CA 1
ATOM 5346 C C . GLU A 1 689 ? 10.010 15.743 -40.369 1.00 93.44 689 GLU A C 1
ATOM 5348 O O . GLU A 1 689 ? 9.822 16.747 -39.678 1.00 93.44 689 GLU A O 1
ATOM 5353 N N . GLY A 1 690 ? 11.249 15.301 -40.609 1.00 93.19 690 GLY A N 1
ATOM 5354 C CA . GLY A 1 690 ? 12.462 15.916 -40.064 1.00 93.19 690 GLY A CA 1
ATOM 5355 C C . GLY A 1 690 ? 12.721 15.611 -38.583 1.00 93.19 690 GLY A C 1
ATOM 5356 O O . GLY A 1 690 ? 13.574 16.253 -37.964 1.00 93.19 690 GLY A O 1
ATOM 5357 N N . LEU A 1 691 ? 12.013 14.636 -38.009 1.00 95.19 691 LEU A N 1
ATOM 5358 C CA . LEU A 1 691 ? 12.207 14.118 -36.655 1.00 95.19 691 LEU A CA 1
ATOM 5359 C C . LEU A 1 691 ? 13.257 13.001 -36.686 1.00 95.19 691 LEU A C 1
ATOM 5361 O O . LEU A 1 691 ? 12.936 11.820 -36.639 1.00 95.19 691 LEU A O 1
ATOM 5365 N N . THR A 1 692 ? 14.528 13.380 -36.813 1.00 95.19 692 THR A N 1
ATOM 5366 C CA . THR A 1 692 ? 15.646 12.447 -37.056 1.00 95.19 692 THR A CA 1
ATOM 5367 C C . THR A 1 692 ? 16.480 12.116 -35.814 1.00 95.19 692 THR A C 1
ATOM 5369 O O . THR A 1 692 ? 17.485 11.414 -35.917 1.00 95.19 692 THR A O 1
ATOM 5372 N N . GLY A 1 693 ? 16.114 12.641 -34.641 1.00 95.56 693 GLY A N 1
ATOM 5373 C CA . GLY A 1 693 ? 16.902 12.542 -33.405 1.00 95.56 693 GLY A CA 1
ATOM 5374 C C . GLY A 1 693 ? 17.999 13.600 -33.283 1.00 95.56 693 GLY A C 1
ATOM 5375 O O . GLY A 1 693 ? 18.820 13.555 -32.367 1.00 95.56 693 GLY A O 1
ATOM 5376 N N . LYS A 1 694 ? 18.024 14.584 -34.187 1.00 95.25 694 LYS A N 1
ATOM 5377 C CA . LYS A 1 694 ? 19.040 15.637 -34.204 1.00 95.25 694 LYS A CA 1
ATOM 5378 C C . LYS A 1 694 ? 19.101 16.394 -32.872 1.00 95.25 694 LYS A C 1
ATOM 5380 O O . LYS A 1 694 ? 18.126 17.012 -32.443 1.00 95.25 694 LYS A O 1
ATOM 5385 N N . GLY A 1 695 ? 20.292 16.403 -32.267 1.00 92.06 695 GLY A N 1
ATOM 5386 C CA . GLY A 1 695 ? 20.566 17.066 -30.986 1.00 92.06 695 GLY A CA 1
ATOM 5387 C C . GLY A 1 695 ? 20.217 16.234 -29.748 1.00 92.06 695 GLY A C 1
ATOM 5388 O O . GLY A 1 695 ? 20.360 16.730 -28.629 1.00 92.06 695 GLY A O 1
ATOM 5389 N N . VAL A 1 696 ? 19.783 14.986 -29.935 1.00 96.38 696 VAL A N 1
ATOM 5390 C CA . VAL A 1 696 ? 19.501 14.034 -28.860 1.00 96.38 696 VAL A CA 1
ATOM 5391 C C . VAL A 1 696 ? 20.684 13.087 -28.701 1.00 96.38 696 VAL A C 1
ATOM 5393 O O . VAL A 1 696 ? 21.215 12.566 -29.679 1.00 96.38 696 VAL A O 1
ATOM 5396 N N . ARG A 1 697 ? 21.098 12.869 -27.455 1.00 97.38 697 ARG A N 1
ATOM 5397 C CA . ARG A 1 697 ? 22.142 11.929 -27.059 1.00 97.38 697 ARG A CA 1
ATOM 5398 C C . ARG A 1 697 ? 21.505 10.681 -26.475 1.00 97.38 697 ARG A C 1
ATOM 5400 O O . ARG A 1 697 ? 20.745 10.767 -25.506 1.00 97.38 697 ARG A O 1
ATOM 5407 N N . VAL A 1 698 ? 21.845 9.536 -27.052 1.00 98.31 698 VAL A N 1
ATOM 5408 C CA . VAL A 1 698 ? 21.334 8.228 -26.648 1.00 98.31 698 VAL A CA 1
ATOM 5409 C C . VAL A 1 698 ? 22.494 7.373 -26.158 1.00 98.31 698 VAL A C 1
ATOM 5411 O O . VAL A 1 698 ? 23.422 7.080 -26.913 1.00 98.31 698 VAL A O 1
ATOM 5414 N N . ALA A 1 699 ? 22.452 6.972 -24.891 1.00 98.62 699 ALA A N 1
ATOM 5415 C CA . ALA A 1 699 ? 23.407 6.029 -24.333 1.00 98.62 699 ALA A CA 1
ATOM 5416 C C . ALA A 1 699 ? 22.975 4.591 -24.622 1.00 98.62 699 ALA A C 1
ATOM 5418 O O . ALA A 1 699 ? 21.819 4.229 -24.413 1.00 98.62 699 ALA A O 1
ATOM 5419 N N . VAL A 1 700 ? 23.924 3.771 -25.057 1.00 98.38 700 VAL A N 1
ATOM 5420 C CA . VAL A 1 700 ? 23.763 2.334 -25.272 1.00 98.38 700 VAL A CA 1
ATOM 5421 C C . VAL A 1 700 ? 24.611 1.628 -24.222 1.00 98.38 700 VAL A C 1
ATOM 5423 O O . VAL A 1 700 ? 25.836 1.621 -24.323 1.00 98.38 700 VAL A O 1
ATOM 5426 N N . ILE A 1 701 ? 23.960 1.097 -23.185 1.00 97.69 701 ILE A N 1
ATOM 5427 C CA . ILE A 1 701 ? 24.619 0.358 -22.103 1.00 97.69 701 ILE A CA 1
ATOM 5428 C C . ILE A 1 701 ? 24.535 -1.132 -22.432 1.00 97.69 701 ILE A C 1
ATOM 5430 O O . ILE A 1 701 ? 23.491 -1.752 -22.237 1.00 97.69 701 ILE A O 1
ATOM 5434 N N . ASP A 1 702 ? 25.618 -1.688 -22.978 1.00 94.75 702 ASP A N 1
ATOM 5435 C CA . ASP A 1 702 ? 25.601 -3.013 -23.608 1.00 94.75 702 ASP A CA 1
ATOM 5436 C C . ASP A 1 702 ? 27.010 -3.662 -23.649 1.00 94.75 702 ASP A C 1
ATOM 5438 O O . ASP A 1 702 ? 27.869 -3.396 -22.799 1.00 94.75 702 ASP A O 1
ATOM 5442 N N . SER A 1 703 ? 27.268 -4.547 -24.614 1.00 91.06 703 SER A N 1
ATOM 5443 C CA . SER A 1 703 ? 28.531 -5.255 -24.820 1.00 91.06 703 SER A CA 1
ATOM 5444 C C . SER A 1 703 ? 29.574 -4.504 -25.652 1.00 91.06 703 SER A C 1
ATOM 5446 O O . SER A 1 703 ? 30.712 -4.967 -25.775 1.00 91.06 703 SER A O 1
ATOM 5448 N N . GLY A 1 704 ? 29.235 -3.307 -26.131 1.00 92.38 704 GLY A N 1
ATOM 5449 C CA . GLY A 1 704 ? 30.103 -2.437 -26.922 1.00 92.38 704 GLY A CA 1
ATOM 5450 C C . GLY A 1 704 ? 29.619 -2.261 -28.363 1.00 92.38 704 GLY A C 1
ATOM 5451 O O . GLY A 1 704 ? 28.944 -3.124 -28.927 1.00 92.38 704 GLY A O 1
ATOM 5452 N N . VAL A 1 705 ? 29.982 -1.133 -28.976 1.00 94.94 705 VAL A N 1
ATOM 5453 C CA . VAL A 1 705 ? 29.560 -0.769 -30.338 1.00 94.94 705 VAL A CA 1
ATOM 5454 C C . VAL A 1 705 ? 30.761 -0.689 -31.275 1.00 94.94 705 VAL A C 1
ATOM 5456 O O . VAL A 1 705 ? 31.748 -0.006 -30.983 1.00 94.94 705 VAL A O 1
ATOM 5459 N N . ASP A 1 706 ? 30.671 -1.325 -32.443 1.00 94.38 706 ASP A N 1
ATOM 5460 C CA . ASP A 1 706 ? 31.618 -1.135 -33.541 1.00 94.38 706 ASP A CA 1
ATOM 5461 C C . ASP A 1 706 ? 31.387 0.222 -34.222 1.00 94.38 706 ASP A C 1
ATOM 5463 O O . ASP A 1 706 ? 30.641 0.353 -35.191 1.00 94.38 706 ASP A O 1
ATOM 5467 N N . GLN A 1 707 ? 32.031 1.259 -33.687 1.00 93.56 707 GLN A N 1
ATOM 5468 C CA . GLN A 1 707 ? 31.933 2.629 -34.197 1.00 93.56 707 GLN A CA 1
ATOM 5469 C C . GLN A 1 707 ? 32.435 2.784 -35.645 1.00 93.56 707 GLN A C 1
ATOM 5471 O O . GLN A 1 707 ? 32.088 3.769 -36.294 1.00 93.56 707 GLN A O 1
ATOM 5476 N N . GLU A 1 708 ? 33.267 1.853 -36.132 1.00 93.25 708 GLU A N 1
ATOM 5477 C CA . GLU A 1 708 ? 33.837 1.900 -37.484 1.00 93.25 708 GLU A CA 1
ATOM 5478 C C . GLU A 1 708 ? 32.869 1.328 -38.530 1.00 93.25 708 GLU A C 1
ATOM 5480 O O . GLU A 1 708 ? 33.125 1.421 -39.733 1.00 93.25 708 GLU A O 1
ATOM 5485 N N . HIS A 1 709 ? 31.731 0.770 -38.097 1.00 93.62 709 HIS A N 1
ATOM 5486 C CA . HIS A 1 709 ? 30.697 0.300 -39.002 1.00 93.62 709 HIS A CA 1
ATOM 5487 C C . HIS A 1 709 ? 30.198 1.461 -39.889 1.00 93.62 709 HIS A C 1
ATOM 5489 O O . HIS A 1 709 ? 29.659 2.451 -39.374 1.00 93.62 709 HIS A O 1
ATOM 5495 N N . PRO A 1 710 ? 30.304 1.359 -41.230 1.00 90.12 710 PRO A N 1
ATOM 5496 C CA . PRO A 1 710 ? 30.043 2.481 -42.139 1.00 90.12 710 PRO A CA 1
ATOM 5497 C C . PRO A 1 710 ? 28.599 2.993 -42.054 1.00 90.12 710 PRO A C 1
ATOM 5499 O O . PRO A 1 710 ? 28.337 4.174 -42.292 1.00 90.12 710 PRO A O 1
ATOM 5502 N N . GLY A 1 711 ? 27.671 2.119 -41.654 1.00 88.69 711 GLY A N 1
ATOM 5503 C CA . GLY A 1 711 ? 26.264 2.447 -41.457 1.00 88.69 711 GLY A CA 1
ATOM 5504 C C . GLY A 1 711 ? 26.001 3.509 -40.385 1.00 88.69 711 GLY A C 1
ATOM 5505 O O . GLY A 1 711 ? 25.023 4.226 -40.530 1.00 88.69 711 GLY A O 1
ATOM 5506 N N . PHE A 1 712 ? 26.866 3.678 -39.370 1.00 95.50 712 PHE A N 1
ATOM 5507 C CA . PHE A 1 712 ? 26.665 4.686 -38.312 1.00 95.50 712 PHE A CA 1
ATOM 5508 C C . PHE A 1 712 ? 26.984 6.118 -38.742 1.00 95.50 712 PHE A C 1
ATOM 5510 O O . PHE A 1 712 ? 26.683 7.056 -38.003 1.00 95.50 712 PHE A O 1
ATOM 5517 N N . ARG A 1 713 ? 27.658 6.312 -39.886 1.00 93.62 713 ARG A N 1
ATOM 5518 C CA . ARG A 1 713 ? 27.990 7.641 -40.441 1.00 93.62 713 ARG A CA 1
ATOM 5519 C C . ARG A 1 713 ? 28.679 8.574 -39.426 1.00 93.62 713 ARG A C 1
ATOM 5521 O O . ARG A 1 713 ? 28.494 9.790 -39.448 1.00 93.62 713 ARG A O 1
ATOM 5528 N N . GLY A 1 714 ? 29.479 7.997 -38.523 1.00 93.19 714 GLY A N 1
ATOM 5529 C CA . GLY A 1 714 ? 30.202 8.722 -37.475 1.00 93.19 714 GLY A CA 1
ATOM 5530 C C . GLY A 1 714 ? 29.332 9.246 -36.325 1.00 93.19 714 GLY A C 1
ATOM 5531 O O . GLY A 1 714 ? 29.734 10.203 -35.658 1.00 93.19 714 GLY A O 1
ATOM 5532 N N . GLN A 1 715 ? 28.140 8.682 -36.095 1.00 96.56 715 GLN A N 1
ATOM 5533 C CA . GLN A 1 715 ? 27.244 9.106 -35.011 1.00 96.56 715 GLN A CA 1
ATOM 5534 C C . GLN A 1 715 ? 27.538 8.493 -33.644 1.00 96.56 715 GLN A C 1
ATOM 5536 O O . GLN A 1 715 ? 27.038 9.001 -32.645 1.00 96.56 715 GLN A O 1
ATOM 5541 N N . VAL A 1 716 ? 28.402 7.483 -33.560 1.00 97.50 716 VAL A N 1
ATOM 5542 C CA . VAL A 1 716 ? 28.968 7.049 -32.276 1.00 97.50 716 VAL A CA 1
ATOM 5543 C C . VAL A 1 716 ? 29.992 8.100 -31.836 1.00 97.50 716 VAL A C 1
ATOM 5545 O O . VAL A 1 716 ? 31.088 8.177 -32.386 1.00 97.50 716 VAL A O 1
ATOM 5548 N N . LYS A 1 717 ? 29.601 8.984 -30.908 1.00 96.38 717 LYS A N 1
ATOM 5549 C CA . LYS A 1 717 ? 30.387 10.171 -30.510 1.00 96.38 717 LYS A CA 1
ATOM 5550 C C . LYS A 1 717 ? 31.309 9.925 -29.328 1.00 96.38 717 LYS A C 1
ATOM 5552 O O . LYS A 1 717 ? 32.311 10.622 -29.182 1.00 96.38 717 LYS A O 1
ATOM 5557 N N . SER A 1 718 ? 30.946 8.982 -28.468 1.00 95.38 718 SER A N 1
ATOM 5558 C CA . SER A 1 718 ? 31.677 8.683 -27.244 1.00 95.38 718 SER A CA 1
ATOM 5559 C C . SER A 1 718 ? 31.679 7.190 -26.989 1.00 95.38 718 SER A C 1
ATOM 5561 O O . SER A 1 718 ? 30.707 6.502 -27.297 1.00 95.38 718 SER A O 1
ATOM 5563 N N . ARG A 1 719 ? 32.768 6.722 -26.383 1.00 93.81 719 ARG A N 1
ATOM 5564 C CA . ARG A 1 719 ? 32.946 5.347 -25.946 1.00 93.81 719 ARG A CA 1
ATOM 5565 C C . ARG A 1 719 ? 33.570 5.337 -24.558 1.00 93.81 719 ARG A C 1
ATOM 5567 O O . ARG A 1 719 ? 34.680 5.836 -24.388 1.00 93.81 719 ARG A O 1
ATOM 5574 N N . ASP A 1 720 ? 32.875 4.736 -23.602 1.00 91.75 720 ASP A N 1
ATOM 5575 C CA . ASP A 1 720 ? 33.379 4.472 -22.258 1.00 91.75 720 ASP A CA 1
ATOM 5576 C C . ASP A 1 720 ? 33.211 2.987 -21.924 1.00 91.75 720 ASP A C 1
ATOM 5578 O O . ASP A 1 720 ? 32.126 2.484 -21.621 1.00 91.75 720 ASP A O 1
ATOM 5582 N N . TRP A 1 721 ? 34.304 2.241 -22.050 1.00 91.50 721 TRP A N 1
ATOM 5583 C CA . TRP A 1 721 ? 34.311 0.809 -21.785 1.00 91.50 721 TRP A CA 1
ATOM 5584 C C . TRP A 1 721 ? 34.757 0.548 -20.352 1.00 91.50 721 TRP A C 1
ATOM 5586 O O . TRP A 1 721 ? 35.944 0.411 -20.060 1.00 91.50 721 TRP A O 1
ATOM 5596 N N . ILE A 1 722 ? 33.771 0.474 -19.458 1.00 88.88 722 ILE A N 1
ATOM 5597 C CA . ILE A 1 722 ? 33.959 0.286 -18.014 1.00 88.88 722 ILE A CA 1
ATOM 5598 C C . ILE A 1 722 ? 34.517 -1.110 -17.707 1.00 88.88 722 ILE A C 1
ATOM 5600 O O . ILE A 1 722 ? 35.240 -1.301 -16.723 1.00 88.88 722 ILE A O 1
ATOM 5604 N N . ARG A 1 723 ? 34.195 -2.095 -18.552 1.00 86.62 723 ARG A N 1
ATOM 5605 C CA . ARG A 1 723 ? 34.778 -3.438 -18.513 1.00 86.62 723 ARG A CA 1
ATOM 5606 C C . ARG A 1 723 ? 35.462 -3.782 -19.827 1.00 86.62 723 ARG A C 1
ATOM 5608 O O . ARG A 1 723 ? 34.998 -3.414 -20.905 1.00 86.62 723 ARG A O 1
ATOM 5615 N N . SER A 1 724 ? 36.517 -4.580 -19.718 1.00 80.38 724 SER A N 1
ATOM 5616 C CA . SER A 1 724 ? 37.128 -5.257 -20.854 1.00 80.38 724 SER A CA 1
ATOM 5617 C C . SER A 1 724 ? 36.338 -6.529 -21.137 1.00 80.38 724 SER A C 1
ATOM 5619 O O . SER A 1 724 ? 36.232 -7.411 -20.278 1.00 80.38 724 SER A O 1
ATOM 5621 N N . GLY A 1 725 ? 35.774 -6.629 -22.335 1.00 71.19 725 GLY A N 1
ATOM 5622 C CA . GLY A 1 725 ? 35.050 -7.820 -22.763 1.00 71.19 725 GLY A CA 1
ATOM 5623 C C . GLY A 1 725 ? 35.611 -8.444 -24.030 1.00 71.19 725 GLY A C 1
ATOM 5624 O O . GLY A 1 725 ? 36.660 -8.050 -24.536 1.00 71.19 725 GLY A O 1
ATOM 5625 N N . THR A 1 726 ? 34.884 -9.442 -24.514 1.00 76.50 726 THR A N 1
ATOM 5626 C CA . THR A 1 726 ? 35.163 -10.218 -25.722 1.00 76.50 726 THR A CA 1
ATOM 5627 C C . THR A 1 726 ? 35.339 -9.305 -26.951 1.00 76.50 726 THR A C 1
ATOM 5629 O O . THR A 1 726 ? 34.744 -8.220 -26.997 1.00 76.50 726 THR A O 1
ATOM 5632 N N . PRO A 1 727 ? 36.160 -9.666 -27.953 1.00 82.69 727 PRO A N 1
ATOM 5633 C CA . PRO A 1 727 ? 36.189 -8.937 -29.221 1.00 82.69 727 PRO A CA 1
ATOM 5634 C C . PRO A 1 727 ? 34.777 -8.702 -29.780 1.00 82.69 727 PRO A C 1
ATOM 5636 O O . PRO A 1 727 ? 33.930 -9.584 -29.690 1.00 82.69 727 PRO A O 1
ATOM 5639 N N . LEU A 1 728 ? 34.518 -7.523 -30.358 1.00 82.81 728 LEU A N 1
ATOM 5640 C CA . LEU A 1 728 ? 33.177 -7.157 -30.849 1.00 82.81 728 LEU A CA 1
ATOM 5641 C C . LEU A 1 728 ? 32.656 -8.126 -31.925 1.00 82.81 728 LEU A C 1
ATOM 5643 O O . LEU A 1 728 ? 31.457 -8.329 -32.034 1.00 82.81 728 LEU A O 1
ATOM 5647 N N . GLU A 1 729 ? 33.548 -8.761 -32.688 1.00 75.00 729 GLU A N 1
ATOM 5648 C CA . GLU A 1 729 ? 33.199 -9.797 -33.676 1.00 75.00 729 GLU A CA 1
ATOM 5649 C C . GLU A 1 729 ? 32.563 -11.049 -33.045 1.00 75.00 729 GLU A C 1
ATOM 5651 O O . GLU A 1 729 ? 31.834 -11.778 -33.714 1.00 75.00 729 GLU A O 1
ATOM 5656 N N . GLU A 1 730 ? 32.842 -11.298 -31.765 1.00 69.88 730 GLU A N 1
ATOM 5657 C CA . GLU A 1 730 ? 32.333 -12.427 -30.982 1.00 69.88 730 GLU A CA 1
ATOM 5658 C C . GLU A 1 730 ? 31.192 -12.012 -30.029 1.00 69.88 730 GLU A C 1
ATOM 5660 O O . GLU A 1 730 ? 30.434 -12.867 -29.570 1.00 69.88 730 GLU A O 1
ATOM 5665 N N . ASP A 1 731 ? 31.056 -10.713 -29.741 1.00 77.38 731 ASP A N 1
ATOM 5666 C CA . ASP A 1 731 ? 30.017 -10.118 -28.894 1.00 77.38 731 ASP A CA 1
ATOM 5667 C C . ASP A 1 731 ? 29.362 -8.937 -29.625 1.00 77.38 731 ASP A C 1
ATOM 5669 O O . ASP A 1 731 ? 29.673 -7.762 -29.429 1.00 77.38 731 ASP A O 1
ATOM 5673 N N . ASP A 1 732 ? 28.479 -9.309 -30.544 1.00 84.38 732 ASP A N 1
ATOM 5674 C CA . ASP A 1 732 ? 27.899 -8.481 -31.596 1.00 84.38 732 ASP A CA 1
ATOM 5675 C C . ASP A 1 732 ? 26.603 -7.753 -31.194 1.00 84.38 732 ASP A C 1
ATOM 5677 O O . ASP A 1 732 ? 26.031 -7.002 -31.992 1.00 84.38 732 ASP A O 1
ATOM 5681 N N . HIS A 1 733 ? 26.154 -7.957 -29.953 1.00 91.44 733 HIS A N 1
ATOM 5682 C CA . HIS A 1 733 ? 24.869 -7.495 -29.432 1.00 91.44 733 HIS A CA 1
ATOM 5683 C C . HIS A 1 733 ? 24.766 -5.962 -29.388 1.00 91.44 733 HIS A C 1
ATOM 5685 O O . HIS A 1 733 ? 23.866 -5.390 -30.006 1.00 91.44 733 HIS A O 1
ATOM 5691 N N . GLY A 1 734 ? 25.727 -5.275 -28.760 1.00 93.94 734 GLY A N 1
ATOM 5692 C CA . GLY A 1 734 ? 25.691 -3.815 -28.632 1.00 93.94 734 GLY A CA 1
ATOM 5693 C C . GLY A 1 734 ? 25.710 -3.076 -29.973 1.00 93.94 734 GLY A C 1
ATOM 5694 O O . GLY A 1 734 ? 25.023 -2.068 -30.138 1.00 93.94 734 GLY A O 1
ATOM 5695 N N . THR A 1 735 ? 26.416 -3.609 -30.977 1.00 95.75 735 THR A N 1
ATOM 5696 C CA . THR A 1 735 ? 26.433 -3.039 -32.339 1.00 95.75 735 THR A CA 1
ATOM 5697 C C . THR A 1 735 ? 25.074 -3.170 -33.025 1.00 95.75 735 THR A C 1
ATOM 5699 O O . THR A 1 735 ? 24.619 -2.228 -33.676 1.00 95.75 735 THR A O 1
ATOM 5702 N N . HIS A 1 736 ? 24.396 -4.303 -32.840 1.00 95.56 736 HIS A N 1
ATOM 5703 C CA . HIS A 1 736 ? 23.061 -4.546 -33.386 1.00 95.56 736 HIS A CA 1
ATOM 5704 C C . HIS A 1 736 ? 22.000 -3.646 -32.731 1.00 95.56 736 HIS A C 1
ATOM 5706 O O . HIS A 1 736 ? 21.204 -3.003 -33.425 1.00 95.56 736 HIS A O 1
ATOM 5712 N N . VAL A 1 737 ? 22.049 -3.510 -31.402 1.00 97.81 737 VAL A N 1
ATOM 5713 C CA . VAL A 1 737 ? 21.184 -2.606 -30.623 1.00 97.81 737 VAL A CA 1
ATOM 5714 C C . VAL A 1 737 ? 21.384 -1.153 -31.058 1.00 97.81 737 VAL A C 1
ATOM 5716 O O . VAL A 1 737 ? 20.424 -0.483 -31.446 1.00 97.81 737 VAL A O 1
ATOM 5719 N N . ALA A 1 738 ? 22.633 -0.678 -31.080 1.00 97.94 738 ALA A N 1
ATOM 5720 C CA . ALA A 1 738 ? 22.969 0.675 -31.517 1.00 97.94 738 ALA A CA 1
ATOM 5721 C C . ALA A 1 738 ? 22.550 0.937 -32.972 1.00 97.94 738 ALA A C 1
ATOM 5723 O O . ALA A 1 738 ? 22.051 2.018 -33.286 1.00 97.94 738 ALA A O 1
ATOM 5724 N N . GLY A 1 739 ? 22.713 -0.051 -33.858 1.00 97.44 739 GLY A N 1
ATOM 5725 C CA . GLY A 1 739 ? 22.280 0.037 -35.251 1.00 97.44 739 GLY A CA 1
ATOM 5726 C C . GLY A 1 739 ? 20.773 0.256 -35.385 1.00 97.44 739 GLY A C 1
ATOM 5727 O O . GLY A 1 739 ? 20.351 1.089 -36.181 1.00 97.44 739 GLY A O 1
ATOM 5728 N N . THR A 1 740 ? 19.962 -0.399 -34.550 1.00 98.06 740 THR A N 1
ATOM 5729 C CA . THR A 1 740 ? 18.497 -0.262 -34.586 1.00 98.06 740 THR A CA 1
ATOM 5730 C C . THR A 1 740 ? 18.076 1.149 -34.168 1.00 98.06 740 THR A C 1
ATOM 5732 O O . THR A 1 740 ? 17.262 1.777 -34.846 1.00 98.06 740 THR A O 1
ATOM 5735 N N . ILE A 1 741 ? 18.704 1.695 -33.117 1.00 98.56 741 ILE A N 1
ATOM 5736 C CA . ILE A 1 741 ? 18.502 3.091 -32.693 1.00 98.56 741 ILE A CA 1
ATOM 5737 C C . ILE A 1 741 ? 18.904 4.049 -33.818 1.00 98.56 741 ILE A C 1
ATOM 5739 O O . ILE A 1 741 ? 18.158 4.974 -34.121 1.00 98.56 741 ILE A O 1
ATOM 5743 N N . HIS A 1 742 ? 20.051 3.821 -34.467 1.00 97.75 742 HIS A N 1
ATOM 5744 C CA . HIS A 1 742 ? 20.532 4.677 -35.554 1.00 97.75 742 HIS A CA 1
ATOM 5745 C C . HIS A 1 742 ? 19.619 4.646 -36.787 1.00 97.75 742 HIS A C 1
ATOM 5747 O O . HIS A 1 742 ? 19.381 5.677 -37.406 1.00 97.75 742 HIS A O 1
ATOM 5753 N N . LEU A 1 743 ? 19.084 3.479 -37.148 1.00 96.00 743 LEU A N 1
ATOM 5754 C CA . LEU A 1 743 ? 18.172 3.342 -38.285 1.00 96.00 743 LEU A CA 1
ATOM 5755 C C . LEU A 1 743 ? 16.820 4.027 -38.029 1.00 96.00 743 LEU A C 1
ATOM 5757 O O . LEU A 1 743 ? 16.212 4.530 -38.973 1.00 96.00 743 LEU A O 1
ATOM 5761 N N . MET A 1 744 ? 16.375 4.090 -36.768 1.00 96.38 744 MET A N 1
ATOM 5762 C CA . MET A 1 744 ? 15.221 4.894 -36.348 1.00 96.38 744 MET A CA 1
ATOM 5763 C C . MET A 1 744 ? 15.542 6.397 -36.330 1.00 96.38 744 MET A C 1
ATOM 5765 O O . MET A 1 744 ? 14.830 7.182 -36.958 1.00 96.38 744 MET A O 1
ATOM 5769 N N . ALA A 1 745 ? 16.621 6.779 -35.640 1.00 97.06 745 ALA A N 1
ATOM 5770 C CA . ALA A 1 745 ? 17.038 8.150 -35.346 1.00 97.06 745 ALA A CA 1
ATOM 5771 C C . ALA A 1 745 ? 18.442 8.448 -35.927 1.00 97.06 745 ALA A C 1
ATOM 5773 O O . ALA A 1 745 ? 19.437 8.464 -35.192 1.00 97.06 745 ALA A O 1
ATOM 5774 N N . PRO A 1 746 ? 18.556 8.688 -37.247 1.00 96.62 746 PRO A N 1
ATOM 5775 C CA . PRO A 1 746 ? 19.847 8.746 -37.943 1.00 96.62 746 PRO A CA 1
ATOM 5776 C C . PRO A 1 746 ? 20.737 9.936 -37.553 1.00 96.62 746 PRO A C 1
ATOM 5778 O O . PRO A 1 746 ? 21.952 9.888 -37.765 1.00 96.62 746 PRO A O 1
ATOM 5781 N N . ASP A 1 747 ? 20.167 10.992 -36.969 1.00 96.88 747 ASP A N 1
ATOM 5782 C CA . ASP A 1 747 ? 20.906 12.179 -36.525 1.00 96.88 747 ASP A CA 1
ATOM 5783 C C . ASP A 1 747 ? 21.145 12.225 -35.005 1.00 96.88 747 ASP A C 1
ATOM 5785 O O . ASP A 1 747 ? 21.713 13.206 -34.512 1.00 96.88 747 ASP A O 1
ATOM 5789 N N . ALA A 1 748 ? 20.732 11.193 -34.260 1.00 97.56 748 ALA A N 1
ATOM 5790 C CA . ALA A 1 748 ? 21.029 11.077 -32.836 1.00 97.56 748 ALA A CA 1
ATOM 5791 C C . ALA A 1 748 ? 22.522 10.799 -32.590 1.00 97.56 748 ALA A C 1
ATOM 5793 O O . ALA A 1 748 ? 23.180 10.076 -33.339 1.00 97.56 748 ALA A O 1
ATOM 5794 N N . GLU A 1 749 ? 23.060 11.361 -31.509 1.00 98.12 749 GLU A N 1
ATOM 5795 C CA . GLU A 1 749 ? 24.426 11.112 -31.047 1.00 98.12 749 GLU A CA 1
ATOM 5796 C C . GLU A 1 749 ? 24.439 9.873 -30.141 1.00 98.12 749 GLU A C 1
ATOM 5798 O O . GLU A 1 749 ? 23.826 9.877 -29.073 1.00 98.12 749 GLU A O 1
ATOM 5803 N N . LEU A 1 750 ? 25.152 8.816 -30.533 1.00 98.56 750 LEU A N 1
ATOM 5804 C CA . LEU A 1 750 ? 25.243 7.579 -29.756 1.00 98.56 750 LEU A CA 1
ATOM 5805 C C . LEU A 1 750 ? 26.445 7.600 -28.805 1.00 98.56 750 LEU A C 1
ATOM 5807 O O . LEU A 1 750 ? 27.561 7.960 -29.193 1.00 98.56 750 LEU A O 1
ATOM 5811 N N . TYR A 1 751 ? 26.207 7.186 -27.562 1.00 98.44 751 TYR A N 1
ATOM 5812 C CA . TYR A 1 751 ? 27.205 7.066 -26.502 1.00 98.44 751 TYR A CA 1
ATOM 5813 C C . TYR A 1 751 ? 27.319 5.596 -26.090 1.00 98.44 751 TYR A C 1
ATOM 5815 O O . TYR A 1 751 ? 26.395 5.034 -25.510 1.00 98.44 751 TYR A O 1
ATOM 5823 N N . ASP A 1 752 ? 28.446 4.972 -26.411 1.00 97.56 752 ASP A N 1
ATOM 5824 C CA . ASP A 1 752 ? 28.708 3.552 -26.171 1.00 97.56 752 ASP A CA 1
ATOM 5825 C C . ASP A 1 752 ? 29.263 3.329 -24.756 1.00 97.56 752 ASP A C 1
ATOM 5827 O O . ASP A 1 752 ? 30.367 3.784 -24.445 1.00 97.56 752 ASP A O 1
ATOM 5831 N N . TYR A 1 753 ? 28.513 2.617 -23.912 1.00 96.69 753 TYR A N 1
ATOM 5832 C CA . TYR A 1 753 ? 28.931 2.201 -22.576 1.00 96.69 753 TYR A CA 1
ATOM 5833 C C . TYR A 1 753 ? 29.015 0.679 -22.495 1.00 96.69 753 TYR A C 1
ATOM 5835 O O . TYR A 1 753 ? 27.999 -0.017 -22.458 1.00 96.69 753 TYR A O 1
ATOM 5843 N N . ARG A 1 754 ? 30.236 0.147 -22.391 1.00 93.19 754 ARG A N 1
ATOM 5844 C CA . ARG A 1 754 ? 30.448 -1.302 -22.300 1.00 93.19 754 ARG A CA 1
ATOM 5845 C C . ARG A 1 754 ? 30.497 -1.774 -20.852 1.00 93.19 754 ARG A C 1
ATOM 5847 O O . ARG A 1 754 ? 31.427 -1.441 -20.112 1.00 93.19 754 ARG A O 1
ATOM 5854 N N . VAL A 1 755 ? 29.533 -2.614 -20.479 1.00 92.19 755 VAL A N 1
ATOM 5855 C CA . VAL A 1 755 ? 29.338 -3.103 -19.100 1.00 92.19 755 VAL A CA 1
ATOM 5856 C C . VAL A 1 755 ? 29.441 -4.619 -18.950 1.00 92.19 755 VAL A C 1
ATOM 5858 O O . VAL A 1 755 ? 29.385 -5.116 -17.825 1.00 92.19 755 VAL A O 1
ATOM 5861 N N . PHE A 1 756 ? 29.652 -5.353 -20.045 1.00 85.38 756 PHE A N 1
ATOM 5862 C CA . PHE A 1 756 ? 29.879 -6.801 -20.047 1.00 85.38 756 PHE A CA 1
ATOM 5863 C C . PHE A 1 756 ? 31.326 -7.156 -20.425 1.00 85.38 756 PHE A C 1
ATOM 5865 O O . PHE A 1 756 ? 31.951 -6.489 -21.254 1.00 85.38 756 PHE A O 1
ATOM 5872 N N . GLY A 1 757 ? 31.871 -8.207 -19.795 1.00 73.06 757 GLY A N 1
ATOM 5873 C CA . GLY A 1 757 ? 33.235 -8.688 -20.048 1.00 73.06 757 GLY A CA 1
ATOM 5874 C C . GLY A 1 757 ? 33.899 -9.426 -18.878 1.00 73.06 757 GLY A C 1
ATOM 5875 O O . GLY A 1 757 ? 33.501 -9.259 -17.720 1.00 73.06 757 GLY A O 1
ATOM 5876 N N . SER A 1 758 ? 34.917 -10.243 -19.170 1.00 61.28 758 SER A N 1
ATOM 5877 C CA . SER A 1 758 ? 35.615 -11.098 -18.195 1.00 61.28 758 SER A CA 1
ATOM 5878 C C . SER A 1 758 ? 36.599 -10.354 -17.287 1.00 61.28 758 SER A C 1
ATOM 5880 O O . SER A 1 758 ? 36.954 -10.886 -16.237 1.00 61.28 758 SER A O 1
ATOM 5882 N N . GLU A 1 759 ? 37.010 -9.132 -17.642 1.00 58.91 759 GLU A N 1
ATOM 5883 C CA . GLU A 1 759 ? 38.000 -8.358 -16.886 1.00 58.91 759 GLU A CA 1
ATOM 5884 C C . GLU A 1 759 ? 37.510 -6.934 -16.568 1.00 58.91 759 GLU A C 1
ATOM 5886 O O . GLU A 1 759 ? 36.885 -6.261 -17.386 1.00 58.91 759 GLU A O 1
ATOM 5891 N N . GLY A 1 760 ? 37.783 -6.468 -15.347 1.00 57.59 760 GLY A N 1
ATOM 5892 C CA . GLY A 1 760 ? 37.408 -5.138 -14.863 1.00 57.59 760 GLY A CA 1
ATOM 5893 C C . GLY A 1 760 ? 37.575 -5.017 -13.347 1.00 57.59 760 GLY A C 1
ATOM 5894 O O . GLY A 1 760 ? 37.532 -6.017 -12.632 1.00 57.59 760 GLY A O 1
ATOM 5895 N N . SER A 1 761 ? 37.776 -3.796 -12.844 1.00 63.78 761 SER A N 1
ATOM 5896 C CA . SER A 1 761 ? 37.893 -3.519 -11.400 1.00 63.78 761 SER A CA 1
ATOM 5897 C C . SER A 1 761 ? 36.543 -3.481 -10.670 1.00 63.78 761 SER A C 1
ATOM 5899 O O . SER A 1 761 ? 36.512 -3.510 -9.441 1.00 63.78 761 SER A O 1
ATOM 5901 N N . LEU A 1 762 ? 35.438 -3.421 -11.418 1.00 79.75 762 LEU A N 1
ATOM 5902 C CA . LEU A 1 762 ? 34.059 -3.391 -10.925 1.00 79.75 762 LEU A CA 1
ATOM 5903 C C . LEU A 1 762 ? 33.345 -4.711 -11.243 1.00 79.75 762 LEU A C 1
ATOM 5905 O O . LEU A 1 762 ? 33.743 -5.408 -12.174 1.00 79.75 762 LEU A O 1
ATOM 5909 N N . SER A 1 763 ? 32.285 -5.067 -10.507 1.00 85.19 763 SER A N 1
ATOM 5910 C CA . SER A 1 763 ? 31.327 -6.112 -10.918 1.00 85.19 763 SER A CA 1
ATOM 5911 C C . SER A 1 763 ? 30.452 -5.641 -12.094 1.00 85.19 763 SER A C 1
ATOM 5913 O O . SER A 1 763 ? 30.490 -4.466 -12.453 1.00 85.19 763 SER A O 1
ATOM 5915 N N . VAL A 1 764 ? 29.697 -6.542 -12.739 1.00 84.50 764 VAL A N 1
ATOM 5916 C CA . VAL A 1 764 ? 28.789 -6.173 -13.849 1.00 84.50 764 VAL A CA 1
ATOM 5917 C C . VAL A 1 764 ? 27.737 -5.181 -13.354 1.00 84.50 764 VAL A C 1
ATOM 5919 O O . VAL A 1 764 ? 27.611 -4.102 -13.919 1.00 84.50 764 VAL A O 1
ATOM 5922 N N . ASP A 1 765 ? 27.101 -5.464 -12.217 1.00 85.94 765 ASP A N 1
ATOM 5923 C CA . ASP A 1 765 ? 26.097 -4.565 -11.639 1.00 85.94 765 ASP A CA 1
ATOM 5924 C C . ASP A 1 765 ? 26.672 -3.185 -11.274 1.00 85.94 765 ASP A C 1
ATOM 5926 O O . ASP A 1 765 ? 26.037 -2.155 -11.484 1.00 85.94 765 ASP A O 1
ATOM 5930 N N . GLN A 1 766 ? 27.911 -3.141 -10.763 1.00 87.56 766 GLN A N 1
ATOM 5931 C CA . GLN A 1 766 ? 28.608 -1.879 -10.493 1.00 87.56 766 GLN A CA 1
ATOM 5932 C C . GLN A 1 766 ? 28.949 -1.122 -11.779 1.00 87.56 766 GLN A C 1
ATOM 5934 O O . GLN A 1 766 ? 28.909 0.108 -11.782 1.00 87.56 766 GLN A O 1
ATOM 5939 N N . ALA A 1 767 ? 29.292 -1.835 -12.853 1.00 91.44 767 ALA A N 1
ATOM 5940 C CA . ALA A 1 767 ? 29.551 -1.234 -14.153 1.00 91.44 767 ALA A CA 1
ATOM 5941 C C . ALA A 1 767 ? 28.268 -0.652 -14.764 1.00 91.44 767 ALA A C 1
ATOM 5943 O O . ALA A 1 767 ? 28.311 0.470 -15.253 1.00 91.44 767 ALA A O 1
ATOM 5944 N N . ILE A 1 768 ? 27.131 -1.350 -14.655 1.00 94.62 768 ILE A N 1
ATOM 5945 C CA . ILE A 1 768 ? 25.812 -0.856 -15.087 1.00 94.62 768 ILE A CA 1
ATOM 5946 C C . ILE A 1 768 ? 25.428 0.404 -14.307 1.00 94.62 768 ILE A C 1
ATOM 5948 O O . ILE A 1 768 ? 25.161 1.443 -14.906 1.00 94.62 768 ILE A O 1
ATOM 5952 N N . ALA A 1 769 ? 25.474 0.354 -12.972 1.00 94.69 769 ALA A N 1
ATOM 5953 C CA . ALA A 1 769 ? 25.152 1.507 -12.131 1.00 94.69 769 ALA A CA 1
ATOM 5954 C C . ALA A 1 769 ? 26.046 2.722 -12.441 1.00 94.69 769 ALA A C 1
ATOM 5956 O O . ALA A 1 769 ? 25.572 3.859 -12.485 1.00 94.69 769 ALA A O 1
ATOM 5957 N N . LYS A 1 770 ? 27.342 2.489 -12.688 1.00 95.25 770 LYS A N 1
ATOM 5958 C CA . LYS A 1 770 ? 28.274 3.540 -13.100 1.00 95.25 770 LYS A CA 1
ATOM 5959 C C . LYS A 1 770 ? 27.936 4.088 -14.493 1.00 95.25 770 LYS A C 1
ATOM 5961 O O . LYS A 1 770 ? 27.847 5.303 -14.625 1.00 95.25 770 LYS A O 1
ATOM 5966 N N . ALA A 1 771 ? 27.678 3.229 -15.480 1.00 97.56 771 ALA A N 1
ATOM 5967 C CA . ALA A 1 771 ? 27.313 3.639 -16.838 1.00 97.56 771 ALA A CA 1
ATOM 5968 C C . ALA A 1 771 ? 26.062 4.526 -16.862 1.00 97.56 771 ALA A C 1
ATOM 5970 O O . ALA A 1 771 ? 26.058 5.551 -17.535 1.00 97.56 771 ALA A O 1
ATOM 5971 N N . ILE A 1 772 ? 25.027 4.185 -16.085 1.00 98.12 772 ILE A N 1
ATOM 5972 C CA . ILE A 1 772 ? 23.797 4.987 -15.993 1.00 98.12 772 ILE A CA 1
ATOM 5973 C C . ILE A 1 772 ? 24.103 6.398 -15.464 1.00 98.12 772 ILE A C 1
ATOM 5975 O O . ILE A 1 772 ? 23.629 7.395 -16.018 1.00 98.12 772 ILE A O 1
ATOM 5979 N N . ARG A 1 773 ? 24.927 6.504 -14.412 1.00 97.06 773 ARG A N 1
ATOM 5980 C CA . ARG A 1 773 ? 25.336 7.803 -13.850 1.00 97.06 773 ARG A CA 1
ATOM 5981 C C . ARG A 1 773 ? 26.198 8.596 -14.830 1.00 97.06 773 ARG A C 1
ATOM 5983 O O . ARG A 1 773 ? 25.914 9.767 -15.060 1.00 97.06 773 ARG A O 1
ATOM 5990 N N . ASP A 1 774 ? 27.185 7.958 -15.454 1.00 97.50 774 ASP A N 1
ATOM 5991 C CA . ASP A 1 774 ? 28.071 8.615 -16.418 1.00 97.50 774 ASP A CA 1
ATOM 5992 C C . ASP A 1 774 ? 27.305 9.100 -17.657 1.00 97.50 774 ASP A C 1
ATOM 5994 O O . ASP A 1 774 ? 27.536 10.216 -18.119 1.00 97.50 774 ASP A O 1
ATOM 5998 N N . ALA A 1 775 ? 26.360 8.305 -18.172 1.00 97.94 775 ALA A N 1
ATOM 5999 C CA . ALA A 1 775 ? 25.486 8.684 -19.282 1.00 97.94 775 ALA A CA 1
ATOM 6000 C C . ALA A 1 775 ? 24.626 9.906 -18.932 1.00 97.94 775 ALA A C 1
ATOM 6002 O O . ALA A 1 775 ? 24.520 10.854 -19.717 1.00 97.94 775 ALA A O 1
ATOM 6003 N N . THR A 1 776 ? 24.063 9.912 -17.723 1.00 97.00 776 THR A N 1
ATOM 6004 C CA . THR A 1 776 ? 23.289 11.038 -17.184 1.00 97.00 776 THR A CA 1
ATOM 6005 C C . THR A 1 776 ? 24.146 12.301 -17.074 1.00 97.00 776 THR A C 1
ATOM 6007 O O . THR A 1 776 ? 23.741 13.390 -17.496 1.00 97.00 776 THR A O 1
ATOM 6010 N N . ASP A 1 777 ? 25.367 12.174 -16.557 1.00 95.56 777 ASP A N 1
ATOM 6011 C CA . ASP A 1 777 ? 26.292 13.295 -16.391 1.00 95.56 777 ASP A CA 1
ATOM 6012 C C . ASP A 1 777 ? 26.816 13.815 -17.738 1.00 95.56 777 ASP A C 1
ATOM 6014 O O . ASP A 1 777 ? 26.964 15.030 -17.918 1.00 95.56 777 ASP A O 1
ATOM 6018 N N . ALA A 1 778 ? 26.962 12.926 -18.726 1.00 95.69 778 ALA A N 1
ATOM 6019 C CA . ALA A 1 778 ? 27.233 13.246 -20.127 1.00 95.69 778 ALA A CA 1
ATOM 6020 C C . ALA A 1 778 ? 26.041 13.895 -20.862 1.00 95.69 778 ALA A C 1
ATOM 6022 O O . ALA A 1 778 ? 26.163 14.264 -22.036 1.00 95.69 778 ALA A O 1
ATOM 6023 N N . LYS A 1 779 ? 24.915 14.109 -20.166 1.00 95.00 779 LYS A N 1
ATOM 6024 C CA . LYS A 1 779 ? 23.681 14.718 -20.686 1.00 95.00 779 LYS A CA 1
ATOM 6025 C C . LYS A 1 779 ? 23.014 13.888 -21.778 1.00 95.00 779 LYS A C 1
ATOM 6027 O O . LYS A 1 779 ? 22.414 14.461 -22.684 1.00 95.00 779 LYS A O 1
ATOM 6032 N N . CYS A 1 780 ? 23.120 12.563 -21.694 1.00 96.38 780 CYS A N 1
ATOM 6033 C CA . CYS A 1 780 ? 22.260 11.688 -22.481 1.00 96.38 780 CYS A CA 1
ATOM 6034 C C . CYS A 1 780 ? 20.808 11.910 -22.059 1.00 96.38 780 CYS A C 1
ATOM 6036 O O . CYS A 1 780 ? 20.514 11.952 -20.866 1.00 96.38 780 CYS A O 1
ATOM 6038 N N . GLN A 1 781 ? 19.916 12.095 -23.027 1.00 95.31 781 GLN A N 1
ATOM 6039 C CA . GLN A 1 781 ? 18.485 12.242 -22.771 1.00 95.31 781 GLN A CA 1
ATOM 6040 C C . GLN A 1 781 ? 17.775 10.889 -22.751 1.00 95.31 781 GLN A C 1
ATOM 6042 O O . GLN A 1 781 ? 16.753 10.758 -22.084 1.00 95.31 781 GLN A O 1
ATOM 6047 N N . VAL A 1 782 ? 18.324 9.894 -23.453 1.00 97.31 782 VAL A N 1
ATOM 6048 C CA . VAL A 1 782 ? 17.794 8.529 -23.510 1.00 97.31 782 VAL A CA 1
ATOM 6049 C C . VAL A 1 782 ? 18.907 7.548 -23.150 1.00 97.31 782 VAL A C 1
ATOM 6051 O O . VAL A 1 782 ? 20.039 7.696 -23.610 1.00 97.31 782 VAL A O 1
ATOM 6054 N N . ILE A 1 783 ? 18.595 6.545 -22.340 1.00 98.50 783 ILE A N 1
ATOM 6055 C CA . ILE A 1 783 ? 19.471 5.421 -22.010 1.00 98.50 783 ILE A CA 1
ATOM 6056 C C . ILE A 1 783 ? 18.750 4.143 -22.433 1.00 98.50 783 ILE A C 1
ATOM 6058 O O . ILE A 1 783 ? 17.692 3.830 -21.896 1.00 98.50 783 ILE A O 1
ATOM 6062 N N . ASN A 1 784 ? 19.330 3.402 -23.374 1.00 98.62 784 ASN A N 1
ATOM 6063 C CA . ASN A 1 784 ? 18.877 2.072 -23.762 1.00 98.62 784 ASN A CA 1
ATOM 6064 C C . ASN A 1 784 ? 19.667 1.006 -22.989 1.00 98.62 784 ASN A C 1
ATOM 6066 O O . ASN A 1 784 ? 20.897 0.946 -23.090 1.00 98.62 784 ASN A O 1
ATOM 6070 N N . MET A 1 785 ? 18.952 0.134 -22.282 1.00 97.81 785 MET A N 1
ATOM 6071 C CA . MET A 1 785 ? 19.482 -1.017 -21.554 1.00 97.81 785 MET A CA 1
ATOM 6072 C C . MET A 1 785 ? 18.837 -2.303 -22.075 1.00 97.81 785 MET A C 1
ATOM 6074 O O . MET A 1 785 ? 17.822 -2.775 -21.566 1.00 97.81 785 MET A O 1
ATOM 6078 N N . SER A 1 786 ? 19.466 -2.902 -23.083 1.00 95.19 786 SER A N 1
ATOM 6079 C CA . SER A 1 786 ? 19.073 -4.207 -23.622 1.00 95.19 786 SER A CA 1
ATOM 6080 C C . SER A 1 786 ? 19.695 -5.337 -22.786 1.00 95.19 786 SER A C 1
ATOM 6082 O O . SER A 1 786 ? 20.465 -6.155 -23.281 1.00 95.19 786 SER A O 1
ATOM 6084 N N . LEU A 1 787 ? 19.410 -5.331 -21.482 1.00 91.25 787 LEU A N 1
ATOM 6085 C CA . LEU A 1 787 ? 19.963 -6.237 -20.474 1.00 91.25 787 LEU A CA 1
ATOM 6086 C C . LEU A 1 787 ? 18.950 -6.499 -19.356 1.00 91.25 787 LEU A C 1
ATOM 6088 O O . LEU A 1 787 ? 18.000 -5.737 -19.190 1.00 91.25 787 LEU A O 1
ATOM 6092 N N . GLY A 1 788 ? 19.166 -7.564 -18.583 1.00 85.88 788 GLY A N 1
ATOM 6093 C CA . GLY A 1 788 ? 18.202 -7.992 -17.578 1.00 85.88 788 GLY A CA 1
ATOM 6094 C C . GLY A 1 788 ? 18.750 -8.997 -16.567 1.00 85.88 788 GLY A C 1
ATOM 6095 O O . GLY A 1 788 ? 19.710 -9.723 -16.836 1.00 85.88 788 GLY A O 1
ATOM 6096 N N . GLY A 1 789 ? 18.134 -9.040 -15.390 1.00 78.44 789 GLY A N 1
ATOM 6097 C CA . GLY A 1 789 ? 18.394 -10.042 -14.363 1.00 78.44 789 GLY A CA 1
ATOM 6098 C C . GLY A 1 789 ? 17.170 -10.291 -13.488 1.00 78.44 789 GLY A C 1
ATOM 6099 O O . GLY A 1 789 ? 16.359 -9.398 -13.268 1.00 78.44 789 GLY A O 1
ATOM 6100 N N . ALA A 1 790 ? 17.064 -11.508 -12.954 1.00 69.31 790 ALA A N 1
ATOM 6101 C CA . ALA A 1 790 ? 15.885 -11.979 -12.220 1.00 69.31 790 ALA A CA 1
ATOM 6102 C C . ALA A 1 790 ? 15.637 -11.282 -10.866 1.00 69.31 790 ALA A C 1
ATOM 6104 O O . ALA A 1 790 ? 14.594 -11.486 -10.250 1.00 69.31 790 ALA A O 1
ATOM 6105 N N . PHE A 1 791 ? 16.597 -10.497 -10.365 1.00 72.25 791 PHE A N 1
ATOM 6106 C CA . PHE A 1 791 ? 16.536 -9.894 -9.034 1.00 72.25 791 PHE A CA 1
ATOM 6107 C C . PHE A 1 791 ? 16.831 -8.391 -9.074 1.00 72.25 791 PHE A C 1
ATOM 6109 O O . PHE A 1 791 ? 17.702 -7.964 -9.839 1.00 72.25 791 PHE A O 1
ATOM 6116 N N . PRO A 1 792 ? 16.159 -7.588 -8.229 1.00 66.12 792 PRO A N 1
ATOM 6117 C CA . PRO A 1 792 ? 16.451 -6.168 -8.107 1.00 66.12 792 PRO A CA 1
ATOM 6118 C C . PRO A 1 792 ? 17.853 -5.947 -7.520 1.00 66.12 792 PRO A C 1
ATOM 6120 O O . PRO A 1 792 ? 18.358 -6.745 -6.729 1.00 66.12 792 PRO A O 1
ATOM 6123 N N . ASN A 1 793 ? 18.485 -4.838 -7.901 1.00 81.38 793 ASN A N 1
ATOM 6124 C CA . ASN A 1 793 ? 19.802 -4.428 -7.436 1.00 81.38 793 ASN A CA 1
ATOM 6125 C C . ASN A 1 793 ? 19.804 -2.956 -6.999 1.00 81.38 793 ASN A C 1
ATOM 6127 O O . ASN A 1 793 ? 19.709 -2.061 -7.839 1.00 81.38 793 ASN A O 1
ATOM 6131 N N . ASP A 1 794 ? 19.992 -2.705 -5.701 1.00 70.06 794 ASP A N 1
ATOM 6132 C CA . ASP A 1 794 ? 19.924 -1.361 -5.106 1.00 70.06 794 ASP A CA 1
ATOM 6133 C C . ASP A 1 794 ? 20.854 -0.350 -5.791 1.00 70.06 794 ASP A C 1
ATOM 6135 O O . ASP A 1 794 ? 20.466 0.787 -6.037 1.00 70.06 794 ASP A O 1
ATOM 6139 N N . LYS A 1 795 ? 22.064 -0.759 -6.201 1.00 78.31 795 LYS A N 1
ATOM 6140 C CA . LYS A 1 795 ? 23.019 0.152 -6.861 1.00 78.31 795 LYS A CA 1
ATOM 6141 C C . LYS A 1 795 ? 22.535 0.593 -8.237 1.00 78.31 795 LYS A C 1
ATOM 6143 O O . LYS A 1 795 ? 22.769 1.734 -8.636 1.00 78.31 795 LYS A O 1
ATOM 6148 N N . ILE A 1 796 ? 21.909 -0.322 -8.975 1.00 83.06 796 ILE A N 1
ATOM 6149 C CA . ILE A 1 796 ? 21.333 -0.030 -10.288 1.00 83.06 796 ILE A CA 1
ATOM 6150 C C . ILE A 1 796 ? 20.069 0.802 -10.103 1.00 83.06 796 ILE A C 1
ATOM 6152 O O . ILE A 1 796 ? 19.919 1.799 -10.801 1.00 83.06 796 ILE A O 1
ATOM 6156 N N . TRP A 1 797 ? 19.221 0.468 -9.127 1.00 84.75 797 TRP A N 1
ATOM 6157 C CA . TRP A 1 797 ? 18.023 1.243 -8.815 1.00 84.75 797 TRP A CA 1
ATOM 6158 C C . TRP A 1 797 ? 18.349 2.684 -8.404 1.00 84.75 797 TRP A C 1
ATOM 6160 O O . TRP A 1 797 ? 17.780 3.621 -8.950 1.00 84.75 797 TRP A O 1
ATOM 6170 N N . GLU A 1 798 ? 19.339 2.906 -7.538 1.00 78.81 798 GLU A N 1
ATOM 6171 C CA . GLU A 1 798 ? 19.801 4.254 -7.183 1.00 78.81 798 GLU A CA 1
ATOM 6172 C C . GLU A 1 798 ? 20.326 5.041 -8.395 1.00 78.81 798 GLU A C 1
ATOM 6174 O O . GLU A 1 798 ? 20.193 6.267 -8.460 1.00 78.81 798 GLU A O 1
ATOM 6179 N N . ALA A 1 799 ? 20.970 4.364 -9.349 1.00 87.25 799 ALA A N 1
ATOM 6180 C CA . ALA A 1 799 ? 21.444 4.992 -10.578 1.00 87.25 799 ALA A CA 1
ATOM 6181 C C . ALA A 1 799 ? 20.281 5.315 -11.534 1.00 87.25 799 ALA A C 1
ATOM 6183 O O . ALA A 1 799 ? 20.259 6.397 -12.118 1.00 87.25 799 ALA A O 1
ATOM 6184 N N . VAL A 1 800 ? 19.297 4.419 -11.633 1.00 90.81 800 VAL A N 1
ATOM 6185 C CA . VAL A 1 800 ? 18.025 4.608 -12.347 1.00 90.81 800 VAL A CA 1
ATOM 6186 C C . VAL A 1 800 ? 17.263 5.806 -11.776 1.00 90.81 800 VAL A C 1
ATOM 6188 O O . VAL A 1 800 ? 16.907 6.714 -12.523 1.00 90.81 800 VAL A O 1
ATOM 6191 N N . GLN A 1 801 ? 17.122 5.890 -10.451 1.00 85.88 801 GLN A N 1
ATOM 6192 C CA . GLN A 1 801 ? 16.522 7.036 -9.766 1.00 85.88 801 GLN A CA 1
ATOM 6193 C C . GLN A 1 801 ? 17.285 8.329 -10.047 1.00 85.88 801 GLN A C 1
ATOM 6195 O O . GLN A 1 801 ? 16.690 9.371 -10.311 1.00 85.88 801 GLN A O 1
ATOM 6200 N N . TYR A 1 802 ? 18.618 8.283 -10.012 1.00 88.88 802 TYR A N 1
ATOM 6201 C CA . TYR A 1 802 ? 19.449 9.442 -10.327 1.00 88.88 802 TYR A CA 1
ATOM 6202 C C . TYR A 1 802 ? 19.217 9.952 -11.756 1.00 88.88 802 TYR A C 1
ATOM 6204 O O . TYR A 1 802 ? 19.050 11.156 -11.951 1.00 88.88 802 TYR A O 1
ATOM 6212 N N . ALA A 1 803 ? 19.176 9.049 -12.737 1.00 90.81 803 ALA A N 1
ATOM 6213 C CA . ALA A 1 803 ? 18.916 9.375 -14.135 1.00 90.81 803 ALA A CA 1
ATOM 6214 C C . ALA A 1 803 ? 17.495 9.933 -14.334 1.00 90.81 803 ALA A C 1
ATOM 6216 O O . ALA A 1 803 ? 17.327 11.018 -14.896 1.00 90.81 803 ALA A O 1
ATOM 6217 N N . SER A 1 804 ? 16.489 9.253 -13.779 1.00 86.12 804 SER A N 1
ATOM 6218 C CA . SER A 1 804 ? 15.080 9.655 -13.845 1.00 86.12 804 SER A CA 1
ATOM 6219 C C . SER A 1 804 ? 14.844 11.044 -13.239 1.00 86.12 804 SER A C 1
ATOM 6221 O O . SER A 1 804 ? 14.298 11.931 -13.896 1.00 86.12 804 SER A O 1
ATOM 6223 N N . ASN A 1 805 ? 15.391 11.312 -12.046 1.00 85.00 805 ASN A N 1
ATOM 6224 C CA . ASN A 1 805 ? 15.307 12.621 -11.381 1.00 85.00 805 ASN A CA 1
ATOM 6225 C C . ASN A 1 805 ? 16.002 13.757 -12.155 1.00 85.00 805 ASN A C 1
ATOM 6227 O O . ASN A 1 805 ? 15.763 14.938 -11.893 1.00 85.00 805 ASN A O 1
ATOM 6231 N N . LYS A 1 806 ? 16.884 13.429 -13.105 1.00 85.25 806 LYS A N 1
ATOM 6232 C CA . LYS A 1 806 ? 17.520 14.389 -14.021 1.00 85.25 806 LYS A CA 1
ATOM 6233 C C . LYS A 1 806 ? 16.779 14.525 -15.355 1.00 85.25 806 LYS A C 1
ATOM 6235 O O . LYS A 1 806 ? 17.250 15.266 -16.218 1.00 85.25 806 LYS A O 1
ATOM 6240 N N . GLY A 1 807 ? 15.630 13.868 -15.505 1.00 85.56 807 GLY A N 1
ATOM 6241 C CA . GLY A 1 807 ? 14.812 13.882 -16.715 1.00 85.56 807 GLY A CA 1
ATOM 6242 C C . GLY A 1 807 ? 15.353 12.991 -17.832 1.00 85.56 807 GLY A C 1
ATOM 6243 O O . GLY A 1 807 ? 15.023 13.222 -18.993 1.00 85.56 807 GLY A O 1
ATOM 6244 N N . VAL A 1 808 ? 16.206 12.015 -17.508 1.00 93.62 808 VAL A N 1
ATOM 6245 C CA . VAL A 1 808 ? 16.715 11.044 -18.482 1.00 93.62 808 VAL A CA 1
ATOM 6246 C C . VAL A 1 808 ? 15.715 9.904 -18.632 1.00 93.62 808 VAL A C 1
ATOM 6248 O O . VAL A 1 808 ? 15.252 9.338 -17.645 1.00 93.62 808 VAL A O 1
ATOM 6251 N N . VAL A 1 809 ? 15.396 9.562 -19.876 1.00 95.00 809 VAL A N 1
ATOM 6252 C CA . VAL A 1 809 ? 14.473 8.484 -20.227 1.00 95.00 809 VAL A CA 1
ATOM 6253 C C . VAL A 1 809 ? 15.225 7.159 -20.274 1.00 95.00 809 VAL A C 1
ATOM 6255 O O . VAL A 1 809 ? 16.191 7.023 -21.021 1.00 95.00 809 VAL A O 1
ATOM 6258 N N . LEU A 1 810 ? 14.789 6.179 -19.486 1.00 97.06 810 LEU A N 1
ATOM 6259 C CA . LEU A 1 810 ? 15.422 4.863 -19.384 1.00 97.06 810 LEU A CA 1
ATOM 6260 C C . LEU A 1 810 ? 14.541 3.835 -20.096 1.00 97.06 810 LEU A C 1
ATOM 6262 O O . LEU A 1 810 ? 13.405 3.632 -19.689 1.00 97.06 810 LEU A O 1
ATOM 6266 N N . VAL A 1 811 ? 15.043 3.205 -21.154 1.00 98.06 811 VAL A N 1
ATOM 6267 C CA . VAL A 1 811 ? 14.321 2.202 -21.951 1.00 98.06 811 VAL A CA 1
ATOM 6268 C C . VAL A 1 811 ? 15.013 0.860 -21.769 1.00 98.06 811 VAL A C 1
ATOM 6270 O O . VAL A 1 811 ? 16.220 0.756 -21.999 1.00 98.06 811 VAL A O 1
ATOM 6273 N N . CYS A 1 812 ? 14.267 -0.149 -21.330 1.00 97.44 812 CYS A N 1
ATOM 6274 C CA . CYS A 1 812 ? 14.800 -1.431 -20.891 1.00 97.44 812 CYS A CA 1
ATOM 6275 C C . CYS A 1 812 ? 14.069 -2.600 -21.556 1.00 97.44 812 CYS A C 1
ATOM 6277 O O . CYS A 1 812 ? 12.850 -2.581 -21.719 1.00 97.44 812 CYS A O 1
ATOM 6279 N N . ALA A 1 813 ? 14.806 -3.655 -21.893 1.00 96.06 813 ALA A N 1
ATOM 6280 C CA . ALA A 1 813 ? 14.223 -4.892 -22.404 1.00 96.06 813 ALA A CA 1
ATOM 6281 C C . ALA A 1 813 ? 13.484 -5.664 -21.293 1.00 96.06 813 ALA A C 1
ATOM 6283 O O . ALA A 1 813 ? 14.067 -5.912 -20.240 1.00 96.06 813 ALA A O 1
ATOM 6284 N N . ALA A 1 814 ? 12.237 -6.088 -21.538 1.00 93.06 814 ALA A N 1
ATOM 6285 C CA . ALA A 1 814 ? 11.393 -6.752 -20.533 1.00 93.06 814 ALA A CA 1
ATOM 6286 C C . ALA A 1 814 ? 11.933 -8.112 -20.035 1.00 93.06 814 ALA A C 1
ATOM 6288 O O . ALA A 1 814 ? 11.567 -8.550 -18.946 1.00 93.06 814 ALA A O 1
ATOM 6289 N N . GLY A 1 815 ? 12.826 -8.756 -20.797 1.00 89.62 815 GLY A N 1
ATOM 6290 C CA . GLY A 1 815 ? 13.439 -10.055 -20.488 1.00 89.62 815 GLY A CA 1
ATOM 6291 C C . GLY A 1 815 ? 13.079 -11.151 -21.497 1.00 89.62 815 GLY A C 1
ATOM 6292 O O . GLY A 1 815 ? 12.212 -10.952 -22.348 1.00 89.62 815 GLY A O 1
ATOM 6293 N N . ASN A 1 816 ? 13.823 -12.260 -21.468 1.00 88.25 816 ASN A N 1
ATOM 6294 C CA . ASN A 1 816 ? 13.737 -13.356 -22.453 1.00 88.25 816 ASN A CA 1
ATOM 6295 C C . ASN A 1 816 ? 13.438 -14.720 -21.794 1.00 88.25 816 ASN A C 1
ATOM 6297 O O . ASN A 1 816 ? 13.807 -15.774 -22.318 1.00 88.25 816 ASN A O 1
ATOM 6301 N N . GLU A 1 817 ? 12.851 -14.689 -20.606 1.00 83.38 817 GLU A N 1
ATOM 6302 C CA . GLU A 1 817 ? 12.502 -15.829 -19.766 1.00 83.38 817 GLU A CA 1
ATOM 6303 C C . GLU A 1 817 ? 11.046 -16.292 -19.951 1.00 83.38 817 GLU A C 1
ATOM 6305 O O . GLU A 1 817 ? 10.653 -17.256 -19.295 1.00 83.38 817 GLU A O 1
ATOM 6310 N N . GLY A 1 818 ? 10.278 -15.642 -20.835 1.00 78.50 818 GLY A N 1
ATOM 6311 C CA . GLY A 1 818 ? 8.877 -15.949 -21.121 1.00 78.50 818 GLY A CA 1
ATOM 6312 C C . GLY A 1 818 ? 8.638 -17.389 -21.577 1.00 78.50 818 GLY A C 1
ATOM 6313 O O . GLY A 1 818 ? 9.513 -18.046 -22.156 1.00 78.50 818 GLY A O 1
ATOM 6314 N N . ASP A 1 819 ? 7.430 -17.875 -21.315 1.00 76.81 819 ASP A N 1
ATOM 6315 C CA . ASP A 1 819 ? 7.007 -19.261 -21.524 1.00 76.81 819 ASP A CA 1
ATOM 6316 C C . ASP A 1 819 ? 5.758 -19.393 -22.427 1.00 76.81 819 ASP A C 1
ATOM 6318 O O . ASP A 1 819 ? 5.098 -20.434 -22.415 1.00 76.81 819 ASP A O 1
ATOM 6322 N N . ASP A 1 820 ? 5.467 -18.370 -23.247 1.00 74.75 820 ASP A N 1
ATOM 6323 C CA . ASP A 1 820 ? 4.250 -18.237 -24.080 1.00 74.75 820 ASP A CA 1
ATOM 6324 C C . ASP A 1 820 ? 2.936 -18.178 -23.277 1.00 74.75 820 ASP A C 1
ATOM 6326 O O . ASP A 1 820 ? 1.849 -18.397 -23.820 1.00 74.75 820 ASP A O 1
ATOM 6330 N N . ASN A 1 821 ? 3.009 -17.900 -21.973 1.00 66.88 821 ASN A N 1
ATOM 6331 C CA . ASN A 1 821 ? 1.846 -17.744 -21.119 1.00 66.88 821 ASN A CA 1
ATOM 6332 C C . ASN A 1 821 ? 1.785 -16.317 -20.549 1.00 66.88 821 ASN A C 1
ATOM 6334 O O . ASN A 1 821 ? 2.460 -16.009 -19.577 1.00 66.88 821 ASN A O 1
ATOM 6338 N N . PRO A 1 822 ? 0.903 -15.436 -21.052 1.00 59.41 822 PRO A N 1
ATOM 6339 C CA . PRO A 1 822 ? 0.810 -14.058 -20.558 1.00 59.41 822 PRO A CA 1
ATOM 6340 C C . PRO A 1 822 ? 0.283 -13.940 -19.110 1.00 59.41 822 PRO A C 1
ATOM 6342 O O . PRO A 1 822 ? 0.098 -12.840 -18.588 1.00 59.41 822 PRO A O 1
ATOM 6345 N N . LEU A 1 823 ? -0.014 -15.077 -18.468 1.00 51.12 823 LEU A N 1
ATOM 6346 C CA . LEU A 1 823 ? -0.514 -15.189 -17.098 1.00 51.12 823 LEU A CA 1
ATOM 6347 C C . LEU A 1 823 ? 0.569 -15.564 -16.083 1.00 51.12 823 LEU A C 1
ATOM 6349 O O . LEU A 1 823 ? 0.285 -15.614 -14.884 1.00 51.12 823 LEU A O 1
ATOM 6353 N N . THR A 1 824 ? 1.775 -15.884 -16.535 1.00 51.81 824 THR A N 1
ATOM 6354 C CA . THR A 1 824 ? 2.935 -16.052 -15.664 1.00 51.81 824 THR A CA 1
ATOM 6355 C C . THR A 1 824 ? 3.708 -14.739 -15.600 1.00 51.81 824 THR A C 1
ATOM 6357 O O . THR A 1 824 ? 3.562 -13.866 -16.450 1.00 51.81 824 THR A O 1
ATOM 6360 N N . ASN A 1 825 ? 4.422 -14.547 -14.489 1.00 69.94 825 ASN A N 1
ATOM 6361 C CA . ASN A 1 825 ? 5.106 -13.296 -14.180 1.00 69.94 825 ASN A CA 1
ATOM 6362 C C . ASN A 1 825 ? 6.613 -13.515 -14.277 1.00 69.94 825 ASN A C 1
ATOM 6364 O O . ASN A 1 825 ? 7.274 -13.812 -13.275 1.00 69.94 825 ASN A O 1
ATOM 6368 N N . GLU A 1 826 ? 7.160 -13.341 -15.474 1.00 79.81 826 GLU A N 1
ATOM 6369 C CA . GLU A 1 826 ? 8.601 -13.304 -15.680 1.00 79.81 826 GLU A CA 1
ATOM 6370 C C . GLU A 1 826 ? 9.079 -11.865 -15.512 1.00 79.81 826 GLU A C 1
ATOM 6372 O O . GLU A 1 826 ? 8.747 -10.970 -16.287 1.00 79.81 826 GLU A O 1
ATOM 6377 N N . ILE A 1 827 ? 9.845 -11.616 -14.452 1.00 78.31 827 ILE A N 1
ATOM 6378 C CA . ILE A 1 827 ? 10.275 -10.272 -14.063 1.00 78.31 827 ILE A CA 1
ATOM 6379 C C . ILE A 1 827 ? 11.767 -10.123 -14.352 1.00 78.31 827 ILE A C 1
ATOM 6381 O O . ILE A 1 827 ? 12.575 -10.974 -13.974 1.00 78.31 827 ILE A O 1
ATOM 6385 N N . SER A 1 828 ? 12.135 -9.003 -14.974 1.00 83.38 828 SER A N 1
ATOM 6386 C CA . SER A 1 828 ? 13.526 -8.649 -15.257 1.00 83.38 828 SER A CA 1
ATOM 6387 C C . SER A 1 828 ? 13.846 -7.231 -14.794 1.00 83.38 828 SER A C 1
ATOM 6389 O O . SER A 1 828 ? 13.104 -6.281 -15.059 1.00 83.38 828 SER A O 1
ATOM 6391 N N . PHE A 1 829 ? 14.972 -7.068 -14.106 1.00 85.38 829 PHE A N 1
ATOM 6392 C CA . PHE A 1 829 ? 15.514 -5.777 -13.687 1.00 85.38 829 PHE A CA 1
ATOM 6393 C C . PHE A 1 829 ? 16.706 -5.389 -14.568 1.00 85.38 829 PHE A C 1
ATOM 6395 O O . PHE A 1 829 ? 17.553 -6.240 -14.844 1.00 85.38 829 PHE A O 1
ATOM 6402 N N . PRO A 1 830 ? 16.820 -4.117 -14.996 1.00 93.19 830 PRO A N 1
ATOM 6403 C CA . PRO A 1 830 ? 16.119 -2.934 -14.483 1.00 93.19 830 PRO A CA 1
ATOM 6404 C C . PRO A 1 830 ? 14.759 -2.618 -15.127 1.00 93.19 830 PRO A C 1
ATOM 6406 O O . PRO A 1 830 ? 14.154 -1.622 -14.740 1.00 93.19 830 PRO A O 1
ATOM 6409 N N . ALA A 1 831 ? 14.272 -3.407 -16.090 1.00 89.56 831 ALA A N 1
ATOM 6410 C CA . ALA A 1 831 ? 13.028 -3.099 -16.808 1.00 89.56 831 ALA A CA 1
ATOM 6411 C C . ALA A 1 831 ? 11.805 -2.954 -15.897 1.00 89.56 831 ALA A C 1
ATOM 6413 O O . ALA A 1 831 ? 10.989 -2.073 -16.112 1.00 89.56 831 ALA A O 1
ATOM 6414 N N . SER A 1 832 ? 11.753 -3.738 -14.823 1.00 86.19 832 SER A N 1
ATOM 6415 C CA . SER A 1 832 ? 10.654 -3.737 -13.851 1.00 86.19 832 SER A CA 1
ATOM 6416 C C . SER A 1 832 ? 10.745 -2.621 -12.796 1.00 86.19 832 SER A C 1
ATOM 6418 O O . SER A 1 832 ? 9.984 -2.616 -11.830 1.00 86.19 832 SER A O 1
ATOM 6420 N N . TYR A 1 833 ? 11.690 -1.682 -12.923 1.00 83.62 833 TYR A N 1
ATOM 6421 C CA . TYR A 1 833 ? 11.667 -0.453 -12.128 1.00 83.62 833 TYR A CA 1
ATOM 6422 C C . TYR A 1 833 ? 10.689 0.545 -12.743 1.00 83.62 833 TYR A C 1
ATOM 6424 O O . TYR A 1 833 ? 10.770 0.817 -13.935 1.00 83.62 833 TYR A O 1
ATOM 6432 N N . LYS A 1 834 ? 9.822 1.154 -11.924 1.00 84.69 834 LYS A N 1
ATOM 6433 C CA . LYS A 1 834 ? 8.786 2.106 -12.377 1.00 84.69 834 LYS A CA 1
ATOM 6434 C C . LYS A 1 834 ? 9.336 3.302 -13.166 1.00 84.69 834 LYS A C 1
ATOM 6436 O O . LYS A 1 834 ? 8.622 3.950 -13.928 1.00 84.69 834 LYS A O 1
ATOM 6441 N N . GLU A 1 835 ? 10.598 3.658 -12.947 1.00 88.06 835 GLU A N 1
ATOM 6442 C CA . GLU A 1 835 ? 11.269 4.745 -13.658 1.00 88.06 835 GLU A CA 1
ATOM 6443 C C . GLU A 1 835 ? 11.643 4.373 -15.102 1.00 88.06 835 GLU A C 1
ATOM 6445 O O . GLU A 1 835 ? 11.853 5.267 -15.921 1.00 88.06 835 GLU A O 1
ATOM 6450 N N . CYS A 1 836 ? 11.736 3.079 -15.408 1.00 92.88 836 CYS A N 1
ATOM 6451 C CA . CYS A 1 836 ? 12.082 2.555 -16.721 1.00 92.88 836 CYS A CA 1
ATOM 6452 C C . CYS A 1 836 ? 10.835 2.372 -17.593 1.00 92.88 836 CYS A C 1
ATOM 6454 O O . CYS A 1 836 ? 9.728 2.206 -17.094 1.00 92.88 836 CYS A O 1
ATOM 6456 N N . PHE A 1 837 ? 11.045 2.397 -18.905 1.00 95.31 837 PHE A N 1
ATOM 6457 C CA . PHE A 1 837 ? 10.106 1.910 -19.904 1.00 95.31 837 PHE A CA 1
ATOM 6458 C C . PHE A 1 837 ? 10.446 0.451 -20.221 1.00 95.31 837 PHE A C 1
ATOM 6460 O O . PHE A 1 837 ? 11.506 0.188 -20.796 1.00 95.31 837 PHE A O 1
ATOM 6467 N N . SER A 1 838 ? 9.583 -0.481 -19.830 1.00 96.62 838 SER A N 1
ATOM 6468 C CA . SER A 1 838 ? 9.735 -1.923 -20.036 1.00 96.62 838 SER A CA 1
ATOM 6469 C C . SER A 1 838 ? 9.158 -2.343 -21.388 1.00 96.62 838 SER A C 1
ATOM 6471 O O . SER A 1 838 ? 7.968 -2.154 -21.645 1.00 96.62 838 SER A O 1
ATOM 6473 N N . ILE A 1 839 ? 10.010 -2.883 -22.269 1.00 97.88 839 ILE A N 1
ATOM 6474 C CA . ILE A 1 839 ? 9.658 -3.157 -23.669 1.00 97.88 839 ILE A CA 1
ATOM 6475 C C . ILE A 1 839 ? 9.610 -4.662 -23.963 1.00 97.88 839 ILE A C 1
ATOM 6477 O O . ILE A 1 839 ? 10.646 -5.339 -23.949 1.00 97.88 839 ILE A O 1
ATOM 6481 N N . ALA A 1 840 ? 8.416 -5.161 -24.285 1.00 96.56 840 ALA A N 1
ATOM 6482 C CA . ALA A 1 840 ? 8.150 -6.526 -24.734 1.00 96.56 840 ALA A CA 1
ATOM 6483 C C . ALA A 1 840 ? 8.466 -6.739 -26.224 1.00 96.56 840 ALA A C 1
ATOM 6485 O O . ALA A 1 840 ? 8.586 -5.790 -27.006 1.00 96.56 840 ALA A O 1
ATOM 6486 N N . ALA A 1 841 ? 8.595 -8.004 -26.630 1.00 94.88 841 ALA A N 1
ATOM 6487 C CA . ALA A 1 841 ? 8.930 -8.399 -27.994 1.00 94.88 841 ALA A CA 1
ATOM 6488 C C . ALA A 1 841 ? 7.745 -9.045 -28.708 1.00 94.88 841 ALA A C 1
ATOM 6490 O O . ALA A 1 841 ? 7.222 -10.063 -28.266 1.00 94.88 841 ALA A O 1
ATOM 6491 N N . VAL A 1 842 ? 7.427 -8.530 -29.894 1.00 93.38 842 VAL A N 1
ATOM 6492 C CA . VAL A 1 842 ? 6.504 -9.169 -30.842 1.00 93.38 842 VAL A CA 1
ATOM 6493 C C . VAL A 1 842 ? 7.221 -9.558 -32.132 1.00 93.38 842 VAL A C 1
ATOM 6495 O O . VAL A 1 842 ? 8.284 -9.021 -32.477 1.00 93.38 842 VAL A O 1
ATOM 6498 N N . ALA A 1 843 ? 6.650 -10.511 -32.861 1.00 87.38 843 ALA A N 1
ATOM 6499 C CA . ALA A 1 843 ? 7.179 -10.955 -34.138 1.00 87.38 843 ALA A CA 1
ATOM 6500 C C . ALA A 1 843 ? 6.641 -10.125 -35.303 1.00 87.38 843 ALA A C 1
ATOM 6502 O O . ALA A 1 843 ? 5.472 -9.755 -35.340 1.00 87.38 843 ALA A O 1
ATOM 6503 N N . LYS A 1 844 ? 7.474 -9.911 -36.327 1.00 82.38 844 LYS A N 1
ATOM 6504 C CA . LYS A 1 844 ? 7.066 -9.298 -37.602 1.00 82.38 844 LYS A CA 1
ATOM 6505 C C . LYS A 1 844 ? 6.303 -10.288 -38.505 1.00 82.38 844 LYS A C 1
ATOM 6507 O O . LYS A 1 844 ? 6.687 -10.520 -39.649 1.00 82.38 844 LYS A O 1
ATOM 6512 N N . ALA A 1 845 ? 5.227 -10.873 -37.987 1.00 81.50 845 ALA A N 1
ATOM 6513 C CA . ALA A 1 845 ? 4.302 -11.751 -38.706 1.00 81.50 845 ALA A CA 1
ATOM 6514 C C . ALA A 1 845 ? 2.863 -11.208 -38.636 1.00 81.50 845 ALA A C 1
ATOM 6516 O O . ALA A 1 845 ? 2.579 -10.326 -37.827 1.00 81.50 845 ALA A O 1
ATOM 6517 N N . GLU A 1 846 ? 1.968 -11.728 -39.485 1.00 75.88 846 GLU A N 1
ATOM 6518 C CA . GLU A 1 846 ? 0.547 -11.347 -39.499 1.00 75.88 846 GLU A CA 1
ATOM 6519 C C . GLU A 1 846 ? -0.057 -11.448 -38.090 1.00 75.88 846 GLU A C 1
ATOM 6521 O O . GLU A 1 846 ? 0.109 -12.462 -37.409 1.00 75.88 846 GLU A O 1
ATOM 6526 N N . GLY A 1 847 ? -0.728 -10.381 -37.646 1.00 77.19 847 GLY A N 1
ATOM 6527 C CA . GLY A 1 847 ? -1.280 -10.288 -36.295 1.00 77.19 847 GLY A CA 1
ATOM 6528 C C . GLY A 1 847 ? -0.271 -10.019 -35.172 1.00 77.19 847 GLY A C 1
ATOM 6529 O O . GLY A 1 847 ? -0.682 -10.085 -34.023 1.00 77.19 847 GLY A O 1
ATOM 6530 N N . LEU A 1 848 ? 1.003 -9.728 -35.480 1.00 87.50 848 LEU A N 1
ATOM 6531 C CA . LEU A 1 848 ? 2.055 -9.329 -34.524 1.00 87.50 848 LEU A CA 1
ATOM 6532 C C . LEU A 1 848 ? 2.110 -10.193 -33.253 1.00 87.50 848 LEU A C 1
ATOM 6534 O O . LEU A 1 848 ? 2.057 -9.659 -32.146 1.00 87.50 848 LEU A O 1
ATOM 6538 N N . PRO A 1 849 ? 2.218 -11.528 -33.380 1.00 86.81 849 PRO A N 1
ATOM 6539 C CA . PRO A 1 849 ? 2.179 -12.398 -32.214 1.00 86.81 849 PRO A CA 1
ATOM 6540 C C . PRO A 1 849 ? 3.313 -12.052 -31.245 1.00 86.81 849 PRO A C 1
ATOM 6542 O O . PRO A 1 849 ? 4.456 -11.834 -31.667 1.00 86.81 849 PRO A O 1
ATOM 6545 N N . VAL A 1 850 ? 2.996 -12.038 -29.950 1.00 88.50 850 VAL A N 1
ATOM 6546 C CA . VAL A 1 850 ? 3.983 -11.930 -28.872 1.00 88.50 850 VAL A CA 1
ATOM 6547 C C . VAL A 1 850 ? 5.016 -13.041 -29.032 1.00 88.50 850 VAL A C 1
ATOM 6549 O O . VAL A 1 850 ? 4.694 -14.179 -29.379 1.00 88.50 850 VAL A O 1
ATOM 6552 N N . ALA A 1 851 ? 6.292 -12.699 -28.874 1.00 84.00 851 ALA A N 1
ATOM 6553 C CA . ALA A 1 851 ? 7.354 -13.682 -28.970 1.00 84.00 851 ALA A CA 1
ATOM 6554 C C . ALA A 1 851 ? 7.277 -14.626 -27.766 1.00 84.00 851 ALA A C 1
ATOM 6556 O O . ALA A 1 851 ? 7.226 -14.157 -26.639 1.00 84.00 851 ALA A O 1
ATOM 6557 N N . VAL A 1 852 ? 7.369 -15.937 -28.000 1.00 80.56 852 VAL A N 1
ATOM 6558 C CA . VAL A 1 852 ? 7.299 -16.974 -26.948 1.00 80.56 852 VAL A CA 1
ATOM 6559 C C . VAL A 1 852 ? 8.243 -16.700 -25.771 1.00 80.56 852 VAL A C 1
ATOM 6561 O O . VAL A 1 852 ? 7.897 -16.955 -24.628 1.00 80.56 852 VAL A O 1
ATOM 6564 N N . PHE A 1 853 ? 9.436 -16.168 -26.052 1.00 82.62 853 PHE A N 1
ATOM 6565 C CA . PHE A 1 853 ? 10.432 -15.844 -25.028 1.00 82.62 853 PHE A CA 1
ATOM 6566 C C . PHE A 1 853 ? 10.186 -14.501 -24.328 1.00 82.62 853 PHE A C 1
ATOM 6568 O O . PHE A 1 853 ? 10.893 -14.199 -23.375 1.00 82.62 853 PHE A O 1
ATOM 6575 N N . SER A 1 854 ? 9.292 -13.646 -24.831 1.00 88.19 854 SER A N 1
ATOM 6576 C CA . SER A 1 854 ? 9.056 -12.330 -24.239 1.00 88.19 854 SER A CA 1
ATOM 6577 C C . SER A 1 854 ? 8.473 -12.527 -22.854 1.00 88.19 854 SER A C 1
ATOM 6579 O O . SER A 1 854 ? 7.436 -13.171 -22.712 1.00 88.19 854 SER A O 1
ATOM 6581 N N . ASN A 1 855 ? 9.130 -11.959 -21.846 1.00 86.44 855 ASN A N 1
ATOM 6582 C CA . ASN A 1 855 ? 8.560 -11.920 -20.508 1.00 86.44 855 ASN A CA 1
ATOM 6583 C C . ASN A 1 855 ? 7.170 -11.298 -20.556 1.00 86.44 855 ASN A C 1
ATOM 6585 O O . ASN A 1 855 ? 6.961 -10.340 -21.305 1.00 86.44 855 ASN A O 1
ATOM 6589 N N . SER A 1 856 ? 6.271 -11.833 -19.736 1.00 76.94 856 SER A N 1
ATOM 6590 C CA . SER A 1 856 ? 4.966 -11.244 -19.473 1.00 76.94 856 SER A CA 1
ATOM 6591 C C . SER A 1 856 ? 4.889 -10.842 -18.002 1.00 76.94 856 SER A C 1
ATOM 6593 O O . SER A 1 856 ? 5.323 -11.585 -17.125 1.00 76.94 856 SER A O 1
ATOM 6595 N N . ASN A 1 857 ? 4.421 -9.627 -17.718 1.00 77.38 857 ASN A N 1
ATOM 6596 C CA . ASN A 1 857 ? 4.135 -9.142 -16.366 1.00 77.38 857 ASN A CA 1
ATOM 6597 C C . ASN A 1 857 ? 3.360 -7.803 -16.421 1.00 77.38 857 ASN A C 1
ATOM 6599 O O . ASN A 1 857 ? 3.425 -7.098 -17.428 1.00 77.38 857 ASN A O 1
ATOM 6603 N N . PRO A 1 858 ? 2.688 -7.387 -15.331 1.00 77.38 858 PRO A N 1
ATOM 6604 C CA . PRO A 1 858 ? 1.930 -6.128 -15.289 1.00 77.38 858 PRO A CA 1
ATOM 6605 C C . PRO A 1 858 ? 2.766 -4.840 -15.382 1.00 77.38 858 PRO A C 1
ATOM 6607 O O . PRO A 1 858 ? 2.203 -3.749 -15.369 1.00 77.38 858 PRO A O 1
ATOM 6610 N N . LEU A 1 859 ? 4.100 -4.940 -15.401 1.00 82.12 859 LEU A N 1
ATOM 6611 C CA . LEU A 1 859 ? 5.023 -3.800 -15.453 1.00 82.12 859 LEU A CA 1
ATOM 6612 C C . LEU A 1 859 ? 5.537 -3.540 -16.878 1.00 82.12 859 LEU A C 1
ATOM 6614 O O . LEU A 1 859 ? 6.422 -2.707 -17.058 1.00 82.12 859 LEU A O 1
ATOM 6618 N N . ILE A 1 860 ? 5.037 -4.262 -17.885 1.00 89.06 860 ILE A N 1
ATOM 6619 C CA . ILE A 1 860 ? 5.337 -3.998 -19.294 1.00 89.06 860 ILE A CA 1
ATOM 6620 C C . ILE A 1 860 ? 4.597 -2.736 -19.728 1.00 89.06 860 ILE A C 1
ATOM 6622 O O . ILE A 1 860 ? 3.374 -2.670 -19.653 1.00 89.06 860 ILE A O 1
ATOM 6626 N N . ASP A 1 861 ? 5.338 -1.737 -20.209 1.00 93.88 861 ASP A N 1
ATOM 6627 C CA . ASP A 1 861 ? 4.733 -0.507 -20.718 1.00 93.88 861 ASP A CA 1
ATOM 6628 C C . ASP A 1 861 ? 4.261 -0.697 -22.164 1.00 93.88 861 ASP A C 1
ATOM 6630 O O . ASP A 1 861 ? 3.146 -0.315 -22.510 1.00 93.88 861 ASP A O 1
ATOM 6634 N N . TYR A 1 862 ? 5.110 -1.279 -23.019 1.00 97.44 862 TYR A N 1
ATOM 6635 C CA . TYR A 1 862 ? 4.913 -1.278 -24.471 1.00 97.44 862 TYR A CA 1
ATOM 6636 C C . TYR A 1 862 ? 5.541 -2.491 -25.166 1.00 97.44 862 TYR A C 1
ATOM 6638 O O . TYR A 1 862 ? 6.483 -3.099 -24.658 1.00 97.44 862 TYR A O 1
ATOM 6646 N N . ALA A 1 863 ? 5.117 -2.763 -26.400 1.00 96.50 863 ALA A N 1
ATOM 6647 C CA . ALA A 1 863 ? 5.735 -3.745 -27.286 1.00 96.50 863 ALA A CA 1
ATOM 6648 C C . ALA A 1 863 ? 6.470 -3.106 -28.476 1.00 96.50 863 ALA A C 1
ATOM 6650 O O . ALA A 1 863 ? 6.075 -2.069 -29.016 1.00 96.50 863 ALA A O 1
ATOM 6651 N N . GLY A 1 864 ? 7.530 -3.779 -28.929 1.00 95.69 864 GLY A N 1
ATOM 6652 C CA . GLY A 1 864 ? 8.251 -3.475 -30.166 1.00 95.69 864 GLY A CA 1
ATOM 6653 C C . GLY A 1 864 ? 8.637 -4.742 -30.934 1.00 95.69 864 GLY A C 1
ATOM 6654 O O . GLY A 1 864 ? 8.527 -5.858 -30.424 1.00 95.69 864 GLY A O 1
ATOM 6655 N N . ILE A 1 865 ? 9.111 -4.595 -32.177 1.00 95.94 865 ILE A N 1
ATOM 6656 C CA . ILE A 1 865 ? 9.538 -5.757 -32.973 1.00 95.94 865 ILE A CA 1
ATOM 6657 C C . ILE A 1 865 ? 10.807 -6.346 -32.354 1.00 95.94 865 ILE A C 1
ATOM 6659 O O . ILE A 1 865 ? 11.850 -5.695 -32.342 1.00 95.94 865 ILE A O 1
ATOM 6663 N N . GLY A 1 866 ? 10.720 -7.588 -31.879 1.00 93.38 866 GLY A N 1
ATOM 6664 C CA . GLY A 1 866 ? 11.816 -8.292 -31.211 1.00 93.38 866 GLY A CA 1
ATOM 6665 C C . GLY A 1 866 ? 12.189 -9.636 -31.833 1.00 93.38 866 GLY A C 1
ATOM 6666 O O . GLY A 1 866 ? 13.094 -10.288 -31.327 1.00 93.38 866 GLY A O 1
ATOM 6667 N N . VAL A 1 867 ? 11.536 -10.068 -32.919 1.00 88.81 867 VAL A N 1
ATOM 6668 C CA . VAL A 1 867 ? 11.866 -11.322 -33.629 1.00 88.81 867 VAL A CA 1
ATOM 6669 C C . VAL A 1 867 ? 12.408 -11.031 -35.026 1.00 88.81 867 VAL A C 1
ATOM 6671 O O . VAL A 1 867 ? 11.827 -10.249 -35.781 1.00 88.81 867 VAL A O 1
ATOM 6674 N N . ASP A 1 868 ? 13.518 -11.687 -35.369 1.00 85.94 868 ASP A N 1
ATOM 6675 C CA . ASP A 1 868 ? 14.237 -11.567 -36.640 1.00 85.94 868 ASP A CA 1
ATOM 6676 C C . ASP A 1 868 ? 14.537 -10.109 -37.023 1.00 85.94 868 ASP A C 1
ATOM 6678 O O . ASP A 1 868 ? 14.342 -9.676 -38.162 1.00 85.94 868 ASP A O 1
ATOM 6682 N N . VAL A 1 869 ? 15.007 -9.316 -36.063 1.00 91.50 869 VAL A N 1
ATOM 6683 C CA . VAL A 1 869 ? 15.296 -7.894 -36.262 1.00 91.50 869 VAL A CA 1
ATOM 6684 C C . VAL A 1 869 ? 16.586 -7.717 -37.044 1.00 91.50 869 VAL A C 1
ATOM 6686 O O . VAL A 1 869 ? 17.651 -8.134 -36.593 1.00 91.50 869 VAL A O 1
ATOM 6689 N N . THR A 1 870 ? 16.493 -7.064 -38.200 1.00 91.50 870 THR A N 1
ATOM 6690 C CA . THR A 1 870 ? 17.632 -6.754 -39.069 1.00 91.50 870 THR A CA 1
ATOM 6691 C C . THR A 1 870 ? 18.309 -5.463 -38.620 1.00 91.50 870 THR A C 1
ATOM 6693 O O . THR A 1 870 ? 17.681 -4.408 -38.638 1.00 91.50 870 THR A O 1
ATOM 6696 N N . SER A 1 871 ? 19.586 -5.535 -38.247 1.00 93.81 871 SER A N 1
ATOM 6697 C CA . SER A 1 871 ? 20.402 -4.375 -37.861 1.00 93.81 871 SER A CA 1
ATOM 6698 C C . SER A 1 871 ? 21.889 -4.640 -38.124 1.00 93.81 871 SER A C 1
ATOM 6700 O O . SER A 1 871 ? 22.248 -5.673 -38.688 1.00 93.81 871 SER A O 1
ATOM 6702 N N . PHE A 1 872 ? 22.754 -3.693 -37.771 1.00 93.62 872 PHE A N 1
ATOM 6703 C CA . PHE A 1 872 ? 24.181 -3.710 -38.073 1.00 93.62 872 PHE A CA 1
ATOM 6704 C C . PHE A 1 872 ? 24.924 -4.873 -37.418 1.00 93.62 872 PHE A C 1
ATOM 6706 O O . PHE A 1 872 ? 24.629 -5.295 -36.297 1.00 93.62 872 PHE A O 1
ATOM 6713 N N . LYS A 1 873 ? 25.929 -5.360 -38.142 1.00 91.25 873 LYS A N 1
ATOM 6714 C CA . LYS A 1 873 ? 26.858 -6.398 -37.705 1.00 91.25 873 LYS A CA 1
ATOM 6715 C C . LYS A 1 873 ? 28.268 -5.808 -37.569 1.00 91.25 873 LYS A C 1
ATOM 6717 O O . LYS A 1 873 ? 28.692 -5.096 -38.477 1.00 91.25 873 LYS A O 1
ATOM 6722 N N . PRO A 1 874 ? 29.035 -6.127 -36.511 1.00 90.12 874 PRO A N 1
ATOM 6723 C CA . PRO A 1 874 ? 30.444 -5.741 -36.418 1.00 90.12 874 PRO A CA 1
ATOM 6724 C C . PRO A 1 874 ? 31.246 -6.120 -37.673 1.00 90.12 874 PRO A C 1
ATOM 6726 O O . PRO A 1 874 ? 31.082 -7.211 -38.223 1.00 90.12 874 PRO A O 1
ATOM 6729 N N . GLY A 1 875 ? 32.108 -5.216 -38.136 1.00 85.75 875 GLY A N 1
ATOM 6730 C CA . GLY A 1 875 ? 32.903 -5.380 -39.355 1.00 85.75 875 GLY A CA 1
ATOM 6731 C C . GLY A 1 875 ? 32.169 -5.053 -40.664 1.00 85.75 875 GLY A C 1
ATOM 6732 O O . GLY A 1 875 ? 32.802 -5.057 -41.720 1.00 85.75 875 GLY A O 1
ATOM 6733 N N . GLY A 1 876 ? 30.871 -4.733 -40.616 1.00 85.44 876 GLY A N 1
ATOM 6734 C CA . GLY A 1 876 ? 30.086 -4.294 -41.772 1.00 85.44 876 GLY A CA 1
ATOM 6735 C C . GLY A 1 876 ? 28.873 -5.175 -42.084 1.00 85.44 876 GLY A C 1
ATOM 6736 O O . GLY A 1 876 ? 28.873 -6.385 -41.850 1.00 85.44 876 GLY A O 1
ATOM 6737 N N . GLY A 1 877 ? 27.865 -4.559 -42.704 1.00 87.00 877 GLY A N 1
ATOM 6738 C CA . GLY A 1 877 ? 26.658 -5.224 -43.192 1.00 87.00 877 GLY A CA 1
ATOM 6739 C C . GLY A 1 877 ? 25.586 -5.414 -42.118 1.00 87.00 877 GLY A C 1
ATOM 6740 O O . GLY A 1 877 ? 25.580 -4.754 -41.079 1.00 87.00 877 GLY A O 1
ATOM 6741 N N . PHE A 1 878 ? 24.655 -6.328 -42.383 1.00 87.81 878 PHE A N 1
ATOM 6742 C CA . PHE A 1 878 ? 23.476 -6.555 -41.549 1.00 87.81 878 PHE A CA 1
ATOM 6743 C C . PHE A 1 878 ? 23.397 -7.992 -41.033 1.00 87.81 878 PHE A C 1
ATOM 6745 O O . PHE A 1 878 ? 23.913 -8.930 -41.645 1.00 87.81 878 PHE A O 1
ATOM 6752 N N . GLN A 1 879 ? 22.704 -8.170 -39.912 1.00 87.69 879 GLN A N 1
ATOM 6753 C CA . GLN A 1 879 ? 22.350 -9.472 -39.361 1.00 87.69 879 GLN A CA 1
ATOM 6754 C C . GLN A 1 879 ? 21.008 -9.442 -38.627 1.00 87.69 879 GLN A C 1
ATOM 6756 O O . GLN A 1 879 ? 20.524 -8.379 -38.232 1.00 87.69 879 GLN A O 1
ATOM 6761 N N . ASN A 1 880 ? 20.426 -10.627 -38.429 1.00 87.19 880 ASN A N 1
ATOM 6762 C CA . ASN A 1 880 ? 19.151 -10.803 -37.741 1.00 87.19 880 ASN A CA 1
ATOM 6763 C C . ASN A 1 880 ? 19.358 -11.359 -36.328 1.00 87.19 880 ASN A C 1
ATOM 6765 O O . ASN A 1 880 ? 20.057 -12.360 -36.153 1.00 87.19 880 ASN A O 1
ATOM 6769 N N . MET A 1 881 ? 18.715 -10.741 -35.339 1.00 87.88 881 MET A N 1
ATOM 6770 C CA . MET A 1 881 ? 18.681 -11.212 -33.951 1.00 87.88 881 MET A CA 1
ATOM 6771 C C . MET A 1 881 ? 17.257 -11.185 -33.403 1.00 87.88 881 MET A C 1
ATOM 6773 O O . MET A 1 881 ? 16.442 -10.369 -33.837 1.00 87.88 881 MET A O 1
ATOM 6777 N N . SER A 1 882 ? 16.977 -12.065 -32.442 1.00 85.31 882 SER A N 1
ATOM 6778 C CA . SER A 1 882 ? 15.708 -12.079 -31.712 1.00 85.31 882 SER A CA 1
ATOM 6779 C C . SER A 1 882 ? 15.925 -11.978 -30.201 1.00 85.31 882 SER A C 1
ATOM 6781 O O . SER A 1 882 ? 16.802 -12.652 -29.653 1.00 85.31 882 SER A O 1
ATOM 6783 N N . GLY A 1 883 ? 15.099 -11.158 -29.553 1.00 89.88 883 GLY A N 1
ATOM 6784 C CA . GLY A 1 883 ? 15.067 -10.880 -28.118 1.00 89.88 883 GLY A CA 1
ATOM 6785 C C . GLY A 1 883 ? 14.276 -9.599 -27.823 1.00 89.88 883 GLY A C 1
ATOM 6786 O O . GLY A 1 883 ? 14.167 -8.720 -28.682 1.00 89.88 883 GLY A O 1
ATOM 6787 N N . THR A 1 884 ? 13.795 -9.427 -26.589 1.00 93.81 884 THR A N 1
ATOM 6788 C CA . THR A 1 884 ? 13.300 -8.121 -26.094 1.00 93.81 884 THR A CA 1
ATOM 6789 C C . THR A 1 884 ? 14.379 -7.039 -26.177 1.00 93.81 884 THR A C 1
ATOM 6791 O O . THR A 1 884 ? 14.083 -5.873 -26.440 1.00 93.81 884 THR A O 1
ATOM 6794 N N . SER A 1 885 ? 15.650 -7.446 -26.126 1.00 93.38 885 SER A N 1
ATOM 6795 C CA . SER A 1 885 ? 16.823 -6.635 -26.459 1.00 93.38 885 SER A CA 1
ATOM 6796 C C . SER A 1 885 ? 16.781 -5.949 -27.823 1.00 93.38 885 SER A C 1
ATOM 6798 O O . SER A 1 885 ? 17.408 -4.902 -27.973 1.00 93.38 885 SER A O 1
ATOM 6800 N N . MET A 1 886 ? 16.079 -6.522 -28.805 1.00 95.06 886 MET A N 1
ATOM 6801 C CA . MET A 1 886 ? 15.921 -5.957 -30.147 1.00 95.06 886 MET A CA 1
ATOM 6802 C C . MET A 1 886 ? 14.631 -5.134 -30.288 1.00 95.06 886 MET A C 1
ATOM 6804 O O . MET A 1 886 ? 14.572 -4.244 -31.134 1.00 95.06 886 MET A O 1
ATOM 6808 N N . ALA A 1 887 ? 13.634 -5.359 -29.428 1.00 96.75 887 ALA A N 1
ATOM 6809 C CA . ALA A 1 887 ? 12.434 -4.525 -29.351 1.00 96.75 887 ALA A CA 1
ATOM 6810 C C . ALA A 1 887 ? 12.728 -3.169 -28.690 1.00 96.75 887 ALA A C 1
ATOM 6812 O O . ALA A 1 887 ? 12.414 -2.119 -29.254 1.00 96.75 887 ALA A O 1
ATOM 6813 N N . CYS A 1 888 ? 13.422 -3.196 -27.549 1.00 96.56 888 CYS A N 1
ATOM 6814 C CA . CYS A 1 888 ? 13.863 -2.030 -26.777 1.00 96.56 888 CYS A CA 1
ATOM 6815 C C . CYS A 1 888 ? 14.451 -0.873 -27.630 1.00 96.56 888 CYS A C 1
ATOM 6817 O O . CYS A 1 888 ? 13.959 0.257 -27.526 1.00 96.56 888 CYS A O 1
ATOM 6819 N N . PRO A 1 889 ? 15.421 -1.102 -28.542 1.00 97.94 889 PRO A N 1
ATOM 6820 C CA . PRO A 1 889 ? 16.028 -0.029 -29.329 1.00 97.94 889 PRO A CA 1
ATOM 6821 C C . PRO A 1 889 ? 15.108 0.610 -30.380 1.00 97.94 889 PRO A C 1
ATOM 6823 O O . PRO A 1 889 ? 15.363 1.752 -30.769 1.00 97.94 889 PRO A O 1
ATOM 6826 N N . HIS A 1 890 ? 14.034 -0.056 -30.826 1.00 98.25 890 HIS A N 1
ATOM 6827 C CA . HIS A 1 890 ? 13.040 0.590 -31.695 1.00 98.25 890 HIS A CA 1
ATOM 6828 C C . HIS A 1 890 ? 12.333 1.725 -30.948 1.00 98.25 890 HIS A C 1
ATOM 6830 O O . HIS A 1 890 ? 12.207 2.835 -31.469 1.00 98.25 890 HIS A O 1
ATOM 6836 N N . VAL A 1 891 ? 11.934 1.462 -29.700 1.00 98.00 891 VAL A N 1
ATOM 6837 C CA . VAL A 1 891 ? 11.249 2.438 -28.845 1.00 98.00 891 VAL A CA 1
ATOM 6838 C C . VAL A 1 891 ? 12.214 3.537 -28.397 1.00 98.00 891 VAL A C 1
ATOM 6840 O O . VAL A 1 891 ? 11.868 4.715 -28.474 1.00 98.00 891 VAL A O 1
ATOM 6843 N N . ALA A 1 892 ? 13.457 3.198 -28.035 1.00 98.06 892 ALA A N 1
ATOM 6844 C CA . ALA A 1 892 ? 14.481 4.199 -27.723 1.00 98.06 892 ALA A CA 1
ATOM 6845 C C . ALA A 1 892 ? 14.765 5.138 -28.914 1.00 98.06 892 ALA A C 1
ATOM 6847 O O . ALA A 1 892 ? 14.886 6.352 -28.734 1.00 98.06 892 ALA A O 1
ATOM 6848 N N . GLY A 1 893 ? 14.818 4.598 -30.136 1.00 97.75 893 GLY A N 1
ATOM 6849 C CA . GLY A 1 893 ? 14.963 5.379 -31.364 1.00 97.75 893 GLY A CA 1
ATOM 6850 C C . GLY A 1 893 ? 13.756 6.278 -31.650 1.00 97.75 893 GLY A C 1
ATOM 6851 O O . GLY A 1 893 ? 13.930 7.460 -31.938 1.00 97.75 893 GLY A O 1
ATOM 6852 N N . LEU A 1 894 ? 12.532 5.760 -31.502 1.00 97.50 894 LEU A N 1
ATOM 6853 C CA . LEU A 1 894 ? 11.309 6.562 -31.612 1.00 97.50 894 LEU A CA 1
ATOM 6854 C C . LEU A 1 894 ? 11.309 7.729 -30.616 1.00 97.50 894 LEU A C 1
ATOM 6856 O O . LEU A 1 894 ? 11.044 8.867 -31.001 1.00 97.50 894 LEU A O 1
ATOM 6860 N N . ILE A 1 895 ? 11.642 7.463 -29.351 1.00 96.62 895 ILE A N 1
ATOM 6861 C CA . ILE A 1 895 ? 11.746 8.489 -28.310 1.00 96.62 895 ILE A CA 1
ATOM 6862 C C . ILE A 1 895 ? 12.774 9.550 -28.711 1.00 96.62 895 ILE A C 1
ATOM 6864 O O . ILE A 1 895 ? 12.480 10.742 -28.628 1.00 96.62 895 ILE A O 1
ATOM 6868 N N . ALA A 1 896 ? 13.944 9.146 -29.214 1.00 96.69 896 ALA A N 1
ATOM 6869 C CA . ALA A 1 896 ? 14.948 10.092 -29.689 1.00 96.69 896 ALA A CA 1
ATOM 6870 C C . ALA A 1 896 ? 14.418 10.971 -30.837 1.00 96.69 896 ALA A C 1
ATOM 6872 O O . ALA A 1 896 ? 14.617 12.186 -30.816 1.00 96.69 896 ALA A O 1
ATOM 6873 N N . CYS A 1 897 ? 13.676 10.406 -31.793 1.00 96.19 897 CYS A N 1
ATOM 6874 C CA . CYS A 1 897 ? 13.025 11.178 -32.853 1.00 96.19 897 CYS A CA 1
ATOM 6875 C C . CYS A 1 897 ? 12.007 12.182 -32.297 1.00 96.19 897 CYS A C 1
ATOM 6877 O O . CYS A 1 897 ? 12.042 13.354 -32.676 1.00 96.19 897 CYS A O 1
ATOM 6879 N N . LEU A 1 898 ? 11.160 11.769 -31.350 1.00 93.94 898 LEU A N 1
ATOM 6880 C CA . LEU A 1 898 ? 10.197 12.658 -30.688 1.00 93.94 898 LEU A CA 1
ATOM 6881 C C . LEU A 1 898 ? 10.886 13.787 -29.905 1.00 93.94 898 LEU A C 1
ATOM 6883 O O . LEU A 1 898 ? 10.326 14.873 -29.789 1.00 93.94 898 LEU A O 1
ATOM 6887 N N . MET A 1 899 ? 12.107 13.566 -29.413 1.00 92.69 899 MET A N 1
ATOM 6888 C CA . MET A 1 899 ? 12.892 14.571 -28.688 1.00 92.69 899 MET A CA 1
ATOM 6889 C C . MET A 1 899 ? 13.657 15.557 -29.593 1.00 92.69 899 MET A C 1
ATOM 6891 O O . MET A 1 899 ? 14.316 16.479 -29.096 1.00 92.69 899 MET A O 1
ATOM 6895 N N . THR A 1 900 ? 13.557 15.417 -30.922 1.00 90.25 900 THR A N 1
ATOM 6896 C CA . THR A 1 900 ? 14.216 16.310 -31.894 1.00 90.25 900 THR A CA 1
ATOM 6897 C C . THR A 1 900 ? 13.863 17.781 -31.631 1.00 90.25 900 THR A C 1
ATOM 6899 O O . THR A 1 900 ? 12.716 18.128 -31.351 1.00 90.25 900 THR A O 1
ATOM 6902 N N . ASN A 1 901 ? 14.856 18.674 -31.727 1.00 72.94 901 ASN A N 1
ATOM 6903 C CA . ASN A 1 901 ? 14.721 20.119 -31.462 1.00 72.94 901 ASN A CA 1
ATOM 6904 C C . ASN A 1 901 ? 14.232 20.482 -30.041 1.00 72.94 901 ASN A C 1
ATOM 6906 O O . ASN A 1 901 ? 13.789 21.607 -29.806 1.00 72.94 901 ASN A O 1
ATOM 6910 N N . GLY A 1 902 ? 14.341 19.559 -29.082 1.00 67.75 902 GLY A N 1
ATOM 6911 C CA . GLY A 1 902 ? 13.987 19.799 -27.688 1.00 67.75 902 GLY A CA 1
ATOM 6912 C C . GLY A 1 902 ? 12.495 19.731 -27.384 1.00 67.75 902 GLY A C 1
ATOM 6913 O O . GLY A 1 902 ? 12.012 20.398 -26.467 1.00 67.75 902 GLY A O 1
ATOM 6914 N N . GLN A 1 903 ? 11.752 18.948 -28.158 1.00 60.62 903 GLN A N 1
ATOM 6915 C CA . GLN A 1 903 ? 10.390 18.579 -27.797 1.00 60.62 903 GLN A CA 1
ATOM 6916 C C . GLN A 1 903 ? 10.417 17.470 -26.715 1.00 60.62 903 GLN A C 1
ATOM 6918 O O . GLN A 1 903 ? 11.354 16.689 -26.638 1.00 60.62 903 GLN A O 1
ATOM 6923 N N . TYR A 1 904 ? 9.419 17.436 -25.821 1.00 61.12 904 TYR A N 1
ATOM 6924 C CA . TYR A 1 904 ? 9.172 16.342 -24.851 1.00 61.12 904 TYR A CA 1
ATOM 6925 C C . TYR A 1 904 ? 10.306 15.951 -23.856 1.00 61.12 904 TYR A C 1
ATOM 6927 O O . TYR A 1 904 ? 10.724 14.803 -23.813 1.00 61.12 904 TYR A O 1
ATOM 6935 N N . TYR A 1 905 ? 10.737 16.857 -22.962 1.00 64.56 905 TYR A N 1
ATOM 6936 C CA . TYR A 1 905 ? 11.771 16.570 -21.931 1.00 64.56 905 TYR A CA 1
ATOM 6937 C C . TYR A 1 905 ? 11.303 15.894 -20.627 1.00 64.56 905 TYR A C 1
ATOM 6939 O O . TYR A 1 905 ? 12.129 15.575 -19.779 1.00 64.56 905 TYR A O 1
ATOM 6947 N N . SER A 1 906 ? 9.998 15.741 -20.398 1.00 66.44 906 SER A N 1
ATOM 6948 C CA . SER A 1 906 ? 9.482 15.154 -19.149 1.00 66.44 906 SER A CA 1
ATOM 6949 C C . SER A 1 906 ? 8.970 13.743 -19.403 1.00 66.44 906 SER A C 1
ATOM 6951 O O . SER A 1 906 ? 8.081 13.594 -20.247 1.00 66.44 906 SER A O 1
ATOM 6953 N N . ALA A 1 907 ? 9.457 12.763 -18.636 1.00 69.06 907 ALA A N 1
ATOM 6954 C CA . ALA A 1 907 ? 9.064 11.355 -18.737 1.00 69.06 907 ALA A CA 1
ATOM 6955 C C . ALA A 1 907 ? 7.535 11.162 -18.732 1.00 69.06 907 ALA A C 1
ATOM 6957 O O . ALA A 1 907 ? 7.020 10.443 -19.579 1.00 69.06 907 ALA A O 1
ATOM 6958 N N . ASP A 1 908 ? 6.788 11.904 -17.906 1.00 68.25 908 ASP A N 1
ATOM 6959 C CA . ASP A 1 908 ? 5.319 11.800 -17.851 1.00 68.25 908 ASP A CA 1
ATOM 6960 C C . ASP A 1 908 ? 4.621 12.281 -19.128 1.00 68.25 908 ASP A C 1
ATOM 6962 O O . ASP A 1 908 ? 3.656 11.678 -19.596 1.00 68.25 908 ASP A O 1
ATOM 6966 N N . ARG A 1 909 ? 5.101 13.373 -19.744 1.00 77.25 909 ARG A N 1
ATOM 6967 C CA . ARG A 1 909 ? 4.550 13.818 -21.040 1.00 77.25 909 ARG A CA 1
ATOM 6968 C C . ARG A 1 909 ? 4.934 12.879 -22.169 1.00 77.25 909 ARG A C 1
ATOM 6970 O O . ARG A 1 909 ? 4.178 12.785 -23.134 1.00 77.25 909 ARG A O 1
ATOM 6977 N N . LEU A 1 910 ? 6.090 12.230 -22.058 1.00 84.88 910 LEU A N 1
ATOM 6978 C CA . LEU A 1 910 ? 6.525 11.232 -23.016 1.00 84.88 910 LEU A CA 1
ATOM 6979 C C . LEU A 1 910 ? 5.680 9.957 -22.890 1.00 84.88 910 LEU A C 1
ATOM 6981 O O . LEU A 1 910 ? 5.157 9.542 -23.912 1.00 84.88 910 LEU A O 1
ATOM 6985 N N . ARG A 1 911 ? 5.429 9.436 -21.676 1.00 84.62 911 ARG A N 1
ATOM 6986 C CA . ARG A 1 911 ? 4.471 8.337 -21.416 1.00 84.62 911 ARG A CA 1
ATOM 6987 C C . ARG A 1 911 ? 3.116 8.618 -22.049 1.00 84.62 911 ARG A C 1
ATOM 6989 O O . ARG A 1 911 ? 2.735 7.951 -22.996 1.00 84.62 911 ARG A O 1
ATOM 6996 N N . ASN A 1 912 ? 2.498 9.745 -21.690 1.00 83.38 912 ASN A N 1
ATOM 6997 C CA . ASN A 1 912 ? 1.226 10.160 -22.288 1.00 83.38 912 ASN A CA 1
ATOM 6998 C C . ASN A 1 912 ? 1.275 10.252 -23.825 1.00 83.38 912 ASN A C 1
ATOM 7000 O O . ASN A 1 912 ? 0.258 10.082 -24.497 1.00 83.38 912 ASN A O 1
ATOM 7004 N N . ARG A 1 913 ? 2.420 10.638 -24.408 1.00 88.81 913 ARG A N 1
ATOM 7005 C CA . ARG A 1 913 ? 2.573 10.696 -25.867 1.00 88.81 913 ARG A CA 1
ATOM 7006 C C . ARG A 1 913 ? 2.682 9.297 -26.463 1.00 88.81 913 ARG A C 1
ATOM 7008 O O . ARG A 1 913 ? 2.046 9.083 -27.488 1.00 88.81 913 ARG A O 1
ATOM 7015 N N . LEU A 1 914 ? 3.459 8.408 -25.853 1.00 92.19 914 LEU A N 1
ATOM 7016 C CA . LEU A 1 914 ? 3.637 7.027 -26.286 1.00 92.19 914 LEU A CA 1
ATOM 7017 C C . LEU A 1 914 ? 2.338 6.227 -26.130 1.00 92.19 914 LEU A C 1
ATOM 7019 O O . LEU A 1 914 ? 1.985 5.538 -27.072 1.00 92.19 914 LEU A O 1
ATOM 7023 N N . ASP A 1 915 ? 1.551 6.440 -25.071 1.00 89.81 915 ASP A N 1
ATOM 7024 C CA . ASP A 1 915 ? 0.227 5.813 -24.900 1.00 89.81 915 ASP A CA 1
ATOM 7025 C C . ASP A 1 915 ? -0.720 6.137 -26.063 1.00 89.81 915 ASP A C 1
ATOM 7027 O O . ASP A 1 915 ? -1.462 5.288 -26.534 1.00 89.81 915 ASP A O 1
ATOM 7031 N N . ARG A 1 916 ? -0.670 7.373 -26.581 1.00 88.62 916 ARG A N 1
ATOM 7032 C CA . ARG A 1 916 ? -1.464 7.788 -27.755 1.00 88.62 916 ARG A CA 1
ATOM 7033 C C . ARG A 1 916 ? -0.886 7.328 -29.095 1.00 88.62 916 ARG A C 1
ATOM 7035 O O . ARG A 1 916 ? -1.513 7.553 -30.124 1.00 88.62 916 ARG A O 1
ATOM 7042 N N . LEU A 1 917 ? 0.349 6.842 -29.096 1.00 93.19 917 LEU A N 1
ATOM 7043 C CA . LEU A 1 917 ? 1.043 6.294 -30.262 1.00 93.19 917 LEU A CA 1
ATOM 7044 C C . LEU A 1 917 ? 1.046 4.758 -30.243 1.00 93.19 917 LEU A C 1
ATOM 7046 O O . LEU A 1 917 ? 1.407 4.132 -31.236 1.00 93.19 917 LEU A O 1
ATOM 7050 N N . ALA A 1 918 ? 0.677 4.149 -29.119 1.00 94.12 918 ALA A N 1
ATOM 7051 C CA . ALA A 1 918 ? 0.513 2.720 -28.999 1.00 94.12 918 ALA A CA 1
ATOM 7052 C C . ALA A 1 918 ? -0.746 2.293 -29.754 1.00 94.12 918 ALA A C 1
ATOM 7054 O O . ALA A 1 918 ? -1.828 2.849 -29.566 1.00 94.12 918 ALA A O 1
ATOM 7055 N N . ILE A 1 919 ? -0.572 1.314 -30.632 1.00 92.19 919 ILE A N 1
ATOM 7056 C CA . ILE A 1 919 ? -1.664 0.574 -31.238 1.00 92.19 919 ILE A CA 1
ATOM 7057 C C . ILE A 1 919 ? -1.815 -0.701 -30.428 1.00 92.19 919 ILE A C 1
ATOM 7059 O O . ILE A 1 919 ? -0.880 -1.493 -30.319 1.00 92.19 919 ILE A O 1
ATOM 7063 N N . ASP A 1 920 ? -3.003 -0.895 -29.885 1.00 88.50 920 ASP A N 1
ATOM 7064 C CA . ASP A 1 920 ? -3.389 -2.134 -29.233 1.00 88.50 920 ASP A CA 1
ATOM 7065 C C . ASP A 1 920 ? -3.415 -3.278 -30.268 1.00 88.50 920 ASP A C 1
ATOM 7067 O O . ASP A 1 920 ? -4.063 -3.179 -31.319 1.00 88.50 920 ASP A O 1
ATOM 7071 N N . ILE A 1 921 ? -2.611 -4.316 -30.022 1.00 83.88 921 ILE A N 1
ATOM 7072 C CA . ILE A 1 921 ? -2.336 -5.412 -30.969 1.00 83.88 921 ILE A CA 1
ATOM 7073 C C . ILE A 1 921 ? -2.617 -6.802 -30.396 1.00 83.88 921 ILE A C 1
ATOM 7075 O O . ILE A 1 921 ? -2.538 -7.775 -31.152 1.00 83.88 921 ILE A O 1
ATOM 7079 N N . ASP A 1 922 ? -2.933 -6.904 -29.106 1.00 81.69 922 ASP A N 1
ATOM 7080 C CA . ASP A 1 922 ? -3.270 -8.168 -28.459 1.00 81.69 922 ASP A CA 1
ATOM 7081 C C . ASP A 1 922 ? -4.595 -8.047 -27.695 1.00 81.69 922 ASP A C 1
ATOM 7083 O O . ASP A 1 922 ? -5.650 -7.911 -28.320 1.00 81.69 922 ASP A O 1
ATOM 7087 N N . VAL A 1 923 ? -4.614 -8.144 -26.367 1.00 74.06 923 VAL A N 1
ATOM 7088 C CA . VAL A 1 923 ? -5.889 -8.113 -25.645 1.00 74.06 923 VAL A CA 1
ATOM 7089 C C . VAL A 1 923 ? -6.333 -6.668 -25.472 1.00 74.06 923 VAL A C 1
ATOM 7091 O O . VAL A 1 923 ? -5.622 -5.881 -24.868 1.00 74.06 923 VAL A O 1
ATOM 7094 N N . ALA A 1 924 ? -7.559 -6.366 -25.921 1.00 72.94 924 ALA A N 1
ATOM 7095 C CA . ALA A 1 924 ? -8.127 -5.022 -25.863 1.00 72.94 924 ALA A CA 1
ATOM 7096 C C . ALA A 1 924 ? -7.872 -4.315 -24.513 1.00 72.94 924 ALA A C 1
ATOM 7098 O O . ALA A 1 924 ? -8.380 -4.756 -23.476 1.00 72.94 924 ALA A O 1
ATOM 7099 N N . GLY A 1 925 ? -7.159 -3.190 -24.540 1.00 73.62 925 GLY A N 1
ATOM 7100 C CA . GLY A 1 925 ? -6.707 -2.455 -23.363 1.00 73.62 925 GLY A CA 1
ATOM 7101 C C . GLY A 1 925 ? -5.226 -2.677 -23.053 1.00 73.62 925 GLY A C 1
ATOM 7102 O O . GLY A 1 925 ? -4.416 -2.880 -23.943 1.00 73.62 925 GLY A O 1
ATOM 7103 N N . VAL A 1 926 ? -4.863 -2.543 -21.775 1.00 78.44 926 VAL A N 1
ATOM 7104 C CA . VAL A 1 926 ? -3.495 -2.810 -21.307 1.00 78.44 926 VAL A CA 1
ATOM 7105 C C . VAL A 1 926 ? -3.405 -4.271 -20.880 1.00 78.44 926 VAL A C 1
ATOM 7107 O O . VAL A 1 926 ? -4.224 -4.710 -20.068 1.00 78.44 926 VAL A O 1
ATOM 7110 N N . ASP A 1 927 ? -2.407 -4.998 -21.376 1.00 84.38 927 ASP A N 1
ATOM 7111 C CA . ASP A 1 927 ? -2.184 -6.410 -21.059 1.00 84.38 927 ASP A CA 1
ATOM 7112 C C . ASP A 1 927 ? -0.746 -6.710 -20.599 1.00 84.38 927 ASP A C 1
ATOM 7114 O O . ASP A 1 927 ? 0.178 -5.916 -20.768 1.00 84.38 927 ASP A O 1
ATOM 7118 N N . ASN A 1 928 ? -0.548 -7.878 -19.982 1.00 84.06 928 ASN A N 1
ATOM 7119 C CA . ASN A 1 928 ? 0.744 -8.274 -19.413 1.00 84.06 928 ASN A CA 1
ATOM 7120 C C . ASN A 1 928 ? 1.799 -8.644 -20.465 1.00 84.06 928 ASN A C 1
ATOM 7122 O O . ASN A 1 928 ? 2.946 -8.866 -20.091 1.00 84.06 928 ASN A O 1
ATOM 7126 N N . ALA A 1 929 ? 1.424 -8.791 -21.737 1.00 79.06 929 ALA A N 1
ATOM 7127 C CA . ALA A 1 929 ? 2.285 -9.320 -22.790 1.00 79.06 929 ALA A CA 1
ATOM 7128 C C . ALA A 1 929 ? 2.840 -8.212 -23.695 1.00 79.06 929 ALA A C 1
ATOM 7130 O O . ALA A 1 929 ? 3.953 -8.316 -24.212 1.00 79.06 929 ALA A O 1
ATOM 7131 N N . THR A 1 930 ? 2.069 -7.141 -23.881 1.00 88.56 930 THR A N 1
ATOM 7132 C CA . THR A 1 930 ? 2.372 -6.011 -24.761 1.00 88.56 930 THR A CA 1
ATOM 7133 C C . THR A 1 930 ? 2.202 -4.645 -24.097 1.00 88.56 930 THR A C 1
ATOM 7135 O O . THR A 1 930 ? 2.560 -3.631 -24.705 1.00 88.56 930 THR A O 1
ATOM 7138 N N . GLY A 1 931 ? 1.731 -4.593 -22.847 1.00 91.56 931 GLY A N 1
ATOM 7139 C CA . GLY A 1 931 ? 1.468 -3.343 -22.143 1.00 91.56 931 GLY A CA 1
ATOM 7140 C C . GLY A 1 931 ? 0.317 -2.594 -22.805 1.00 91.56 931 GLY A C 1
ATOM 7141 O O . GLY A 1 931 ? -0.733 -3.172 -23.053 1.00 91.56 931 GLY A O 1
ATOM 7142 N N . VAL A 1 932 ? 0.511 -1.312 -23.120 1.00 90.94 932 VAL A N 1
ATOM 7143 C CA . VAL A 1 932 ? -0.467 -0.502 -23.880 1.00 90.94 932 VAL A CA 1
ATOM 7144 C C . VAL A 1 932 ? -0.544 -0.930 -25.359 1.00 90.94 932 VAL A C 1
ATOM 7146 O O . VAL A 1 932 ? -1.456 -0.527 -26.078 1.00 90.94 932 VAL A O 1
ATOM 7149 N N . GLY A 1 933 ? 0.422 -1.719 -25.838 1.00 93.19 933 GLY A N 1
ATOM 7150 C CA . GLY A 1 933 ? 0.463 -2.242 -27.201 1.00 93.19 933 GLY A CA 1
ATOM 7151 C C . GLY A 1 933 ? 1.724 -1.850 -27.974 1.00 93.19 933 GLY A C 1
ATOM 7152 O O . GLY A 1 933 ? 2.748 -1.442 -27.417 1.00 93.19 933 GLY A O 1
ATOM 7153 N N . PHE A 1 934 ? 1.666 -1.991 -29.298 1.00 96.12 934 PHE A N 1
ATOM 7154 C CA . PHE A 1 934 ? 2.780 -1.704 -30.194 1.00 96.12 934 PHE A CA 1
ATOM 7155 C C . PHE A 1 934 ? 2.944 -0.205 -30.410 1.00 96.12 934 PHE A C 1
ATOM 7157 O O . PHE A 1 934 ? 2.096 0.443 -31.023 1.00 96.12 934 PHE A O 1
ATOM 7164 N N . VAL A 1 935 ? 4.069 0.359 -29.983 1.00 95.25 935 VAL A N 1
ATOM 7165 C CA . VAL A 1 935 ? 4.289 1.802 -30.128 1.00 95.25 935 VAL A CA 1
ATOM 7166 C C . VAL A 1 935 ? 4.763 2.143 -31.537 1.00 95.25 935 VAL A C 1
ATOM 7168 O O . VAL A 1 935 ? 5.799 1.660 -32.002 1.00 95.25 935 VAL A O 1
ATOM 7171 N N . THR A 1 936 ? 4.034 3.037 -32.209 1.00 96.31 936 THR A N 1
ATOM 7172 C CA . THR A 1 936 ? 4.355 3.486 -33.565 1.00 96.31 936 THR A CA 1
ATOM 7173 C C . THR A 1 936 ? 3.980 4.943 -33.816 1.00 96.31 936 THR A C 1
ATOM 7175 O O . THR A 1 936 ? 3.051 5.488 -33.238 1.00 96.31 936 THR A O 1
ATOM 7178 N N . TYR A 1 937 ? 4.702 5.606 -34.719 1.00 95.50 937 TYR A N 1
ATOM 7179 C CA . TYR A 1 937 ? 4.320 6.930 -35.219 1.00 95.50 937 TYR A CA 1
ATOM 7180 C C . TYR A 1 937 ? 3.332 6.882 -36.408 1.00 95.50 937 TYR A C 1
ATOM 7182 O O . TYR A 1 937 ? 2.947 7.913 -36.973 1.00 95.50 937 TYR A O 1
ATOM 7190 N N . LEU A 1 938 ? 2.932 5.683 -36.831 1.00 94.00 938 LEU A N 1
ATOM 7191 C CA . LEU A 1 938 ? 1.924 5.482 -37.866 1.00 94.00 938 LEU A CA 1
ATOM 7192 C C . LEU A 1 938 ? 0.513 5.577 -37.275 1.00 94.00 938 LEU A C 1
ATOM 7194 O O . LEU A 1 938 ? 0.278 5.198 -36.135 1.00 94.00 938 LEU A O 1
ATOM 7198 N N . ASP A 1 939 ? -0.430 6.081 -38.069 1.00 91.06 939 ASP A N 1
ATOM 7199 C CA . ASP A 1 939 ? -1.853 5.861 -37.797 1.00 91.06 939 ASP A CA 1
ATOM 7200 C C . ASP A 1 939 ? -2.233 4.404 -38.106 1.00 91.06 939 ASP A C 1
ATOM 7202 O O . ASP A 1 939 ? -1.530 3.718 -38.854 1.00 91.06 939 ASP A O 1
ATOM 7206 N N . GLU A 1 940 ? -3.348 3.943 -37.537 1.00 88.50 940 GLU A N 1
ATOM 7207 C CA . GLU A 1 940 ? -3.817 2.559 -37.669 1.00 88.50 940 GLU A CA 1
ATOM 7208 C C . GLU A 1 940 ? -3.956 2.114 -39.132 1.00 88.50 940 GLU A C 1
ATOM 7210 O O . GLU A 1 940 ? -3.483 1.039 -39.491 1.00 88.50 940 GLU A O 1
ATOM 7215 N N . ASP A 1 941 ? -4.501 2.964 -40.008 1.00 87.81 941 ASP A N 1
ATOM 7216 C CA . ASP A 1 941 ? -4.666 2.650 -41.433 1.00 87.81 941 ASP A CA 1
ATOM 7217 C C . ASP A 1 941 ? -3.323 2.452 -42.150 1.00 87.81 941 ASP A C 1
ATOM 7219 O O . ASP A 1 941 ? -3.182 1.590 -43.023 1.00 87.81 941 ASP A O 1
ATOM 7223 N N . SER A 1 942 ? -2.332 3.293 -41.849 1.00 90.31 942 SER A N 1
ATOM 7224 C CA . SER A 1 942 ? -0.987 3.179 -42.418 1.00 90.31 942 SER A CA 1
ATOM 7225 C C . SER A 1 942 ? -0.246 1.974 -41.854 1.00 90.31 942 SER A C 1
ATOM 7227 O O . SER A 1 942 ? 0.492 1.319 -42.590 1.00 90.31 942 SER A O 1
ATOM 7229 N N . PHE A 1 943 ? -0.464 1.663 -40.577 1.00 90.81 943 PHE A N 1
ATOM 7230 C CA . PHE A 1 943 ? 0.088 0.491 -39.918 1.00 90.81 943 PHE A CA 1
ATOM 7231 C C . PHE A 1 943 ? -0.475 -0.808 -40.512 1.00 90.81 943 PHE A C 1
ATOM 7233 O O . PHE A 1 943 ? 0.295 -1.646 -40.983 1.00 90.81 943 PHE A O 1
ATOM 7240 N N . ASP A 1 944 ? -1.801 -0.928 -40.617 1.00 87.38 944 ASP A N 1
ATOM 7241 C CA . ASP A 1 944 ? -2.499 -2.116 -41.126 1.00 87.38 944 ASP A CA 1
ATOM 7242 C C . ASP A 1 944 ? -2.202 -2.404 -42.606 1.00 87.38 944 ASP A C 1
ATOM 7244 O O . ASP A 1 944 ? -2.218 -3.558 -43.039 1.00 87.38 944 ASP A O 1
ATOM 7248 N N . LYS A 1 945 ? -1.874 -1.374 -43.401 1.00 87.31 945 LYS A N 1
ATOM 7249 C CA . LYS A 1 945 ? -1.396 -1.548 -44.788 1.00 87.31 945 LYS A CA 1
ATOM 7250 C C . LYS A 1 945 ? -0.045 -2.252 -44.868 1.00 87.31 945 LYS A C 1
ATOM 7252 O O . LYS A 1 945 ? 0.236 -2.894 -45.880 1.00 87.31 945 LYS A O 1
ATOM 7257 N N . ILE A 1 946 ? 0.804 -2.081 -43.855 1.00 86.00 946 ILE A N 1
ATOM 7258 C CA . ILE A 1 946 ? 2.134 -2.694 -43.790 1.00 86.00 946 ILE A CA 1
ATOM 7259 C C . ILE A 1 946 ? 2.042 -4.058 -43.101 1.00 86.00 946 ILE A C 1
ATOM 7261 O O . ILE A 1 946 ? 2.630 -5.023 -43.589 1.00 86.00 946 ILE A O 1
ATOM 7265 N N . MET A 1 947 ? 1.304 -4.140 -41.992 1.00 87.00 947 MET A N 1
ATOM 7266 C CA . MET A 1 947 ? 1.096 -5.363 -41.224 1.00 87.00 947 MET A CA 1
ATOM 7267 C C . MET A 1 947 ? -0.348 -5.436 -40.713 1.00 87.00 947 MET A C 1
ATOM 7269 O O . MET A 1 947 ? -0.669 -4.784 -39.721 1.00 87.00 947 MET A O 1
ATOM 7273 N N . PRO A 1 948 ? -1.212 -6.252 -41.340 1.00 80.62 948 PRO A N 1
ATOM 7274 C CA . PRO A 1 948 ? -2.580 -6.429 -40.877 1.00 80.62 948 PRO A CA 1
ATOM 7275 C C . PRO A 1 948 ? -2.631 -6.994 -39.452 1.00 80.62 948 PRO A C 1
ATOM 7277 O O . PRO A 1 948 ? -2.022 -8.033 -39.160 1.00 80.62 948 PRO A O 1
ATOM 7280 N N . ARG A 1 949 ? -3.389 -6.327 -38.576 1.00 78.88 949 ARG A N 1
ATOM 7281 C CA . ARG A 1 949 ? -3.742 -6.832 -37.240 1.00 78.88 949 ARG A CA 1
ATOM 7282 C C . ARG A 1 949 ? -4.772 -7.970 -37.314 1.00 78.88 949 ARG A C 1
ATOM 7284 O O . ARG A 1 949 ? -5.454 -8.169 -38.321 1.00 78.88 949 ARG A O 1
ATOM 7291 N N . LYS A 1 950 ? -4.895 -8.741 -36.230 1.00 67.06 950 LYS A N 1
ATOM 7292 C CA . LYS A 1 950 ? -5.792 -9.905 -36.129 1.00 67.06 950 LYS A CA 1
ATOM 7293 C C . LYS A 1 950 ? -7.269 -9.480 -36.245 1.00 67.06 950 LYS A C 1
ATOM 7295 O O . LYS A 1 950 ? -7.703 -8.506 -35.633 1.00 67.06 950 LYS A O 1
ATOM 7300 N N . ALA A 1 951 ? -8.064 -10.217 -37.027 1.00 52.38 951 ALA A N 1
ATOM 7301 C CA . ALA A 1 951 ? -9.476 -9.895 -37.253 1.00 52.38 951 ALA A CA 1
ATOM 7302 C C . ALA A 1 951 ? -10.283 -9.909 -35.936 1.00 52.38 951 ALA A C 1
ATOM 7304 O O . ALA A 1 951 ? -10.317 -10.927 -35.246 1.00 52.38 951 ALA A O 1
ATOM 7305 N N . GLY A 1 952 ? -10.949 -8.792 -35.616 1.00 51.31 952 GLY A N 1
ATOM 7306 C CA . GLY A 1 952 ? -11.726 -8.606 -34.379 1.00 51.31 952 GLY A CA 1
ATOM 7307 C C . GLY A 1 952 ? -11.151 -7.584 -33.388 1.00 51.31 952 GLY A C 1
ATOM 7308 O O . GLY A 1 952 ? -11.820 -7.295 -32.404 1.00 51.31 952 GLY A O 1
ATOM 7309 N N . MET A 1 953 ? -9.968 -7.017 -33.662 1.00 50.38 953 MET A N 1
ATOM 7310 C CA . MET A 1 953 ? -9.306 -5.987 -32.833 1.00 50.38 953 MET A CA 1
ATOM 7311 C C . MET A 1 953 ? -9.335 -4.575 -33.453 1.00 50.38 953 MET A C 1
ATOM 7313 O O . MET A 1 953 ? -8.671 -3.665 -32.974 1.00 50.38 953 MET A O 1
ATOM 7317 N N . VAL A 1 954 ? -10.105 -4.374 -34.528 1.00 43.72 954 VAL A N 1
ATOM 7318 C CA . VAL A 1 954 ? -10.300 -3.056 -35.156 1.00 43.72 954 VAL A CA 1
ATOM 7319 C C . VAL A 1 954 ? -11.494 -2.370 -34.477 1.00 43.72 954 VAL A C 1
ATOM 7321 O O . VAL A 1 954 ? -12.589 -2.947 -34.503 1.00 43.72 954 VAL A O 1
ATOM 7324 N N . PRO A 1 955 ? -11.347 -1.169 -33.885 1.00 36.03 955 PRO A N 1
ATOM 7325 C CA . PRO A 1 955 ? -12.484 -0.422 -33.353 1.00 36.03 955 PRO A CA 1
ATOM 7326 C C . PRO A 1 955 ? -13.504 -0.140 -34.472 1.00 36.03 955 PRO A C 1
ATOM 7328 O O . PRO A 1 955 ? -13.106 0.107 -35.614 1.00 36.03 955 PRO A O 1
ATOM 7331 N N . PRO A 1 956 ? -14.824 -0.157 -34.207 1.00 31.83 956 PRO A N 1
ATOM 7332 C CA . PRO A 1 956 ? -15.806 0.192 -35.228 1.00 31.83 956 PRO A CA 1
ATOM 7333 C C . PRO A 1 956 ? -15.563 1.630 -35.710 1.00 31.83 956 PRO A C 1
ATOM 7335 O O . PRO A 1 956 ? -15.469 2.549 -34.898 1.00 31.83 956 PRO A O 1
ATOM 7338 N N . GLN A 1 957 ? -15.456 1.821 -37.029 1.00 31.66 957 GLN A N 1
ATOM 7339 C CA . GLN A 1 957 ? -15.243 3.136 -37.640 1.00 31.66 957 GLN A CA 1
ATOM 7340 C C . GLN A 1 957 ? -16.364 4.106 -37.231 1.00 31.66 957 GLN A C 1
ATOM 7342 O O . GLN A 1 957 ? -17.525 3.916 -37.594 1.00 31.66 957 GLN A O 1
ATOM 7347 N N . GLY A 1 958 ? -16.004 5.129 -36.452 1.00 30.78 958 GLY A N 1
ATOM 7348 C CA . GLY A 1 958 ? -16.879 6.235 -36.071 1.00 30.78 958 GLY A CA 1
ATOM 7349 C C . GLY A 1 958 ? -17.017 7.256 -37.201 1.00 30.78 958 GLY A C 1
ATOM 7350 O O . GLY A 1 958 ? -16.057 7.552 -37.906 1.00 30.78 958 GLY A O 1
ATOM 7351 N N . GLU A 1 959 ? -18.237 7.759 -37.363 1.00 30.22 959 GLU A N 1
ATOM 7352 C CA . GLU A 1 959 ? -18.692 8.680 -38.405 1.00 30.22 959 GLU A CA 1
ATOM 7353 C C . GLU A 1 959 ? -17.824 9.945 -38.565 1.00 30.22 959 GLU A C 1
ATOM 7355 O O . GLU A 1 959 ? -17.353 10.543 -37.596 1.00 30.22 959 GLU A O 1
ATOM 7360 N N . GLU A 1 960 ? -17.662 10.378 -39.819 1.00 34.66 960 GLU A N 1
ATOM 7361 C CA . GLU A 1 960 ? -17.056 11.655 -40.198 1.00 34.66 960 GLU A CA 1
ATOM 7362 C C . GLU A 1 960 ? -17.757 12.859 -39.539 1.00 34.66 960 GLU A C 1
ATOM 7364 O O . GLU A 1 960 ? -18.970 13.035 -39.659 1.00 34.66 960 GLU A O 1
ATOM 7369 N N . GLY A 1 961 ? -16.952 13.776 -38.987 1.00 30.53 961 GLY A N 1
ATOM 7370 C CA . GLY A 1 961 ? -17.265 15.206 -38.954 1.00 30.53 961 GLY A CA 1
ATOM 7371 C C . GLY A 1 961 ? -17.274 15.858 -37.571 1.00 30.53 961 GLY A C 1
ATOM 7372 O O . GLY A 1 961 ? -18.221 15.701 -36.815 1.00 30.53 961 GLY A O 1
ATOM 7373 N N . VAL A 1 962 ? -16.248 16.670 -37.290 1.00 26.78 962 VAL A N 1
ATOM 7374 C CA . VAL A 1 962 ? -16.329 18.125 -37.024 1.00 26.78 962 VAL A CA 1
ATOM 7375 C C . VAL A 1 962 ? -14.882 18.650 -37.016 1.00 26.78 962 VAL A C 1
ATOM 7377 O O . VAL A 1 962 ? -14.107 18.386 -36.100 1.00 26.78 962 VAL A O 1
ATOM 7380 N N . GLU A 1 963 ? -14.501 19.387 -38.063 1.00 27.53 963 GLU A N 1
ATOM 7381 C CA . GLU A 1 963 ? -13.259 20.169 -38.095 1.00 27.53 963 GLU A CA 1
ATOM 7382 C C . GLU A 1 963 ? -13.350 21.342 -37.107 1.00 27.53 963 GLU A C 1
ATOM 7384 O O . GLU A 1 963 ? -14.259 22.170 -37.197 1.00 27.53 963 GLU A O 1
ATOM 7389 N N . VAL A 1 964 ? -12.360 21.477 -36.220 1.00 26.80 964 VAL A N 1
ATOM 7390 C CA . VAL A 1 964 ? -12.072 22.745 -35.536 1.00 26.80 964 VAL A CA 1
ATOM 7391 C C . VAL A 1 964 ? -10.689 23.215 -35.976 1.00 26.80 964 VAL A C 1
ATOM 7393 O O . VAL A 1 964 ? -9.659 22.709 -35.540 1.00 26.80 964 VAL A O 1
ATOM 7396 N N . SER A 1 965 ? -10.688 24.189 -36.884 1.00 25.39 965 SER A N 1
ATOM 7397 C CA . SER A 1 965 ? -9.511 24.921 -37.351 1.00 25.39 965 SER A CA 1
ATOM 7398 C C . SER A 1 965 ? -8.853 25.687 -36.194 1.00 25.39 965 SER A C 1
ATOM 7400 O O . SER A 1 965 ? -9.475 26.561 -35.590 1.00 25.39 965 SER A O 1
ATOM 7402 N N . ALA A 1 966 ? -7.585 25.383 -35.903 1.00 26.66 966 ALA A N 1
ATOM 7403 C CA . ALA A 1 966 ? -6.729 26.171 -35.021 1.00 26.66 966 ALA A CA 1
ATOM 7404 C C . ALA A 1 966 ? -5.687 26.927 -35.860 1.00 26.66 966 ALA A C 1
ATOM 7406 O O . ALA A 1 966 ? -4.699 26.353 -36.315 1.00 26.66 966 ALA A O 1
ATOM 7407 N N . THR A 1 967 ? -5.897 28.226 -36.073 1.00 25.95 967 THR A N 1
ATOM 7408 C CA . THR A 1 967 ? -4.856 29.137 -36.567 1.00 25.95 967 THR A CA 1
ATOM 7409 C C . THR A 1 967 ? -4.002 29.625 -35.398 1.00 25.95 967 THR A C 1
ATOM 7411 O O . THR A 1 967 ? -4.504 30.273 -34.480 1.00 25.95 967 THR A O 1
ATOM 7414 N N . LEU A 1 968 ? -2.711 29.298 -35.450 1.00 28.69 968 LEU A N 1
ATOM 7415 C CA . LEU A 1 968 ? -1.651 29.802 -34.579 1.00 28.69 968 LEU A CA 1
ATOM 7416 C C . LEU A 1 968 ? -1.205 31.194 -35.049 1.00 28.69 968 LEU A C 1
ATOM 7418 O O . LEU A 1 968 ? -0.792 31.329 -36.197 1.00 28.69 968 LEU A O 1
ATOM 7422 N N . ASP A 1 969 ? -1.187 32.177 -34.147 1.00 25.44 969 ASP A N 1
ATOM 7423 C CA . ASP A 1 969 ? -0.362 33.387 -34.276 1.00 25.44 969 ASP A CA 1
ATOM 7424 C C . ASP A 1 969 ? 0.550 33.519 -33.034 1.00 25.44 969 ASP A C 1
ATOM 7426 O O . ASP A 1 969 ? 0.090 33.282 -31.911 1.00 25.44 969 ASP A O 1
ATOM 7430 N N . PRO A 1 970 ? 1.845 33.869 -33.188 1.00 29.00 970 PRO A N 1
ATOM 7431 C CA . PRO A 1 970 ? 2.813 33.899 -32.090 1.00 29.00 970 PRO A CA 1
ATOM 7432 C C . PRO A 1 970 ? 2.845 35.263 -31.371 1.00 29.00 970 PRO A C 1
ATOM 7434 O O . PRO A 1 970 ? 2.697 36.302 -32.019 1.00 29.00 970 PRO A O 1
ATOM 7437 N N . PRO A 1 971 ? 3.133 35.325 -30.054 1.00 31.41 971 PRO A N 1
ATOM 7438 C CA . PRO A 1 971 ? 3.289 36.599 -29.370 1.00 31.41 971 PRO A CA 1
ATOM 7439 C C . PRO A 1 971 ? 4.731 37.112 -29.483 1.00 31.41 971 PRO A C 1
ATOM 7441 O O . PRO A 1 971 ? 5.675 36.556 -28.923 1.00 31.41 971 PRO A O 1
ATOM 7444 N N . THR A 1 972 ? 4.891 38.240 -30.169 1.00 29.34 972 THR A N 1
ATOM 7445 C CA . THR A 1 972 ? 6.020 39.157 -29.987 1.00 29.34 972 THR A CA 1
ATOM 7446 C C . THR A 1 972 ? 5.689 40.178 -28.901 1.00 29.34 972 THR A C 1
ATOM 7448 O O . THR A 1 972 ? 4.618 40.778 -28.948 1.00 29.34 972 THR A O 1
ATOM 7451 N N . GLY A 1 973 ? 6.648 40.493 -28.028 1.00 27.33 973 GLY A N 1
ATOM 7452 C CA . GLY A 1 973 ? 6.727 41.827 -27.423 1.00 27.33 973 GLY A CA 1
ATOM 7453 C C . GLY A 1 973 ? 6.733 41.879 -25.898 1.00 27.33 973 GLY A C 1
ATOM 7454 O O . GLY A 1 973 ? 5.785 41.507 -25.223 1.00 27.33 973 GLY A O 1
ATOM 7455 N N . SER A 1 974 ? 7.838 42.407 -25.388 1.00 26.23 974 SER A N 1
ATOM 7456 C CA . SER A 1 974 ? 8.151 42.745 -24.006 1.00 26.23 974 SER A CA 1
ATOM 7457 C C . SER A 1 974 ? 7.240 43.822 -23.392 1.00 26.23 974 SER A C 1
ATOM 7459 O O . SER A 1 974 ? 6.657 44.630 -24.106 1.00 26.23 974 SER A O 1
ATOM 7461 N N . VAL A 1 975 ? 7.208 43.900 -22.052 1.00 27.23 975 VAL A N 1
ATOM 7462 C CA . VAL A 1 975 ? 7.668 45.050 -21.230 1.00 27.23 975 VAL A CA 1
ATOM 7463 C C . VAL A 1 975 ? 7.059 45.009 -19.810 1.00 27.23 975 VAL A C 1
ATOM 7465 O O . VAL A 1 975 ? 5.853 45.047 -19.623 1.00 27.23 975 VAL A O 1
ATOM 7468 N N . ARG A 1 976 ? 7.978 44.987 -18.833 1.00 26.70 976 ARG A N 1
ATOM 7469 C CA . ARG A 1 976 ? 8.006 45.570 -17.471 1.00 26.70 976 ARG A CA 1
ATOM 7470 C C . ARG A 1 976 ? 6.750 45.628 -16.583 1.00 26.70 976 ARG A C 1
ATOM 7472 O O . ARG A 1 976 ? 5.788 46.342 -16.825 1.00 26.70 976 ARG A O 1
ATOM 7479 N N . SER A 1 977 ? 6.972 45.066 -15.396 1.00 26.66 977 SER A N 1
ATOM 7480 C CA . SER A 1 977 ? 6.378 45.383 -14.098 1.00 26.66 977 SER A CA 1
ATOM 7481 C C . SER A 1 977 ? 6.421 46.872 -13.715 1.00 26.66 977 SER A C 1
ATOM 7483 O O . SER A 1 977 ? 7.490 47.489 -13.758 1.00 26.66 977 SER A O 1
ATOM 7485 N N . SER A 1 978 ? 5.324 47.379 -13.148 1.00 26.38 978 SER A N 1
ATOM 7486 C CA . SER A 1 978 ? 5.369 48.368 -12.061 1.00 26.38 978 SER A CA 1
ATOM 7487 C C . SER A 1 978 ? 4.066 48.374 -11.251 1.00 26.38 978 SER A C 1
ATOM 7489 O O . SER A 1 978 ? 3.004 48.644 -11.796 1.00 26.38 978 SER A O 1
ATOM 7491 N N . ALA A 1 979 ? 4.219 48.059 -9.961 1.00 27.75 979 ALA A N 1
ATOM 7492 C CA . ALA A 1 979 ? 3.454 48.435 -8.765 1.00 27.75 979 ALA A CA 1
ATOM 7493 C C . ALA A 1 979 ? 2.081 49.134 -8.907 1.00 27.75 979 ALA A C 1
ATOM 7495 O O . ALA A 1 979 ? 1.975 50.191 -9.520 1.00 27.75 979 ALA A O 1
ATOM 7496 N N . SER A 1 980 ? 1.076 48.700 -8.135 1.00 26.06 980 SER A N 1
ATOM 7497 C CA . SER A 1 980 ? 0.713 49.283 -6.822 1.00 26.06 980 SER A CA 1
ATOM 7498 C C . SER A 1 980 ? -0.709 48.871 -6.394 1.00 26.06 980 SER A C 1
ATOM 7500 O O . SER A 1 980 ? -1.661 48.963 -7.157 1.00 26.06 980 SER A O 1
ATOM 7502 N N . ASN A 1 981 ? -0.832 48.421 -5.146 1.00 27.19 981 ASN A N 1
ATOM 7503 C CA . ASN A 1 981 ? -2.067 48.413 -4.341 1.00 27.19 981 ASN A CA 1
ATOM 7504 C C . ASN A 1 981 ? -2.421 49.877 -3.927 1.00 27.19 981 ASN A C 1
ATOM 7506 O O . ASN A 1 981 ? -1.518 50.708 -4.073 1.00 27.19 981 ASN A O 1
ATOM 7510 N N . PRO A 1 982 ? -3.584 50.249 -3.316 1.00 44.34 982 PRO A N 1
ATOM 7511 C CA . PRO A 1 982 ? -4.563 49.409 -2.596 1.00 44.34 982 PRO A CA 1
ATOM 7512 C C . PRO A 1 982 ? -6.066 49.848 -2.671 1.00 44.34 982 PRO A C 1
ATOM 7514 O O . PRO A 1 982 ? -6.425 50.853 -3.276 1.00 44.34 982 PRO A O 1
ATOM 7517 N N . ALA A 1 983 ? -6.897 49.131 -1.893 1.00 24.97 983 ALA A N 1
ATOM 7518 C CA . ALA A 1 983 ? -7.969 49.641 -1.010 1.00 24.97 983 ALA A CA 1
ATOM 7519 C C . ALA A 1 983 ? -9.465 49.503 -1.409 1.00 24.97 983 ALA A C 1
ATOM 7521 O O . ALA A 1 983 ? -9.998 50.230 -2.235 1.00 24.97 983 ALA A O 1
ATOM 7522 N N . ALA A 1 984 ? -10.132 48.669 -0.597 1.00 25.77 984 ALA A N 1
ATOM 7523 C CA . ALA A 1 984 ? -11.282 48.985 0.267 1.00 25.77 984 ALA A CA 1
ATOM 7524 C C . ALA A 1 984 ? -12.738 48.975 -0.263 1.00 25.77 984 ALA A C 1
ATOM 7526 O O . ALA A 1 984 ? -13.204 49.871 -0.955 1.00 25.77 984 ALA A O 1
ATOM 7527 N N . SER A 1 985 ? -13.473 48.025 0.336 1.00 25.53 985 SER A N 1
ATOM 7528 C CA . SER A 1 985 ? -14.830 48.106 0.907 1.00 25.53 985 SER A CA 1
ATOM 7529 C C . SER A 1 985 ? -16.030 48.355 -0.005 1.00 25.53 985 SER A C 1
ATOM 7531 O O . SER A 1 985 ? -16.194 49.462 -0.503 1.00 25.53 985 SER A O 1
ATOM 7533 N N . VAL A 1 986 ? -16.993 47.422 0.007 1.00 27.33 986 VAL A N 1
ATOM 7534 C CA . VAL A 1 986 ? -18.424 47.773 0.062 1.00 27.33 986 VAL A CA 1
ATOM 7535 C C . VAL A 1 986 ? -19.188 46.786 0.957 1.00 27.33 986 VAL A C 1
ATOM 7537 O O . VAL A 1 986 ? -19.056 45.571 0.850 1.00 27.33 986 VAL A O 1
ATOM 7540 N N . ARG A 1 987 ? -19.967 47.384 1.864 1.00 25.86 987 ARG A N 1
ATOM 7541 C CA . ARG A 1 987 ? -20.931 46.833 2.826 1.00 25.86 987 ARG A CA 1
ATOM 7542 C C . ARG A 1 987 ? -22.179 46.240 2.160 1.00 25.86 987 ARG A C 1
ATOM 7544 O O . ARG A 1 987 ? -22.653 46.750 1.152 1.00 25.86 987 ARG A O 1
ATOM 7551 N N . ALA A 1 988 ? -22.794 45.293 2.863 1.00 30.55 988 ALA A N 1
ATOM 7552 C CA . ALA A 1 988 ? -24.196 44.915 2.719 1.00 30.55 988 ALA A CA 1
ATOM 7553 C C . ALA A 1 988 ? -25.161 46.025 3.193 1.00 30.55 988 ALA A C 1
ATOM 7555 O O . ALA A 1 988 ? -24.892 46.705 4.186 1.00 30.55 988 ALA A O 1
ATOM 7556 N N . SER A 1 989 ? -26.329 46.129 2.550 1.00 25.97 989 SER A N 1
ATOM 7557 C CA . SER A 1 989 ? -27.558 46.657 3.158 1.00 25.97 989 SER A CA 1
ATOM 7558 C C . SER A 1 989 ? -28.803 46.152 2.424 1.00 25.97 989 SER A C 1
ATOM 7560 O O . SER A 1 989 ? -28.810 46.002 1.206 1.00 25.97 989 SER A O 1
ATOM 7562 N N . SER A 1 990 ? -29.830 45.888 3.218 1.00 28.03 990 SER A N 1
ATOM 7563 C CA . SER A 1 990 ? -31.050 45.124 2.982 1.00 28.03 990 SER A CA 1
ATOM 7564 C C . SER A 1 990 ? -32.280 45.969 2.595 1.00 28.03 990 SER A C 1
ATOM 7566 O O . SER A 1 990 ? -32.263 47.190 2.733 1.00 28.03 990 SER A O 1
ATOM 7568 N N . LEU A 1 991 ? -33.361 45.244 2.243 1.00 27.45 991 LEU A N 1
ATOM 7569 C CA . LEU A 1 991 ? -34.813 45.516 2.402 1.00 27.45 991 LEU A CA 1
ATOM 7570 C C . LEU A 1 991 ? -35.685 45.703 1.130 1.00 27.45 991 LEU A C 1
ATOM 7572 O O . LEU A 1 991 ? -35.344 46.410 0.192 1.00 27.45 991 LEU A O 1
ATOM 7576 N N . ALA A 1 992 ? -36.826 44.995 1.192 1.00 27.41 992 ALA A N 1
ATOM 7577 C CA . ALA A 1 992 ? -37.921 44.678 0.247 1.00 27.41 992 ALA A CA 1
ATOM 7578 C C . ALA A 1 992 ? -38.846 45.889 -0.113 1.00 27.41 992 ALA A C 1
ATOM 7580 O O . ALA A 1 992 ? -38.423 47.005 0.184 1.00 27.41 992 ALA A O 1
ATOM 7581 N N . PRO A 1 993 ? -40.116 45.781 -0.628 1.00 44.94 993 PRO A N 1
ATOM 7582 C CA . PRO A 1 993 ? -40.963 44.639 -1.071 1.00 44.94 993 PRO A CA 1
ATOM 7583 C C . PRO A 1 993 ? -41.824 44.868 -2.362 1.00 44.94 993 PRO A C 1
ATOM 7585 O O . PRO A 1 993 ? -41.861 45.961 -2.920 1.00 44.94 993 PRO A O 1
ATOM 7588 N N . GLY A 1 994 ? -42.615 43.862 -2.791 1.00 26.09 994 GLY A N 1
ATOM 7589 C CA . GLY A 1 994 ? -43.763 44.050 -3.709 1.00 26.09 994 GLY A CA 1
ATOM 7590 C C . GLY A 1 994 ? -44.403 42.761 -4.269 1.00 26.09 994 GLY A C 1
ATOM 7591 O O . GLY A 1 994 ? -43.760 42.014 -4.992 1.00 26.09 994 GLY A O 1
ATOM 7592 N N . SER A 1 995 ? -45.683 42.516 -3.958 1.00 28.14 995 SER A N 1
ATOM 7593 C CA . SER A 1 995 ? -46.498 41.318 -4.278 1.00 28.14 995 SER A CA 1
ATOM 7594 C C . SER A 1 995 ? -47.618 41.577 -5.305 1.00 28.14 995 SER A C 1
ATOM 7596 O O . SER A 1 995 ? -48.211 42.646 -5.189 1.00 28.14 995 SER A O 1
ATOM 7598 N N . VAL A 1 996 ? -48.058 40.582 -6.114 1.00 29.09 996 VAL A N 1
ATOM 7599 C CA . VAL A 1 996 ? -49.478 40.386 -6.560 1.00 29.09 996 VAL A CA 1
ATOM 7600 C C . VAL A 1 996 ? -49.819 38.903 -6.923 1.00 29.09 996 VAL A C 1
ATOM 7602 O O . VAL A 1 996 ? -49.223 38.359 -7.840 1.00 29.09 996 VAL A O 1
ATOM 7605 N N . ARG A 1 997 ? -50.807 38.328 -6.185 1.00 30.88 997 ARG A N 1
ATOM 7606 C CA . ARG A 1 997 ? -51.926 37.332 -6.417 1.00 30.88 997 ARG A CA 1
ATOM 7607 C C . ARG A 1 997 ? -51.911 36.326 -7.598 1.00 30.88 997 ARG A C 1
ATOM 7609 O O . ARG A 1 997 ? -51.503 36.698 -8.683 1.00 30.88 997 ARG A O 1
ATOM 7616 N N . GLY A 1 998 ? -52.506 35.113 -7.555 1.00 28.94 998 GLY A N 1
ATOM 7617 C CA . GLY A 1 998 ? -53.392 34.325 -6.643 1.00 28.94 998 GLY A CA 1
ATOM 7618 C C . GLY A 1 998 ? -53.680 32.941 -7.315 1.00 28.94 998 GLY A C 1
ATOM 7619 O O . GLY A 1 998 ? -53.447 32.830 -8.511 1.00 28.94 998 GLY A O 1
ATOM 7620 N N . SER A 1 999 ? -54.060 31.808 -6.700 1.00 27.45 999 SER A N 1
ATOM 7621 C CA . SER A 1 999 ? -55.283 31.413 -5.956 1.00 27.45 999 SER A CA 1
ATOM 7622 C C . SER A 1 999 ? -55.145 29.906 -5.573 1.00 27.45 999 SER A C 1
ATOM 7624 O O . SER A 1 999 ? -54.678 29.126 -6.390 1.00 27.45 999 SER A O 1
ATOM 7626 N N . SER A 1 1000 ? -55.196 29.537 -4.284 1.00 30.25 1000 SER A N 1
ATOM 7627 C CA . SER A 1 1000 ? -56.267 28.822 -3.536 1.00 30.25 1000 SER A CA 1
ATOM 7628 C C . SER A 1 1000 ? -56.440 27.298 -3.756 1.00 30.25 1000 SER A C 1
ATOM 7630 O O . SER A 1 1000 ? -57.094 26.904 -4.712 1.00 30.25 1000 SER A O 1
ATOM 7632 N N . SER A 1 1001 ? -56.016 26.469 -2.785 1.00 27.88 1001 SER A N 1
ATOM 7633 C CA . SER A 1 1001 ? -56.896 25.696 -1.869 1.00 27.88 1001 SER A CA 1
ATOM 7634 C C . SER A 1 1001 ? -56.086 24.812 -0.892 1.00 27.88 1001 SER A C 1
ATOM 7636 O O . SER A 1 1001 ? -55.114 24.177 -1.270 1.00 27.88 1001 SER A O 1
ATOM 7638 N N . VAL A 1 1002 ? -56.529 24.822 0.364 1.00 31.39 1002 VAL A N 1
ATOM 7639 C CA . VAL A 1 1002 ? -56.023 24.282 1.660 1.00 31.39 1002 VAL A CA 1
ATOM 7640 C C . VAL A 1 1002 ? -56.951 23.081 2.061 1.00 31.39 1002 VAL A C 1
ATOM 7642 O O . VAL A 1 1002 ? -57.936 22.940 1.327 1.00 31.39 1002 VAL A O 1
ATOM 7645 N N . PRO A 1 1003 ? -56.829 22.262 3.159 1.00 49.34 1003 PRO A N 1
ATOM 7646 C CA . PRO A 1 1003 ? -55.895 22.232 4.322 1.00 49.34 1003 PRO A CA 1
ATOM 7647 C C . PRO A 1 1003 ? -55.376 20.852 4.865 1.00 49.34 1003 PRO A C 1
ATOM 7649 O O . PRO A 1 1003 ? -55.938 19.806 4.564 1.00 49.34 1003 PRO A O 1
ATOM 7652 N N . ALA A 1 1004 ? -54.459 20.972 5.857 1.00 31.92 1004 ALA A N 1
ATOM 7653 C CA . ALA A 1 1004 ? -54.386 20.290 7.186 1.00 31.92 1004 ALA A CA 1
ATOM 7654 C C . ALA A 1 1004 ? -53.869 18.833 7.291 1.00 31.92 1004 ALA A C 1
ATOM 7656 O O . ALA A 1 1004 ? -54.222 18.003 6.472 1.00 31.92 1004 ALA A O 1
ATOM 7657 N N . THR A 1 1005 ? -53.092 18.409 8.306 1.00 34.84 1005 THR A N 1
ATOM 7658 C CA . THR A 1 1005 ? -52.706 18.981 9.626 1.00 34.84 1005 THR A CA 1
ATOM 7659 C C . THR A 1 1005 ? -51.573 18.150 10.264 1.00 34.84 1005 THR A C 1
ATOM 7661 O O . THR A 1 1005 ? -51.594 16.936 10.112 1.00 34.84 1005 THR A O 1
ATOM 7664 N N . ASN A 1 1006 ? -50.690 18.827 11.017 1.00 31.61 1006 ASN A N 1
ATOM 7665 C CA . ASN A 1 1006 ? -50.016 18.481 12.293 1.00 31.61 1006 ASN A CA 1
ATOM 7666 C C . ASN A 1 1006 ? -49.814 16.997 12.678 1.00 31.61 1006 ASN A C 1
ATOM 7668 O O . ASN A 1 1006 ? -50.801 16.293 12.877 1.00 31.61 1006 ASN A O 1
ATOM 7672 N N . VAL A 1 1007 ? -48.577 16.580 12.986 1.00 36.38 1007 VAL A N 1
ATOM 7673 C CA . VAL A 1 1007 ? -47.845 16.725 14.273 1.00 36.38 1007 VAL A CA 1
ATOM 7674 C C . VAL A 1 1007 ? -46.352 16.735 13.967 1.00 36.38 1007 VAL A C 1
ATOM 7676 O O . VAL A 1 1007 ? -45.968 16.001 13.031 1.00 36.38 1007 VAL A O 1
#

Organism: NCBI:txid568900

pLDDT: mean 71.93, std 23.65, range [22.52, 98.62]